Protein AF-0000000080535060 (afdb_homodimer)

Sequence (926 aa):
MSLSAVPPVPDPAATAAGAAWSPESWRGKTALQMPTYPDPVALEAALHELKRLPPLVTSWEILALKQQLAEAQEGKRFLLQGGDCAENFSDCESGTISNRLKVLLQMSLVLVHGLRQPVIRVGRFAGQYAKPRSADTETRDGVTLPSYRGDVINAPAFTEAARLPDPKRMLQAHAHSAMTMNFVRALIDGGFADLHHPEYWNLEWVSHSPLAAEYQKMVASIGDAVHFMETLAGARVHNLNRIDFYTSHEALLLPYEQALTRQVPRQQGWLNLSTHYPWIGMRTAALDGAHVEYLRGVRNPIAIKVGPSVTPDQLLRLIDVLNPHDEPGRLSFIHRMGAAQIAEKLPPLLDAVKRDGRRVLWVCDAMHGNTESTANGFKTRRFDNVRGEVEMSFDLHAAAGTRLGGVHLELTGEDVTECTGGARELTERDLERAYRSTVDPRLNYEQSLEIAMAIVRKQEQVRMSLSAVPPVPDPAATAAGAAWSPESWRGKTALQMPTYPDPVALEAALHELKRLPPLVTSWEILALKQQLAEAQEGKRFLLQGGDCAENFSDCESGTISNRLKVLLQMSLVLVHGLRQPVIRVGRFAGQYAKPRSADTETRDGVTLPSYRGDVINAPAFTEAARLPDPKRMLQAHAHSAMTMNFVRALIDGGFADLHHPEYWNLEWVSHSPLAAEYQKMVASIGDAVHFMETLAGARVHNLNRIDFYTSHEALLLPYEQALTRQVPRQQGWLNLSTHYPWIGMRTAALDGAHVEYLRGVRNPIAIKVGPSVTPDQLLRLIDVLNPHDEPGRLSFIHRMGAAQIAEKLPPLLDAVKRDGRRVLWVCDAMHGNTESTANGFKTRRFDNVRGEVEMSFDLHAAAGTRLGGVHLELTGEDVTECTGGARELTERDLERAYRSTVDPRLNYEQSLEIAMAIVRKQEQVR

pLDDT: mean 85.57, std 18.17, range [24.67, 98.81]

Foldseek 3Di:
DPPDPPDPDPDCVCPVPPPDADLCVLVVFAAPQEDDAPDVVQLVVLLVVLLPDDFQADPVLLVVLLVVLLCLLVVQEFEAEEAAQADALVCLDPVFLVLFVLLQLLLQLLQCVLVVHHYAAEYQDLQRFFAGDPDQWDDDPRDIAGDDGGQLFFAHDPDNRGRRGGSVSLVVSNVSSNSSSVSSQVCLLVCVQVLLPLVVSPPVVLVVFPCSVVSVVSSVVSNVVQVVVCVVVVHNPSPVRRRDYFYEYECRHSSSQSSQWDDDPPDDFIARRNGSEYEHEPVQLDCRHSVLSNQLGHQGAYEYEDEQPAALVNVVSSCCRNPVPLDRSRYEYEYEYWLVPCLPRVLRNLLSCVVVVGRYAYEYELFPNAWDADPVGAIEGELCRSLNSLLVVQVSCVVSVHHHSYYYFYATSDPAQRYAQDSVRRDPVRNVVHPDDPDHGHHYSRSSSVSSNSNSVSVVVVD/DPPDPPPPPPPCVCPVPPPDADLCVLVVFAAPQEDDAPDVVQLVVLLVVLLPDDFQADPVLLVVLLVVLLCLLVVQEFEAEEAAQADALVCLDPVFLLLFVLLQLLLQLLQCVLVVHHYAAEYQDLQAFFAGDPDQWDDDPRDIAGDDGGQLFFAHDPDNRGRRGGSVSLVVSNVSSNSSSVSSQVCLLVCVLVLLPLVVVPCVVLVPFPCSVVSVVSSVVSNVVQVVVCVVVVHNPSVVRRRDYFYEYECRHSSSQSSQWDDDPPDDFIARRNGSEYEHEPVQLDLRHSVLSNQLGHQGAYEYEDEQPDALVNVVSSCCRNPVPLDRSRYEYEYEYWLVPCLPRVLRNLLSCVVVVGRYAYEYELFPNAWDADPVGAIEGELCRSLNSLLVVQVSCVVNVHHHSYYHFYATSDPAQRYAQDSVRRDPVRNVVHPDDPDHGHHYSRSSSVSSNSNSVSVVVVD

Secondary structure (DSSP, 8-state):
-----------GGGSS------TTGGGGSB-TTPPPPS-HHHHHHHHHHHHHSPPSS-HHHHHHHHHHHHHHHTTS-EEEEEE-SS--GGG--HHHHHHHHHHHHHHHHHHHHHHTS-EEEEEE-SS------S-SEEEETTEEEEPP--TTT--SSSSHHHHS--THHHHHHHHHHHHHHHHHHHHHHTTTT-TT-GGG---GGGGGSTTHHHHHHHHHHHHHHHHHHHHHHSS--SSTT----EEEEE---HHHHHHTEEPPTT--SBEE-S-SEEEE-GGG--TTBHHHHHHHHB-S-EEEEE-TT--HHHHHHHHHHH-TT--TTSEEEEE---TTTHHHHHHHHHHHHHHHT---EEEE-TTGGGEEE-TTS-EEEBHHHHHHHHHHHHHHHHHHT--EEEEEEEB-SS----SBBTTTTB-GGGGGTS---SSS--B-HHHHHHHHHHHHHHHHHH-/-----------GGGSS------TTGGGGSB-TTPPPPS-HHHHHHHHHHHHHSPPSS-HHHHHHHHHHHHHHHTTS-EEEEEE-SS--GGG--HHHHHHHHHHHHHHHHHHHHHHTS-EEEEEE-SS------S-SEEEETTEEEEPP--TTT--SSSSHHHHS--THHHHHHHHHHHHHHHHHHHHHHTTTT-TT-GGG---GGGGGSTTHHHHHHHHHHHHHHHHHHHHHHSS--SSTT----EEEEE---HHHHHHTEEPPTT--SBEE-S-SEEEE-GGG--TTBHHHHHHHHB-S-EEEEE-TT--HHHHHHHHHHH-TT--TTSEEEEE---TTTHHHHHHHHHHHHHHHT---EEEE-TTGGGEEE-TTS-EEEBHHHHHHHHHHHHHHHHHHT--EEEEEEEB-SS----SBBTTTTB-GGGGGTS---SSS--B-HHHHHHHHHHHHHHHHHH-

Radius of gyration: 30.47 Å; Cα contacts (8 Å, |Δi|>4): 1783; chains: 2; bounding box: 135×83×71 Å

Organism: Stenotrophomonas maltophilia (strain K279a) (NCBI:txid522373)

InterPro domains:
  IPR002480 DAHP synthetase, class II [PF01474] (21-455)
  IPR002480 DAHP synthetase, class II [PTHR21337] (16-459)
  IPR002480 DAHP synthetase, class II [TIGR01358] (21-462)
  IPR013785 Aldolase-type TIM barrel [G3DSA:3.20.20.70] (54-460)

Structure (mmCIF, N/CA/C/O backbone):
data_AF-0000000080535060-model_v1
#
loop_
_entity.id
_entity.type
_entity.pdbx_description
1 polymer 'Phospho-2-dehydro-3-deoxyheptonate aldolase'
#
loop_
_atom_site.group_PDB
_atom_site.id
_atom_site.type_symbol
_atom_site.label_atom_id
_atom_site.label_alt_id
_atom_site.label_comp_id
_atom_site.label_asym_id
_atom_site.label_entity_id
_atom_site.label_seq_id
_atom_site.pdbx_PDB_ins_code
_atom_site.Cartn_x
_atom_site.Cartn_y
_atom_site.Cartn_z
_atom_site.occupancy
_atom_site.B_iso_or_equiv
_atom_site.auth_seq_id
_atom_site.auth_comp_id
_atom_site.auth_asym_id
_atom_site.auth_atom_id
_atom_site.pdbx_PDB_model_num
ATOM 1 N N . MET A 1 1 ? 67.062 12.094 35.062 1 24.67 1 MET A N 1
ATOM 2 C CA . MET A 1 1 ? 65.938 12.742 35.781 1 24.67 1 MET A CA 1
ATOM 3 C C . MET A 1 1 ? 64.875 13.164 34.812 1 24.67 1 MET A C 1
ATOM 5 O O . MET A 1 1 ? 65.125 13.93 33.875 1 24.67 1 MET A O 1
ATOM 9 N N . SER A 1 2 ? 63.875 12.203 34.562 1 25.2 2 SER A N 1
ATOM 10 C CA . SER A 1 2 ? 62.844 11.852 33.625 1 25.2 2 SER A CA 1
ATOM 11 C C . SER A 1 2 ? 61.656 12.805 33.719 1 25.2 2 SER A C 1
ATOM 13 O O . SER A 1 2 ? 60.938 12.805 34.719 1 25.2 2 SER A O 1
ATOM 15 N N . LEU A 1 3 ? 61.969 14.07 33.469 1 28.52 3 LEU A N 1
ATOM 16 C CA . LEU A 1 3 ? 61 15.133 33.688 1 28.52 3 LEU A CA 1
ATOM 17 C C . LEU A 1 3 ? 59.656 14.758 33.094 1 28.52 3 LEU A C 1
ATOM 19 O O . LEU A 1 3 ? 59.562 14.25 31.969 1 28.52 3 LEU A O 1
ATOM 23 N N . SER A 1 4 ? 58.594 14.586 33.938 1 25.47 4 SER A N 1
ATOM 24 C CA . SER A 1 4 ? 57.188 14.133 33.969 1 25.47 4 SER A CA 1
ATOM 25 C C . SER A 1 4 ? 56.312 15.039 33.094 1 25.47 4 SER A C 1
ATOM 27 O O . SER A 1 4 ? 56.156 16.234 33.406 1 25.47 4 SER A O 1
ATOM 29 N N . ALA A 1 5 ? 56.375 14.836 31.797 1 34.28 5 ALA A N 1
ATOM 30 C CA . ALA A 1 5 ? 55.688 15.695 30.844 1 34.28 5 ALA A CA 1
ATOM 31 C C . ALA A 1 5 ? 54.25 15.922 31.281 1 34.28 5 ALA A C 1
ATOM 33 O O . ALA A 1 5 ? 53.5 14.969 31.562 1 34.28 5 ALA A O 1
ATOM 34 N N . VAL A 1 6 ? 53.906 17.016 31.969 1 32.06 6 VAL A N 1
ATOM 35 C CA . VAL A 1 6 ? 52.594 17.375 32.469 1 32.06 6 VAL A CA 1
ATOM 36 C C . VAL A 1 6 ? 51.562 17.234 31.375 1 32.06 6 VAL A C 1
ATOM 38 O O . VAL A 1 6 ? 51.812 17.641 30.234 1 32.06 6 VAL A O 1
ATOM 41 N N . PRO A 1 7 ? 50.469 16.375 31.625 1 34.81 7 PRO A N 1
ATOM 42 C CA . PRO A 1 7 ? 49.375 16.031 30.703 1 34.81 7 PRO A CA 1
ATOM 43 C C . PRO A 1 7 ? 48.562 17.234 30.266 1 34.81 7 PRO A C 1
ATOM 45 O O . PRO A 1 7 ? 48.344 18.156 31.047 1 34.81 7 PRO A O 1
ATOM 48 N N . PRO A 1 8 ? 48.781 17.719 29.016 1 35.47 8 PRO A N 1
ATOM 49 C CA . PRO A 1 8 ? 48.094 18.984 28.688 1 35.47 8 PRO A CA 1
ATOM 50 C C . PRO A 1 8 ? 46.625 19.016 29.141 1 35.47 8 PRO A C 1
ATOM 52 O O . PRO A 1 8 ? 46.031 17.953 29.281 1 35.47 8 PRO A O 1
ATOM 55 N N . VAL A 1 9 ? 46.188 20.016 29.859 1 35.38 9 VAL A N 1
ATOM 56 C CA . VAL A 1 9 ? 44.844 20.344 30.359 1 35.38 9 VAL A CA 1
ATOM 57 C C . VAL A 1 9 ? 43.844 20.344 29.219 1 35.38 9 VAL A C 1
ATOM 59 O O . VAL A 1 9 ? 44.062 21.031 28.203 1 35.38 9 VAL A O 1
ATOM 62 N N . PRO A 1 10 ? 43.094 19.266 29.047 1 33.31 10 PRO A N 1
ATOM 63 C CA . PRO A 1 10 ? 42.188 19.234 27.891 1 33.31 10 PRO A CA 1
ATOM 64 C C . PRO A 1 10 ? 41.312 20.484 27.812 1 33.31 10 PRO A C 1
ATOM 66 O O . PRO A 1 10 ? 40.969 21.078 28.828 1 33.31 10 PRO A O 1
ATOM 69 N N . ASP A 1 11 ? 41.438 21.312 26.828 1 30.92 11 ASP A N 1
ATOM 70 C CA . ASP A 1 11 ? 40.719 22.578 26.641 1 30.92 11 ASP A CA 1
ATOM 71 C C . ASP A 1 11 ? 39.219 22.391 26.875 1 30.92 11 ASP A C 1
ATOM 73 O O . ASP A 1 11 ? 38.594 21.5 26.297 1 30.92 11 ASP A O 1
ATOM 77 N N . PRO A 1 12 ? 38.562 22.953 27.938 1 30.06 12 PRO A N 1
ATOM 78 C CA . PRO A 1 12 ? 37.156 22.859 28.359 1 30.06 12 PRO A CA 1
ATOM 79 C C . PRO A 1 12 ? 36.188 23.25 27.25 1 30.06 12 PRO A C 1
ATOM 81 O O . PRO A 1 12 ? 34.969 23.062 27.391 1 30.06 12 PRO A O 1
ATOM 84 N N . ALA A 1 13 ? 36.469 24.219 26.453 1 29.84 13 ALA A N 1
ATOM 85 C CA . ALA A 1 13 ? 35.438 24.797 25.594 1 29.84 13 ALA A CA 1
ATOM 86 C C . ALA A 1 13 ? 34.844 23.719 24.688 1 29.84 13 ALA A C 1
ATOM 88 O O . ALA A 1 13 ? 33.938 24.016 23.891 1 29.84 13 ALA A O 1
ATOM 89 N N . ALA A 1 14 ? 35.531 22.75 24.297 1 35.75 14 ALA A N 1
ATOM 90 C CA . ALA A 1 14 ? 35.031 21.672 23.422 1 35.75 14 ALA A CA 1
ATOM 91 C C . ALA A 1 14 ? 33.812 20.984 24.047 1 35.75 14 ALA A C 1
ATOM 93 O O . ALA A 1 14 ? 33.312 19.984 23.5 1 35.75 14 ALA A O 1
ATOM 94 N N . THR A 1 15 ? 33.406 21.078 25.344 1 30.69 15 THR A N 1
ATOM 95 C CA . THR A 1 15 ? 32.5 20.344 26.234 1 30.69 15 THR A CA 1
ATOM 96 C C . THR A 1 15 ? 31.047 20.734 25.984 1 30.69 15 THR A C 1
ATOM 98 O O . THR A 1 15 ? 30.141 20.047 26.453 1 30.69 15 THR A O 1
ATOM 101 N N . ALA A 1 16 ? 30.672 22.047 25.891 1 34.44 16 ALA A N 1
ATOM 102 C CA . ALA A 1 16 ? 29.234 22.234 25.812 1 34.44 16 ALA A CA 1
ATOM 103 C C . ALA A 1 16 ? 28.656 21.594 24.547 1 34.44 16 ALA A C 1
ATOM 105 O O . ALA A 1 16 ? 27.953 22.25 23.781 1 34.44 16 ALA A O 1
ATOM 106 N N . ALA A 1 17 ? 29.25 20.984 23.672 1 38.88 17 ALA A N 1
ATOM 107 C CA . ALA A 1 17 ? 29.016 20.375 22.359 1 38.88 17 ALA A CA 1
ATOM 108 C C . ALA A 1 17 ? 27.781 19.5 22.375 1 38.88 17 ALA A C 1
ATOM 110 O O . ALA A 1 17 ? 27.703 18.531 23.141 1 38.88 17 ALA A O 1
ATOM 111 N N . GLY A 1 18 ? 26.438 20.031 21.969 1 45.03 18 GLY A N 1
ATOM 112 C CA . GLY A 1 18 ? 25.125 19.391 21.938 1 45.03 18 GLY A CA 1
ATOM 113 C C . GLY A 1 18 ? 25.219 17.891 21.703 1 45.03 18 GLY A C 1
ATOM 114 O O . GLY A 1 18 ? 26.125 17.422 21.016 1 45.03 18 GLY A O 1
ATOM 115 N N . ALA A 1 19 ? 24.844 16.984 22.641 1 60.31 19 ALA A N 1
ATOM 116 C CA . ALA A 1 19 ? 24.766 15.531 22.594 1 60.31 19 ALA A CA 1
ATOM 117 C C . ALA A 1 19 ? 24.359 15.039 21.203 1 60.31 19 ALA A C 1
ATOM 119 O O . ALA A 1 19 ? 23.609 15.719 20.5 1 60.31 19 ALA A O 1
ATOM 120 N N . ALA A 1 20 ? 25.016 14.148 20.641 1 86.06 20 ALA A N 1
ATOM 121 C CA . ALA A 1 20 ? 24.859 13.516 19.328 1 86.06 20 ALA A CA 1
ATOM 122 C C . ALA A 1 20 ? 23.438 13.023 19.125 1 86.06 20 ALA A C 1
ATOM 124 O O . ALA A 1 20 ? 22.844 12.422 20.031 1 86.06 20 ALA A O 1
ATOM 125 N N . TRP A 1 21 ? 22.688 13.617 18.125 1 94.94 21 TRP A N 1
ATOM 126 C CA . TRP A 1 21 ? 21.328 13.227 17.797 1 94.94 21 TRP A CA 1
ATOM 127 C C . TRP A 1 21 ? 21.266 11.742 17.438 1 94.94 21 TRP A C 1
ATOM 129 O O . TRP A 1 21 ? 22.172 11.219 16.781 1 94.94 21 TRP A O 1
ATOM 139 N N . SER A 1 22 ? 20.344 11.109 17.906 1 96.81 22 SER A N 1
ATOM 140 C CA . SER A 1 22 ? 19.922 9.781 17.484 1 96.81 22 SER A CA 1
ATOM 141 C C . SER A 1 22 ? 18.406 9.664 17.5 1 96.81 22 SER A C 1
ATOM 143 O O . SER A 1 22 ? 17.719 10.484 18.094 1 96.81 22 SER A O 1
ATOM 145 N N . PRO A 1 23 ? 17.875 8.703 16.828 1 97 23 PRO A N 1
ATOM 146 C CA . PRO A 1 23 ? 16.422 8.547 16.828 1 97 23 PRO A CA 1
ATOM 147 C C . PRO A 1 23 ? 15.836 8.445 18.234 1 97 23 PRO A C 1
ATOM 149 O O . PRO A 1 23 ? 14.656 8.734 18.438 1 97 23 PRO A O 1
ATOM 152 N N . GLU A 1 24 ? 16.703 8.172 19.25 1 96.75 24 GLU A N 1
ATOM 153 C CA . GLU A 1 24 ? 16.219 7.949 20.594 1 96.75 24 GLU A CA 1
ATOM 154 C C . GLU A 1 24 ? 16.531 9.141 21.5 1 96.75 24 GLU A C 1
ATOM 156 O O . GLU A 1 24 ? 16.109 9.164 22.672 1 96.75 24 GLU A O 1
ATOM 161 N N . SER A 1 25 ? 17.219 10.141 21.016 1 97.5 25 SER A N 1
ATOM 162 C CA . SER A 1 25 ? 17.703 11.234 21.859 1 97.5 25 SER A CA 1
ATOM 163 C C . SER A 1 25 ? 16.547 12.016 22.469 1 97.5 25 SER A C 1
ATOM 165 O O . SER A 1 25 ? 16.703 12.672 23.5 1 97.5 25 SER A O 1
ATOM 167 N N . TRP A 1 26 ? 15.352 11.93 21.859 1 97.75 26 TRP A N 1
ATOM 168 C CA . TRP A 1 26 ? 14.195 12.656 22.375 1 97.75 26 TRP A CA 1
ATOM 169 C C . TRP A 1 26 ? 13.781 12.125 23.75 1 97.75 26 TRP A C 1
ATOM 171 O O . TRP A 1 26 ? 13.148 12.836 24.531 1 97.75 26 TRP A O 1
ATOM 181 N N . ARG A 1 27 ? 14.156 10.93 24.078 1 96.69 27 ARG A N 1
ATOM 182 C CA . ARG A 1 27 ? 13.758 10.289 25.328 1 96.69 27 ARG A CA 1
ATOM 183 C C . ARG A 1 27 ? 14.359 11 26.531 1 96.69 27 ARG A C 1
ATOM 185 O O . ARG A 1 27 ? 13.883 10.844 27.656 1 96.69 27 ARG A O 1
ATOM 192 N N . GLY A 1 28 ? 15.359 11.734 26.281 1 95.94 28 GLY A N 1
ATOM 193 C CA . GLY A 1 28 ? 15.977 12.508 27.359 1 95.94 28 GLY A CA 1
ATOM 194 C C . GLY A 1 28 ? 15.352 13.875 27.547 1 95.94 28 GLY A C 1
ATOM 195 O O . GLY A 1 28 ? 15.766 14.641 28.422 1 95.94 28 GLY A O 1
ATOM 196 N N . LYS A 1 29 ? 14.406 14.203 26.766 1 97.38 29 LYS A N 1
ATOM 197 C CA . LYS A 1 29 ? 13.711 15.492 26.828 1 97.38 29 LYS A CA 1
ATOM 198 C C . LYS A 1 29 ? 12.273 15.32 27.312 1 97.38 29 LYS A C 1
ATOM 200 O O . LYS A 1 29 ? 11.758 14.203 27.359 1 97.38 29 LYS A O 1
ATOM 205 N N . THR A 1 30 ? 11.688 16.391 27.703 1 96.5 30 THR A N 1
ATOM 206 C CA . THR A 1 30 ? 10.297 16.344 28.141 1 96.5 30 THR A CA 1
ATOM 207 C C . THR A 1 30 ? 9.367 16.078 26.969 1 96.5 30 THR A C 1
ATOM 209 O O . THR A 1 30 ? 9.344 16.844 26 1 96.5 30 THR A O 1
ATOM 212 N N . ALA A 1 31 ? 8.656 15.016 27.031 1 95.5 31 ALA A N 1
ATOM 213 C CA . ALA A 1 31 ? 7.691 14.656 26 1 95.5 31 ALA A CA 1
ATOM 214 C C . ALA A 1 31 ? 6.266 14.969 26.438 1 95.5 31 ALA A C 1
ATOM 216 O O . ALA A 1 31 ? 5.707 14.281 27.297 1 95.5 31 ALA A O 1
ATOM 217 N N . LEU A 1 32 ? 5.719 15.914 25.828 1 93.62 32 LEU A N 1
ATOM 218 C CA . LEU A 1 32 ? 4.348 16.297 26.141 1 93.62 32 LEU A CA 1
ATOM 219 C C . LEU A 1 32 ? 3.352 15.531 25.281 1 93.62 32 LEU A C 1
ATOM 221 O O . LEU A 1 32 ? 3.691 15.07 24.203 1 93.62 32 LEU A O 1
ATOM 225 N N . GLN A 1 33 ? 2.117 15.336 25.766 1 93.5 33 GLN A N 1
ATOM 226 C CA . GLN A 1 33 ? 0.986 14.773 25.031 1 93.5 33 GLN A CA 1
ATOM 227 C C . GLN A 1 33 ? 1.196 13.289 24.75 1 93.5 33 GLN A C 1
ATOM 229 O O . GLN A 1 33 ? 0.588 12.734 23.844 1 93.5 33 GLN A O 1
ATOM 234 N N . MET A 1 34 ? 2.078 12.664 25.516 1 93.25 34 MET A N 1
ATOM 235 C CA . MET A 1 34 ? 2.352 11.234 25.344 1 93.25 34 MET A CA 1
ATOM 236 C C . MET A 1 34 ? 1.44 10.398 26.219 1 93.25 34 MET A C 1
ATOM 238 O O . MET A 1 34 ? 1.188 10.758 27.375 1 93.25 34 MET A O 1
ATOM 242 N N . PRO A 1 35 ? 0.952 9.305 25.656 1 94.94 35 PRO A N 1
ATOM 243 C CA . PRO A 1 35 ? 0.206 8.391 26.531 1 94.94 35 PRO A CA 1
ATOM 244 C C . PRO A 1 35 ? 1.109 7.621 27.484 1 94.94 35 PRO A C 1
ATOM 246 O O . PRO A 1 35 ? 2.324 7.559 27.281 1 94.94 35 PRO A O 1
ATOM 249 N N . THR A 1 36 ? 0.469 7.152 28.484 1 93.69 36 THR A N 1
ATOM 250 C CA . THR A 1 36 ? 1.144 6.207 29.375 1 93.69 36 THR A CA 1
ATOM 251 C C . THR A 1 36 ? 0.675 4.781 29.109 1 93.69 36 THR A C 1
ATOM 253 O O . THR A 1 36 ? -0.484 4.445 29.359 1 93.69 36 THR A O 1
ATOM 256 N N . TYR A 1 37 ? 1.575 3.961 28.672 1 96.56 37 TYR A N 1
ATOM 257 C CA . TYR A 1 37 ? 1.249 2.561 28.422 1 96.56 37 TYR A CA 1
ATOM 258 C C . TYR A 1 37 ? 1.437 1.724 29.688 1 96.56 37 TYR A C 1
ATOM 260 O O . TYR A 1 37 ? 2.49 1.779 30.328 1 96.56 37 TYR A O 1
ATOM 268 N N . PRO A 1 38 ? 0.51 0.942 30 1 95.44 38 PRO A N 1
ATOM 269 C CA . PRO A 1 38 ? 0.563 0.228 31.266 1 95.44 38 PRO A CA 1
ATOM 270 C C . PRO A 1 38 ? 1.604 -0.89 31.281 1 95.44 38 PRO A C 1
ATOM 272 O O . PRO A 1 38 ? 2.107 -1.26 32.344 1 95.44 38 PRO A O 1
ATOM 275 N N . ASP A 1 39 ? 1.98 -1.494 30.188 1 96.38 39 ASP A N 1
ATOM 276 C CA . ASP A 1 39 ? 2.893 -2.631 30.094 1 96.38 39 ASP A CA 1
ATOM 277 C C . ASP A 1 39 ? 4.078 -2.309 29.188 1 96.38 39 ASP A C 1
ATOM 279 O O . ASP A 1 39 ? 3.98 -2.414 27.969 1 96.38 39 ASP A O 1
ATOM 283 N N . PRO A 1 40 ? 5.176 -2.057 29.812 1 95.94 40 PRO A N 1
ATOM 284 C CA . PRO A 1 40 ? 6.348 -1.691 29 1 95.94 40 PRO A CA 1
ATOM 285 C C . PRO A 1 40 ? 6.836 -2.836 28.125 1 95.94 40 PRO A C 1
ATOM 287 O O . PRO A 1 40 ? 7.406 -2.596 27.062 1 95.94 40 PRO A O 1
ATOM 290 N N . VAL A 1 41 ? 6.625 -4.023 28.547 1 97.19 41 VAL A N 1
ATOM 291 C CA . VAL A 1 41 ? 7.047 -5.184 27.766 1 97.19 41 VAL A CA 1
ATOM 292 C C . VAL A 1 41 ? 6.211 -5.273 26.5 1 97.19 41 VAL A C 1
ATOM 294 O O . VAL A 1 41 ? 6.75 -5.5 25.406 1 97.19 41 VAL A O 1
ATOM 297 N N . ALA A 1 42 ? 4.98 -5.078 26.688 1 97.31 42 ALA A N 1
ATOM 298 C CA . ALA A 1 42 ? 4.09 -5.086 25.531 1 97.31 42 ALA A CA 1
ATOM 299 C C . ALA A 1 42 ? 4.43 -3.945 24.578 1 97.31 42 ALA A C 1
ATOM 301 O O . ALA A 1 42 ? 4.367 -4.113 23.359 1 97.31 42 ALA A O 1
ATOM 302 N N . LEU A 1 43 ? 4.75 -2.846 25.156 1 97.88 43 LEU A N 1
ATOM 303 C CA . LEU A 1 43 ? 5.133 -1.702 24.344 1 97.88 43 LEU A CA 1
ATOM 304 C C . LEU A 1 43 ? 6.387 -2.012 23.531 1 97.88 43 LEU A C 1
ATOM 306 O O . LEU A 1 43 ? 6.418 -1.788 22.312 1 97.88 43 LEU A O 1
ATOM 310 N N . GLU A 1 44 ? 7.348 -2.551 24.141 1 97.62 44 GLU A N 1
ATOM 311 C CA . GLU A 1 44 ? 8.602 -2.871 23.469 1 97.62 44 GLU A CA 1
ATOM 312 C C . GLU A 1 44 ? 8.383 -3.926 22.375 1 97.62 44 GLU A C 1
ATOM 314 O O . GLU A 1 44 ? 9.008 -3.871 21.328 1 97.62 44 GLU A O 1
ATOM 319 N N . ALA A 1 45 ? 7.566 -4.859 22.656 1 97.5 45 ALA A N 1
ATOM 320 C CA . ALA A 1 45 ? 7.258 -5.898 21.672 1 97.5 45 ALA A CA 1
ATOM 321 C C . ALA A 1 45 ? 6.613 -5.301 20.438 1 97.5 45 ALA A C 1
ATOM 323 O O . ALA A 1 45 ? 6.969 -5.66 19.312 1 97.5 45 ALA A O 1
ATOM 324 N N . ALA A 1 46 ? 5.688 -4.422 20.641 1 97.88 46 ALA A N 1
ATOM 325 C CA . ALA A 1 46 ? 5.016 -3.766 19.516 1 97.88 46 ALA A CA 1
ATOM 326 C C . ALA A 1 46 ? 6 -2.938 18.703 1 97.88 46 ALA A C 1
ATOM 328 O O . ALA A 1 46 ? 5.965 -2.963 17.469 1 97.88 46 ALA A O 1
ATOM 329 N N . LEU A 1 47 ? 6.844 -2.229 19.391 1 98.06 47 LEU A N 1
ATOM 330 C CA . LEU A 1 47 ? 7.82 -1.383 18.719 1 98.06 47 LEU A CA 1
ATOM 331 C C . LEU A 1 47 ? 8.812 -2.227 17.938 1 98.06 47 LEU A C 1
ATOM 333 O O . LEU A 1 47 ? 9.219 -1.848 16.828 1 98.06 47 LEU A O 1
ATOM 337 N N . HIS A 1 48 ? 9.172 -3.328 18.438 1 96.94 48 HIS A N 1
ATOM 338 C CA . HIS A 1 48 ? 10.07 -4.246 17.75 1 96.94 48 HIS A CA 1
ATOM 339 C C . HIS A 1 48 ? 9.43 -4.77 16.469 1 96.94 48 HIS A C 1
ATOM 341 O O . HIS A 1 48 ? 10.094 -4.84 15.422 1 96.94 48 HIS A O 1
ATOM 347 N N . GLU A 1 49 ? 8.227 -5.145 16.562 1 96.62 49 GLU A N 1
ATOM 348 C CA . GLU A 1 49 ? 7.516 -5.613 15.383 1 96.62 49 GLU A CA 1
ATOM 349 C C . GLU A 1 49 ? 7.395 -4.508 14.336 1 96.62 49 GLU A C 1
ATOM 351 O O . GLU A 1 49 ? 7.602 -4.746 13.148 1 96.62 49 GLU A O 1
ATOM 356 N N . LEU A 1 50 ? 7.098 -3.33 14.789 1 97.31 50 LEU A N 1
ATOM 357 C CA . LEU A 1 50 ? 6.953 -2.186 13.898 1 97.31 50 LEU A CA 1
ATOM 358 C C . LEU A 1 50 ? 8.242 -1.935 13.117 1 97.31 50 LEU A C 1
ATOM 360 O O . LEU A 1 50 ? 8.203 -1.613 11.93 1 97.31 50 LEU A O 1
ATOM 364 N N . LYS A 1 51 ? 9.328 -2.094 13.766 1 96 51 LYS A N 1
ATOM 365 C CA . LYS A 1 51 ? 10.633 -1.842 13.156 1 96 51 LYS A CA 1
ATOM 366 C C . LYS A 1 51 ? 10.906 -2.803 12.008 1 96 51 LYS A C 1
ATOM 368 O O . LYS A 1 51 ? 11.656 -2.482 11.086 1 96 51 LYS A O 1
ATOM 373 N N . ARG A 1 52 ? 10.25 -3.883 12.008 1 94.12 52 ARG A N 1
ATOM 374 C CA . ARG A 1 52 ? 10.516 -4.926 11.023 1 94.12 52 ARG A CA 1
ATOM 375 C C . ARG A 1 52 ? 9.578 -4.797 9.828 1 94.12 52 ARG A C 1
ATOM 377 O O . ARG A 1 52 ? 9.898 -5.242 8.727 1 94.12 52 ARG A O 1
ATOM 384 N N . LEU A 1 53 ? 8.422 -4.285 10.062 1 96.69 53 LEU A N 1
ATOM 385 C CA . LEU A 1 53 ? 7.43 -4.145 9 1 96.69 53 LEU A CA 1
ATOM 386 C C . LEU A 1 53 ? 7.938 -3.205 7.91 1 96.69 53 LEU A C 1
ATOM 388 O O . LEU A 1 53 ? 8.773 -2.338 8.172 1 96.69 53 LEU A O 1
ATOM 392 N N . PRO A 1 54 ? 7.469 -3.402 6.68 1 95.69 54 PRO A N 1
ATOM 393 C CA . PRO A 1 54 ? 7.895 -2.48 5.625 1 95.69 54 PRO A CA 1
ATOM 394 C C . PRO A 1 54 ? 7.438 -1.045 5.875 1 95.69 54 PRO A C 1
ATOM 396 O O . PRO A 1 54 ? 6.344 -0.823 6.398 1 95.69 54 PRO A O 1
ATOM 399 N N . PRO A 1 55 ? 8.312 -0.082 5.512 1 95.56 55 PRO A N 1
ATOM 400 C CA . PRO A 1 55 ? 7.938 1.321 5.703 1 95.56 55 PRO A CA 1
ATOM 401 C C . PRO A 1 55 ? 6.77 1.747 4.812 1 95.56 55 PRO A C 1
ATOM 403 O O . PRO A 1 55 ? 6.387 1.013 3.898 1 95.56 55 PRO A O 1
ATOM 406 N N . LEU A 1 56 ? 6.211 2.859 5.113 1 97.56 56 LEU A N 1
ATOM 407 C CA . LEU A 1 56 ? 5.043 3.357 4.391 1 97.56 56 LEU A CA 1
ATOM 408 C C . LEU A 1 56 ? 5.469 4.191 3.186 1 97.56 56 LEU A C 1
ATOM 410 O O . LEU A 1 56 ? 4.754 4.25 2.182 1 97.56 56 LEU A O 1
ATOM 414 N N . VAL A 1 57 ? 6.637 4.863 3.293 1 96.25 57 VAL A N 1
ATOM 415 C CA . VAL A 1 57 ? 7.141 5.727 2.23 1 96.25 57 VAL A CA 1
ATOM 416 C C . VAL A 1 57 ? 8.633 5.477 2.023 1 96.25 57 VAL A C 1
ATOM 418 O O . VAL A 1 57 ? 9.266 4.781 2.818 1 96.25 57 VAL A O 1
ATOM 421 N N . THR A 1 58 ? 9.156 6.031 0.939 1 92.69 58 THR A N 1
ATOM 422 C CA . THR A 1 58 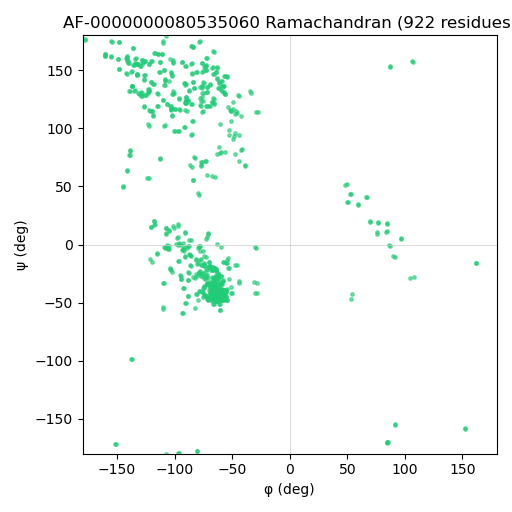? 10.562 5.797 0.63 1 92.69 58 THR A CA 1
ATOM 423 C C . THR A 1 58 ? 11.359 7.094 0.719 1 92.69 58 THR A C 1
ATOM 425 O O . THR A 1 58 ? 10.781 8.188 0.722 1 92.69 58 THR A O 1
ATOM 428 N N . SER A 1 59 ? 12.656 6.902 0.78 1 91.5 59 SER A N 1
ATOM 429 C CA . SER A 1 59 ? 13.562 8.047 0.812 1 91.5 59 SER A CA 1
ATOM 430 C C . SER A 1 59 ? 13.43 8.891 -0.452 1 91.5 59 SER A C 1
ATOM 432 O O . SER A 1 59 ? 13.469 10.125 -0.392 1 91.5 59 SER A O 1
ATOM 434 N N . TRP A 1 60 ? 13.172 8.273 -1.514 1 88.69 60 TRP A N 1
ATOM 435 C CA . TRP A 1 60 ? 13.055 8.984 -2.783 1 88.69 60 TRP A CA 1
ATOM 436 C C . TRP A 1 60 ? 11.828 9.891 -2.787 1 88.69 60 TRP A C 1
ATOM 438 O O . TRP A 1 60 ? 11.898 11.039 -3.242 1 88.69 60 TRP A O 1
ATOM 448 N N . GLU A 1 61 ? 10.805 9.359 -2.32 1 92.56 61 GLU A N 1
ATOM 449 C CA . GLU A 1 61 ? 9.578 10.148 -2.25 1 92.56 61 GLU A CA 1
ATOM 450 C C . GLU A 1 61 ? 9.742 11.352 -1.324 1 92.56 61 GLU A C 1
ATOM 452 O O . GLU A 1 61 ? 9.297 12.453 -1.643 1 92.56 61 GLU A O 1
ATOM 457 N N . ILE A 1 62 ? 10.391 11.117 -0.215 1 96.31 62 ILE A N 1
ATOM 458 C CA . ILE A 1 62 ? 10.586 12.156 0.789 1 96.31 62 ILE A CA 1
ATOM 459 C C . ILE A 1 62 ? 11.469 13.273 0.213 1 96.31 62 ILE A C 1
ATOM 461 O O . ILE A 1 62 ? 11.141 14.453 0.338 1 96.31 62 ILE A O 1
ATOM 465 N N . LEU A 1 63 ? 12.516 12.906 -0.437 1 94.31 63 LEU A N 1
ATOM 466 C CA . LEU A 1 63 ? 13.453 13.883 -0.976 1 94.31 63 LEU A CA 1
ATOM 467 C C . LEU A 1 63 ? 12.852 14.609 -2.176 1 94.31 63 LEU A C 1
ATOM 469 O O . LEU A 1 63 ? 13.125 15.789 -2.395 1 94.31 63 LEU A O 1
ATOM 473 N N . ALA A 1 64 ? 12.047 13.867 -2.926 1 93.12 64 ALA A N 1
ATOM 474 C CA . ALA A 1 64 ? 11.328 14.516 -4.016 1 93.12 64 ALA A CA 1
ATOM 475 C C . ALA A 1 64 ? 10.383 15.594 -3.484 1 93.12 64 ALA A C 1
ATOM 477 O O . ALA A 1 64 ? 10.305 16.688 -4.043 1 93.12 64 ALA A O 1
ATOM 478 N N . LEU A 1 65 ? 9.711 15.312 -2.418 1 97.5 65 LEU A N 1
ATOM 479 C CA . LEU A 1 65 ? 8.828 16.297 -1.804 1 97.5 65 LEU A CA 1
ATOM 480 C C . LEU A 1 65 ? 9.625 17.5 -1.303 1 97.5 65 LEU A C 1
ATOM 482 O O . LEU A 1 65 ? 9.203 18.641 -1.475 1 97.5 65 LEU A O 1
ATOM 486 N N . LYS A 1 66 ? 10.711 17.203 -0.694 1 98 66 LYS A N 1
ATOM 487 C CA . LYS A 1 66 ? 11.547 18.281 -0.177 1 98 66 LYS A CA 1
ATOM 488 C C . LYS A 1 66 ? 11.961 19.234 -1.291 1 98 66 LYS A C 1
ATOM 490 O O . LYS A 1 66 ? 11.953 20.453 -1.104 1 98 66 LYS A O 1
ATOM 495 N N . GLN A 1 67 ? 12.273 18.672 -2.395 1 97.25 67 GLN A N 1
ATOM 496 C CA . GLN A 1 67 ? 12.641 19.5 -3.545 1 97.25 67 GLN A CA 1
ATOM 497 C C . GLN A 1 67 ? 11.461 20.344 -4.012 1 97.25 67 GLN A C 1
ATOM 499 O O . GLN A 1 67 ? 11.625 21.516 -4.352 1 97.25 67 GLN A O 1
ATOM 504 N N . GLN A 1 68 ? 10.344 19.797 -3.998 1 97.19 68 GLN A N 1
ATOM 505 C CA . GLN A 1 68 ? 9.156 20.516 -4.418 1 97.19 68 GLN A CA 1
ATOM 506 C C . GLN A 1 68 ? 8.812 21.625 -3.426 1 97.19 68 GLN A C 1
ATOM 508 O O . GLN A 1 68 ? 8.398 22.719 -3.826 1 97.19 68 GLN A O 1
ATOM 513 N N . LEU A 1 69 ? 9.008 21.359 -2.186 1 98.56 69 LEU A N 1
ATOM 514 C CA . LEU A 1 69 ? 8.75 22.359 -1.165 1 98.56 69 LEU A CA 1
ATOM 515 C C . LEU A 1 69 ? 9.75 23.516 -1.275 1 98.56 69 LEU A C 1
ATOM 517 O O . LEU A 1 69 ? 9.406 24.672 -1.003 1 98.56 69 LEU A O 1
ATOM 521 N N . ALA A 1 70 ? 10.953 23.172 -1.677 1 98.5 70 ALA A N 1
ATOM 522 C CA . ALA A 1 70 ? 11.938 24.219 -1.947 1 98.5 70 ALA A CA 1
ATOM 523 C C . ALA A 1 70 ? 11.469 25.141 -3.07 1 98.5 70 ALA A C 1
ATOM 525 O O . ALA A 1 70 ? 11.609 26.359 -2.98 1 98.5 70 ALA A O 1
ATOM 526 N N . GLU A 1 71 ? 10.906 24.531 -4.035 1 97.5 71 GLU A N 1
ATOM 527 C CA . GLU A 1 71 ? 10.359 25.312 -5.141 1 97.5 71 GLU A CA 1
ATOM 528 C C . GLU A 1 71 ? 9.188 26.172 -4.68 1 97.5 71 GLU A C 1
ATOM 530 O O . GLU A 1 71 ? 9.016 27.297 -5.152 1 97.5 71 GLU A O 1
ATOM 535 N N . ALA A 1 72 ? 8.453 25.672 -3.775 1 97.69 72 ALA A N 1
ATOM 536 C CA . ALA A 1 72 ? 7.34 26.438 -3.236 1 97.69 72 ALA A CA 1
ATOM 537 C C . ALA A 1 72 ? 7.836 27.641 -2.441 1 97.69 72 ALA A C 1
ATOM 539 O O . ALA A 1 72 ? 7.215 28.703 -2.461 1 97.69 72 ALA A O 1
ATOM 540 N N . GLN A 1 73 ? 8.922 27.453 -1.78 1 97.69 73 GLN A N 1
ATOM 541 C CA . GLN A 1 73 ? 9.539 28.562 -1.056 1 97.69 73 GLN A CA 1
ATOM 542 C C . GLN A 1 73 ? 9.906 29.703 -2.002 1 97.69 73 GLN A C 1
ATOM 544 O O . GLN A 1 73 ? 9.906 30.875 -1.605 1 97.69 73 GLN A O 1
ATOM 549 N N . GLU A 1 74 ? 10.141 29.359 -3.234 1 96.38 74 GLU A N 1
ATOM 550 C CA . GLU A 1 74 ? 10.539 30.328 -4.242 1 96.38 74 GLU A CA 1
ATOM 551 C C . GLU A 1 74 ? 9.336 30.812 -5.051 1 96.38 74 GLU A C 1
ATOM 553 O O . GLU A 1 74 ? 9.492 31.594 -5.988 1 96.38 74 GLU A O 1
ATOM 558 N N . GLY A 1 75 ? 8.25 30.344 -4.738 1 94.81 75 GLY A N 1
ATOM 559 C CA . GLY A 1 75 ? 7.043 30.781 -5.414 1 94.81 75 GLY A CA 1
ATOM 560 C C . GLY A 1 75 ? 6.777 30.047 -6.711 1 94.81 75 GLY A C 1
ATOM 561 O O . GLY A 1 75 ? 5.93 30.453 -7.504 1 94.81 75 GLY A O 1
ATOM 562 N N . LYS A 1 76 ? 7.406 28.891 -6.879 1 95.94 76 LYS A N 1
ATOM 563 C CA . LYS A 1 76 ? 7.277 28.156 -8.133 1 95.94 76 LYS A CA 1
ATOM 564 C C . LYS A 1 76 ? 6.211 27.078 -8.023 1 95.94 76 LYS A C 1
ATOM 566 O O . LYS A 1 76 ? 5.785 26.5 -9.031 1 95.94 76 LYS A O 1
ATOM 571 N N . ARG A 1 77 ? 5.824 26.797 -6.801 1 96 77 ARG A N 1
ATOM 572 C CA . ARG A 1 77 ? 4.777 25.812 -6.52 1 96 77 ARG A CA 1
ATOM 573 C C . ARG A 1 77 ? 3.895 26.281 -5.363 1 96 77 ARG A C 1
ATOM 575 O O . ARG A 1 77 ? 4.273 27.172 -4.605 1 96 77 ARG A O 1
ATOM 582 N N . PHE A 1 78 ? 2.734 25.703 -5.309 1 97.25 78 PHE A N 1
ATOM 583 C CA . PHE A 1 78 ? 1.812 25.984 -4.211 1 97.25 78 PHE A CA 1
ATOM 584 C C . PHE A 1 78 ? 1.445 24.688 -3.484 1 97.25 78 PHE A C 1
ATOM 586 O O . PHE A 1 78 ? 1.104 23.688 -4.121 1 97.25 78 PHE A O 1
ATOM 593 N N . LEU A 1 79 ? 1.52 24.719 -2.174 1 98.38 79 LEU A N 1
ATOM 594 C CA . LEU A 1 79 ? 1.247 23.516 -1.379 1 98.38 79 LEU A CA 1
ATOM 595 C C . LEU A 1 79 ? -0.231 23.438 -1.011 1 98.38 79 LEU A C 1
ATOM 597 O O . LEU A 1 79 ? -0.779 24.359 -0.414 1 98.38 79 LEU A O 1
ATOM 601 N N . LEU A 1 80 ? -0.881 22.391 -1.388 1 97.62 80 LEU A N 1
ATOM 602 C CA . LEU A 1 80 ? -2.219 22.031 -0.927 1 97.62 80 LEU A CA 1
ATOM 603 C C . LEU A 1 80 ? -2.168 20.828 0.006 1 97.62 80 LEU A C 1
ATOM 605 O O . LEU A 1 80 ? -1.954 19.703 -0.443 1 97.62 80 LEU A O 1
ATOM 609 N N . GLN A 1 81 ? -2.281 21.109 1.24 1 97.94 81 GLN A N 1
ATOM 610 C CA . GLN A 1 81 ? -2.291 20.078 2.275 1 97.94 81 GLN A CA 1
ATOM 611 C C . GLN A 1 81 ? -3.672 19.953 2.914 1 97.94 81 GLN A C 1
ATOM 613 O O . GLN A 1 81 ? -4.238 20.938 3.375 1 97.94 81 GLN A O 1
ATOM 618 N N . GLY A 1 82 ? -4.242 18.766 2.898 1 95.62 82 GLY A N 1
ATOM 619 C CA . GLY A 1 82 ? -5.582 18.656 3.453 1 95.62 82 GLY A CA 1
ATOM 620 C C . GLY A 1 82 ? -5.969 17.25 3.832 1 95.62 82 GLY A C 1
ATOM 621 O O . GLY A 1 82 ? -5.324 16.281 3.402 1 95.62 82 GLY A O 1
ATOM 622 N N . GLY A 1 83 ? -7.016 17.094 4.621 1 93.19 83 GLY A N 1
ATOM 623 C CA . GLY A 1 83 ? -7.543 15.828 5.098 1 93.19 83 GLY A CA 1
ATOM 624 C C . GLY A 1 83 ? -8.266 15.945 6.43 1 93.19 83 GLY A C 1
ATOM 625 O O . GLY A 1 83 ? -8.734 17.031 6.793 1 93.19 83 GLY A O 1
ATOM 626 N N . ASP A 1 84 ? -8.383 14.844 7.137 1 87.31 84 ASP A N 1
ATOM 627 C CA . ASP A 1 84 ? -9.117 14.766 8.398 1 87.31 84 ASP A CA 1
ATOM 628 C C . ASP A 1 84 ? -8.336 15.438 9.523 1 87.31 84 ASP A C 1
ATOM 630 O O . ASP A 1 84 ? -7.117 15.594 9.438 1 87.31 84 ASP A O 1
ATOM 634 N N . CYS A 1 85 ? -9.094 15.859 10.43 1 85.12 85 CYS A N 1
ATOM 635 C CA . CYS A 1 85 ? -8.43 16.25 11.664 1 85.12 85 CYS A CA 1
ATOM 636 C C . CYS A 1 85 ? -7.68 15.07 12.281 1 85.12 85 CYS A C 1
ATOM 638 O O . CYS A 1 85 ? -6.477 15.156 12.531 1 85.12 85 CYS A O 1
ATOM 640 N N . ALA A 1 86 ? -8.43 14.047 12.508 1 89 86 ALA A N 1
ATOM 641 C CA . ALA A 1 86 ? -7.891 12.75 12.906 1 89 86 ALA A CA 1
ATOM 642 C C . ALA A 1 86 ? -8.586 11.617 12.156 1 89 86 ALA A C 1
ATOM 644 O O . ALA A 1 86 ? -9.812 11.625 12 1 89 86 ALA A O 1
ATOM 645 N N . GLU A 1 87 ? -7.793 10.719 11.719 1 92.12 87 GLU A N 1
ATOM 646 C CA . GLU A 1 87 ? -8.344 9.531 11.07 1 92.12 87 GLU A CA 1
ATOM 647 C C . GLU A 1 87 ? -8.812 8.508 12.109 1 92.12 87 GLU A C 1
ATOM 649 O O . GLU A 1 87 ? -8.266 8.445 13.211 1 92.12 87 GLU A O 1
ATOM 654 N N . ASN A 1 88 ? -9.82 7.797 11.75 1 93 88 ASN A N 1
ATOM 655 C CA . ASN A 1 88 ? -10.266 6.633 12.508 1 93 88 ASN A CA 1
ATOM 656 C C . ASN A 1 88 ? -10.047 5.336 11.734 1 93 88 ASN A C 1
ATOM 658 O O . ASN A 1 88 ? -10.156 5.32 10.5 1 93 88 ASN A O 1
ATOM 662 N N . PHE A 1 89 ? -9.781 4.258 12.531 1 94.81 89 PHE A N 1
ATOM 663 C CA . PHE A 1 89 ? -9.602 2.969 11.875 1 94.81 89 PHE A CA 1
ATOM 664 C C . PHE A 1 89 ? -10.852 2.584 11.094 1 94.81 89 PHE A C 1
ATOM 666 O O . PHE A 1 89 ? -10.758 2.002 10.008 1 94.81 89 PHE A O 1
ATOM 673 N N . SER A 1 90 ? -11.984 2.988 11.609 1 91.06 90 SER A N 1
ATOM 674 C CA . SER A 1 90 ? -13.266 2.643 10.992 1 91.06 90 SER A CA 1
ATOM 675 C C . SER A 1 90 ? -13.445 3.359 9.656 1 91.06 90 SER A C 1
ATOM 677 O O . SER A 1 90 ? -14.25 2.939 8.828 1 91.06 90 SER A O 1
ATOM 679 N N . ASP A 1 91 ? -12.688 4.422 9.43 1 89.5 91 ASP A N 1
ATOM 680 C CA . ASP A 1 91 ? -12.812 5.199 8.195 1 89.5 91 ASP A CA 1
ATOM 681 C C . ASP A 1 91 ? -11.891 4.656 7.105 1 89.5 91 ASP A C 1
ATOM 683 O O . ASP A 1 91 ? -11.898 5.156 5.98 1 89.5 91 ASP A O 1
ATOM 687 N N . CYS A 1 92 ? -11.141 3.656 7.492 1 94.38 92 CYS A N 1
ATOM 688 C CA . CYS A 1 92 ? -10.328 2.996 6.477 1 94.38 92 CYS A CA 1
ATOM 689 C C . CYS A 1 92 ? -11.195 2.15 5.547 1 94.38 92 CYS A C 1
ATOM 691 O O . CYS A 1 92 ? -11.188 0.922 5.637 1 94.38 92 CYS A O 1
ATOM 693 N N . GLU A 1 93 ? -11.906 2.844 4.75 1 92.94 93 GLU A N 1
ATOM 694 C CA . GLU A 1 93 ? -12.883 2.297 3.816 1 92.94 93 GLU A CA 1
ATOM 695 C C . GLU A 1 93 ? -12.719 2.898 2.424 1 92.94 93 GLU A C 1
ATOM 697 O O . GLU A 1 93 ? -12.438 4.09 2.287 1 92.94 93 GLU A O 1
ATOM 702 N N . SER A 1 94 ? -13 2.066 1.432 1 88.88 94 SER A N 1
ATOM 703 C CA . SER A 1 94 ? -12.727 2.432 0.045 1 88.88 94 SER A CA 1
ATOM 704 C C . SER A 1 94 ? -13.438 3.725 -0.335 1 88.88 94 SER A C 1
ATOM 706 O O . S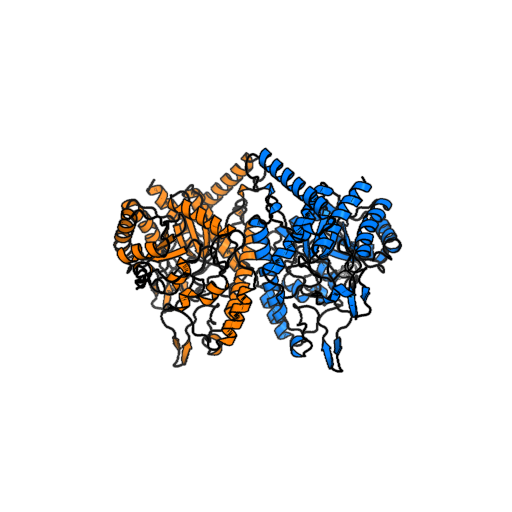ER A 1 94 ? -12.836 4.617 -0.938 1 88.88 94 SER A O 1
ATOM 708 N N . GLY A 1 95 ? -14.727 3.824 0.021 1 85.88 95 GLY A N 1
ATOM 709 C CA . GLY A 1 95 ? -15.492 5.004 -0.331 1 85.88 95 GLY A CA 1
ATOM 710 C C . GLY A 1 95 ? -14.977 6.273 0.322 1 85.88 95 GLY A C 1
ATOM 711 O O . GLY A 1 95 ? -14.828 7.301 -0.339 1 85.88 95 GLY A O 1
ATOM 712 N N . THR A 1 96 ? -14.633 6.223 1.559 1 87.94 96 THR A N 1
ATOM 713 C CA . THR A 1 96 ? -14.141 7.363 2.318 1 87.94 96 THR A CA 1
ATOM 714 C C . THR A 1 96 ? -12.797 7.84 1.771 1 87.94 96 THR A C 1
ATOM 716 O O . THR A 1 96 ? -12.586 9.039 1.583 1 87.94 96 THR A O 1
ATOM 719 N N . ILE A 1 97 ? -11.977 6.887 1.529 1 90.06 97 ILE A N 1
ATOM 720 C CA . ILE A 1 97 ? -10.641 7.203 1.036 1 90.06 97 ILE A CA 1
ATOM 721 C C . ILE A 1 97 ? -10.734 7.824 -0.356 1 90.06 97 ILE A C 1
ATOM 723 O O . ILE A 1 97 ? -10.102 8.844 -0.635 1 90.06 97 ILE A O 1
ATOM 727 N N . SER A 1 98 ? -11.547 7.25 -1.217 1 85.69 98 SER A N 1
ATOM 728 C CA . SER A 1 98 ? -11.711 7.746 -2.58 1 85.69 98 SER A CA 1
ATOM 729 C C . SER A 1 98 ? -12.289 9.156 -2.588 1 85.69 98 SER A C 1
ATOM 731 O O . SER A 1 98 ? -11.852 10.008 -3.363 1 85.69 98 SER A O 1
ATOM 733 N N . ASN A 1 99 ? -13.242 9.383 -1.723 1 84.06 99 ASN A N 1
ATOM 734 C CA . ASN A 1 99 ? -13.875 10.695 -1.647 1 84.06 99 ASN A CA 1
ATOM 735 C C . ASN A 1 99 ? -12.891 11.766 -1.179 1 84.06 99 ASN A C 1
ATOM 737 O O . ASN A 1 99 ? -12.898 12.891 -1.686 1 84.06 99 ASN A O 1
ATOM 741 N N . ARG A 1 100 ? -12.125 11.438 -0.246 1 87.69 100 ARG A N 1
ATOM 742 C CA . ARG A 1 100 ? -11.117 12.359 0.258 1 87.69 100 ARG A CA 1
ATOM 743 C C . ARG A 1 100 ? -10.102 12.711 -0.827 1 87.69 100 ARG A C 1
ATOM 745 O O . ARG A 1 100 ? -9.734 13.875 -0.986 1 87.69 100 ARG A O 1
ATOM 752 N N . LEU A 1 101 ? -9.703 11.703 -1.479 1 86.44 101 LEU A N 1
ATOM 753 C CA . LEU A 1 101 ? -8.75 11.922 -2.564 1 86.44 101 LEU A CA 1
ATOM 754 C C . LEU A 1 101 ? -9.375 12.773 -3.668 1 86.44 101 LEU A C 1
ATOM 756 O O . LEU A 1 101 ? -8.719 13.672 -4.203 1 86.44 101 LEU A O 1
ATOM 760 N N . LYS A 1 102 ? -10.57 12.508 -3.969 1 81.94 102 LYS A N 1
ATOM 761 C CA . LYS A 1 102 ? -11.281 13.211 -5.035 1 81.94 102 LYS A CA 1
ATOM 762 C C . LYS A 1 102 ? -11.336 14.711 -4.758 1 81.94 102 LYS A C 1
ATOM 764 O O . LYS A 1 102 ? -11.062 15.523 -5.645 1 81.94 102 LYS A O 1
ATOM 769 N N . VAL A 1 103 ? -11.688 15.078 -3.602 1 85 103 VAL A N 1
ATOM 770 C CA . VAL A 1 103 ? -11.836 16.5 -3.27 1 85 103 VAL A CA 1
ATOM 771 C C . VAL A 1 103 ? -10.477 17.188 -3.348 1 85 103 VAL A C 1
ATOM 773 O O . VAL A 1 103 ? -10.367 18.297 -3.873 1 85 103 VAL A O 1
ATOM 776 N N . LEU A 1 104 ? -9.438 16.562 -2.896 1 89.25 104 LEU A N 1
ATOM 777 C CA . LEU A 1 104 ? -8.102 17.141 -2.941 1 89.25 104 LEU A CA 1
ATOM 778 C C . LEU A 1 104 ? -7.637 17.328 -4.383 1 89.25 104 LEU A C 1
ATOM 780 O O . LEU A 1 104 ? -7.031 18.344 -4.719 1 89.25 104 LEU A O 1
ATOM 784 N N . LEU A 1 105 ? -7.918 16.344 -5.145 1 83.69 105 LEU A N 1
ATOM 785 C CA . LEU A 1 105 ? -7.512 16.422 -6.543 1 83.69 105 LEU A CA 1
ATOM 786 C C . LEU A 1 105 ? -8.289 17.5 -7.273 1 83.69 105 LEU A C 1
ATOM 788 O O . LEU A 1 105 ? -7.723 18.219 -8.102 1 83.69 105 LEU A O 1
ATOM 792 N N . GLN A 1 106 ? -9.516 17.625 -6.973 1 80.88 106 GLN A N 1
ATOM 793 C CA . GLN A 1 106 ? -10.328 18.656 -7.598 1 80.88 106 GLN A CA 1
ATOM 794 C C . GLN A 1 106 ? -9.867 20.062 -7.172 1 80.88 106 GLN A C 1
ATOM 796 O O . GLN A 1 106 ? -9.766 20.953 -8 1 80.88 106 GLN A O 1
ATOM 801 N N . MET A 1 107 ? -9.641 20.234 -5.918 1 87.31 107 MET A N 1
ATOM 802 C CA . MET A 1 107 ? -9.078 21.484 -5.453 1 87.31 107 MET A CA 1
ATOM 803 C C . MET A 1 107 ? -7.766 21.797 -6.164 1 87.31 107 MET A C 1
ATOM 805 O O . MET A 1 107 ? -7.527 22.938 -6.57 1 87.31 107 MET A O 1
ATOM 809 N N . SER A 1 108 ? -6.957 20.797 -6.27 1 87.5 108 SER A N 1
ATOM 810 C CA . SER A 1 108 ? -5.664 20.938 -6.918 1 87.5 108 SER A CA 1
ATOM 811 C C . SER A 1 108 ? -5.82 21.422 -8.359 1 87.5 108 SER A C 1
ATOM 813 O O . SER A 1 108 ? -5.059 22.266 -8.828 1 87.5 108 SER A O 1
ATOM 815 N N . LEU A 1 109 ? -6.742 20.922 -9.008 1 77.94 109 LEU A N 1
ATOM 816 C CA . LEU A 1 109 ? -6.98 21.297 -10.391 1 77.94 109 LEU A CA 1
ATOM 817 C C . LEU A 1 109 ? -7.383 22.766 -10.492 1 77.94 109 LEU A C 1
ATOM 819 O O . LEU A 1 109 ? -6.91 23.484 -11.367 1 77.94 109 LEU A O 1
ATOM 823 N N . VAL A 1 110 ? -8.289 23.109 -9.609 1 80.06 110 VAL A N 1
ATOM 824 C CA . VAL A 1 110 ? -8.719 24.516 -9.562 1 80.06 110 VAL A CA 1
ATOM 825 C C . VAL A 1 110 ? -7.508 25.406 -9.312 1 80.06 110 VAL A C 1
ATOM 827 O O . VAL A 1 110 ? -7.34 26.438 -9.984 1 80.06 110 VAL A O 1
ATOM 830 N N . LEU A 1 111 ? -6.684 24.984 -8.477 1 88.44 111 LEU A N 1
ATOM 831 C CA . LEU A 1 111 ? -5.531 25.797 -8.086 1 88.44 111 LEU A CA 1
ATOM 832 C C . LEU A 1 111 ? -4.496 25.828 -9.211 1 88.44 111 LEU A C 1
ATOM 834 O O . LEU A 1 111 ? -3.926 26.891 -9.5 1 88.44 111 LEU A O 1
ATOM 838 N N . VAL A 1 112 ? -4.238 24.703 -9.82 1 82.12 112 VAL A N 1
ATOM 839 C CA . VAL A 1 112 ? -3.275 24.641 -10.922 1 82.12 112 VAL A CA 1
ATOM 840 C C . VAL A 1 112 ? -3.709 25.578 -12.039 1 82.12 112 VAL A C 1
ATOM 842 O O . VAL A 1 112 ? -2.895 26.328 -12.586 1 82.12 112 VAL A O 1
ATOM 845 N N . HIS A 1 113 ? -4.922 25.609 -12.281 1 75.19 113 HIS A N 1
ATOM 846 C CA . HIS A 1 113 ? -5.453 26.422 -13.367 1 75.19 113 HIS A CA 1
ATOM 847 C C . HIS A 1 113 ? -5.457 27.906 -12.992 1 75.19 113 HIS A C 1
ATOM 849 O O . HIS A 1 113 ? -5.09 28.75 -13.805 1 75.19 113 HIS A O 1
ATOM 855 N N . GLY A 1 114 ? -5.875 28.156 -11.883 1 78.06 114 GLY A N 1
ATOM 856 C CA . GLY A 1 114 ? -6.051 29.547 -11.461 1 78.06 114 GLY A CA 1
ATOM 857 C C . GLY A 1 114 ? -4.742 30.234 -11.133 1 78.06 114 GLY A C 1
ATOM 858 O O . GLY A 1 114 ? -4.555 31.406 -11.445 1 78.06 114 GLY A O 1
ATOM 859 N N . LEU A 1 115 ? -3.916 29.469 -10.484 1 85.81 115 LEU A N 1
ATOM 860 C CA . LEU A 1 115 ? -2.65 30.047 -10.055 1 85.81 115 LEU A CA 1
ATOM 861 C C . LEU A 1 115 ? -1.605 29.969 -11.164 1 85.81 115 LEU A C 1
ATOM 863 O O . LEU A 1 115 ? -0.573 30.641 -11.102 1 85.81 115 LEU A O 1
ATOM 867 N N . ARG A 1 116 ? -1.837 29.109 -12.125 1 81.06 116 ARG A N 1
ATOM 868 C CA . ARG A 1 116 ? -0.935 28.875 -13.25 1 81.06 116 ARG A CA 1
ATOM 869 C C . ARG A 1 116 ? 0.435 28.422 -12.766 1 81.06 116 ARG A C 1
ATOM 871 O O . ARG A 1 116 ? 1.464 28.906 -13.234 1 81.06 116 ARG A O 1
ATOM 878 N N . GLN A 1 117 ? 0.431 27.703 -11.758 1 86.19 117 GLN A N 1
ATOM 879 C CA . GLN A 1 117 ? 1.637 27.062 -11.234 1 86.19 117 GLN A CA 1
ATOM 880 C C . GLN A 1 117 ? 1.342 25.656 -10.727 1 86.19 117 GLN A C 1
ATOM 882 O O . GLN A 1 117 ? 0.197 25.344 -10.398 1 86.19 117 GLN A O 1
ATOM 887 N N . PRO A 1 118 ? 2.418 24.797 -10.656 1 89.94 118 PRO A N 1
ATOM 888 C CA . PRO A 1 118 ? 2.215 23.438 -10.133 1 89.94 118 PRO A CA 1
ATOM 889 C C . PRO A 1 118 ? 1.794 23.422 -8.664 1 89.94 118 PRO A C 1
ATOM 891 O O . PRO A 1 118 ? 2.168 24.328 -7.906 1 89.94 118 PRO A O 1
ATOM 894 N N . VAL A 1 119 ? 1.017 22.438 -8.352 1 92.5 119 VAL A N 1
ATOM 895 C CA . VAL A 1 119 ? 0.515 22.281 -6.992 1 92.5 119 VAL A CA 1
ATOM 896 C C . VAL A 1 119 ? 1.079 21.016 -6.367 1 92.5 119 VAL A C 1
ATOM 898 O O . VAL A 1 119 ? 1.138 19.969 -7.016 1 92.5 119 VAL A O 1
ATOM 901 N N . ILE A 1 120 ? 1.629 21.156 -5.168 1 96.31 120 ILE A N 1
ATOM 902 C CA . ILE A 1 120 ? 2.041 20 -4.367 1 96.31 120 ILE A CA 1
ATOM 903 C C . ILE A 1 120 ? 0.85 19.484 -3.57 1 96.31 120 ILE A C 1
ATOM 905 O O . ILE A 1 120 ? 0.24 20.219 -2.793 1 96.31 120 ILE A O 1
ATOM 909 N N . ARG A 1 121 ? 0.491 18.234 -3.779 1 94.19 121 ARG A N 1
ATOM 910 C CA . ARG A 1 121 ? -0.647 17.625 -3.1 1 94.19 121 ARG A CA 1
ATOM 911 C C . ARG A 1 121 ? -0.187 16.781 -1.926 1 94.19 121 ARG A C 1
ATOM 913 O O . ARG A 1 121 ? 0.526 15.789 -2.113 1 94.19 121 ARG A O 1
ATOM 920 N N . VAL A 1 122 ? -0.581 17.156 -0.748 1 97.56 122 VAL A N 1
ATOM 921 C CA . VAL A 1 122 ? -0.218 16.422 0.456 1 97.56 122 VAL A CA 1
ATOM 922 C C . VAL A 1 122 ? -1.475 16.078 1.258 1 97.56 122 VAL A C 1
ATOM 924 O O . VAL A 1 122 ? -2.186 16.984 1.71 1 97.56 122 VAL A O 1
ATOM 927 N N . GLY A 1 123 ? -1.7 14.82 1.423 1 96.5 123 GLY A N 1
ATOM 928 C CA . GLY A 1 123 ? -2.824 14.391 2.242 1 96.5 123 GLY A CA 1
ATOM 929 C C . GLY A 1 123 ? -2.514 14.383 3.727 1 96.5 123 GLY A C 1
ATOM 930 O O . GLY A 1 123 ? -1.437 13.945 4.137 1 96.5 123 GLY A O 1
ATOM 931 N N . ARG A 1 124 ? -3.445 14.914 4.434 1 95.88 124 ARG A N 1
ATOM 932 C CA . ARG A 1 124 ? -3.445 14.727 5.883 1 95.88 124 ARG A CA 1
ATOM 933 C C . ARG A 1 124 ? -4.105 13.406 6.27 1 95.88 124 ARG A C 1
ATOM 935 O O . ARG A 1 124 ? -5.113 13.398 6.977 1 95.88 124 ARG A O 1
ATOM 942 N N . PHE A 1 125 ? -3.625 12.352 5.723 1 90.69 125 PHE A N 1
ATOM 943 C CA . PHE A 1 125 ? -4.188 11.031 5.969 1 90.69 125 PHE A CA 1
ATOM 944 C C . PHE A 1 125 ? -3.141 9.945 5.758 1 90.69 125 PHE A C 1
ATOM 946 O O . PHE A 1 125 ? -1.982 10.25 5.457 1 90.69 125 PHE A O 1
ATOM 953 N N . ALA A 1 126 ? -3.5 8.711 6.066 1 94.75 126 ALA A N 1
ATOM 954 C CA . ALA A 1 126 ? -2.635 7.539 6.105 1 94.75 126 ALA A CA 1
ATOM 955 C C . ALA A 1 126 ? -1.616 7.645 7.238 1 94.75 126 ALA A C 1
ATOM 957 O O . ALA A 1 126 ? -0.417 7.457 7.023 1 94.75 126 ALA A O 1
ATOM 958 N N . GLY A 1 127 ? -2.064 8.117 8.359 1 95.81 127 GLY A N 1
ATOM 959 C CA . GLY A 1 127 ? -1.158 8.188 9.492 1 95.81 127 GLY A CA 1
ATOM 960 C C . GLY A 1 127 ? -1.636 9.141 10.578 1 95.81 127 GLY A C 1
ATOM 961 O O . GLY A 1 127 ? -1.158 9.086 11.711 1 95.81 127 GLY A O 1
ATOM 962 N N . GLN A 1 128 ? -2.605 10.016 10.258 1 95.81 128 GLN A N 1
ATOM 963 C CA . GLN A 1 128 ? -3.098 10.977 11.242 1 95.81 128 GLN A CA 1
ATOM 964 C C . GLN A 1 128 ? -4.043 10.312 12.234 1 95.81 128 GLN A C 1
ATOM 966 O O . GLN A 1 128 ? -5.219 10.68 12.328 1 95.81 128 GLN A O 1
ATOM 971 N N . TYR A 1 129 ? -3.457 9.43 13.062 1 96.94 129 TYR A N 1
ATOM 972 C CA . TYR A 1 129 ? -4.262 8.609 13.961 1 96.94 129 TYR A CA 1
ATOM 973 C C . TYR A 1 129 ? -4.09 9.047 15.406 1 96.94 129 TYR A C 1
ATOM 975 O O . TYR A 1 129 ? -4.719 8.492 16.312 1 96.94 129 TYR A O 1
ATOM 983 N N . ALA A 1 130 ? -3.244 10.023 15.672 1 95.56 130 ALA A N 1
ATOM 984 C CA . ALA A 1 130 ? -3.07 10.562 17.016 1 95.56 130 ALA A CA 1
ATOM 985 C C . ALA A 1 130 ? -3.648 11.977 17.109 1 95.56 130 ALA A C 1
ATOM 987 O O . ALA A 1 130 ? -3.676 12.711 16.125 1 95.56 130 ALA A O 1
ATOM 988 N N . LYS A 1 131 ? -4.086 12.258 18.312 1 91.88 131 LYS A N 1
ATOM 989 C CA . LYS A 1 131 ? -4.629 13.586 18.562 1 91.88 131 LYS A CA 1
ATOM 990 C C . LYS A 1 131 ? -4.188 14.117 19.922 1 91.88 131 LYS A C 1
ATOM 992 O O . LYS A 1 131 ? -4.309 13.43 20.938 1 91.88 131 LYS A O 1
ATOM 997 N N . PRO A 1 132 ? -3.73 15.297 19.938 1 91.62 132 PRO A N 1
ATOM 998 C CA . PRO A 1 132 ? -3.422 15.922 21.219 1 91.62 132 PRO A CA 1
ATOM 999 C C . PRO A 1 132 ? -4.676 16.312 22 1 91.62 132 PRO A C 1
ATOM 1001 O O . PRO A 1 132 ? -5.738 16.516 21.406 1 91.62 132 PRO A O 1
ATOM 1004 N N . ARG A 1 133 ? -4.484 16.359 23.297 1 89.38 133 ARG A N 1
ATOM 1005 C CA . ARG A 1 133 ? -5.629 16.688 24.125 1 89.38 133 ARG A CA 1
ATOM 1006 C C . ARG A 1 133 ? -5.258 17.719 25.172 1 89.38 133 ARG A C 1
ATOM 1008 O O . ARG A 1 133 ? -4.094 17.828 25.578 1 89.38 133 ARG A O 1
ATOM 1015 N N . SER A 1 134 ? -6.273 18.391 25.578 1 85.25 134 SER A N 1
ATOM 1016 C CA . SER A 1 134 ? -6.082 19.406 26.594 1 85.25 134 SER A CA 1
ATOM 1017 C C . SER A 1 134 ? -5.918 18.781 27.984 1 85.25 134 SER A C 1
ATOM 1019 O O . SER A 1 134 ? -5.332 19.391 28.875 1 85.25 134 SER A O 1
ATOM 1021 N N . ALA A 1 135 ? -6.5 17.625 28.125 1 89.62 135 ALA A N 1
ATOM 1022 C CA . ALA A 1 135 ? -6.426 16.922 29.406 1 89.62 135 ALA A CA 1
ATOM 1023 C C . ALA A 1 135 ? -6.105 15.438 29.188 1 89.62 135 ALA A C 1
ATOM 1025 O O . ALA A 1 135 ? -6.512 14.844 28.188 1 89.62 135 ALA A O 1
ATOM 1026 N N . ASP A 1 136 ? -5.535 14.914 30.172 1 92.25 136 ASP A N 1
ATOM 1027 C CA . ASP A 1 136 ? -5.141 13.516 30.078 1 92.25 136 ASP A CA 1
ATOM 1028 C C . ASP A 1 136 ? -6.324 12.586 30.344 1 92.25 136 ASP A C 1
ATOM 1030 O O . ASP A 1 136 ? -6.324 11.43 29.922 1 92.25 136 ASP A O 1
ATOM 1034 N N . THR A 1 137 ? -7.242 13.195 31.141 1 95.12 137 THR A N 1
ATOM 1035 C CA . THR A 1 137 ? -8.383 12.367 31.5 1 95.12 137 THR A CA 1
ATOM 1036 C C . THR A 1 137 ? -9.695 13.078 31.172 1 95.12 137 THR A C 1
ATOM 1038 O O . THR A 1 137 ? -9.711 14.289 30.938 1 95.12 137 THR A O 1
ATOM 1041 N N . GLU A 1 138 ? -10.711 12.297 31 1 93.81 138 GLU A N 1
ATOM 1042 C CA . GLU A 1 138 ? -12.094 12.727 30.828 1 93.81 138 GLU A CA 1
ATOM 1043 C C . GLU A 1 138 ? -13 12.117 31.891 1 93.81 138 GLU A C 1
ATOM 1045 O O . GLU A 1 138 ? -12.859 10.945 32.219 1 93.81 138 GLU A O 1
ATOM 1050 N N . THR A 1 139 ? -13.805 12.969 32.438 1 95.69 139 THR A N 1
ATOM 1051 C CA . THR A 1 139 ? -14.734 12.516 33.469 1 95.69 139 THR A CA 1
ATOM 1052 C C . THR A 1 139 ? -16.172 12.641 33 1 95.69 139 THR A C 1
ATOM 1054 O O . THR A 1 139 ? -16.594 13.711 32.531 1 95.69 139 THR A O 1
ATOM 1057 N N . ARG A 1 140 ? -16.844 11.562 32.938 1 93.69 140 ARG A N 1
ATOM 1058 C CA . ARG A 1 140 ? -18.266 11.531 32.625 1 93.69 140 ARG A CA 1
ATOM 1059 C C . ARG A 1 140 ? -19.047 10.789 33.719 1 93.69 140 ARG A C 1
ATOM 1061 O O . ARG A 1 140 ? -18.719 9.648 34.031 1 93.69 140 ARG A O 1
ATOM 1068 N N . ASP A 1 141 ? -20.062 11.43 34.188 1 94.31 141 ASP A N 1
ATOM 1069 C CA . ASP A 1 141 ? -20.969 10.836 35.188 1 94.31 141 ASP A CA 1
ATOM 1070 C C . ASP A 1 141 ? -20.188 10.242 36.344 1 94.31 141 ASP A C 1
ATOM 1072 O O . ASP A 1 141 ? -20.438 9.109 36.75 1 94.31 141 ASP A O 1
ATOM 1076 N N . GLY A 1 142 ? -19.172 10.859 36.688 1 94.56 142 GLY A N 1
ATOM 1077 C CA . GLY A 1 142 ? -18.422 10.477 37.875 1 94.56 142 GLY A CA 1
ATOM 1078 C C . GLY A 1 142 ? -17.312 9.484 37.594 1 94.56 142 GLY A C 1
ATOM 1079 O O . GLY A 1 142 ? -16.547 9.125 38.5 1 94.56 142 GLY A O 1
ATOM 1080 N N . VAL A 1 143 ? -17.25 8.914 36.438 1 96.44 143 VAL A N 1
ATOM 1081 C CA . VAL A 1 143 ? -16.203 7.977 36.062 1 96.44 143 VAL A CA 1
ATOM 1082 C C . VAL A 1 143 ? -15.094 8.711 35.281 1 96.44 143 VAL A C 1
ATOM 1084 O O . VAL A 1 143 ? -15.375 9.484 34.375 1 96.44 143 VAL A O 1
ATOM 1087 N N . THR A 1 144 ? -13.883 8.539 35.781 1 97.25 144 THR A N 1
ATOM 1088 C CA . THR A 1 144 ? -12.742 9.188 35.156 1 97.25 144 THR A CA 1
ATOM 1089 C C . THR A 1 144 ? -11.891 8.172 34.406 1 97.25 144 THR A C 1
ATOM 1091 O O . THR A 1 144 ? -11.461 7.168 34.969 1 97.25 144 THR A O 1
ATOM 1094 N N . LEU A 1 145 ? -11.719 8.375 33.094 1 96.75 145 LEU A N 1
ATOM 1095 C CA . LEU A 1 145 ? -10.922 7.52 32.219 1 96.75 145 LEU A CA 1
ATOM 1096 C C . LEU A 1 145 ? -9.922 8.344 31.422 1 96.75 145 LEU A C 1
ATOM 1098 O O . LEU A 1 145 ? -10.062 9.562 31.312 1 96.75 145 LEU A O 1
ATOM 1102 N N . PRO A 1 146 ? -8.867 7.664 30.938 1 95.56 146 PRO A N 1
ATOM 1103 C CA . PRO A 1 146 ? -7.984 8.383 30.031 1 95.56 146 PRO A CA 1
ATOM 1104 C C . PRO A 1 146 ? -8.727 9 28.844 1 95.56 146 PRO A C 1
ATOM 1106 O O . PRO A 1 146 ? -9.688 8.406 28.344 1 95.56 146 PRO A O 1
ATOM 1109 N N . SER A 1 147 ? -8.273 10.195 28.391 1 95.19 147 SER A N 1
ATOM 1110 C CA . SER A 1 147 ? -8.867 10.82 27.219 1 95.19 147 SER A CA 1
ATOM 1111 C C . SER A 1 147 ? -8.594 10.008 25.953 1 95.19 147 SER A C 1
ATOM 1113 O O . SER A 1 147 ? -7.555 9.352 25.844 1 95.19 147 SER A O 1
ATOM 1115 N N . TYR A 1 148 ? -9.57 10.07 25.078 1 94.69 148 TYR A N 1
ATOM 1116 C CA . TYR A 1 148 ? -9.328 9.508 23.75 1 94.69 148 TYR A CA 1
ATOM 1117 C C . TYR A 1 148 ? -8.266 10.312 23.016 1 94.69 148 TYR A C 1
ATOM 1119 O O . TYR A 1 148 ? -8.453 11.5 22.75 1 94.69 148 TYR A O 1
ATOM 1127 N N . ARG A 1 149 ? -7.176 9.695 22.609 1 95.88 149 ARG A N 1
ATOM 1128 C CA . ARG A 1 149 ? -6.039 10.398 22.031 1 95.88 149 ARG A CA 1
ATOM 1129 C C . ARG A 1 149 ? -5.805 9.945 20.578 1 95.88 149 ARG A C 1
ATOM 1131 O O . ARG A 1 149 ? -4.719 10.141 20.031 1 95.88 149 ARG A O 1
ATOM 1138 N N . GLY A 1 150 ? -6.809 9.305 19.969 1 95.75 150 GLY A N 1
ATOM 1139 C CA . GLY A 1 150 ? -6.695 8.812 18.594 1 95.75 150 GLY A CA 1
ATOM 1140 C C . GLY A 1 150 ? -6.562 7.301 18.516 1 95.75 150 GLY A C 1
ATOM 1141 O O . GLY A 1 150 ? -6.059 6.664 19.453 1 95.75 150 GLY A O 1
ATOM 1142 N N . ASP A 1 151 ? -6.891 6.738 17.438 1 96.94 151 ASP A N 1
ATOM 1143 C CA . ASP A 1 151 ? -7.02 5.297 17.266 1 96.94 151 ASP A CA 1
ATOM 1144 C C . ASP A 1 151 ? -5.668 4.602 17.406 1 96.94 151 ASP A C 1
ATOM 1146 O O . ASP A 1 151 ? -5.605 3.404 17.688 1 96.94 151 ASP A O 1
ATOM 1150 N N . VAL A 1 152 ? -4.621 5.305 17.234 1 98.19 152 VAL A N 1
ATOM 1151 C CA . VAL A 1 152 ? -3.297 4.703 17.344 1 98.19 152 VAL A CA 1
ATOM 1152 C C . VAL A 1 152 ? -2.977 4.445 18.812 1 98.19 152 VAL A C 1
ATOM 1154 O O . VAL A 1 152 ? -2.139 3.602 19.141 1 98.19 152 VAL A O 1
ATOM 1157 N N . ILE A 1 153 ? -3.707 5.121 19.75 1 98.06 153 ILE A N 1
ATOM 1158 C CA . ILE A 1 153 ? -3.41 5.031 21.172 1 98.06 153 ILE A CA 1
ATOM 1159 C C . ILE A 1 153 ? -4.512 4.25 21.891 1 98.06 153 ILE A C 1
ATOM 1161 O O . ILE A 1 153 ? -4.23 3.299 22.625 1 98.06 153 ILE A O 1
ATOM 1165 N N . ASN A 1 154 ? -5.715 4.695 21.703 1 97.25 154 ASN A N 1
ATOM 1166 C CA . ASN A 1 154 ? -6.852 4.055 22.359 1 97.25 154 ASN A CA 1
ATOM 1167 C C . ASN A 1 154 ? -8.133 4.219 21.547 1 97.25 154 ASN A C 1
ATOM 1169 O O . ASN A 1 154 ? -8.078 4.574 20.359 1 97.25 154 ASN A O 1
ATOM 1173 N N . ALA A 1 155 ? -9.297 3.807 22.141 1 96.38 155 ALA A N 1
ATOM 1174 C CA . ALA A 1 155 ? -10.547 3.801 21.391 1 96.38 155 ALA A CA 1
ATOM 1175 C C . ALA A 1 155 ? -11.523 4.836 21.938 1 96.38 155 ALA A C 1
ATOM 1177 O O . ALA A 1 155 ? -11.43 5.227 23.109 1 96.38 155 ALA A O 1
ATOM 1178 N N . PRO A 1 156 ? -12.5 5.32 21.156 1 93.25 156 PRO A N 1
ATOM 1179 C CA . PRO A 1 156 ? -13.352 6.457 21.516 1 93.25 156 PRO A CA 1
ATOM 1180 C C . PRO A 1 156 ? -14.414 6.09 22.547 1 93.25 156 PRO A C 1
ATOM 1182 O O . PRO A 1 156 ? -14.883 6.957 23.281 1 93.25 156 PRO A O 1
ATOM 1185 N N . ALA A 1 157 ? -14.789 4.781 22.625 1 94.62 157 ALA A N 1
ATOM 1186 C CA . ALA A 1 157 ? -15.836 4.391 23.562 1 94.62 157 ALA A CA 1
ATOM 1187 C C . ALA A 1 157 ? -15.414 4.699 25 1 94.62 157 ALA A C 1
ATOM 1189 O O . ALA A 1 157 ? -14.25 4.508 25.359 1 94.62 157 ALA A O 1
ATOM 1190 N N . PHE A 1 158 ? -16.406 5.195 25.781 1 95.5 158 PHE A N 1
ATOM 1191 C CA . PHE A 1 158 ? -16.078 5.586 27.156 1 95.5 158 PHE A CA 1
ATOM 1192 C C . PHE A 1 158 ? -16.188 4.391 28.094 1 95.5 158 PHE A C 1
ATOM 1194 O O . PHE A 1 158 ? -17.062 4.336 28.953 1 95.5 158 PHE A O 1
ATOM 1201 N N . THR A 1 159 ? -15.297 3.455 27.938 1 97.31 159 THR A N 1
ATOM 1202 C CA . THR A 1 159 ? -15.133 2.287 28.797 1 97.31 159 THR A CA 1
ATOM 1203 C C . THR A 1 159 ? -13.664 2.102 29.172 1 97.31 159 THR A C 1
ATOM 1205 O O . THR A 1 159 ? -12.773 2.586 28.469 1 97.31 159 THR A O 1
ATOM 1208 N N . GLU A 1 160 ? -13.422 1.481 30.219 1 96.5 160 GLU A N 1
ATOM 1209 C CA . GLU A 1 160 ? -12.062 1.261 30.688 1 96.5 160 GLU A CA 1
ATOM 1210 C C . GLU A 1 160 ? -11.227 0.531 29.641 1 96.5 160 GLU A C 1
ATOM 1212 O O . GLU A 1 160 ? -10.086 0.908 29.375 1 96.5 160 GLU A O 1
ATOM 1217 N N . ALA A 1 161 ? -11.805 -0.482 29.078 1 96.56 161 ALA A N 1
ATOM 1218 C CA . ALA A 1 161 ? -11.102 -1.288 28.078 1 96.56 161 ALA A CA 1
ATOM 1219 C C . ALA A 1 161 ? -10.766 -0.464 26.844 1 96.56 161 ALA A C 1
ATOM 1221 O O . ALA A 1 161 ? -9.664 -0.574 26.297 1 96.56 161 ALA A O 1
ATOM 1222 N N . ALA A 1 162 ? -11.625 0.377 26.406 1 96.75 162 ALA A N 1
ATOM 1223 C CA . ALA A 1 162 ? -11.469 1.171 25.188 1 96.75 162 ALA A CA 1
ATOM 1224 C C . ALA A 1 162 ? -10.469 2.305 25.406 1 96.75 162 ALA A C 1
ATOM 1226 O O . ALA A 1 162 ? -9.719 2.652 24.484 1 96.75 162 ALA A O 1
ATOM 1227 N N . ARG A 1 163 ? -10.5 2.844 26.609 1 97.44 163 ARG A N 1
ATOM 1228 C CA . ARG A 1 163 ? -9.75 4.074 26.844 1 97.44 163 ARG A CA 1
ATOM 1229 C C . ARG A 1 163 ? -8.344 3.77 27.344 1 97.44 163 ARG A C 1
ATOM 1231 O O . ARG A 1 163 ? -7.508 4.672 27.453 1 97.44 163 ARG A O 1
ATOM 1238 N N . LEU A 1 164 ? -8.039 2.514 27.594 1 97.06 164 LEU A N 1
ATOM 1239 C CA . LEU A 1 164 ? -6.688 2.119 27.969 1 97.06 164 LEU A CA 1
ATOM 1240 C C . LEU A 1 164 ? -5.754 2.125 26.766 1 97.06 164 LEU A C 1
ATOM 1242 O O . LEU A 1 164 ? -6.027 1.463 25.766 1 97.06 164 LEU A O 1
ATOM 1246 N N . PRO A 1 165 ? -4.652 2.904 26.875 1 97.75 165 PRO A N 1
ATOM 1247 C CA . PRO A 1 165 ? -3.705 2.883 25.766 1 97.75 165 PRO A CA 1
ATOM 1248 C C . PRO A 1 165 ? -3.197 1.477 25.438 1 97.75 165 PRO A C 1
ATOM 1250 O O . PRO A 1 165 ? -2.768 0.755 26.344 1 97.75 165 PRO A O 1
ATOM 1253 N N . ASP A 1 166 ? -3.238 1.073 24.25 1 98.06 166 ASP A N 1
ATOM 1254 C CA . ASP A 1 166 ? -2.855 -0.256 23.781 1 98.06 166 ASP A CA 1
ATOM 1255 C C . ASP A 1 166 ? -1.755 -0.17 22.719 1 98.06 166 ASP A C 1
ATOM 1257 O O . ASP A 1 166 ? -1.992 0.297 21.609 1 98.06 166 ASP A O 1
ATOM 1261 N N . PRO A 1 167 ? -0.568 -0.703 23.031 1 98.19 167 PRO A N 1
ATOM 1262 C CA . PRO A 1 167 ? 0.538 -0.592 22.078 1 98.19 167 PRO A CA 1
ATOM 1263 C C . PRO A 1 167 ? 0.254 -1.304 20.75 1 98.19 167 PRO A C 1
ATOM 1265 O O . PRO A 1 167 ? 0.82 -0.943 19.719 1 98.19 167 PRO A O 1
ATOM 1268 N N . LYS A 1 168 ? -0.609 -2.291 20.766 1 97.5 168 LYS A N 1
ATOM 1269 C CA . LYS A 1 168 ? -0.921 -3.037 19.547 1 97.5 168 LYS A CA 1
ATOM 1270 C C . LYS A 1 168 ? -1.609 -2.146 18.516 1 97.5 168 LYS A C 1
ATOM 1272 O O . LYS A 1 168 ? -1.628 -2.467 17.328 1 97.5 168 LYS A O 1
ATOM 1277 N N . ARG A 1 169 ? -2.172 -1.071 19 1 98.19 169 ARG A N 1
ATOM 1278 C CA . ARG A 1 169 ? -2.861 -0.147 18.109 1 98.19 169 ARG A CA 1
ATOM 1279 C C . ARG A 1 169 ? -1.876 0.556 17.188 1 98.19 169 ARG A C 1
ATOM 1281 O O . ARG A 1 169 ? -2.254 1.026 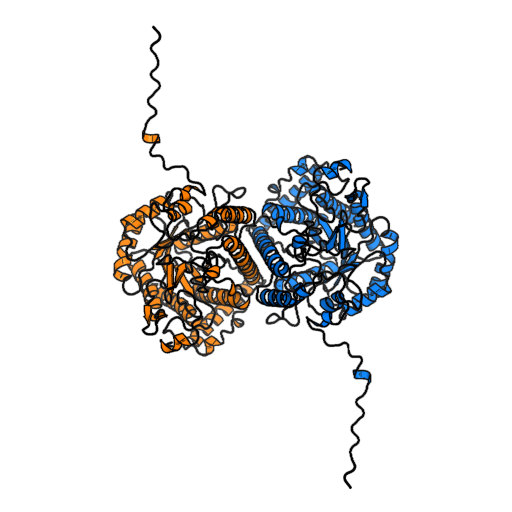16.109 1 98.19 169 ARG A O 1
ATOM 1288 N N . MET A 1 170 ? -0.62 0.61 17.578 1 98.56 170 MET A N 1
ATOM 1289 C CA . MET A 1 170 ? 0.388 1.165 16.688 1 98.56 170 MET A CA 1
ATOM 1290 C C . MET A 1 170 ? 0.561 0.285 15.453 1 98.56 170 MET A C 1
ATOM 1292 O O . MET A 1 170 ? 0.742 0.792 14.344 1 98.56 170 MET A O 1
ATOM 1296 N N . LEU A 1 171 ? 0.538 -1.065 15.648 1 98 171 LEU A N 1
ATOM 1297 C CA . LEU A 1 171 ? 0.609 -1.997 14.531 1 98 171 LEU A CA 1
ATOM 1298 C C . LEU A 1 171 ? -0.611 -1.857 13.625 1 98 171 LEU A C 1
ATOM 1300 O O . LEU A 1 171 ? -0.487 -1.882 12.398 1 98 171 LEU A O 1
ATOM 1304 N N . GLN A 1 172 ? -1.746 -1.639 14.273 1 97.94 172 GLN A N 1
ATOM 1305 C CA . GLN A 1 172 ? -2.975 -1.439 13.516 1 97.94 172 GLN A CA 1
ATOM 1306 C C . GLN A 1 172 ? -2.916 -0.146 12.703 1 97.94 172 GLN A C 1
ATOM 1308 O O . GLN A 1 172 ? -3.355 -0.107 11.555 1 97.94 172 GLN A O 1
ATOM 1313 N N . ALA A 1 173 ? -2.406 0.886 13.312 1 98.38 173 ALA A N 1
ATOM 1314 C CA . ALA A 1 173 ? -2.283 2.168 12.625 1 98.38 173 ALA A CA 1
ATOM 1315 C C . ALA A 1 173 ? -1.388 2.049 11.391 1 98.38 173 ALA A C 1
ATOM 1317 O O . ALA A 1 173 ? -1.702 2.596 10.336 1 98.38 173 ALA A O 1
ATOM 1318 N N . HIS A 1 174 ? -0.274 1.334 11.586 1 98.44 174 HIS A N 1
ATOM 1319 C CA . HIS A 1 174 ? 0.637 1.113 10.469 1 98.44 174 HIS A CA 1
ATOM 1320 C C . HIS A 1 174 ? -0.049 0.35 9.344 1 98.44 174 HIS A C 1
ATOM 1322 O O . HIS A 1 174 ? 0.074 0.719 8.172 1 98.44 174 HIS A O 1
ATOM 1328 N N . ALA A 1 175 ? -0.778 -0.653 9.664 1 97.88 175 ALA A N 1
ATOM 1329 C CA . ALA A 1 175 ? -1.495 -1.465 8.688 1 97.88 175 ALA A CA 1
ATOM 1330 C C . ALA A 1 175 ? -2.541 -0.636 7.949 1 97.88 175 ALA A C 1
ATOM 1332 O O . ALA A 1 175 ? -2.631 -0.692 6.719 1 97.88 175 ALA A O 1
ATOM 1333 N N . HIS A 1 176 ? -3.348 0.122 8.688 1 98.06 176 HIS A N 1
ATOM 1334 C CA . HIS A 1 176 ? -4.379 0.958 8.086 1 98.06 176 HIS A CA 1
ATOM 1335 C C . HIS A 1 176 ? -3.762 2.025 7.188 1 98.06 176 HIS A C 1
ATOM 1337 O O . HIS A 1 176 ? -4.324 2.365 6.145 1 98.06 176 HIS A O 1
ATOM 1343 N N . SER A 1 177 ? -2.648 2.57 7.656 1 98.38 177 SER A N 1
ATOM 1344 C CA . SER A 1 177 ? -1.938 3.539 6.824 1 98.38 177 SER A CA 1
ATOM 1345 C C . SER A 1 177 ? -1.473 2.908 5.516 1 98.38 177 SER A C 1
ATOM 1347 O O . SER A 1 177 ? -1.603 3.512 4.449 1 98.38 177 SER A O 1
ATOM 1349 N N . ALA A 1 178 ? -0.951 1.681 5.613 1 97.88 178 ALA A N 1
ATOM 1350 C CA . ALA A 1 178 ? -0.471 0.976 4.426 1 97.88 178 ALA A CA 1
ATOM 1351 C C . ALA A 1 178 ? -1.619 0.672 3.469 1 97.88 178 ALA A C 1
ATOM 1353 O O . ALA A 1 178 ? -1.473 0.811 2.252 1 97.88 178 ALA A O 1
ATOM 1354 N N . MET A 1 179 ? -2.734 0.211 3.992 1 97.19 179 MET A N 1
ATOM 1355 C CA . MET A 1 179 ? -3.908 -0.059 3.168 1 97.19 179 MET A CA 1
ATOM 1356 C C . MET A 1 179 ? -4.359 1.2 2.438 1 97.19 179 MET A C 1
ATOM 1358 O O . MET A 1 179 ? -4.633 1.163 1.236 1 97.19 179 MET A O 1
ATOM 1362 N N . THR A 1 180 ? -4.375 2.271 3.174 1 96.62 180 THR A N 1
ATOM 1363 C CA . THR A 1 180 ? -4.781 3.551 2.602 1 96.62 180 THR A CA 1
ATOM 1364 C C . THR A 1 180 ? -3.811 3.988 1.509 1 96.62 180 THR A C 1
ATOM 1366 O O . THR A 1 180 ? -4.23 4.344 0.406 1 96.62 180 THR A O 1
ATOM 1369 N N . MET A 1 181 ? -2.549 3.92 1.818 1 96.44 181 MET A N 1
ATOM 1370 C CA . MET A 1 181 ? -1.523 4.352 0.873 1 96.44 181 MET A CA 1
ATOM 1371 C C . MET A 1 181 ? -1.551 3.492 -0.387 1 96.44 181 MET A C 1
ATOM 1373 O O . MET A 1 181 ? -1.459 4.012 -1.5 1 96.44 181 MET A O 1
ATOM 1377 N N . ASN A 1 182 ? -1.611 2.205 -0.216 1 96.19 182 ASN A N 1
ATOM 1378 C CA . ASN A 1 182 ? -1.668 1.297 -1.356 1 96.19 182 ASN A CA 1
ATOM 1379 C C . ASN A 1 182 ? -2.824 1.64 -2.289 1 96.19 182 ASN A C 1
ATOM 1381 O O . ASN A 1 182 ? -2.654 1.68 -3.51 1 96.19 182 ASN A O 1
ATOM 1385 N N . PHE A 1 183 ? -3.967 1.832 -1.678 1 93.69 183 PHE A N 1
ATOM 1386 C CA . PHE A 1 183 ? -5.172 2.133 -2.445 1 93.69 183 PHE A CA 1
ATOM 1387 C C . PHE A 1 183 ? -5.035 3.471 -3.162 1 93.69 183 PHE A C 1
ATOM 1389 O O . PHE A 1 183 ? -5.371 3.584 -4.344 1 93.69 183 PHE A O 1
ATOM 1396 N N . VAL A 1 184 ? -4.492 4.453 -2.498 1 91.44 184 VAL A N 1
ATOM 1397 C CA . VAL A 1 184 ? -4.305 5.785 -3.061 1 91.44 184 VAL A CA 1
ATOM 1398 C C . VAL A 1 184 ? -3.326 5.719 -4.23 1 91.44 184 VAL A C 1
ATOM 1400 O O . VAL A 1 184 ? -3.57 6.309 -5.285 1 91.44 184 VAL A O 1
ATOM 1403 N N . ARG A 1 185 ? -2.229 5 -4.047 1 89.88 185 ARG A N 1
ATOM 1404 C CA . ARG A 1 185 ? -1.254 4.84 -5.121 1 89.88 185 ARG A CA 1
ATOM 1405 C C . ARG A 1 185 ? -1.897 4.215 -6.355 1 89.88 185 ARG A C 1
ATOM 1407 O O . ARG A 1 185 ? -1.636 4.645 -7.48 1 89.88 185 ARG A O 1
ATOM 1414 N N . ALA A 1 186 ? -2.703 3.248 -6.086 1 87.56 186 ALA A N 1
ATOM 1415 C CA . ALA A 1 186 ? -3.361 2.551 -7.188 1 87.56 186 ALA A CA 1
ATOM 1416 C C . ALA A 1 186 ? -4.328 3.477 -7.922 1 87.56 186 ALA A C 1
ATOM 1418 O O . ALA A 1 186 ? -4.41 3.453 -9.148 1 87.56 186 ALA A O 1
ATOM 1419 N N . LEU A 1 187 ? -5.086 4.23 -7.164 1 83.94 187 LEU A N 1
ATOM 1420 C CA . LEU A 1 187 ? -6.062 5.141 -7.75 1 83.94 187 LEU A CA 1
ATOM 1421 C C . LEU A 1 187 ? -5.371 6.223 -8.578 1 83.94 187 LEU A C 1
ATOM 1423 O O . LEU A 1 187 ? -5.848 6.582 -9.656 1 83.94 187 LEU A O 1
ATOM 1427 N N . ILE A 1 188 ? -4.301 6.68 -8.055 1 80.25 188 ILE A N 1
ATOM 1428 C CA . ILE A 1 188 ? -3.574 7.746 -8.727 1 80.25 188 ILE A CA 1
ATOM 1429 C C . ILE A 1 188 ? -2.963 7.219 -10.023 1 80.25 188 ILE A C 1
ATOM 1431 O O . ILE A 1 188 ? -2.992 7.898 -11.055 1 80.25 188 ILE A O 1
ATOM 1435 N N . ASP A 1 189 ? -2.498 6.02 -9.977 1 74.25 189 ASP A N 1
ATOM 1436 C CA . ASP A 1 189 ? -1.884 5.41 -11.156 1 74.25 189 ASP A CA 1
ATOM 1437 C C . ASP A 1 189 ? -2.934 5.074 -12.211 1 74.25 189 ASP A C 1
ATOM 1439 O O . ASP A 1 189 ? -2.662 5.156 -13.414 1 74.25 189 ASP A O 1
ATOM 1443 N N . GLY A 1 190 ? -4.156 4.406 -11.836 1 63.09 190 GLY A N 1
ATOM 1444 C CA . GLY A 1 190 ? -5.191 3.895 -12.727 1 63.09 190 GLY A CA 1
ATOM 1445 C C . GLY A 1 190 ? -6.004 4.992 -13.391 1 63.09 190 GLY A C 1
ATOM 1446 O O . GLY A 1 190 ? -6.918 4.711 -14.164 1 63.09 190 GLY A O 1
ATOM 1447 N N . GLY A 1 191 ? -5.645 6.164 -13.273 1 56.62 191 GLY A N 1
ATOM 1448 C CA . GLY A 1 191 ? -6.324 7.16 -14.086 1 56.62 191 GLY A CA 1
ATOM 1449 C C . GLY A 1 191 ? -7.258 8.047 -13.289 1 56.62 191 GLY A C 1
ATOM 1450 O O . GLY A 1 191 ? -7.934 8.914 -13.844 1 56.62 191 GLY A O 1
ATOM 1451 N N . PHE A 1 192 ? -7.777 7.43 -12.156 1 50.09 192 PHE A N 1
ATOM 1452 C CA . PHE A 1 192 ? -8.586 8.383 -11.414 1 50.09 192 PHE A CA 1
ATOM 1453 C C . PHE A 1 192 ? -8.062 9.805 -11.602 1 50.09 192 PHE A C 1
ATOM 1455 O O . PHE A 1 192 ? -8.844 10.75 -11.695 1 50.09 192 PHE A O 1
ATOM 1462 N N . ALA A 1 193 ? -6.73 9.805 -11.555 1 49.91 193 ALA A N 1
ATOM 1463 C CA . ALA A 1 193 ? -6.148 11.133 -11.719 1 49.91 193 ALA A CA 1
ATOM 1464 C C . ALA A 1 193 ? -6.16 11.562 -13.188 1 49.91 193 ALA A C 1
ATOM 1466 O O . ALA A 1 193 ? -5.691 12.648 -13.523 1 49.91 193 ALA A O 1
ATOM 1467 N N . ASP A 1 194 ? -6.609 10.477 -13.945 1 47.31 194 ASP A N 1
ATOM 1468 C CA . ASP A 1 194 ? -6.586 11.023 -15.297 1 47.31 194 ASP A CA 1
ATOM 1469 C C . ASP A 1 194 ? -7.508 12.242 -15.414 1 47.31 194 ASP A C 1
ATOM 1471 O O . ASP A 1 194 ? -8.734 12.102 -15.344 1 47.31 194 ASP A O 1
ATOM 1475 N N . LEU A 1 195 ? -6.934 13.195 -14.961 1 49.34 195 LEU A N 1
ATOM 1476 C CA . LEU A 1 195 ? -7.465 14.531 -15.188 1 49.34 195 LEU A CA 1
ATOM 1477 C C . LEU A 1 195 ? -8.234 14.602 -16.5 1 49.34 195 LEU A C 1
ATOM 1479 O O . LEU A 1 195 ? -8.93 15.578 -16.766 1 49.34 195 LEU A O 1
ATOM 1483 N N . HIS A 1 196 ? -8.094 13.328 -17.094 1 47 196 HIS A N 1
ATOM 1484 C CA . HIS A 1 196 ? -8.68 13.328 -18.438 1 47 196 HIS A CA 1
ATOM 1485 C C . HIS A 1 196 ? -10.195 13.18 -18.375 1 47 196 HIS A C 1
ATOM 1487 O O . HIS A 1 196 ? -10.891 13.438 -19.359 1 47 196 HIS A O 1
ATOM 1493 N N . HIS A 1 197 ? -10.578 12.75 -17.156 1 49 197 HIS A N 1
ATOM 1494 C CA . HIS A 1 197 ? -12.023 12.555 -17.188 1 49 197 HIS A CA 1
ATOM 1495 C C . HIS A 1 197 ? -12.695 13.375 -16.078 1 49 197 HIS A C 1
ATOM 1497 O O . HIS A 1 197 ? -13.359 12.812 -15.203 1 49 197 HIS A O 1
ATOM 1503 N N . PRO A 1 198 ? -12.375 14.656 -16.219 1 50.53 198 PRO A N 1
ATOM 1504 C CA . PRO A 1 198 ? -12.992 15.523 -15.219 1 50.53 198 PRO A CA 1
ATOM 1505 C C . PRO A 1 198 ? -14.508 15.359 -15.141 1 50.53 198 PRO A C 1
ATOM 1507 O O . PRO A 1 198 ? -15.125 15.703 -14.133 1 50.53 198 PRO A O 1
ATOM 1510 N N . GLU A 1 199 ? -15.055 14.805 -16.266 1 49.56 199 GLU A N 1
ATOM 1511 C CA . GLU A 1 199 ? -16.5 14.578 -16.297 1 49.56 199 GLU A CA 1
ATOM 1512 C C . GLU A 1 199 ? -16.922 13.562 -15.242 1 49.56 199 GLU A C 1
ATOM 1514 O O . GLU A 1 199 ? -18.078 13.523 -14.844 1 49.56 199 GLU A O 1
ATOM 1519 N N . TYR A 1 200 ? -16.062 12.836 -14.984 1 52.12 200 TYR A N 1
ATOM 1520 C CA . TYR A 1 200 ? -16.391 11.781 -14.031 1 52.12 200 TYR A CA 1
ATOM 1521 C C . TYR A 1 200 ? -16.484 12.344 -12.617 1 52.12 200 TYR A C 1
ATOM 1523 O O . TYR A 1 200 ? -16.906 11.648 -11.688 1 52.12 200 TYR A O 1
ATOM 1531 N N . TRP A 1 201 ? -16.062 13.484 -12.648 1 52.25 201 TRP A N 1
ATOM 1532 C CA . TRP A 1 201 ? -16.156 14.102 -11.328 1 52.25 201 TRP A CA 1
ATOM 1533 C C . TRP A 1 201 ? -17.562 14.586 -11.055 1 52.25 201 TRP A C 1
ATOM 1535 O O . TRP A 1 201 ? -18 15.594 -11.609 1 52.25 201 TRP A O 1
ATOM 1545 N N . ASN A 1 202 ? -18.484 13.695 -11.414 1 48.72 202 ASN A N 1
ATOM 1546 C CA . ASN A 1 202 ? -19.875 14.109 -11.242 1 48.72 202 ASN A CA 1
ATOM 1547 C C . ASN A 1 202 ? -20.109 14.727 -9.867 1 48.72 202 ASN A C 1
ATOM 1549 O O . ASN A 1 202 ? -20.109 14.016 -8.852 1 48.72 202 ASN A O 1
ATOM 1553 N N . LEU A 1 203 ? -19.703 15.891 -9.805 1 50.34 203 LEU A N 1
ATOM 1554 C CA . LEU A 1 203 ? -20.078 16.578 -8.57 1 50.34 203 LEU A CA 1
ATOM 1555 C C . LEU A 1 203 ? -21.578 16.797 -8.5 1 50.34 203 LEU A C 1
ATOM 1557 O O . LEU A 1 203 ? -22.078 17.828 -8.969 1 50.34 203 LEU A O 1
ATOM 1561 N N . GLU A 1 204 ? -22.281 15.805 -8.539 1 48.69 204 GLU A N 1
ATOM 1562 C CA . GLU A 1 204 ? -23.719 16 -8.359 1 48.69 204 GLU A CA 1
ATOM 1563 C C . GLU A 1 204 ? -24.016 17.188 -7.453 1 48.69 204 GLU A C 1
ATOM 1565 O O . GLU A 1 204 ? -24.984 17.922 -7.664 1 48.69 204 GLU A O 1
ATOM 1570 N N . TRP A 1 205 ? -23.156 17.359 -6.582 1 47 205 TRP A N 1
ATOM 1571 C CA . TRP A 1 205 ? -23.453 18.438 -5.648 1 47 205 TRP A CA 1
ATOM 1572 C C . TRP A 1 205 ? -23.281 19.797 -6.32 1 47 205 TRP A C 1
ATOM 1574 O O . TRP A 1 205 ? -23.844 20.797 -5.867 1 47 205 TRP A O 1
ATOM 1584 N N . VAL A 1 206 ? -22.516 19.75 -7.355 1 53.09 206 VAL A N 1
ATOM 1585 C CA . VAL A 1 206 ? -22.25 21.031 -8 1 53.09 206 VAL A CA 1
ATOM 1586 C C . VAL A 1 206 ? -23.547 21.609 -8.555 1 53.09 206 VAL A C 1
ATOM 1588 O O . VAL A 1 206 ? -23.719 22.828 -8.617 1 53.09 206 VAL A O 1
ATOM 1591 N N . SER A 1 207 ? -24.422 20.734 -8.742 1 51.97 207 SER A N 1
ATOM 1592 C CA . SER A 1 207 ? -25.594 21.266 -9.422 1 51.97 207 SER A CA 1
ATOM 1593 C C . SER A 1 207 ? -26.375 22.219 -8.508 1 51.97 207 SER A C 1
ATOM 1595 O O . SER A 1 207 ? -27.094 23.094 -8.992 1 51.97 207 SER A O 1
ATOM 1597 N N . HIS A 1 208 ? -26.125 22.094 -7.246 1 54.81 208 HIS A N 1
ATOM 1598 C CA . HIS A 1 208 ? -26.922 22.938 -6.367 1 54.81 208 HIS A CA 1
ATOM 1599 C C . HIS A 1 208 ? -26.094 24.109 -5.836 1 54.81 208 HIS A C 1
ATOM 1601 O O . HIS A 1 208 ? -26.609 24.938 -5.07 1 54.81 208 HIS A O 1
ATOM 1607 N N . SER A 1 209 ? -24.891 24.094 -6.238 1 58.03 209 SER A N 1
ATOM 1608 C CA . SER A 1 209 ? -24.031 25.172 -5.734 1 58.03 209 SER A CA 1
ATOM 1609 C C . SER A 1 209 ? -24.094 26.391 -6.637 1 58.03 209 SER A C 1
ATOM 1611 O O . SER A 1 209 ? -24.156 26.266 -7.863 1 58.03 209 SER A O 1
ATOM 1613 N N . PRO A 1 210 ? -24.438 27.594 -6.07 1 60.16 210 PRO A N 1
ATOM 1614 C CA . PRO A 1 210 ? -24.375 28.812 -6.883 1 60.16 210 PRO A CA 1
ATOM 1615 C C . PRO A 1 210 ? -23.062 28.922 -7.668 1 60.16 210 PRO A C 1
ATOM 1617 O O . PRO A 1 210 ? -23 29.656 -8.664 1 60.16 210 PRO A O 1
ATOM 1620 N N . LEU A 1 211 ? -22.109 28.156 -7.215 1 62.03 211 LEU A N 1
ATOM 1621 C CA . LEU A 1 211 ? -20.797 28.234 -7.867 1 62.03 211 LEU A CA 1
ATOM 1622 C C . LEU A 1 211 ? -20.641 27.109 -8.898 1 62.03 211 LEU A C 1
ATOM 1624 O O . LEU A 1 211 ? -19.578 26.984 -9.508 1 62.03 211 LEU A O 1
ATOM 1628 N N . ALA A 1 212 ? -21.672 26.438 -9.07 1 66.75 212 ALA A N 1
ATOM 1629 C CA . ALA A 1 212 ? -21.656 25.266 -9.953 1 66.75 212 ALA A CA 1
ATOM 1630 C C . ALA A 1 212 ? -21.219 25.656 -11.359 1 66.75 212 ALA A C 1
ATOM 1632 O O . ALA A 1 212 ? -20.406 24.969 -11.977 1 66.75 212 ALA A O 1
ATOM 1633 N N . ALA A 1 213 ? -21.844 26.734 -11.781 1 66.75 213 ALA A N 1
ATOM 1634 C CA . ALA A 1 213 ? -21.547 27.172 -13.141 1 66.75 213 ALA A CA 1
ATOM 1635 C C . ALA A 1 213 ? -20.062 27.531 -13.289 1 66.75 213 ALA A C 1
ATOM 1637 O O . ALA A 1 213 ? -19.438 27.172 -14.289 1 66.75 213 ALA A O 1
ATOM 1638 N N . GLU A 1 214 ? -19.609 28.188 -12.336 1 67 214 GLU A N 1
ATOM 1639 C CA . GLU A 1 214 ? -18.203 28.594 -12.367 1 67 214 GLU A CA 1
ATOM 1640 C C . GLU A 1 214 ? -17.281 27.375 -12.312 1 67 214 GLU A C 1
ATOM 1642 O O . GLU A 1 214 ? -16.266 27.328 -13 1 67 214 GLU A O 1
ATOM 1647 N N . TYR A 1 215 ? -17.641 26.5 -11.555 1 66.12 215 TYR A N 1
ATOM 1648 C CA . TYR A 1 215 ? -16.875 25.266 -11.438 1 66.12 215 TYR A CA 1
ATOM 1649 C C . TYR A 1 215 ? -16.891 24.484 -12.75 1 66.12 215 TYR A C 1
ATOM 1651 O O . TYR A 1 215 ? -15.852 23.984 -13.188 1 66.12 215 TYR A O 1
ATOM 1659 N N . GLN A 1 216 ? -18.062 24.406 -13.211 1 66.5 216 GLN A N 1
ATOM 1660 C CA . GLN A 1 216 ? -18.219 23.688 -14.469 1 66.5 216 GLN A CA 1
ATOM 1661 C C . GLN A 1 216 ? -17.359 24.312 -15.562 1 66.5 216 GLN A C 1
ATOM 1663 O O . GLN A 1 216 ? -16.766 23.609 -16.391 1 66.5 216 GLN A O 1
ATOM 1668 N N . LYS A 1 217 ? -17.406 25.609 -15.508 1 65.38 217 LYS A N 1
ATOM 1669 C CA . LYS A 1 217 ? -16.578 26.312 -16.469 1 65.38 217 LYS A CA 1
ATOM 1670 C C . LYS A 1 217 ? -15.102 26 -16.266 1 65.38 217 LYS A C 1
ATOM 1672 O O . LYS A 1 217 ? -14.359 25.797 -17.234 1 65.38 217 LYS A O 1
ATOM 1677 N N . MET A 1 218 ? -14.805 25.891 -15.055 1 62.91 218 MET A N 1
ATOM 1678 C CA . MET A 1 218 ? -13.414 25.609 -14.727 1 62.91 218 MET A CA 1
ATOM 1679 C C . MET A 1 218 ? -13.039 24.188 -15.117 1 62.91 218 MET A C 1
ATOM 1681 O O . MET A 1 218 ? -11.984 23.953 -15.711 1 62.91 218 MET A O 1
ATOM 1685 N N . VAL A 1 219 ? -13.898 23.266 -14.797 1 63.66 219 VAL A N 1
ATOM 1686 C CA . VAL A 1 219 ? -13.68 21.875 -15.141 1 63.66 219 VAL A CA 1
ATOM 1687 C C . VAL A 1 219 ? -13.609 21.719 -16.656 1 63.66 219 VAL A C 1
ATOM 1689 O O . VAL A 1 219 ? -12.773 20.969 -17.172 1 63.66 219 VAL A O 1
ATOM 1692 N N . ALA A 1 220 ? -14.5 22.406 -17.281 1 64.12 220 ALA A N 1
ATOM 1693 C CA . ALA A 1 220 ? -14.5 22.375 -18.75 1 64.12 220 ALA A CA 1
ATOM 1694 C C . ALA A 1 220 ? -13.195 22.922 -19.312 1 64.12 220 ALA A C 1
ATOM 1696 O O . ALA A 1 220 ? -12.648 22.359 -20.266 1 64.12 220 ALA A O 1
ATOM 1697 N N . SER A 1 221 ? -12.789 23.969 -18.719 1 60.94 221 SER A N 1
ATOM 1698 C CA . SER A 1 221 ? -11.531 24.562 -19.156 1 60.94 221 SER A CA 1
ATOM 1699 C C . SER A 1 221 ? -10.359 23.609 -18.953 1 60.94 221 SER A C 1
ATOM 1701 O O . SER A 1 221 ? -9.445 23.547 -19.766 1 60.94 221 SER A O 1
ATOM 1703 N N . ILE A 1 222 ? -10.406 22.906 -17.875 1 59.22 222 ILE A N 1
ATOM 1704 C CA . ILE A 1 222 ? -9.367 21.938 -17.562 1 59.22 222 ILE A CA 1
ATOM 1705 C C . ILE A 1 222 ? -9.398 20.812 -18.594 1 59.22 222 ILE A C 1
ATOM 1707 O O . ILE A 1 222 ? -8.352 20.391 -19.094 1 59.22 222 ILE A O 1
ATOM 1711 N N . GLY A 1 223 ? -10.578 20.312 -18.734 1 60.03 223 GLY A N 1
ATOM 1712 C CA . GLY A 1 223 ? -10.742 19.297 -19.75 1 60.03 223 GLY A CA 1
ATOM 1713 C C . GLY A 1 223 ? -10.203 19.719 -21.109 1 60.03 223 GLY A C 1
ATOM 1714 O O . GLY A 1 223 ? -9.539 18.938 -21.797 1 60.03 223 GLY A O 1
ATOM 1715 N N . ASP A 1 224 ? -10.477 20.938 -21.422 1 58.25 224 ASP A N 1
ATOM 1716 C CA . ASP A 1 224 ? -10 21.484 -22.688 1 58.25 224 ASP A CA 1
ATOM 1717 C C . ASP A 1 224 ? -8.477 21.531 -22.734 1 58.25 224 ASP A C 1
ATOM 1719 O O . ASP A 1 224 ? -7.867 21.203 -23.75 1 58.25 224 ASP A O 1
ATOM 1723 N N . ALA A 1 225 ? -8.008 21.891 -21.656 1 54.78 225 ALA A N 1
ATOM 1724 C CA . ALA A 1 225 ? -6.551 21.984 -21.594 1 54.78 225 ALA A CA 1
ATOM 1725 C C . ALA A 1 225 ? -5.895 20.609 -21.672 1 54.78 225 ALA A C 1
ATOM 1727 O O . ALA A 1 225 ? -4.875 20.438 -22.344 1 54.78 225 ALA A O 1
ATOM 1728 N N . VAL A 1 226 ? -6.406 19.719 -20.938 1 57.25 226 VAL A N 1
ATOM 1729 C CA . VAL A 1 226 ? -5.891 18.359 -20.969 1 57.25 226 VAL A CA 1
ATOM 1730 C C . VAL A 1 226 ? -6.004 17.797 -22.391 1 57.25 226 VAL A C 1
ATOM 1732 O O . VAL A 1 226 ? -5.062 17.172 -22.891 1 57.25 226 VAL A O 1
ATOM 1735 N N . HIS A 1 227 ? -7.141 18.031 -22.906 1 55.72 227 HIS A N 1
ATOM 1736 C CA . HIS A 1 227 ? -7.34 17.594 -24.297 1 55.72 227 HIS A CA 1
ATOM 1737 C C . HIS A 1 227 ? -6.324 18.234 -25.219 1 55.72 227 HIS A C 1
ATOM 1739 O O . HIS A 1 227 ? -5.809 17.594 -26.141 1 55.72 227 HIS A O 1
ATOM 1745 N N . PHE A 1 228 ? -6.141 19.406 -24.953 1 49.78 228 PHE A N 1
ATOM 1746 C CA . PHE A 1 228 ? -5.172 20.125 -25.766 1 49.78 228 PHE A CA 1
ATOM 1747 C C . PHE A 1 228 ? -3.781 19.516 -25.625 1 49.78 228 PHE A C 1
ATOM 1749 O O . PHE A 1 228 ? -3.082 19.312 -26.609 1 49.78 228 PHE A O 1
ATOM 1756 N N . MET A 1 229 ? -3.396 19.266 -24.484 1 49.59 229 MET A N 1
ATOM 1757 C CA . MET A 1 229 ? -2.08 18.688 -24.219 1 49.59 229 MET A CA 1
ATOM 1758 C C . MET A 1 229 ? -1.952 17.297 -24.844 1 49.59 229 MET A C 1
ATOM 1760 O O . MET A 1 229 ? -0.899 16.953 -25.375 1 49.59 229 MET A O 1
ATOM 1764 N N . GLU A 1 230 ? -2.953 16.609 -24.719 1 50.88 230 GLU A N 1
ATOM 1765 C CA . GLU A 1 230 ? -2.953 15.297 -25.344 1 50.88 230 GLU A CA 1
ATOM 1766 C C . GLU A 1 230 ? -2.834 15.406 -26.859 1 50.88 230 GLU A C 1
ATOM 1768 O O . GLU A 1 230 ? -2.168 14.586 -27.5 1 50.88 230 GLU A O 1
ATOM 1773 N N . THR A 1 231 ? -3.592 16.281 -27.422 1 48.69 231 THR A N 1
ATOM 1774 C CA . THR A 1 231 ? -3.547 16.516 -28.859 1 48.69 231 THR A CA 1
ATOM 1775 C C . THR A 1 231 ? -2.143 16.906 -29.297 1 48.69 231 THR A C 1
ATOM 1777 O O . THR A 1 231 ? -1.657 16.453 -30.344 1 48.69 231 THR A O 1
ATOM 1780 N N . LEU A 1 232 ? -1.604 17.75 -28.609 1 43.12 232 LEU A N 1
ATOM 1781 C CA . LEU A 1 232 ? -0.258 18.188 -28.953 1 43.12 232 LEU A CA 1
ATOM 1782 C C . LEU A 1 232 ? 0.75 17.062 -28.781 1 43.12 232 LEU A C 1
ATOM 1784 O O . LEU A 1 232 ? 1.684 16.938 -29.578 1 43.12 232 LEU A O 1
ATOM 1788 N N . ALA A 1 233 ? 0.532 16.5 -27.719 1 44 233 ALA A N 1
ATOM 1789 C CA . ALA A 1 233 ? 1.506 15.453 -27.422 1 44 233 ALA A CA 1
ATOM 1790 C C . ALA A 1 233 ? 1.307 14.242 -28.328 1 44 233 ALA A C 1
ATOM 1792 O O . ALA A 1 233 ? 2.211 13.422 -28.484 1 44 233 ALA A O 1
ATOM 1793 N N . GLY A 1 234 ? 0.338 14.328 -29.391 1 39.97 234 GLY A N 1
ATOM 1794 C CA . GLY A 1 234 ? 0.044 13.266 -30.344 1 39.97 234 GLY A CA 1
ATOM 1795 C C . GLY A 1 234 ? -0.304 11.945 -29.672 1 39.97 234 GLY A C 1
ATOM 1796 O O . GLY A 1 234 ? -0.715 10.992 -30.344 1 39.97 234 GLY A O 1
ATOM 1797 N N . ALA A 1 235 ? 0.377 11.43 -28.703 1 40.97 235 ALA A N 1
ATOM 1798 C CA . ALA A 1 235 ? 0.1 10.227 -27.922 1 40.97 235 ALA A CA 1
ATOM 1799 C C . ALA A 1 235 ? -0.411 10.578 -26.531 1 40.97 235 ALA A C 1
ATOM 1801 O O . ALA A 1 235 ? -0.135 11.664 -26.016 1 40.97 235 ALA A O 1
ATOM 1802 N N . ARG A 1 236 ? -1.385 9.781 -26.078 1 42 236 ARG A N 1
ATOM 1803 C CA . ARG A 1 236 ? -1.849 9.984 -24.719 1 42 236 ARG A CA 1
ATOM 1804 C C . ARG A 1 236 ? -0.677 10.234 -23.766 1 42 236 ARG A C 1
ATOM 1806 O O . ARG A 1 236 ? 0.231 9.406 -23.672 1 42 236 ARG A O 1
ATOM 1813 N N . VAL A 1 237 ? -0.152 11.359 -23.656 1 36.56 237 VAL A N 1
ATOM 1814 C CA . VAL A 1 237 ? 0.968 11.727 -22.797 1 36.56 237 VAL A CA 1
ATOM 1815 C C . VAL A 1 237 ? 0.849 11.008 -21.453 1 36.56 237 VAL A C 1
ATOM 1817 O O . VAL A 1 237 ? 0.045 11.398 -20.609 1 36.56 237 VAL A O 1
ATOM 1820 N N . HIS A 1 238 ? 0.994 9.766 -21.391 1 40.28 238 HIS A N 1
ATOM 1821 C CA . HIS A 1 238 ? 1.015 8.938 -20.188 1 40.28 238 HIS A CA 1
ATOM 1822 C C . HIS A 1 238 ? 1.871 9.57 -19.094 1 40.28 238 HIS A C 1
ATOM 1824 O O . HIS A 1 238 ? 1.655 9.32 -17.906 1 40.28 238 HIS A O 1
ATOM 1830 N N . ASN A 1 239 ? 2.979 10.352 -19.578 1 40.38 239 ASN A N 1
ATOM 1831 C CA . ASN A 1 239 ? 3.961 10.898 -18.641 1 40.38 239 ASN A CA 1
ATOM 1832 C C . ASN A 1 239 ? 3.404 12.094 -17.875 1 40.38 239 ASN A C 1
ATOM 1834 O O . ASN A 1 239 ? 3.91 12.438 -16.797 1 40.38 239 ASN A O 1
ATOM 1838 N N . LEU A 1 240 ? 2.744 12.875 -18.641 1 40.5 240 LEU A N 1
ATOM 1839 C CA . LEU A 1 240 ? 2.203 14.07 -18 1 40.5 240 LEU A CA 1
ATOM 1840 C C . LEU A 1 240 ? 1.356 13.688 -16.781 1 40.5 240 LEU A C 1
ATOM 1842 O O . LEU A 1 240 ? 0.975 14.555 -15.992 1 40.5 240 LEU A O 1
ATOM 1846 N N . ASN A 1 241 ? 1.054 12.414 -16.703 1 45.16 241 ASN A N 1
ATOM 1847 C CA . ASN A 1 241 ? -0.116 11.969 -15.961 1 45.16 241 ASN A CA 1
ATOM 1848 C C . ASN A 1 241 ? 0.265 11.477 -14.562 1 45.16 241 ASN A C 1
ATOM 1850 O O . ASN A 1 241 ? -0.592 11.016 -13.805 1 45.16 241 ASN A O 1
ATOM 1854 N N . ARG A 1 242 ? 1.6 11.578 -14.328 1 53.53 242 ARG A N 1
ATOM 1855 C CA . ARG A 1 242 ? 1.772 11.047 -12.977 1 53.53 242 ARG A CA 1
ATOM 1856 C C . ARG A 1 242 ? 1.668 12.156 -11.938 1 53.53 242 ARG A C 1
ATOM 1858 O O . ARG A 1 242 ? 2.412 13.141 -11.992 1 53.53 242 ARG A O 1
ATOM 1865 N N . ILE A 1 243 ? 0.503 12.25 -11.281 1 65.12 243 ILE A N 1
ATOM 1866 C CA . ILE A 1 243 ? 0.239 13.156 -10.172 1 65.12 243 ILE A CA 1
ATOM 1867 C C . ILE A 1 243 ? 0.918 12.633 -8.906 1 65.12 243 ILE A C 1
ATOM 1869 O O . ILE A 1 243 ? 0.746 11.469 -8.531 1 65.12 243 ILE A O 1
ATOM 1873 N N . ASP A 1 244 ? 1.883 13.469 -8.508 1 81.38 244 ASP A N 1
ATOM 1874 C CA . ASP A 1 244 ? 2.504 13.117 -7.238 1 81.38 244 ASP A CA 1
ATOM 1875 C C . ASP A 1 244 ? 1.556 13.383 -6.07 1 81.38 244 ASP A C 1
ATOM 1877 O O . ASP A 1 244 ? 0.846 14.391 -6.062 1 81.38 244 ASP A O 1
ATOM 1881 N N . PHE A 1 245 ? 1.439 12.445 -5.27 1 89.69 245 PHE A N 1
ATOM 1882 C CA . PHE A 1 245 ? 0.652 12.586 -4.051 1 89.69 245 PHE A CA 1
ATOM 1883 C C . PHE A 1 245 ? 1.456 12.148 -2.832 1 89.69 245 PHE A C 1
ATOM 1885 O O . PHE A 1 245 ? 2.066 11.078 -2.838 1 89.69 245 PHE A O 1
ATOM 1892 N N . TYR A 1 246 ? 1.504 13.008 -1.851 1 96.62 246 TYR A N 1
ATOM 1893 C CA . TYR A 1 246 ? 2.264 12.734 -0.635 1 96.62 246 TYR A CA 1
ATOM 1894 C C . TYR A 1 246 ? 1.346 12.68 0.58 1 96.62 246 TYR A C 1
ATOM 1896 O O . TYR A 1 246 ? 0.168 13.039 0.493 1 96.62 246 TYR A O 1
ATOM 1904 N N . THR A 1 247 ? 1.848 12.148 1.684 1 97.69 247 THR A N 1
ATOM 1905 C CA . THR A 1 247 ? 1.082 12.078 2.924 1 97.69 247 THR A CA 1
ATOM 1906 C C . THR A 1 247 ? 1.792 12.836 4.043 1 97.69 247 THR A C 1
ATOM 1908 O O . THR A 1 247 ? 2.996 13.078 3.963 1 97.69 247 THR A O 1
ATOM 1911 N N . SER A 1 248 ? 0.99 13.219 5.043 1 98.38 248 SER A N 1
ATOM 1912 C CA . SER A 1 248 ? 1.498 13.93 6.215 1 98.38 248 SER A CA 1
ATOM 1913 C C . SER A 1 248 ? 0.691 13.578 7.461 1 98.38 248 SER A C 1
ATOM 1915 O O . SER A 1 248 ? -0.454 13.133 7.363 1 98.38 248 SER A O 1
ATOM 1917 N N . HIS A 1 249 ? 1.332 13.641 8.586 1 98 249 HIS A N 1
ATOM 1918 C CA . HIS A 1 249 ? 0.62 13.602 9.852 1 98 249 HIS A CA 1
ATOM 1919 C C . HIS A 1 249 ? 1.429 14.273 10.961 1 98 249 HIS A C 1
ATOM 1921 O O . HIS A 1 249 ? 2.613 14.562 10.781 1 98 249 HIS A O 1
ATOM 1927 N N . GLU A 1 250 ? 0.767 14.609 12.016 1 97.5 250 GLU A N 1
ATOM 1928 C CA . GLU A 1 250 ? 1.433 15.148 13.195 1 97.5 250 GLU A CA 1
ATOM 1929 C C . GLU A 1 250 ? 2.303 14.094 13.867 1 97.5 250 GLU A C 1
ATOM 1931 O O . GLU A 1 250 ? 1.818 13.016 14.227 1 97.5 250 GLU A O 1
ATOM 1936 N N . ALA A 1 251 ? 3.582 14.422 13.992 1 98.06 251 ALA A N 1
ATOM 1937 C CA . ALA A 1 251 ? 4.484 13.516 14.688 1 98.06 251 ALA A CA 1
ATOM 1938 C C . ALA A 1 251 ? 4.293 13.609 16.203 1 98.06 251 ALA A C 1
ATOM 1940 O O . ALA A 1 251 ? 5.215 13.984 16.922 1 98.06 251 ALA A O 1
ATOM 1941 N N . LEU A 1 252 ? 3.172 13.102 16.625 1 97.62 252 LEU A N 1
ATOM 1942 C CA . LEU A 1 252 ? 2.787 13.242 18.031 1 97.62 252 LEU A CA 1
ATOM 1943 C C . LEU A 1 252 ? 3.299 12.07 18.859 1 97.62 252 LEU A C 1
ATOM 1945 O O . LEU A 1 252 ? 3.906 12.273 19.906 1 97.62 252 LEU A O 1
ATOM 1949 N N . LEU A 1 253 ? 3.043 10.852 18.406 1 98.06 253 LEU A N 1
ATOM 1950 C CA . LEU A 1 253 ? 3.438 9.648 19.125 1 98.06 253 LEU A CA 1
ATOM 1951 C C . LEU A 1 253 ? 4.871 9.258 18.797 1 98.06 253 LEU A C 1
ATOM 1953 O O . LEU A 1 253 ? 5.105 8.469 17.875 1 98.06 253 LEU A O 1
ATOM 1957 N N . LEU A 1 254 ? 5.77 9.664 19.578 1 98.38 254 LEU A N 1
ATOM 1958 C CA . LEU A 1 254 ? 7.188 9.609 19.234 1 98.38 254 LEU A CA 1
ATOM 1959 C C . LEU A 1 254 ? 7.684 8.164 19.203 1 98.38 254 LEU A C 1
ATOM 1961 O O . LEU A 1 254 ? 8.523 7.812 18.375 1 98.38 254 LEU A O 1
ATOM 1965 N N . PRO A 1 255 ? 7.199 7.238 20.094 1 98.06 255 PRO A N 1
ATOM 1966 C CA . PRO A 1 255 ? 7.645 5.852 19.953 1 98.06 255 PRO A CA 1
ATOM 1967 C C . PRO A 1 255 ? 7.328 5.262 18.578 1 98.06 255 PRO A C 1
ATOM 1969 O O . PRO A 1 255 ? 8.148 4.523 18.016 1 98.06 255 PRO A O 1
ATOM 1972 N N . TYR A 1 256 ? 6.188 5.598 18.094 1 98.5 256 TYR A N 1
ATOM 1973 C CA . TYR A 1 256 ? 5.797 5.148 16.766 1 98.5 256 TYR A CA 1
ATOM 1974 C C . TYR A 1 256 ? 6.727 5.723 15.703 1 98.5 256 TYR A C 1
ATOM 1976 O O . TYR A 1 256 ? 7.23 4.992 14.852 1 98.5 256 TYR A O 1
ATOM 1984 N N . GLU A 1 257 ? 6.934 7.016 15.797 1 98.56 257 GLU A N 1
ATOM 1985 C CA . GLU A 1 257 ? 7.801 7.688 14.836 1 98.56 257 GLU A CA 1
ATOM 1986 C C . GLU A 1 257 ? 9.219 7.133 14.883 1 98.56 257 GLU A C 1
ATOM 1988 O O . GLU A 1 257 ? 9.836 6.887 13.844 1 98.56 257 GLU A O 1
ATOM 1993 N N . GLN A 1 258 ? 9.688 6.969 16.047 1 98.31 258 GLN A N 1
ATOM 1994 C CA . GLN A 1 258 ? 11.031 6.438 16.234 1 98.31 258 GLN A CA 1
ATOM 1995 C C . GLN A 1 258 ? 11.18 5.059 15.602 1 98.31 258 GLN A C 1
ATOM 1997 O O . GLN A 1 258 ? 12.18 4.777 14.945 1 98.31 258 GLN A O 1
ATOM 2002 N N . ALA A 1 259 ? 10.203 4.203 15.797 1 98.06 259 ALA A N 1
ATOM 2003 C CA . ALA A 1 259 ? 10.25 2.83 15.297 1 98.06 259 ALA A CA 1
ATOM 2004 C C . ALA A 1 259 ? 10.328 2.803 13.773 1 98.06 259 ALA A C 1
ATOM 2006 O O . ALA A 1 259 ? 10.875 1.866 13.188 1 98.06 259 ALA A O 1
ATOM 2007 N N . LEU A 1 260 ? 9.828 3.828 13.188 1 98.06 260 LEU A N 1
ATOM 2008 C CA . LEU A 1 260 ? 9.789 3.863 11.727 1 98.06 260 LEU A CA 1
ATOM 2009 C C . LEU A 1 260 ? 10.859 4.801 11.172 1 98.06 260 LEU A C 1
ATOM 2011 O O . LEU A 1 260 ? 10.789 5.219 10.016 1 98.06 260 LEU A O 1
ATOM 2015 N N . THR A 1 261 ? 11.773 5.219 11.961 1 98.38 261 THR A N 1
ATOM 2016 C CA . THR A 1 261 ? 12.945 5.988 11.547 1 98.38 261 THR A CA 1
ATOM 2017 C C . THR A 1 261 ? 14.102 5.062 11.195 1 98.38 261 THR A C 1
ATOM 2019 O O . THR A 1 261 ? 14.523 4.242 12.016 1 98.38 261 THR A O 1
ATOM 2022 N N . ARG A 1 262 ? 14.609 5.195 9.984 1 96.19 262 ARG A N 1
ATOM 2023 C CA . ARG A 1 262 ? 15.586 4.223 9.5 1 96.19 262 ARG A CA 1
ATOM 2024 C C . ARG A 1 262 ? 16.703 4.91 8.711 1 96.19 262 ARG A C 1
ATOM 2026 O O . ARG A 1 262 ? 16.531 6.039 8.242 1 96.19 262 ARG A O 1
ATOM 2033 N N . GLN A 1 263 ? 17.797 4.227 8.68 1 94.56 263 GLN A N 1
ATOM 2034 C CA . GLN A 1 263 ? 18.828 4.508 7.676 1 94.56 263 GLN A CA 1
ATOM 2035 C C . GLN A 1 263 ? 18.594 3.678 6.418 1 94.56 263 GLN A C 1
ATOM 2037 O O . GLN A 1 263 ? 18.375 2.467 6.5 1 94.56 263 GLN A O 1
ATOM 2042 N N . VAL A 1 264 ? 18.5 4.336 5.422 1 87.81 264 VAL A N 1
ATOM 2043 C CA . VAL A 1 264 ? 18.234 3.666 4.156 1 87.81 264 VAL A CA 1
ATOM 2044 C C . VAL A 1 264 ? 19.516 3.559 3.336 1 87.81 264 VAL A C 1
ATOM 2046 O O . VAL A 1 264 ? 20.359 4.457 3.375 1 87.81 264 VAL A O 1
ATOM 2049 N N . PRO A 1 265 ? 19.641 2.467 2.598 1 77 265 PRO A N 1
ATOM 2050 C CA . PRO A 1 265 ? 20.859 2.285 1.791 1 77 265 PRO A CA 1
ATOM 2051 C C . PRO A 1 265 ? 21.094 3.43 0.807 1 77 265 PRO A C 1
ATOM 2053 O O . PRO A 1 265 ? 20.141 3.908 0.178 1 77 265 PRO A O 1
ATOM 2056 N N . ARG A 1 266 ? 22.25 3.961 0.777 1 76.12 266 ARG A N 1
ATOM 2057 C CA . ARG A 1 266 ? 22.734 4.965 -0.171 1 76.12 266 ARG A CA 1
ATOM 2058 C C . ARG A 1 266 ? 22.156 6.34 0.154 1 76.12 266 ARG A C 1
ATOM 2060 O O . ARG A 1 266 ? 22.125 7.219 -0.708 1 76.12 266 ARG A O 1
ATOM 2067 N N . GLN A 1 267 ? 21.594 6.457 1.175 1 83.38 267 GLN A N 1
ATOM 2068 C CA . GLN A 1 267 ? 21.172 7.754 1.689 1 83.38 267 GLN A CA 1
ATOM 2069 C C . GLN A 1 267 ? 21.844 8.062 3.023 1 83.38 267 GLN A C 1
ATOM 2071 O O . GLN A 1 267 ? 22.031 7.168 3.85 1 83.38 267 GLN A O 1
ATOM 2076 N N . GLN A 1 268 ? 22.188 9.188 3.07 1 88.31 268 GLN A N 1
ATOM 2077 C CA . GLN A 1 268 ? 22.812 9.602 4.328 1 88.31 268 GLN A CA 1
ATOM 2078 C C . GLN A 1 268 ? 21.75 10.016 5.348 1 88.31 268 GLN A C 1
ATOM 2080 O O . GLN A 1 268 ? 20.688 10.523 4.977 1 88.31 268 GLN A O 1
ATOM 2085 N N . GLY A 1 269 ? 22.109 9.734 6.59 1 94.56 269 GLY A N 1
ATOM 2086 C CA . GLY A 1 269 ? 21.266 10.227 7.664 1 94.56 269 GLY A CA 1
ATOM 2087 C C . GLY A 1 269 ? 20.078 9.32 7.965 1 94.56 269 GLY A C 1
ATOM 2088 O O . GLY A 1 269 ? 20.078 8.156 7.562 1 94.56 269 GLY A O 1
ATOM 2089 N N . TRP A 1 270 ? 19.188 9.836 8.805 1 97.5 270 TRP A N 1
ATOM 2090 C CA . TRP A 1 270 ? 18 9.109 9.258 1 97.5 270 TRP A CA 1
ATOM 2091 C C . TRP A 1 270 ? 16.734 9.703 8.633 1 97.5 270 TRP A C 1
ATOM 2093 O O . TRP A 1 270 ? 16.625 10.922 8.5 1 97.5 270 TRP A O 1
ATOM 2103 N N . LEU A 1 271 ? 15.867 8.844 8.203 1 97.94 271 LEU A N 1
ATOM 2104 C CA . LEU A 1 271 ? 14.594 9.273 7.641 1 97.94 271 LEU A CA 1
ATOM 2105 C C . LEU A 1 271 ? 13.43 8.648 8.398 1 97.94 271 LEU A C 1
ATOM 2107 O O . LEU A 1 271 ? 13.469 7.473 8.75 1 97.94 271 LEU A O 1
ATOM 2111 N N . ASN A 1 272 ? 12.484 9.492 8.766 1 98.5 272 ASN A N 1
ATOM 2112 C CA . ASN A 1 272 ? 11.195 8.969 9.195 1 98.5 272 ASN A CA 1
ATOM 2113 C C . ASN A 1 272 ? 10.391 8.438 8.016 1 98.5 272 ASN A C 1
ATOM 2115 O O . ASN A 1 272 ? 10.031 9.188 7.102 1 98.5 272 ASN A O 1
ATOM 2119 N N . LEU A 1 273 ? 10.07 7.148 8.062 1 98.06 273 LEU A N 1
ATOM 2120 C CA . LEU A 1 273 ? 9.422 6.539 6.906 1 98.06 273 LEU A CA 1
ATOM 2121 C C . LEU A 1 273 ? 7.953 6.25 7.195 1 98.06 273 LEU A C 1
ATOM 2123 O O . LEU A 1 273 ? 7.32 5.461 6.492 1 98.06 273 LEU A O 1
ATOM 2127 N N . SER A 1 274 ? 7.402 6.844 8.297 1 98.12 274 SER A N 1
ATOM 2128 C CA . SER A 1 274 ? 5.98 6.719 8.609 1 98.12 274 SER A CA 1
ATOM 2129 C C . SER A 1 274 ? 5.141 7.664 7.762 1 98.12 274 SER A C 1
ATOM 2131 O O . SER A 1 274 ? 3.938 7.453 7.598 1 98.12 274 SER A O 1
ATOM 2133 N N . THR A 1 275 ? 5.707 8.742 7.273 1 98.5 275 THR A N 1
ATOM 2134 C CA . THR A 1 275 ? 5.035 9.734 6.441 1 98.5 275 THR A CA 1
ATOM 2135 C C . THR A 1 275 ? 6.055 10.57 5.668 1 98.5 275 THR A C 1
ATOM 2137 O O . THR A 1 275 ? 7.238 10.586 6.008 1 98.5 275 THR A O 1
ATOM 2140 N N . HIS A 1 276 ? 5.609 11.25 4.621 1 98.38 276 HIS A N 1
ATOM 2141 C CA . HIS A 1 276 ? 6.496 12.102 3.836 1 98.38 276 HIS A CA 1
ATOM 2142 C C . HIS A 1 276 ? 6.824 13.391 4.582 1 98.38 276 HIS A C 1
ATOM 2144 O O . HIS A 1 276 ? 7.957 13.875 4.531 1 98.38 276 HIS A O 1
ATOM 2150 N N . TYR A 1 277 ? 5.832 13.898 5.273 1 98.69 277 TYR A N 1
ATOM 2151 C CA . TYR A 1 277 ? 5.852 15.281 5.738 1 98.69 277 TYR A CA 1
ATOM 2152 C C . TYR A 1 277 ? 5.305 15.391 7.156 1 98.69 277 TYR A C 1
ATOM 2154 O O . TYR A 1 277 ? 4.199 15.898 7.363 1 98.69 277 TYR A O 1
ATOM 2162 N N . PRO A 1 278 ? 6.156 15 8.164 1 98.75 278 PRO A N 1
ATOM 2163 C CA . PRO A 1 278 ? 5.707 15.133 9.555 1 98.75 278 PRO A CA 1
ATOM 2164 C C . PRO A 1 278 ? 5.68 16.578 10.031 1 98.75 278 PRO A C 1
ATOM 2166 O O . PRO A 1 278 ? 6.469 17.406 9.555 1 98.75 278 PRO A O 1
ATOM 2169 N N . TRP A 1 279 ? 4.777 16.875 10.945 1 98.25 279 TRP A N 1
ATOM 2170 C CA . TRP A 1 279 ? 4.797 18.219 11.508 1 98.25 279 TRP A CA 1
ATOM 2171 C C . TRP A 1 279 ? 4.688 18.172 13.023 1 98.25 279 TRP A C 1
ATOM 2173 O O . TRP A 1 279 ? 4.348 17.141 13.602 1 98.25 279 TRP A O 1
ATOM 2183 N N . ILE A 1 280 ? 5.082 19.234 13.656 1 97.88 280 ILE A N 1
ATOM 2184 C CA . ILE A 1 280 ? 4.988 19.438 15.094 1 97.88 280 ILE A CA 1
ATOM 2185 C C . ILE A 1 280 ? 3.799 20.359 15.406 1 97.88 280 ILE A C 1
ATOM 2187 O O . ILE A 1 280 ? 3.66 21.422 14.812 1 97.88 280 ILE A O 1
ATOM 2191 N N . GLY A 1 281 ? 2.99 19.906 16.328 1 94.25 281 GLY A N 1
ATOM 2192 C CA . GLY A 1 281 ? 1.887 20.734 16.781 1 94.25 281 GLY A CA 1
ATOM 2193 C C . GLY A 1 281 ? 2.316 21.828 17.75 1 94.25 281 GLY A C 1
ATOM 2194 O O . GLY A 1 281 ? 3.426 21.781 18.281 1 94.25 281 GLY A O 1
ATOM 2195 N N . MET A 1 282 ? 1.392 22.656 18.109 1 88.25 282 MET A N 1
ATOM 2196 C CA . MET A 1 282 ? 1.681 23.812 18.969 1 88.25 282 MET A CA 1
ATOM 2197 C C . MET A 1 282 ? 2.016 23.359 20.375 1 88.25 282 MET A C 1
ATOM 2199 O O . MET A 1 282 ? 2.932 23.891 21 1 88.25 282 MET A O 1
ATOM 2203 N N . ARG A 1 283 ? 1.387 22.344 20.797 1 88.5 283 ARG A N 1
ATOM 2204 C CA . ARG A 1 283 ? 1.501 21.922 22.188 1 88.5 283 ARG A CA 1
ATOM 2205 C C . ARG A 1 283 ? 2.82 21.203 22.438 1 88.5 283 ARG A C 1
ATOM 2207 O O . ARG A 1 283 ? 3.219 20.984 23.578 1 88.5 283 ARG A O 1
ATOM 2214 N N . THR A 1 284 ? 3.398 20.797 21.391 1 94.44 284 THR A N 1
ATOM 2215 C CA . THR A 1 284 ? 4.621 20.016 21.516 1 94.44 284 THR A CA 1
ATOM 2216 C C . THR A 1 284 ? 5.801 20.734 20.875 1 94.44 284 THR A C 1
ATOM 2218 O O . THR A 1 284 ? 6.828 20.125 20.578 1 94.44 284 THR A O 1
ATOM 2221 N N . ALA A 1 285 ? 5.664 22.031 20.703 1 94.62 285 ALA A N 1
ATOM 2222 C CA . ALA A 1 285 ? 6.637 22.781 19.906 1 94.62 285 ALA A CA 1
ATOM 2223 C C . ALA A 1 285 ? 7.676 23.453 20.812 1 94.62 285 ALA A C 1
ATOM 2225 O O . ALA A 1 285 ? 8.43 24.328 20.359 1 94.62 285 ALA A O 1
ATOM 2226 N N . ALA A 1 286 ? 7.781 23.031 22 1 94.44 286 ALA A N 1
ATOM 2227 C CA . ALA A 1 286 ? 8.789 23.609 22.875 1 94.44 286 ALA A CA 1
ATOM 2228 C C . ALA A 1 286 ? 10.195 23.375 22.344 1 94.44 286 ALA A C 1
ATOM 2230 O O . ALA A 1 286 ? 10.523 22.266 21.922 1 94.44 286 ALA A O 1
ATOM 2231 N N . LEU A 1 287 ? 10.961 24.406 22.375 1 94.62 287 LEU A N 1
ATOM 2232 C CA . LEU A 1 287 ? 12.305 24.391 21.797 1 94.62 287 LEU A CA 1
ATOM 2233 C C . LEU A 1 287 ? 13.141 23.266 22.406 1 94.62 287 LEU A C 1
ATOM 2235 O O . LEU A 1 287 ? 13.898 22.594 21.703 1 94.62 287 LEU A O 1
ATOM 2239 N N . ASP A 1 288 ? 13.008 23.031 23.656 1 94.31 288 ASP A N 1
ATOM 2240 C CA . ASP A 1 288 ? 13.789 22 24.344 1 94.31 288 ASP A CA 1
ATOM 2241 C C . ASP A 1 288 ? 12.969 20.734 24.547 1 94.31 288 ASP A C 1
ATOM 2243 O O . ASP A 1 288 ? 13.328 19.875 25.359 1 94.31 288 ASP A O 1
ATOM 2247 N N . GLY A 1 289 ? 11.891 20.656 23.859 1 97.19 289 GLY A N 1
ATOM 2248 C CA . GLY A 1 289 ? 11 19.516 24.016 1 97.19 289 GLY A CA 1
ATOM 2249 C C . GLY A 1 289 ? 11.391 18.312 23.172 1 97.19 289 GLY A C 1
ATOM 2250 O O . GLY A 1 289 ? 12.258 18.422 22.297 1 97.19 289 GLY A O 1
ATOM 2251 N N . ALA A 1 290 ? 10.758 17.234 23.406 1 98.31 290 ALA A N 1
ATOM 2252 C CA . ALA A 1 290 ? 11.078 15.953 22.781 1 98.31 290 ALA A CA 1
ATOM 2253 C C . ALA A 1 290 ? 10.797 15.984 21.281 1 98.31 290 ALA A C 1
ATOM 2255 O O . ALA A 1 290 ? 11.562 15.445 20.484 1 98.31 290 ALA A O 1
ATOM 2256 N N . HIS A 1 291 ? 9.695 16.562 20.922 1 98.56 291 HIS A N 1
ATOM 2257 C CA . HIS A 1 291 ? 9.281 16.531 19.531 1 98.56 291 HIS A CA 1
ATOM 2258 C C . HIS A 1 291 ? 10.242 17.344 18.656 1 98.56 291 HIS A C 1
ATOM 2260 O O . HIS A 1 291 ? 10.602 16.906 17.562 1 98.56 291 HIS A O 1
ATOM 2266 N N . VAL A 1 292 ? 10.656 18.5 19.141 1 98.31 292 VAL A N 1
ATOM 2267 C CA . VAL A 1 292 ? 11.633 19.312 18.422 1 98.31 292 VAL A CA 1
ATOM 2268 C C . VAL A 1 292 ? 12.969 18.578 18.344 1 98.31 292 VAL A C 1
ATOM 2270 O O . VAL A 1 292 ? 13.602 18.531 17.297 1 98.31 292 VAL A O 1
ATOM 2273 N N . GLU A 1 293 ? 13.344 17.922 19.406 1 98.25 293 GLU A N 1
ATOM 2274 C CA . GLU A 1 293 ? 14.562 17.125 19.422 1 98.25 293 GLU A CA 1
ATOM 2275 C C . GLU A 1 293 ? 14.508 16 18.391 1 98.25 293 GLU A C 1
ATOM 2277 O O . GLU A 1 293 ? 15.469 15.789 17.641 1 98.25 293 GLU A O 1
ATOM 2282 N N . TYR A 1 294 ? 13.453 15.359 18.344 1 98.5 294 TYR A N 1
ATOM 2283 C CA . TYR A 1 294 ? 13.312 14.242 17.422 1 98.5 294 TYR A CA 1
ATOM 2284 C C . TYR A 1 294 ? 13.375 14.719 15.969 1 98.5 294 TYR A C 1
ATOM 2286 O O . TYR A 1 294 ? 14.148 14.188 15.172 1 98.5 294 TYR A O 1
ATOM 2294 N N . LEU A 1 295 ? 12.625 15.766 15.648 1 98.56 295 LEU A N 1
ATOM 2295 C CA . LEU A 1 295 ? 12.461 16.156 14.25 1 98.56 295 LEU A CA 1
ATOM 2296 C C . LEU A 1 295 ? 13.648 16.969 13.766 1 98.56 295 LEU A C 1
ATOM 2298 O O . LEU A 1 295 ? 13.836 17.156 12.562 1 98.56 295 LEU A O 1
ATOM 2302 N N . ARG A 1 296 ? 14.477 17.438 14.633 1 97.81 296 ARG A N 1
ATOM 2303 C CA . ARG A 1 296 ? 15.633 18.188 14.164 1 97.81 296 ARG A CA 1
ATOM 2304 C C . ARG A 1 296 ? 16.641 17.281 13.469 1 97.81 296 ARG A C 1
ATOM 2306 O O . ARG A 1 296 ? 17.469 17.75 12.68 1 97.81 296 ARG A O 1
ATOM 2313 N N . GLY A 1 297 ? 16.531 15.969 13.742 1 97.5 297 GLY A N 1
ATOM 2314 C CA . GLY A 1 297 ? 17.594 15.094 13.273 1 97.5 297 GLY A CA 1
ATOM 2315 C C . GLY A 1 297 ? 17.203 14.289 12.047 1 97.5 297 GLY A C 1
ATOM 2316 O O . GLY A 1 297 ? 18.062 13.719 11.375 1 97.5 297 GLY A O 1
ATOM 2317 N N . VAL A 1 298 ? 15.914 14.141 11.789 1 98.19 298 VAL A N 1
ATOM 2318 C CA . VAL A 1 298 ? 15.508 13.391 10.602 1 98.19 298 VAL A CA 1
ATOM 2319 C C . VAL A 1 298 ? 15.703 14.25 9.359 1 98.19 298 VAL A C 1
ATOM 2321 O O . VAL A 1 298 ? 15.609 15.477 9.422 1 98.19 298 VAL A O 1
ATOM 2324 N N . ARG A 1 299 ? 15.852 13.672 8.211 1 97.44 299 ARG A N 1
ATOM 2325 C CA . ARG A 1 299 ? 16.125 14.375 6.961 1 97.44 299 ARG A CA 1
ATOM 2326 C C . ARG A 1 299 ? 14.828 14.805 6.281 1 97.44 299 ARG A C 1
ATOM 2328 O O . ARG A 1 299 ? 14.859 15.555 5.301 1 97.44 299 ARG A O 1
ATOM 2335 N N . ASN A 1 300 ? 13.703 14.375 6.77 1 98.56 300 ASN A N 1
ATOM 2336 C CA . ASN A 1 300 ? 12.406 14.727 6.195 1 98.56 300 ASN A CA 1
ATOM 2337 C C . ASN A 1 300 ? 12.211 16.234 6.137 1 98.56 300 ASN A C 1
ATOM 2339 O O . ASN A 1 300 ? 12.734 16.969 6.977 1 98.56 300 ASN A O 1
ATOM 2343 N N . PRO A 1 301 ? 11.508 16.75 5.055 1 98.81 301 PRO A N 1
ATOM 2344 C CA . PRO A 1 301 ? 10.906 18.062 5.305 1 98.81 301 PRO A CA 1
ATOM 2345 C C . PRO A 1 301 ? 9.93 18.047 6.473 1 98.81 301 PRO A C 1
ATOM 2347 O O . PRO A 1 301 ? 9.211 17.062 6.672 1 98.81 301 PRO A O 1
ATOM 2350 N N . ILE A 1 302 ? 9.953 19.094 7.254 1 98.75 302 ILE A N 1
ATOM 2351 C CA . ILE A 1 302 ? 9.109 19.109 8.438 1 98.75 302 ILE A CA 1
ATOM 2352 C C . ILE A 1 302 ? 8.359 20.438 8.508 1 98.75 302 ILE A C 1
ATOM 2354 O O . ILE A 1 302 ? 8.758 21.422 7.875 1 98.75 302 ILE A O 1
ATOM 2358 N N . ALA A 1 303 ? 7.262 20.422 9.164 1 98.69 303 ALA A N 1
ATOM 2359 C CA . ALA A 1 303 ? 6.496 21.641 9.414 1 98.69 303 ALA A CA 1
ATOM 2360 C C . ALA A 1 303 ? 6.234 21.812 10.906 1 98.69 303 ALA A C 1
ATOM 2362 O O . ALA A 1 303 ? 6.375 20.875 11.688 1 98.69 303 ALA A O 1
ATOM 2363 N N . ILE A 1 304 ? 5.98 22.969 11.266 1 98 304 ILE A N 1
ATOM 2364 C CA . ILE A 1 304 ? 5.625 23.266 12.648 1 98 304 ILE A CA 1
ATOM 2365 C C . ILE A 1 304 ? 4.465 24.25 12.688 1 98 304 ILE A C 1
ATOM 2367 O O . ILE A 1 304 ? 4.434 25.203 11.906 1 98 304 ILE A O 1
ATOM 2371 N N . LYS A 1 305 ? 3.486 23.984 13.57 1 97.5 305 LYS A N 1
ATOM 2372 C CA . LYS A 1 305 ? 2.365 24.906 13.742 1 97.5 305 LYS A CA 1
ATOM 2373 C C . LYS A 1 305 ? 2.777 26.125 14.555 1 97.5 305 LYS A C 1
ATOM 2375 O O . LYS A 1 305 ? 3.5 26.016 15.547 1 97.5 305 LYS A O 1
ATOM 2380 N N . VAL A 1 306 ? 2.34 27.281 14.078 1 97.25 306 VAL A N 1
ATOM 2381 C CA . VAL A 1 306 ? 2.654 28.562 14.719 1 97.25 306 VAL A CA 1
ATOM 2382 C C . VAL A 1 306 ? 1.365 29.25 15.148 1 97.25 306 VAL A C 1
ATOM 2384 O O . VAL A 1 306 ? 0.577 29.688 14.305 1 97.25 306 VAL A O 1
ATOM 2387 N N . GLY A 1 307 ? 1.2 29.406 16.453 1 95.44 307 GLY A N 1
ATOM 2388 C CA . GLY A 1 307 ? 0.013 30.047 17 1 95.44 307 GLY A CA 1
ATOM 2389 C C . GLY A 1 307 ? 0.213 31.516 17.297 1 95.44 307 GLY A C 1
ATOM 2390 O O . GLY A 1 307 ? 1.296 32.062 17.078 1 95.44 307 GLY A O 1
ATOM 2391 N N . PRO A 1 308 ? -0.853 32.125 17.812 1 94.62 308 PRO A N 1
ATOM 2392 C CA . PRO A 1 308 ? -0.824 33.562 18.031 1 94.62 308 PRO A CA 1
ATOM 2393 C C . PRO A 1 308 ? 0.112 33.969 19.172 1 94.62 308 PRO A C 1
ATOM 2395 O O . PRO A 1 308 ? 0.502 35.125 19.281 1 94.62 308 PRO A O 1
ATOM 2398 N N . SER A 1 309 ? 0.526 33.062 19.984 1 93.5 309 SER A N 1
ATOM 2399 C CA . SER A 1 309 ? 1.353 33.375 21.141 1 93.5 309 SER A CA 1
ATOM 2400 C C . SER A 1 309 ? 2.836 33.312 20.812 1 93.5 309 SER A C 1
ATOM 2402 O O . SER A 1 309 ? 3.684 33.719 21.594 1 93.5 309 SER A O 1
ATOM 2404 N N . VAL A 1 310 ? 3.156 32.812 19.703 1 95.5 310 VAL A N 1
ATOM 2405 C CA . VAL A 1 310 ? 4.555 32.625 19.312 1 95.5 310 VAL A CA 1
ATOM 2406 C C . VAL A 1 310 ? 5.195 34 19.078 1 95.5 310 VAL A C 1
ATOM 2408 O O . VAL A 1 310 ? 4.594 34.875 18.453 1 95.5 310 VAL A O 1
ATOM 2411 N N . THR A 1 311 ? 6.402 34.156 19.547 1 96.19 311 THR A N 1
ATOM 2412 C CA . THR A 1 311 ? 7.133 35.438 19.375 1 96.19 311 THR A CA 1
ATOM 2413 C C . THR A 1 311 ? 8.18 35.281 18.281 1 96.19 311 THR A C 1
ATOM 2415 O O . THR A 1 311 ? 8.594 34.188 17.938 1 96.19 311 THR A O 1
ATOM 2418 N N . PRO A 1 312 ? 8.594 36.469 17.734 1 97.44 312 PRO A N 1
ATOM 2419 C CA . PRO A 1 312 ? 9.648 36.438 16.719 1 97.44 312 PRO A CA 1
ATOM 2420 C C . PRO A 1 312 ? 10.914 35.719 17.203 1 97.44 312 PRO A C 1
ATOM 2422 O O . PRO A 1 312 ? 11.508 34.938 16.453 1 97.44 312 PRO A O 1
ATOM 2425 N N . ASP A 1 313 ? 11.258 35.969 18.422 1 96.88 313 ASP A N 1
ATOM 2426 C CA . ASP A 1 313 ? 12.461 35.344 18.969 1 96.88 313 ASP A CA 1
ATOM 2427 C C . ASP A 1 313 ? 12.32 33.844 19.016 1 96.88 313 ASP A C 1
ATOM 2429 O O . ASP A 1 313 ? 13.242 33.094 18.656 1 96.88 313 ASP A O 1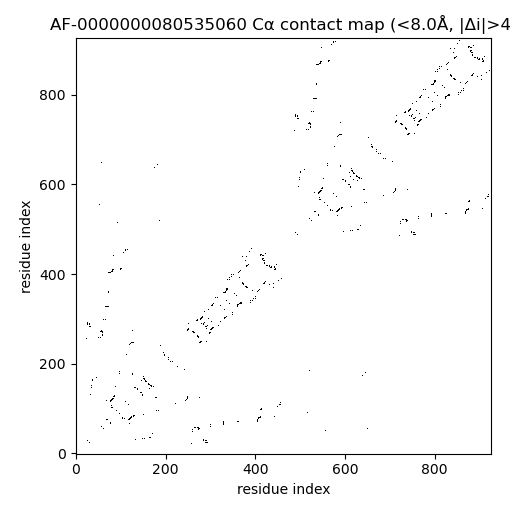
ATOM 2433 N N . GLN A 1 314 ? 11.211 33.375 19.5 1 95.62 314 GLN A N 1
ATOM 2434 C CA . GLN A 1 314 ? 10.945 31.953 19.562 1 95.62 314 GLN A CA 1
ATOM 2435 C C . GLN A 1 314 ? 11 31.328 18.172 1 95.62 314 GLN A C 1
ATOM 2437 O O . GLN A 1 314 ? 11.57 30.25 18 1 95.62 314 GLN A O 1
ATOM 2442 N N . LEU A 1 315 ? 10.406 32 17.297 1 96.56 315 LEU A N 1
ATOM 2443 C CA . LEU A 1 315 ? 10.344 31.516 15.922 1 96.56 315 LEU A CA 1
ATOM 2444 C C . LEU A 1 315 ? 11.734 31.391 15.32 1 96.56 315 LEU A C 1
ATOM 2446 O O . LEU A 1 315 ? 12.047 30.375 14.68 1 96.56 315 LEU A O 1
ATOM 2450 N N . LEU A 1 316 ? 12.602 32.406 15.469 1 97.69 316 LEU A N 1
ATOM 2451 C CA . LEU A 1 316 ? 13.953 32.406 14.93 1 97.69 316 LEU A CA 1
ATOM 2452 C C . LEU A 1 316 ? 14.797 31.297 15.586 1 97.69 316 LEU A C 1
ATOM 2454 O O . LEU A 1 316 ? 15.602 30.641 14.914 1 97.69 316 LEU A O 1
ATOM 2458 N N . ARG A 1 317 ? 14.609 31.062 16.859 1 97.19 317 ARG A N 1
ATOM 2459 C CA . ARG A 1 317 ? 15.344 30.016 17.547 1 97.19 317 ARG A CA 1
ATOM 2460 C C . ARG A 1 317 ? 14.93 28.641 17.047 1 97.19 317 ARG A C 1
ATOM 2462 O O . ARG A 1 317 ? 15.758 27.719 16.969 1 97.19 317 ARG A O 1
ATOM 2469 N N . LEU A 1 318 ? 13.656 28.438 16.75 1 97.06 318 LEU A N 1
ATOM 2470 C CA . LEU A 1 318 ? 13.18 27.188 16.172 1 97.06 318 LEU A CA 1
ATOM 2471 C C . LEU A 1 318 ? 13.852 26.922 14.836 1 97.06 318 LEU A C 1
ATOM 2473 O O . LEU A 1 318 ? 14.203 25.781 14.539 1 97.06 318 LEU A O 1
ATOM 2477 N N . ILE A 1 319 ? 14.016 27.969 14.016 1 97.94 319 ILE A N 1
ATOM 2478 C CA . ILE A 1 319 ? 14.695 27.812 12.734 1 97.94 319 ILE A CA 1
ATOM 2479 C C . ILE A 1 319 ? 16.141 27.359 12.969 1 97.94 319 ILE A C 1
ATOM 2481 O O . ILE A 1 319 ? 16.625 26.469 12.281 1 97.94 319 ILE A O 1
ATOM 2485 N N . ASP A 1 320 ? 16.797 27.953 13.969 1 97.56 320 ASP A N 1
ATOM 2486 C CA . ASP A 1 320 ? 18.172 27.609 14.273 1 97.56 320 ASP A CA 1
ATOM 2487 C C . ASP A 1 320 ? 18.312 26.125 14.602 1 97.56 320 ASP A C 1
ATOM 2489 O O . ASP A 1 320 ? 19.328 25.5 14.266 1 97.56 320 ASP A O 1
ATOM 2493 N N . VAL A 1 321 ? 17.328 25.594 15.211 1 97.31 321 VAL A N 1
ATOM 2494 C CA . VAL A 1 321 ? 17.406 24.219 15.688 1 97.31 321 VAL A CA 1
ATOM 2495 C C . VAL A 1 321 ? 16.953 23.266 14.586 1 97.31 321 VAL A C 1
ATOM 2497 O O . VAL A 1 321 ? 17.578 22.234 14.359 1 97.31 321 VAL A O 1
ATOM 2500 N N . LEU A 1 322 ? 15.891 23.531 13.898 1 97.94 322 LEU A N 1
ATOM 2501 C CA . LEU A 1 322 ? 15.234 22.609 12.992 1 97.94 322 LEU A CA 1
ATOM 2502 C C . LEU A 1 322 ? 15.828 22.703 11.594 1 97.94 322 LEU A C 1
ATOM 2504 O O . LEU A 1 322 ? 15.688 21.766 10.789 1 97.94 322 LEU A O 1
ATOM 2508 N N . ASN A 1 323 ? 16.406 23.812 11.297 1 97.88 323 ASN A N 1
ATOM 2509 C CA . ASN A 1 323 ? 17.047 24.016 9.992 1 97.88 323 ASN A CA 1
ATOM 2510 C C . ASN A 1 323 ? 18.328 24.812 10.109 1 97.88 323 ASN A C 1
ATOM 2512 O O . ASN A 1 323 ? 18.484 25.844 9.461 1 97.88 323 ASN A O 1
ATOM 2516 N N . PRO A 1 324 ? 19.297 24.281 10.805 1 96.06 324 PRO A N 1
ATOM 2517 C CA . PRO A 1 324 ? 20.531 25.031 11.102 1 96.06 324 PRO A CA 1
ATOM 2518 C C . PRO A 1 324 ? 21.344 25.359 9.844 1 96.06 324 PRO A C 1
ATOM 2520 O O . PRO A 1 324 ? 22.094 26.328 9.836 1 96.06 324 PRO A O 1
ATOM 2523 N N . HIS A 1 325 ? 21.141 24.641 8.766 1 96 325 HIS A N 1
ATOM 2524 C CA . HIS A 1 325 ? 21.953 24.844 7.57 1 96 325 HIS A CA 1
ATOM 2525 C C . HIS A 1 325 ? 21.156 25.531 6.473 1 96 325 HIS A C 1
ATOM 2527 O O . HIS A 1 325 ? 21.609 25.625 5.328 1 96 325 HIS A O 1
ATOM 2533 N N . ASP A 1 326 ? 20 25.984 6.832 1 97.38 326 ASP A N 1
ATOM 2534 C CA . ASP A 1 326 ? 19.125 26.688 5.906 1 97.38 326 ASP A CA 1
ATOM 2535 C C . ASP A 1 326 ? 18.906 25.875 4.629 1 97.38 326 ASP A C 1
ATOM 2537 O O . ASP A 1 326 ? 19.047 26.406 3.523 1 97.38 326 ASP A O 1
ATOM 2541 N N . GLU A 1 327 ? 18.688 24.594 4.844 1 97.62 327 GLU A N 1
ATOM 2542 C CA . GLU A 1 327 ? 18.438 23.688 3.73 1 97.62 327 GLU A CA 1
ATOM 2543 C C . GLU A 1 327 ? 17.109 24 3.047 1 97.62 327 GLU A C 1
ATOM 2545 O O . GLU A 1 327 ? 16.062 24.062 3.701 1 97.62 327 GLU A O 1
ATOM 2550 N N . PRO A 1 328 ? 17.125 24.219 1.686 1 98.12 328 PRO A N 1
ATOM 2551 C CA . PRO A 1 328 ? 15.875 24.469 0.973 1 98.12 328 PRO A CA 1
ATOM 2552 C C . PRO A 1 328 ? 14.867 23.328 1.116 1 98.12 328 PRO A C 1
ATOM 2554 O O . PRO A 1 328 ? 15.25 22.156 1.058 1 98.12 328 PRO A O 1
ATOM 2557 N N . GLY A 1 329 ? 13.617 23.672 1.44 1 98.56 329 GLY A N 1
ATOM 2558 C CA . GLY A 1 329 ? 12.539 22.703 1.507 1 98.56 329 GLY A CA 1
ATOM 2559 C C . GLY A 1 329 ? 12.438 22.016 2.855 1 98.56 329 GLY A C 1
ATOM 2560 O O . GLY A 1 329 ? 11.5 21.25 3.102 1 98.56 329 GLY A O 1
ATOM 2561 N N . ARG A 1 330 ? 13.281 22.344 3.752 1 98.44 330 ARG A N 1
ATOM 2562 C CA . ARG A 1 330 ? 13.414 21.625 5.012 1 98.44 330 ARG A CA 1
ATOM 2563 C C . ARG A 1 330 ? 12.312 22.016 5.988 1 98.44 330 ARG A C 1
ATOM 2565 O O . ARG A 1 330 ? 11.742 21.156 6.672 1 98.44 330 ARG A O 1
ATOM 2572 N N . LEU A 1 331 ? 11.984 23.281 6.031 1 98.69 331 LEU A N 1
ATOM 2573 C CA . LEU A 1 331 ? 11.156 23.766 7.137 1 98.69 331 LEU A CA 1
ATOM 2574 C C . LEU A 1 331 ? 9.992 24.594 6.621 1 98.69 331 LEU A C 1
ATOM 2576 O O . LEU A 1 331 ? 10.18 25.484 5.781 1 98.69 331 LEU A O 1
ATOM 2580 N N . SER A 1 332 ? 8.82 24.266 7.082 1 98.75 332 SER A N 1
ATOM 2581 C CA . SER A 1 332 ? 7.613 25.047 6.832 1 98.75 332 SER A CA 1
ATOM 2582 C C . SER A 1 332 ? 6.984 25.516 8.133 1 98.75 332 SER A C 1
ATOM 2584 O O . SER A 1 332 ? 6.973 24.797 9.133 1 98.75 332 SER A O 1
ATOM 2586 N N . PHE A 1 333 ? 6.516 26.719 8.125 1 98.62 333 PHE A N 1
ATOM 2587 C CA . PHE A 1 333 ? 5.707 27.25 9.211 1 98.62 333 PHE A CA 1
ATOM 2588 C C . PHE A 1 333 ? 4.23 27.281 8.828 1 98.62 333 PHE A C 1
ATOM 2590 O O . PHE A 1 333 ? 3.852 27.922 7.852 1 98.62 333 PHE A O 1
ATOM 2597 N N . ILE A 1 334 ? 3.447 26.547 9.594 1 98.62 334 ILE A N 1
ATOM 2598 C CA . ILE A 1 334 ? 2.002 26.531 9.398 1 98.62 334 ILE A CA 1
ATOM 2599 C C . ILE A 1 334 ? 1.33 27.453 10.414 1 98.62 334 ILE A C 1
ATOM 2601 O O . ILE A 1 334 ? 1.103 27.047 11.562 1 98.62 334 ILE A O 1
ATOM 2605 N N . HIS A 1 335 ? 1.021 28.656 10 1 98.19 335 HIS A N 1
ATOM 2606 C CA . HIS A 1 335 ? 0.442 29.578 10.969 1 98.19 335 HIS A CA 1
ATOM 2607 C C . HIS A 1 335 ? -1.065 29.375 11.086 1 98.19 335 HIS A C 1
ATOM 2609 O O . HIS A 1 335 ? -1.738 29.094 10.094 1 98.19 335 HIS A O 1
ATOM 2615 N N . ARG A 1 336 ? -1.6 29.438 12.289 1 96.56 336 ARG A N 1
ATOM 2616 C CA . ARG A 1 336 ? -3.004 29.266 12.641 1 96.56 336 ARG A CA 1
ATOM 2617 C C . ARG A 1 336 ? -3.445 30.281 13.688 1 96.56 336 ARG A C 1
ATOM 2619 O O . ARG A 1 336 ? -3.688 29.922 14.836 1 96.56 336 ARG A O 1
ATOM 2626 N N . MET A 1 337 ? -3.748 31.438 13.266 1 95.56 337 MET A N 1
ATOM 2627 C CA . MET A 1 337 ? -3.998 32.531 14.195 1 95.56 337 MET A CA 1
ATOM 2628 C C . MET A 1 337 ? -5.492 32.812 14.328 1 95.56 337 MET A C 1
ATOM 2630 O O . MET A 1 337 ? -5.941 33.375 15.336 1 95.56 337 MET A O 1
ATOM 2634 N N . GLY A 1 338 ? -6.238 32.438 13.406 1 96.25 338 GLY A N 1
ATOM 2635 C CA . GLY A 1 338 ? -7.645 32.812 13.344 1 96.25 338 GLY A CA 1
ATOM 2636 C C . GLY A 1 338 ? -7.883 34.125 12.648 1 96.25 338 GLY A C 1
ATOM 2637 O O . GLY A 1 338 ? -7.031 35.031 12.688 1 96.25 338 GLY A O 1
ATOM 2638 N N . ALA A 1 339 ? -9.047 34.219 12.117 1 96.69 339 ALA A N 1
ATOM 2639 C CA . ALA A 1 339 ? -9.406 35.406 11.359 1 96.69 339 ALA A CA 1
ATOM 2640 C C . ALA A 1 339 ? -9.383 36.656 12.234 1 96.69 339 ALA A C 1
ATOM 2642 O O . ALA A 1 339 ? -9.055 37.75 11.773 1 96.69 339 ALA A O 1
ATOM 2643 N N . ALA A 1 340 ? -9.633 36.531 13.469 1 96 340 ALA A N 1
ATOM 2644 C CA . ALA A 1 340 ? -9.758 37.656 14.391 1 96 340 ALA A CA 1
ATOM 2645 C C . ALA A 1 340 ? -8.391 38.188 14.789 1 96 340 ALA A C 1
ATOM 2647 O O . ALA A 1 340 ? -8.25 39.375 15.117 1 96 340 ALA A O 1
ATOM 2648 N N . GLN A 1 341 ? -7.363 37.375 14.688 1 97.31 341 GLN A N 1
ATOM 2649 C CA . GLN A 1 341 ? -6.102 37.781 15.297 1 97.31 341 GLN A CA 1
ATOM 2650 C C . GLN A 1 341 ? -4.988 37.844 14.258 1 97.31 341 GLN A C 1
ATOM 2652 O O . GLN A 1 341 ? -3.93 38.438 14.516 1 97.31 341 GLN A O 1
ATOM 2657 N N . ILE A 1 342 ? -5.184 37.344 13.141 1 98.06 342 ILE A N 1
ATOM 2658 C CA . ILE A 1 342 ? -4.086 37.125 12.203 1 98.06 342 ILE A CA 1
ATOM 2659 C C . ILE A 1 342 ? -3.502 38.469 11.781 1 98.06 342 ILE A C 1
ATOM 2661 O O . ILE A 1 342 ? -2.287 38.594 11.609 1 98.06 342 ILE A O 1
ATOM 2665 N N . ALA A 1 343 ? -4.27 39.469 11.617 1 97.88 343 ALA A N 1
ATOM 2666 C CA . ALA A 1 343 ? -3.812 40.781 11.164 1 97.88 343 ALA A CA 1
ATOM 2667 C C . ALA A 1 343 ? -2.824 41.406 12.156 1 97.88 343 ALA A C 1
ATOM 2669 O O . ALA A 1 343 ? -1.906 42.125 11.758 1 97.88 343 ALA A O 1
ATOM 2670 N N . GLU A 1 344 ? -2.99 41.062 13.359 1 97.75 344 GLU A N 1
ATOM 2671 C CA . GLU A 1 344 ? -2.141 41.625 14.406 1 97.75 344 GLU A CA 1
ATOM 2672 C C . GLU A 1 344 ? -0.931 40.719 14.664 1 97.75 344 GLU A C 1
ATOM 2674 O O . GLU A 1 344 ? 0.175 41.219 14.891 1 97.75 344 GLU A O 1
ATOM 2679 N N . LYS A 1 345 ? -1.127 39.469 14.609 1 98.06 345 LYS A N 1
ATOM 2680 C CA . LYS A 1 345 ? -0.148 38.562 15.18 1 98.06 345 LYS A CA 1
ATOM 2681 C C . LYS A 1 345 ? 0.841 38.062 14.117 1 98.06 345 LYS A C 1
ATOM 2683 O O . LYS A 1 345 ? 1.99 37.75 14.43 1 98.06 345 LYS A O 1
ATOM 2688 N N . LEU A 1 346 ? 0.502 38 12.867 1 98.44 346 LEU A N 1
ATOM 2689 C CA . LEU A 1 346 ? 1.336 37.406 11.836 1 98.44 346 LEU A CA 1
ATOM 2690 C C . LEU A 1 346 ? 2.422 38.375 11.375 1 98.44 346 LEU A C 1
ATOM 2692 O O . LEU A 1 346 ? 3.582 37.969 11.219 1 98.44 346 LEU A O 1
ATOM 2696 N N . PRO A 1 347 ? 2.156 39.688 11.156 1 98.31 347 PRO A N 1
ATOM 2697 C CA . PRO A 1 347 ? 3.119 40.594 10.531 1 98.31 347 PRO A CA 1
ATOM 2698 C C . PRO A 1 347 ? 4.445 40.656 11.281 1 98.31 347 PRO A C 1
ATOM 2700 O O . PRO A 1 347 ? 5.512 40.562 10.664 1 98.31 347 PRO A O 1
ATOM 2703 N N . PRO A 1 348 ? 4.453 40.688 12.625 1 98.25 348 PRO A N 1
ATOM 2704 C CA . PRO A 1 348 ? 5.75 40.719 13.312 1 98.25 348 PRO A CA 1
ATOM 2705 C C . PRO A 1 348 ? 6.594 39.469 13.031 1 98.25 348 PRO A C 1
ATOM 2707 O O . PRO A 1 348 ? 7.824 39.562 13 1 98.25 348 PRO A O 1
ATOM 2710 N N . LEU A 1 349 ? 5.953 38.375 12.906 1 98.38 349 LEU A N 1
ATOM 2711 C CA . LEU A 1 349 ? 6.664 37.125 12.609 1 98.38 349 LEU A CA 1
ATOM 2712 C C . LEU A 1 349 ? 7.234 37.156 11.195 1 98.38 349 LEU A C 1
ATOM 2714 O O . LEU A 1 349 ? 8.383 36.75 10.977 1 98.38 349 LEU A O 1
ATOM 2718 N N . LEU A 1 350 ? 6.441 37.625 10.227 1 98.38 350 LEU A N 1
ATOM 2719 C CA . LEU A 1 350 ? 6.891 37.719 8.844 1 98.38 350 LEU A CA 1
ATOM 2720 C C . LEU A 1 350 ? 8.102 38.656 8.742 1 98.38 350 LEU A C 1
ATOM 2722 O O . LEU A 1 350 ? 9.086 38.312 8.078 1 98.38 350 LEU A O 1
ATOM 2726 N N . ASP A 1 351 ? 8.047 39.719 9.43 1 98.06 351 ASP A N 1
ATOM 2727 C CA . ASP A 1 351 ? 9.117 40.719 9.391 1 98.06 351 ASP A CA 1
ATOM 2728 C C . ASP A 1 351 ? 10.414 40.156 9.969 1 98.06 351 ASP A C 1
ATOM 2730 O O . ASP A 1 351 ? 11.492 40.375 9.414 1 98.06 351 ASP A O 1
ATOM 2734 N N . ALA A 1 352 ? 10.266 39.469 11.031 1 98 352 ALA A N 1
ATOM 2735 C CA . ALA A 1 352 ? 11.438 38.906 11.695 1 98 352 ALA A CA 1
ATOM 2736 C C . ALA A 1 352 ? 12.148 37.906 10.805 1 98 352 ALA A C 1
ATOM 2738 O O . ALA A 1 352 ? 13.375 37.938 10.68 1 98 352 ALA A O 1
ATOM 2739 N N . VAL A 1 353 ? 11.398 37 10.188 1 97.62 353 VAL A N 1
ATOM 2740 C CA . VAL A 1 353 ? 11.977 35.938 9.352 1 97.62 353 VAL A CA 1
ATOM 2741 C C . VAL A 1 353 ? 12.57 36.562 8.086 1 97.62 353 VAL A C 1
ATOM 2743 O O . VAL A 1 353 ? 13.656 36.188 7.652 1 97.62 353 VAL A O 1
ATOM 2746 N N . LYS A 1 354 ? 11.859 37.531 7.504 1 97.38 354 LYS A N 1
ATOM 2747 C CA . LYS A 1 354 ? 12.352 38.25 6.32 1 97.38 354 LYS A CA 1
ATOM 2748 C C . LYS A 1 354 ? 13.68 38.938 6.609 1 97.38 354 LYS A C 1
ATOM 2750 O O . LYS A 1 354 ? 14.625 38.844 5.82 1 97.38 354 LYS A O 1
ATOM 2755 N N . ARG A 1 355 ? 13.734 39.625 7.688 1 97.31 355 ARG A N 1
ATOM 2756 C CA . ARG A 1 355 ? 14.938 40.344 8.078 1 97.31 355 ARG A CA 1
ATOM 2757 C C . ARG A 1 355 ? 16.109 39.375 8.281 1 97.31 355 ARG A C 1
ATOM 2759 O O . ARG A 1 355 ? 17.25 39.688 7.941 1 97.31 355 ARG A O 1
ATOM 2766 N N . ASP A 1 356 ? 15.812 38.281 8.859 1 96.56 356 ASP A N 1
ATOM 2767 C CA . ASP A 1 356 ? 16.844 37.281 9.141 1 96.56 356 ASP A CA 1
ATOM 2768 C C . ASP A 1 356 ? 17.312 36.625 7.852 1 96.56 356 ASP A C 1
ATOM 2770 O O . ASP A 1 356 ? 18.406 36.062 7.801 1 96.56 356 ASP A O 1
ATOM 2774 N N . GLY A 1 357 ? 16.453 36.531 6.809 1 95.56 357 GLY A N 1
ATOM 2775 C CA . GLY A 1 357 ? 16.812 36 5.5 1 95.56 357 GLY A CA 1
ATOM 2776 C C . GLY A 1 357 ? 16.719 34.5 5.418 1 95.56 357 GLY A C 1
ATOM 2777 O O . GLY A 1 357 ? 17.234 33.875 4.48 1 95.56 357 GLY A O 1
ATOM 2778 N N . ARG A 1 358 ? 16.141 33.875 6.363 1 94.19 358 ARG A N 1
ATOM 2779 C CA . ARG A 1 358 ? 16.031 32.406 6.426 1 94.19 358 ARG A CA 1
ATOM 2780 C C . ARG A 1 358 ? 14.969 31.891 5.469 1 94.19 358 ARG A C 1
ATOM 2782 O O . ARG A 1 358 ? 13.961 32.562 5.238 1 94.19 358 ARG A O 1
ATOM 2789 N N . ARG A 1 359 ? 15.227 30.641 4.957 1 93.62 359 ARG A N 1
ATOM 2790 C CA . ARG A 1 359 ? 14.305 30 4.016 1 93.62 359 ARG A CA 1
ATOM 2791 C C . ARG A 1 359 ? 13.25 29.188 4.754 1 93.62 359 ARG A C 1
ATOM 2793 O O . ARG A 1 359 ? 13.57 28.188 5.395 1 93.62 359 ARG A O 1
ATOM 2800 N N . VAL A 1 360 ? 11.992 29.609 4.637 1 97.75 360 VAL A N 1
ATOM 2801 C CA . VAL A 1 360 ? 10.875 28.828 5.18 1 97.75 360 VAL A CA 1
ATOM 2802 C C . VAL A 1 360 ? 9.688 28.891 4.223 1 97.75 360 VAL A C 1
ATOM 2804 O O . VAL A 1 360 ? 9.57 29.828 3.43 1 97.75 360 VAL A O 1
ATOM 2807 N N . LEU A 1 361 ? 8.945 27.828 4.176 1 98.75 361 LEU A N 1
ATOM 2808 C CA . LEU A 1 361 ? 7.656 27.859 3.492 1 98.75 361 LEU A CA 1
ATOM 2809 C C . LEU A 1 361 ? 6.543 28.266 4.449 1 98.75 361 LEU A C 1
ATOM 2811 O O . LEU A 1 361 ? 6.34 27.609 5.48 1 98.75 361 LEU A O 1
ATOM 2815 N N . TRP A 1 362 ? 5.867 29.344 4.098 1 98.75 362 TRP A N 1
ATOM 2816 C CA . TRP A 1 362 ? 4.723 29.766 4.898 1 98.75 362 TRP A CA 1
ATOM 2817 C C . TRP A 1 362 ? 3.436 29.125 4.395 1 98.75 362 TRP A C 1
ATOM 2819 O O . TRP A 1 362 ? 3.127 29.188 3.203 1 98.75 362 TRP A O 1
ATOM 2829 N N . VAL A 1 363 ? 2.736 28.5 5.32 1 98.81 363 VAL A N 1
ATOM 2830 C CA . VAL A 1 363 ? 1.493 27.797 5.02 1 98.81 363 VAL A CA 1
ATOM 2831 C C . VAL A 1 363 ? 0.383 28.297 5.941 1 98.81 363 VAL A C 1
ATOM 2833 O O . VAL A 1 363 ? 0.612 28.516 7.133 1 98.81 363 VAL A O 1
ATOM 2836 N N . CYS A 1 364 ? -0.818 28.422 5.434 1 98.56 364 CYS A N 1
ATOM 2837 C CA . CYS A 1 364 ? -1.929 28.938 6.234 1 98.56 364 CYS A CA 1
ATOM 2838 C C . CYS A 1 364 ? -2.842 27.797 6.68 1 98.56 364 CYS A C 1
ATOM 2840 O O . CYS A 1 364 ? -3.412 27.094 5.848 1 98.56 364 CYS A O 1
ATOM 2842 N N . ASP A 1 365 ? -2.932 27.594 7.922 1 98.06 365 ASP A N 1
ATOM 2843 C CA . ASP A 1 365 ? -3.973 26.766 8.539 1 98.06 365 ASP A CA 1
ATOM 2844 C C . ASP A 1 365 ? -5.133 27.641 9.023 1 98.06 365 ASP A C 1
ATOM 2846 O O . ASP A 1 365 ? -5.121 28.125 10.156 1 98.06 365 ASP A O 1
ATOM 2850 N N . ALA A 1 366 ? -6.168 27.719 8.203 1 96.69 366 ALA A N 1
ATOM 2851 C CA . ALA A 1 366 ? -7.289 28.594 8.516 1 96.69 366 ALA A CA 1
ATOM 2852 C C . ALA A 1 366 ? -8.359 27.844 9.312 1 96.69 366 ALA A C 1
ATOM 2854 O O . ALA A 1 366 ? -9.484 28.344 9.461 1 96.69 366 ALA A O 1
ATOM 2855 N N . MET A 1 367 ? -8.031 26.656 9.758 1 95.31 367 MET A N 1
ATOM 2856 C CA . MET A 1 367 ? -9.008 25.797 10.43 1 95.31 367 MET A CA 1
ATOM 2857 C C . MET A 1 367 ? -8.953 26 11.945 1 95.31 367 MET A C 1
ATOM 2859 O O . MET A 1 367 ? -9.914 26.5 12.539 1 95.31 367 MET A O 1
ATOM 2863 N N . HIS A 1 368 ? -7.914 25.797 12.57 1 90.56 368 HIS A N 1
ATOM 2864 C CA . HIS A 1 368 ? -7.793 25.594 14.016 1 90.56 368 HIS A CA 1
ATOM 2865 C C . HIS A 1 368 ? -8.031 26.891 14.773 1 90.56 368 HIS A C 1
ATOM 2867 O O . HIS A 1 368 ? -8.609 26.891 15.859 1 90.56 368 HIS A O 1
ATOM 2873 N N . GLY A 1 369 ? -7.656 28 14.219 1 91.94 369 GLY A N 1
ATOM 2874 C CA . GLY A 1 369 ? -7.867 29.266 14.883 1 91.94 369 GLY A CA 1
ATOM 2875 C C . GLY A 1 369 ? -9.297 29.766 14.766 1 91.94 369 GLY A C 1
ATOM 2876 O O . GLY A 1 369 ? -9.641 30.812 15.344 1 91.94 369 GLY A O 1
ATOM 2877 N N . ASN A 1 370 ? -10.109 29.047 14.102 1 94.12 370 ASN A N 1
ATOM 2878 C CA . ASN A 1 370 ? -11.469 29.516 13.828 1 94.12 370 ASN A CA 1
ATOM 2879 C C . ASN A 1 370 ? -12.516 28.562 14.398 1 94.12 370 ASN A C 1
ATOM 2881 O O . ASN A 1 370 ? -13.688 28.625 14.016 1 94.12 370 ASN A O 1
ATOM 2885 N N . THR A 1 371 ? -12.094 27.672 15.273 1 90.94 371 THR A N 1
ATOM 2886 C CA . THR A 1 371 ? -13.039 26.75 15.898 1 90.94 371 THR A CA 1
ATOM 2887 C C . THR A 1 371 ? -13.875 27.484 16.953 1 90.94 371 THR A C 1
ATOM 2889 O O . THR A 1 371 ? -13.352 28.281 17.719 1 90.94 371 THR A O 1
ATOM 2892 N N . GLU A 1 372 ? -15.109 27.312 16.859 1 89.06 372 GLU A N 1
ATOM 2893 C CA . GLU A 1 372 ? -16.016 27.875 17.859 1 89.06 372 GLU A CA 1
ATOM 2894 C C . GLU A 1 372 ? -16.984 26.812 18.391 1 89.06 372 GLU A C 1
ATOM 2896 O O . GLU A 1 372 ? -17.188 25.781 17.75 1 89.06 372 GLU A O 1
ATOM 2901 N N . SER A 1 373 ? -17.469 26.969 19.578 1 85.94 373 SER A N 1
ATOM 2902 C CA . SER A 1 373 ? -18.469 26.094 20.172 1 85.94 373 SER A CA 1
ATOM 2903 C C . SER A 1 373 ? -19.859 26.719 20.094 1 85.94 373 SER A C 1
ATOM 2905 O O . SER A 1 373 ? -20.031 27.906 20.359 1 85.94 373 SER A O 1
ATOM 2907 N N . THR A 1 374 ? -20.734 25.922 19.625 1 82.38 374 THR A N 1
ATOM 2908 C CA . THR A 1 374 ? -22.109 26.422 19.562 1 82.38 374 THR A CA 1
ATOM 2909 C C . THR A 1 374 ? -22.812 26.234 20.906 1 82.38 374 THR A C 1
ATOM 2911 O O . THR A 1 374 ? -22.312 25.547 21.797 1 82.38 374 THR A O 1
ATOM 2914 N N . ALA A 1 375 ? -23.938 26.844 20.969 1 77.25 375 ALA A N 1
ATOM 2915 C CA . ALA A 1 375 ? -24.734 26.781 22.188 1 77.25 375 ALA A CA 1
ATOM 2916 C C . ALA A 1 375 ? -25.172 25.344 22.484 1 77.25 375 ALA A C 1
ATOM 2918 O O . ALA A 1 375 ? -25.312 24.953 23.641 1 77.25 375 ALA A O 1
ATOM 2919 N N . ASN A 1 376 ? -25.375 24.547 21.484 1 75.38 376 ASN A N 1
ATOM 2920 C CA . ASN A 1 376 ? -25.828 23.172 21.656 1 75.38 376 ASN A CA 1
ATOM 2921 C C . ASN A 1 376 ? -24.672 22.219 21.906 1 75.38 376 ASN A C 1
ATOM 2923 O O . ASN A 1 376 ? -24.875 21 21.953 1 75.38 376 ASN A O 1
ATOM 2927 N N . GLY A 1 377 ? -23.469 22.781 22 1 77.19 377 GLY A N 1
ATOM 2928 C CA . GLY A 1 377 ? -22.359 21.953 22.453 1 77.19 377 GLY A CA 1
ATOM 2929 C C . GLY A 1 377 ? -21.531 21.391 21.312 1 77.19 377 GLY A C 1
ATOM 2930 O O . GLY A 1 377 ? -20.625 20.594 21.531 1 77.19 377 GLY A O 1
ATOM 2931 N N . PHE A 1 378 ? -21.797 21.766 20.078 1 80.88 378 PHE A N 1
ATOM 2932 C CA . PHE A 1 378 ? -21.031 21.281 18.938 1 80.88 378 PHE A CA 1
ATOM 2933 C C . PHE A 1 378 ? -19.875 22.219 18.625 1 80.88 378 PHE A C 1
ATOM 2935 O O . PHE A 1 378 ? -20.016 23.438 18.734 1 80.88 378 PHE A O 1
ATOM 2942 N N . LYS A 1 379 ? -18.734 21.594 18.312 1 85.38 379 LYS A N 1
ATOM 2943 C CA . LYS A 1 379 ? -17.656 22.391 17.734 1 85.38 379 LYS A CA 1
ATOM 2944 C C . LYS A 1 379 ? -17.906 22.672 16.266 1 85.38 379 LYS A C 1
ATOM 2946 O O . LYS A 1 379 ? -18.406 21.797 15.539 1 85.38 379 LYS A O 1
ATOM 2951 N N . THR A 1 380 ? -17.703 23.859 15.867 1 90.19 380 THR A N 1
ATOM 2952 C CA . THR A 1 380 ? -17.891 24.203 14.469 1 90.19 380 THR A CA 1
ATOM 2953 C C . THR A 1 380 ? -16.938 25.312 14.047 1 90.19 380 THR A C 1
ATOM 2955 O O . THR A 1 380 ? -16.078 25.734 14.836 1 90.19 380 THR A O 1
ATOM 2958 N N . ARG A 1 381 ? -16.953 25.609 12.758 1 93.38 381 ARG A N 1
ATOM 2959 C CA . ARG A 1 381 ? -16.219 26.719 12.172 1 93.38 381 ARG A CA 1
ATOM 2960 C C . ARG A 1 381 ? -17.109 27.5 11.195 1 93.38 381 ARG A C 1
ATOM 2962 O O . ARG A 1 381 ? -17.844 26.906 10.406 1 93.38 381 ARG A O 1
ATOM 2969 N N . ARG A 1 382 ? -17.047 28.781 11.367 1 92.19 382 ARG A N 1
ATOM 2970 C CA . ARG A 1 382 ? -17.734 29.594 10.367 1 92.19 382 ARG A CA 1
ATOM 2971 C C . ARG A 1 382 ? -16.922 29.703 9.086 1 92.19 382 ARG A C 1
ATOM 2973 O O . ARG A 1 382 ? -15.766 30.141 9.109 1 92.19 382 ARG A O 1
ATOM 2980 N N . PHE A 1 383 ? -17.531 29.375 8.023 1 93.44 383 PHE A N 1
ATOM 2981 C CA . PHE A 1 383 ? -16.844 29.344 6.738 1 93.44 383 PHE A CA 1
ATOM 2982 C C . PHE A 1 383 ? -16.266 30.719 6.41 1 93.44 383 PHE A C 1
ATOM 2984 O O . PHE A 1 383 ? -15.156 30.812 5.871 1 93.44 383 PHE A O 1
ATOM 2991 N N . ASP A 1 384 ? -16.938 31.703 6.715 1 93.62 384 ASP A N 1
ATOM 2992 C CA . ASP A 1 384 ? -16.484 33.062 6.426 1 93.62 384 ASP A CA 1
ATOM 2993 C C . ASP A 1 384 ? -15.188 33.375 7.156 1 93.62 384 ASP A C 1
ATOM 2995 O O . ASP A 1 384 ? -14.336 34.094 6.637 1 93.62 384 ASP A O 1
ATOM 2999 N N . ASN A 1 385 ? -15.109 32.906 8.328 1 96.06 385 ASN A N 1
ATOM 3000 C CA . ASN A 1 385 ? -13.875 33.094 9.078 1 96.06 385 ASN A CA 1
ATOM 3001 C C . ASN A 1 385 ? -12.711 32.344 8.453 1 96.06 385 ASN A C 1
ATOM 3003 O O . ASN A 1 385 ? -11.594 32.844 8.391 1 96.06 385 ASN A O 1
ATOM 3007 N N . VAL A 1 386 ? -13 31.109 8.047 1 96.44 386 VAL A N 1
ATOM 3008 C CA . VAL A 1 386 ? -11.984 30.297 7.391 1 96.44 386 VAL A CA 1
ATOM 3009 C C . VAL A 1 386 ? -11.516 30.984 6.109 1 96.44 386 VAL A C 1
ATOM 3011 O O . VAL A 1 386 ? -10.32 31.203 5.922 1 96.44 386 VAL A O 1
ATOM 3014 N N . ARG A 1 387 ? -12.453 31.344 5.305 1 95.31 387 ARG A N 1
ATOM 3015 C CA . ARG A 1 387 ? -12.148 32.031 4.062 1 95.31 387 ARG A CA 1
ATOM 3016 C C . ARG A 1 387 ? -11.422 33.344 4.34 1 95.31 387 ARG A C 1
ATOM 3018 O O . ARG A 1 387 ? -10.453 33.688 3.66 1 95.31 387 ARG A O 1
ATOM 3025 N N . GLY A 1 388 ? -11.891 34.062 5.293 1 96.38 388 GLY A N 1
ATOM 3026 C CA . GLY A 1 388 ? -11.297 35.344 5.66 1 96.38 388 GLY A CA 1
ATOM 3027 C C . GLY A 1 388 ? -9.836 35.219 6.062 1 96.38 388 GLY A C 1
ATOM 3028 O O . GLY A 1 388 ? -9.023 36.062 5.688 1 96.38 388 GLY A O 1
ATOM 3029 N N . GLU A 1 389 ? -9.547 34.219 6.84 1 97.56 389 GLU A N 1
ATOM 3030 C CA . GLU A 1 389 ? -8.156 34.062 7.254 1 97.56 389 GLU A CA 1
ATOM 3031 C C . GLU A 1 389 ? -7.258 33.75 6.062 1 97.56 389 GLU A C 1
ATOM 3033 O O . GLU A 1 389 ? -6.125 34.219 5.988 1 97.56 389 GLU A O 1
ATOM 3038 N N . VAL A 1 390 ? -7.734 32.938 5.148 1 97.31 390 VAL A N 1
ATOM 3039 C CA . VAL A 1 390 ? -6.969 32.625 3.951 1 97.31 390 VAL A CA 1
ATOM 3040 C C . VAL A 1 390 ? -6.703 33.875 3.146 1 97.31 390 VAL A C 1
ATOM 3042 O O . VAL A 1 390 ? -5.562 34.156 2.787 1 97.31 390 VAL A O 1
ATOM 3045 N N . GLU A 1 391 ? -7.695 34.656 2.932 1 96.31 391 GLU A N 1
ATOM 3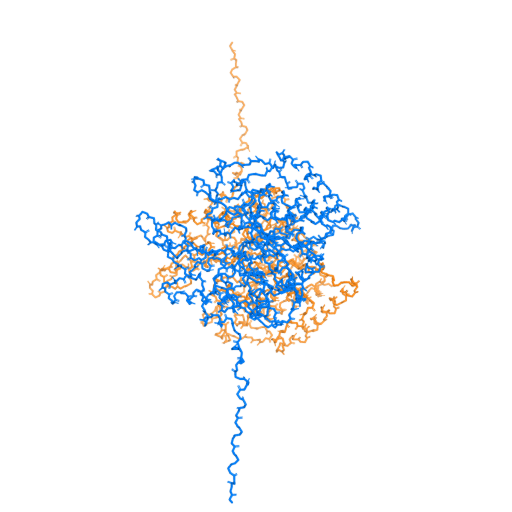046 C CA . GLU A 1 391 ? -7.574 35.875 2.141 1 96.31 391 GLU A CA 1
ATOM 3047 C C . GLU A 1 391 ? -6.66 36.906 2.824 1 96.31 391 GLU A C 1
ATOM 3049 O O . GLU A 1 391 ? -5.797 37.5 2.18 1 96.31 391 GLU A O 1
ATOM 3054 N N . MET A 1 392 ? -6.879 37.031 4.066 1 97.19 392 MET A N 1
ATOM 3055 C CA . MET A 1 392 ? -6.043 37.969 4.82 1 97.19 392 MET A CA 1
ATOM 3056 C C . MET A 1 392 ? -4.582 37.5 4.805 1 97.19 392 MET A C 1
ATOM 3058 O O . MET A 1 392 ? -3.678 38.344 4.789 1 97.19 392 MET A O 1
ATOM 3062 N N . SER A 1 393 ? -4.398 36.219 4.902 1 97.81 393 SER A N 1
ATOM 3063 C CA . SER A 1 393 ? -3.035 35.719 4.848 1 97.81 393 SER A CA 1
ATOM 3064 C C . SER A 1 393 ? -2.332 36.156 3.566 1 97.81 393 SER A C 1
ATOM 3066 O O . SER A 1 393 ? -1.173 36.562 3.6 1 97.81 393 SER A O 1
ATOM 3068 N N . PHE A 1 394 ? -2.994 36.062 2.455 1 96.81 394 PHE A N 1
ATOM 3069 C CA . PHE A 1 394 ? -2.422 36.5 1.191 1 96.81 394 PHE A CA 1
ATOM 3070 C C . PHE A 1 394 ? -2.078 38 1.247 1 96.81 394 PHE A C 1
ATOM 3072 O O . PHE A 1 394 ? -0.991 38.406 0.834 1 96.81 394 PHE A O 1
ATOM 3079 N N . ASP A 1 395 ? -2.941 38.812 1.782 1 96.88 395 ASP A N 1
ATOM 3080 C CA . ASP A 1 395 ? -2.748 40.25 1.868 1 96.88 395 ASP A CA 1
ATOM 3081 C C . ASP A 1 395 ? -1.562 40.594 2.768 1 96.88 395 ASP A C 1
ATOM 3083 O O . ASP A 1 395 ? -0.754 41.469 2.432 1 96.88 395 ASP A O 1
ATOM 3087 N N . LEU A 1 396 ? -1.537 39.969 3.877 1 97.81 396 LEU A N 1
ATOM 3088 C CA . LEU A 1 396 ? -0.493 40.25 4.855 1 97.81 396 LEU A CA 1
ATOM 3089 C C . LEU A 1 396 ? 0.88 39.875 4.312 1 97.81 396 LEU A C 1
ATOM 3091 O O . LEU A 1 396 ? 1.86 40.594 4.535 1 97.81 396 LEU A O 1
ATOM 3095 N N . HIS A 1 397 ? 0.979 38.719 3.678 1 97.19 397 HIS A N 1
ATOM 3096 C CA . HIS A 1 397 ? 2.238 38.312 3.059 1 97.19 397 HIS A CA 1
ATOM 3097 C C . HIS A 1 397 ? 2.648 39.312 1.973 1 97.19 397 HIS A C 1
ATOM 3099 O O . HIS A 1 397 ? 3.816 39.688 1.888 1 97.19 397 HIS A O 1
ATOM 3105 N N . ALA A 1 398 ? 1.699 39.719 1.135 1 95.56 398 ALA A N 1
ATOM 3106 C CA . ALA A 1 398 ? 1.979 40.719 0.104 1 95.56 398 ALA A CA 1
ATOM 3107 C C . ALA A 1 398 ? 2.488 42.031 0.722 1 95.56 398 ALA A C 1
ATOM 3109 O O . ALA A 1 398 ? 3.469 42.594 0.247 1 95.56 398 ALA A O 1
ATOM 3110 N N . ALA A 1 399 ? 1.872 42.438 1.756 1 96.69 399 ALA A N 1
ATOM 3111 C CA . ALA A 1 399 ? 2.234 43.688 2.428 1 96.69 399 ALA A CA 1
ATOM 3112 C C . ALA A 1 399 ? 3.629 43.594 3.043 1 96.69 399 ALA A C 1
ATOM 3114 O O . ALA A 1 399 ? 4.367 44.594 3.076 1 96.69 399 ALA A O 1
ATOM 3115 N N . ALA A 1 400 ? 3.932 42.469 3.496 1 96.88 400 ALA A N 1
ATOM 3116 C CA . ALA A 1 400 ? 5.211 42.25 4.172 1 96.88 400 ALA A CA 1
ATOM 3117 C C . ALA A 1 400 ? 6.316 41.938 3.168 1 96.88 400 ALA A C 1
ATOM 3119 O O . ALA A 1 400 ? 7.5 41.938 3.521 1 96.88 400 ALA A O 1
ATOM 3120 N N . GLY A 1 401 ? 5.961 41.719 1.938 1 95.38 401 GLY A N 1
ATOM 3121 C CA . GLY A 1 401 ? 6.938 41.344 0.935 1 95.38 401 GLY A CA 1
ATOM 3122 C C . GLY A 1 401 ? 7.367 39.875 1.048 1 95.38 401 GLY A C 1
ATOM 3123 O O . GLY A 1 401 ? 8.508 39.531 0.721 1 95.38 401 GLY A O 1
ATOM 3124 N N . THR A 1 402 ? 6.602 39.094 1.7 1 96.38 402 THR A N 1
ATOM 3125 C CA . THR A 1 402 ? 6.785 37.656 1.768 1 96.38 402 THR A CA 1
ATOM 3126 C C . THR A 1 402 ? 5.727 36.938 0.94 1 96.38 402 THR A C 1
ATOM 3128 O O . THR A 1 402 ? 4.914 37.562 0.27 1 96.38 402 THR A O 1
ATOM 3131 N N . ARG A 1 403 ? 5.801 35.594 0.932 1 94.62 403 ARG A N 1
ATOM 3132 C CA . ARG A 1 403 ? 4.879 34.844 0.089 1 94.62 403 ARG A CA 1
ATOM 3133 C C . ARG A 1 403 ? 4.172 33.75 0.889 1 94.62 403 ARG A C 1
ATOM 3135 O O . ARG A 1 403 ? 4.812 33 1.626 1 94.62 403 ARG A O 1
ATOM 3142 N N . LEU A 1 404 ? 2.889 33.75 0.718 1 97.62 404 LEU A N 1
ATOM 3143 C CA . LEU A 1 404 ? 2.148 32.594 1.175 1 97.62 404 LEU A CA 1
ATOM 3144 C C . LEU A 1 404 ? 2.291 31.438 0.186 1 97.62 404 LEU A C 1
ATOM 3146 O O . LEU A 1 404 ? 1.86 31.547 -0.965 1 97.62 404 LEU A O 1
ATOM 3150 N N . GLY A 1 405 ? 2.852 30.297 0.668 1 97.88 405 GLY A N 1
ATOM 3151 C CA . GLY A 1 405 ? 3.223 29.25 -0.26 1 97.88 405 GLY A CA 1
ATOM 3152 C C . GLY A 1 405 ? 2.277 28.062 -0.223 1 97.88 405 GLY A C 1
ATOM 3153 O O . GLY A 1 405 ? 2.414 27.125 -1.015 1 97.88 405 GLY A O 1
ATOM 3154 N N . GLY A 1 406 ? 1.279 28.078 0.705 1 98.25 406 GLY A N 1
ATOM 3155 C CA . GLY A 1 406 ? 0.375 26.938 0.747 1 98.25 406 GLY A CA 1
ATOM 3156 C C . GLY A 1 406 ? -0.729 27.094 1.775 1 98.25 406 GLY A C 1
ATOM 3157 O O . GLY A 1 406 ? -0.786 28.094 2.49 1 98.25 406 GLY A O 1
ATOM 3158 N N . VAL A 1 407 ? -1.618 26.078 1.763 1 98.44 407 VAL A N 1
ATOM 3159 C CA . VAL A 1 407 ? -2.701 26.031 2.74 1 98.44 407 VAL A CA 1
ATOM 3160 C C . VAL A 1 407 ? -2.779 24.641 3.352 1 98.44 407 VAL A C 1
ATOM 3162 O O . VAL A 1 407 ? -2.436 23.641 2.699 1 98.44 407 VAL A O 1
ATOM 3165 N N . HIS A 1 408 ? -3.119 24.594 4.551 1 98.12 408 HIS A N 1
ATOM 3166 C CA . HIS A 1 408 ? -3.373 23.391 5.34 1 98.12 408 HIS A CA 1
ATOM 3167 C C . HIS A 1 408 ? -4.809 23.359 5.848 1 98.12 408 HIS A C 1
ATOM 3169 O O . HIS A 1 408 ? -5.168 24.109 6.758 1 98.12 408 HIS A O 1
ATOM 3175 N N . LEU A 1 409 ? -5.621 22.422 5.312 1 97.19 409 LEU A N 1
ATOM 3176 C CA . LEU A 1 409 ? -7.059 22.453 5.574 1 97.19 409 LEU A CA 1
ATOM 3177 C C . LEU A 1 409 ? -7.535 21.109 6.121 1 97.19 409 LEU A C 1
ATOM 3179 O O . LEU A 1 409 ? -6.996 20.062 5.766 1 97.19 409 LEU A O 1
ATOM 3183 N N . GLU A 1 410 ? -8.508 21.156 7 1 94.5 410 GLU A N 1
ATOM 3184 C CA . GLU A 1 410 ? -9.25 19.969 7.395 1 94.5 410 GLU A CA 1
ATOM 3185 C C . GLU A 1 410 ? -10.539 19.828 6.59 1 94.5 410 GLU A C 1
ATOM 3187 O O . GLU A 1 410 ? -11.438 20.672 6.699 1 94.5 410 GLU A O 1
ATOM 3192 N N . LEU A 1 411 ? -10.602 18.781 5.828 1 91.69 411 LEU A N 1
ATOM 3193 C CA . LEU A 1 411 ? -11.719 18.641 4.898 1 91.69 411 LEU A CA 1
ATOM 3194 C C . LEU A 1 411 ? -12.055 17.172 4.672 1 91.69 411 LEU A C 1
ATOM 3196 O O . LEU A 1 411 ? -11.258 16.281 4.988 1 91.69 411 LEU A O 1
ATOM 3200 N N . THR A 1 412 ? -13.227 16.891 4.219 1 84.88 412 THR A N 1
ATOM 3201 C CA . THR A 1 412 ? -13.703 15.57 3.852 1 84.88 412 THR A CA 1
ATOM 3202 C C . THR A 1 412 ? -14.492 15.617 2.547 1 84.88 412 THR A C 1
ATOM 3204 O O . THR A 1 412 ? -15.07 16.656 2.203 1 84.88 412 THR A O 1
ATOM 3207 N N . GLY A 1 413 ? -14.406 14.578 1.894 1 78.44 413 GLY A N 1
ATOM 3208 C CA . GLY A 1 413 ? -15.195 14.469 0.678 1 78.44 413 GLY A CA 1
ATOM 3209 C C . GLY A 1 413 ? -16.656 14.117 0.94 1 78.44 413 GLY A C 1
ATOM 3210 O O . GLY A 1 413 ? -17.469 14.094 0.014 1 78.44 413 GLY A O 1
ATOM 3211 N N . GLU A 1 414 ? -16.969 13.914 2.152 1 77.44 414 GLU A N 1
ATOM 3212 C CA . GLU A 1 414 ? -18.328 13.539 2.527 1 77.44 414 GLU A CA 1
ATOM 3213 C C . GLU A 1 414 ? -19.219 14.766 2.697 1 77.44 414 GLU A C 1
ATOM 3215 O O . GLU A 1 414 ? -18.719 15.867 2.939 1 77.44 414 GLU A O 1
ATOM 3220 N N . ASP A 1 415 ? -20.438 14.5 2.537 1 76.94 415 ASP A N 1
ATOM 3221 C CA . ASP A 1 415 ? -21.422 15.57 2.727 1 76.94 415 ASP A CA 1
ATOM 3222 C C . ASP A 1 415 ? -21.766 15.75 4.203 1 76.94 415 ASP A C 1
ATOM 3224 O O . ASP A 1 415 ? -22.891 15.484 4.617 1 76.94 415 ASP A O 1
ATOM 3228 N N . VAL A 1 416 ? -20.828 16.328 4.828 1 77.69 416 VAL A N 1
ATOM 3229 C CA . VAL A 1 416 ? -21.031 16.516 6.262 1 77.69 416 VAL A CA 1
ATOM 3230 C C . VAL A 1 416 ? -21.453 17.953 6.539 1 77.69 416 VAL A C 1
ATOM 3232 O O . VAL A 1 416 ? -21.234 18.844 5.711 1 77.69 416 VAL A O 1
ATOM 3235 N N . THR A 1 417 ? -22.109 18.203 7.629 1 78.5 417 THR A N 1
ATOM 3236 C CA . THR A 1 417 ? -22.469 19.531 8.117 1 78.5 417 THR A CA 1
ATOM 3237 C C . THR A 1 417 ? -21.703 19.859 9.406 1 78.5 417 THR A C 1
ATOM 3239 O O . THR A 1 417 ? -22.312 19.938 10.477 1 78.5 417 THR A O 1
ATOM 3242 N N . GLU A 1 418 ? -20.453 20.125 9.219 1 85.38 418 GLU A N 1
ATOM 3243 C CA . GLU A 1 418 ? -19.609 20.359 10.383 1 85.38 418 GLU A CA 1
ATOM 3244 C C . GLU A 1 418 ? -19.203 21.828 10.492 1 85.38 418 GLU A C 1
ATOM 3246 O O . GLU A 1 418 ? -19.016 22.344 11.594 1 85.38 418 GLU A O 1
ATOM 3251 N N . CYS A 1 419 ? -19.047 22.438 9.391 1 87 419 CYS A N 1
ATOM 3252 C CA . CYS A 1 419 ? -18.766 23.875 9.336 1 87 419 CYS A CA 1
ATOM 3253 C C . CYS A 1 419 ? -19.984 24.641 8.812 1 87 419 CYS A C 1
ATOM 3255 O O . CYS A 1 419 ? -20.656 24.188 7.895 1 87 419 CYS A O 1
ATOM 3257 N N . THR A 1 420 ? -20.188 25.766 9.383 1 85.88 420 THR A N 1
ATOM 3258 C CA . THR A 1 420 ? -21.359 26.547 9 1 85.88 420 THR A CA 1
ATOM 3259 C C . THR A 1 420 ? -21 27.547 7.902 1 85.88 420 THR A C 1
ATOM 3261 O O . THR A 1 420 ? -19.828 27.859 7.691 1 85.88 420 THR A O 1
ATOM 3264 N N . GLY A 1 421 ? -22.094 27.938 7.172 1 85.31 421 GLY A N 1
ATOM 3265 C CA . GLY A 1 421 ? -21.906 28.922 6.113 1 85.31 421 GLY A CA 1
ATOM 3266 C C . GLY A 1 421 ? -21.625 28.281 4.766 1 85.31 421 GLY A C 1
ATOM 3267 O O . GLY A 1 421 ? -22.125 27.203 4.457 1 85.31 421 GLY A O 1
ATOM 3268 N N . GLY A 1 422 ? -20.922 29.109 3.906 1 77.62 422 GLY A N 1
ATOM 3269 C CA . GLY A 1 422 ? -20.656 28.656 2.551 1 77.62 422 GLY A CA 1
ATOM 3270 C C . GLY A 1 422 ? -21.797 28.953 1.589 1 77.62 422 GLY A C 1
ATOM 3271 O O . GLY A 1 422 ? -22.703 29.719 1.912 1 77.62 422 GLY A O 1
ATOM 3272 N N . ALA A 1 423 ? -21.578 28.359 0.496 1 68.31 423 ALA A N 1
ATOM 3273 C CA . ALA A 1 423 ? -22.531 28.672 -0.572 1 68.31 423 ALA A CA 1
ATOM 3274 C C . ALA A 1 423 ? -23.938 28.219 -0.203 1 68.31 423 ALA A C 1
ATOM 3276 O O . ALA A 1 423 ? -24.922 28.859 -0.588 1 68.31 423 ALA A O 1
ATOM 3277 N N . ARG A 1 424 ? -24.031 27.141 0.697 1 69 424 ARG A N 1
ATOM 3278 C CA . ARG A 1 424 ? -25.344 26.625 1.078 1 69 424 ARG A CA 1
ATOM 3279 C C . ARG A 1 424 ? -25.828 27.281 2.373 1 69 424 ARG A C 1
ATOM 3281 O O . ARG A 1 424 ? -26.953 27.016 2.816 1 69 424 ARG A O 1
ATOM 3288 N N . GLU A 1 425 ? -25.047 28.094 2.852 1 71.62 425 GLU A N 1
ATOM 3289 C CA . GLU A 1 425 ? -25.359 28.828 4.074 1 71.62 425 GLU A CA 1
ATOM 3290 C C . GLU A 1 425 ? -25.828 27.891 5.184 1 71.62 425 GLU A C 1
ATOM 3292 O O . GLU A 1 425 ? -26.891 28.109 5.766 1 71.62 425 GLU A O 1
ATOM 3297 N N . LEU A 1 426 ? -25.062 26.906 5.414 1 75.75 426 LEU A N 1
ATOM 3298 C CA . LEU A 1 426 ? -25.375 25.969 6.492 1 75.75 426 LEU A CA 1
ATOM 3299 C C . LEU A 1 426 ? -25.438 26.688 7.832 1 75.75 426 LEU A C 1
ATOM 3301 O O . LEU A 1 426 ? -24.625 27.578 8.102 1 75.75 426 LEU A O 1
ATOM 3305 N N . THR A 1 427 ? -26.422 26.375 8.609 1 78.75 427 THR A N 1
ATOM 3306 C CA . THR A 1 427 ? -26.609 27.016 9.906 1 78.75 427 THR A CA 1
ATOM 3307 C C . THR A 1 427 ? -26.312 26.031 11.039 1 78.75 427 THR A C 1
ATOM 3309 O O . THR A 1 427 ? -26 24.875 10.789 1 78.75 427 THR A O 1
ATOM 3312 N N . GLU A 1 428 ? -26.344 26.5 12.227 1 79.88 428 GLU A N 1
ATOM 3313 C CA . GLU A 1 428 ? -26.094 25.688 13.414 1 79.88 428 GLU A CA 1
ATOM 3314 C C . GLU A 1 428 ? -27.078 24.531 13.5 1 79.88 428 GLU A C 1
ATOM 3316 O O . GLU A 1 428 ? -26.75 23.469 14.016 1 79.88 428 GLU A O 1
ATOM 3321 N N . ARG A 1 429 ? -28.203 24.75 13.023 1 75.25 429 ARG A N 1
ATOM 3322 C CA . ARG A 1 429 ? -29.234 23.719 13.047 1 75.25 429 ARG A CA 1
ATOM 3323 C C . ARG A 1 429 ? -28.844 22.547 12.164 1 75.25 429 ARG A C 1
ATOM 3325 O O . ARG A 1 429 ? -29.25 21.406 12.422 1 75.25 429 ARG A O 1
ATOM 3332 N N . ASP A 1 430 ? -28.109 22.891 11.219 1 75.38 430 ASP A N 1
ATOM 3333 C CA . ASP A 1 430 ? -27.734 21.875 10.242 1 75.38 430 ASP A CA 1
ATOM 3334 C C . ASP A 1 430 ? -26.641 20.969 10.789 1 75.38 430 ASP A C 1
ATOM 3336 O O . ASP A 1 430 ? -26.391 19.891 10.25 1 75.38 430 ASP A O 1
ATOM 3340 N N . LEU A 1 431 ? -26.062 21.312 11.805 1 77.12 431 LEU A N 1
ATOM 3341 C CA . LEU A 1 431 ? -24.938 20.578 12.359 1 77.12 431 LEU A CA 1
ATOM 3342 C C . LEU A 1 431 ? -25.359 19.203 12.828 1 77.12 431 LEU A C 1
ATOM 3344 O O . LEU A 1 431 ? -24.594 18.234 12.727 1 77.12 431 LEU A O 1
ATOM 3348 N N . GLU A 1 432 ? -26.469 19.141 13.25 1 73.19 432 GLU A N 1
ATOM 3349 C CA . GLU A 1 432 ? -26.969 17.875 13.812 1 73.19 432 GLU A CA 1
ATOM 3350 C C . GLU A 1 432 ? -27.266 16.859 12.719 1 73.19 432 GLU A C 1
ATOM 3352 O O . GLU A 1 432 ? -27.328 15.664 12.977 1 73.19 432 GLU A O 1
ATOM 3357 N N . ARG A 1 433 ? -27.359 17.359 11.594 1 65 433 ARG A N 1
ATOM 3358 C CA . ARG A 1 433 ? -27.797 16.5 10.5 1 65 433 ARG A CA 1
ATOM 3359 C C . ARG A 1 433 ? -26.703 15.484 10.133 1 65 433 ARG A C 1
ATOM 3361 O O . ARG A 1 433 ? -27 14.297 9.945 1 65 433 ARG A O 1
ATOM 3368 N N . ALA A 1 434 ? -25.5 15.969 9.977 1 72.88 434 ALA A N 1
ATOM 3369 C CA . ALA A 1 434 ? -24.438 15.086 9.508 1 72.88 434 ALA A CA 1
ATOM 3370 C C . ALA A 1 434 ? -23.109 15.438 10.164 1 72.88 434 ALA A C 1
ATOM 3372 O O . ALA A 1 434 ? -22.109 15.633 9.477 1 72.88 434 ALA A O 1
ATOM 3373 N N . TYR A 1 435 ? -23.25 15.531 11.461 1 75.94 435 TYR A N 1
ATOM 3374 C CA . TYR A 1 435 ? -22.016 15.75 12.219 1 75.94 435 TYR A CA 1
ATOM 3375 C C . TYR A 1 435 ? -21.312 14.422 12.508 1 75.94 435 TYR A C 1
ATOM 3377 O O . TYR A 1 435 ? -21.781 13.641 13.336 1 75.94 435 TYR A O 1
ATOM 3385 N N . ARG A 1 436 ? -20.219 14.148 11.82 1 71.94 436 ARG A N 1
ATOM 3386 C CA . ARG A 1 436 ? -19.609 12.828 11.875 1 71.94 436 ARG A CA 1
ATOM 3387 C C . ARG A 1 436 ? -18.219 12.891 12.508 1 71.94 436 ARG A C 1
ATOM 3389 O O . ARG A 1 436 ? -17.641 11.867 12.867 1 71.94 436 ARG A O 1
ATOM 3396 N N . SER A 1 437 ? -17.781 14.047 12.727 1 73.69 437 SER A N 1
ATOM 3397 C CA . SER A 1 437 ? -16.422 14.156 13.258 1 73.69 437 SER A CA 1
ATOM 3398 C C . SER A 1 437 ? -16.375 13.781 14.734 1 73.69 437 SER A C 1
ATOM 3400 O O . SER A 1 437 ? -17.266 14.125 15.5 1 73.69 437 SER A O 1
ATOM 3402 N N . THR A 1 438 ? -15.344 13.086 15.062 1 67.94 438 THR A N 1
ATOM 3403 C CA . THR A 1 438 ? -15.156 12.727 16.469 1 67.94 438 THR A CA 1
ATOM 3404 C C . THR A 1 438 ? -14.273 13.758 17.172 1 67.94 438 THR A C 1
ATOM 3406 O O . THR A 1 438 ? -14.086 13.695 18.391 1 67.94 438 THR A O 1
ATOM 3409 N N . VAL A 1 439 ? -13.773 14.695 16.359 1 74.69 439 VAL A N 1
ATOM 3410 C CA . VAL A 1 439 ? -12.836 15.648 16.953 1 74.69 439 VAL A CA 1
ATOM 3411 C C . VAL A 1 439 ? -13.148 17.047 16.453 1 74.69 439 VAL A C 1
ATOM 3413 O O . VAL A 1 439 ? -14.211 17.609 16.766 1 74.69 439 VAL A O 1
ATOM 3416 N N . ASP A 1 440 ? -12.43 17.547 15.438 1 82.19 440 ASP A N 1
ATOM 3417 C CA . ASP A 1 440 ? -12.641 18.906 14.961 1 82.19 440 ASP A CA 1
ATOM 3418 C C . ASP A 1 440 ? -13.43 18.906 13.656 1 82.19 440 ASP A C 1
ATOM 3420 O O . ASP A 1 440 ? -13.328 17.969 12.852 1 82.19 440 ASP A O 1
ATOM 3424 N N . PRO A 1 441 ? -14.25 19.938 13.453 1 87.38 441 PRO A N 1
ATOM 3425 C CA . PRO A 1 441 ? -15.094 20.016 12.258 1 87.38 441 PRO A CA 1
ATOM 3426 C C . PRO A 1 441 ? -14.289 20.188 10.977 1 87.38 441 PRO A C 1
ATOM 3428 O O . PRO A 1 441 ? -13.266 20.891 10.969 1 87.38 441 PRO A O 1
ATOM 3431 N N . ARG A 1 442 ? -14.859 19.734 9.93 1 88.56 442 ARG A N 1
ATOM 3432 C CA . ARG A 1 442 ? -14.195 19.75 8.633 1 88.56 442 ARG A CA 1
ATOM 3433 C C . ARG A 1 442 ? -15.023 20.516 7.605 1 88.56 442 ARG A C 1
ATOM 3435 O O . ARG A 1 442 ? -16.25 20.547 7.691 1 88.56 442 ARG A O 1
ATOM 3442 N N . LEU A 1 443 ? -14.273 20.969 6.684 1 90.69 443 LEU A N 1
ATOM 3443 C CA . LEU A 1 443 ? -14.953 21.484 5.5 1 90.69 443 LEU A CA 1
ATOM 3444 C C . LEU A 1 443 ? -15.547 20.344 4.672 1 90.69 443 LEU A C 1
ATOM 3446 O O . LEU A 1 443 ? -14.914 19.297 4.508 1 90.69 443 LEU A O 1
ATOM 3450 N N . ASN A 1 444 ? -16.797 20.531 4.211 1 86.12 444 ASN A N 1
ATOM 3451 C CA . ASN A 1 444 ? -17.359 19.547 3.285 1 86.12 444 ASN A CA 1
ATOM 3452 C C . ASN A 1 444 ? -16.875 19.781 1.857 1 86.12 444 ASN A C 1
ATOM 3454 O O . ASN A 1 444 ? -16.047 20.656 1.615 1 86.12 444 ASN A O 1
ATOM 3458 N N . TYR A 1 445 ? -17.328 19.031 1.025 1 82 445 TYR A N 1
ATOM 3459 C CA . TYR A 1 445 ? -16.891 19.031 -0.367 1 82 445 TYR A CA 1
ATOM 3460 C C . TYR A 1 445 ? -17.047 20.406 -0.992 1 82 445 TYR A C 1
ATOM 3462 O O . TYR A 1 445 ? -16.109 20.938 -1.588 1 82 445 TYR A O 1
ATOM 3470 N N . GLU A 1 446 ? -18.125 21.016 -0.846 1 80.38 446 GLU A N 1
ATOM 3471 C CA . GLU A 1 446 ? -18.438 22.312 -1.457 1 80.38 446 GLU A CA 1
ATOM 3472 C C . GLU A 1 446 ? -17.578 23.422 -0.863 1 80.38 446 GLU A C 1
ATOM 3474 O O . GLU A 1 446 ? -17.062 24.266 -1.592 1 80.38 446 GLU A O 1
ATOM 3479 N N . GLN A 1 447 ? -17.547 23.406 0.376 1 87.31 447 GLN A N 1
ATOM 3480 C CA . GLN A 1 447 ? -16.75 24.422 1.068 1 87.31 447 GLN A CA 1
ATOM 3481 C C . GLN A 1 447 ? -15.281 24.328 0.678 1 87.31 447 GLN A C 1
ATOM 3483 O O . GLN A 1 447 ? -14.609 25.344 0.533 1 87.31 447 GLN A O 1
ATOM 3488 N N . SER A 1 448 ? -14.836 23.156 0.546 1 89.94 448 SER A N 1
ATOM 3489 C CA . SER A 1 448 ? -13.453 22.938 0.139 1 89.94 448 SER A CA 1
ATOM 3490 C C . SER A 1 448 ? -13.18 23.531 -1.238 1 89.94 448 SER A C 1
ATOM 3492 O O . SER A 1 448 ? -12.18 24.219 -1.438 1 89.94 448 SER A O 1
ATOM 3494 N N . LEU A 1 449 ? -14.023 23.328 -2.121 1 84.62 449 LEU A N 1
ATOM 3495 C CA . LEU A 1 449 ? -13.867 23.859 -3.469 1 84.62 449 LEU A CA 1
ATOM 3496 C C . LEU A 1 449 ? -13.977 25.391 -3.461 1 84.62 449 LEU A C 1
ATOM 3498 O O . LEU A 1 449 ? -13.289 26.062 -4.223 1 84.62 449 LEU A O 1
ATOM 3502 N N . GLU A 1 450 ? -14.836 25.859 -2.615 1 87.12 450 GLU A N 1
ATOM 3503 C CA . GLU A 1 450 ? -14.984 27.312 -2.486 1 87.12 450 GLU A CA 1
ATOM 3504 C C . GLU A 1 450 ? -13.68 27.953 -2.014 1 87.12 450 GLU A C 1
ATOM 3506 O O . GLU A 1 450 ? -13.336 29.047 -2.447 1 87.12 450 GLU A O 1
ATOM 3511 N N . ILE A 1 451 ? -13.039 27.312 -1.137 1 93.19 451 ILE A N 1
ATOM 3512 C CA . ILE A 1 451 ? -11.773 27.844 -0.654 1 93.19 451 ILE A CA 1
ATOM 3513 C C . ILE A 1 451 ? -10.766 27.891 -1.798 1 93.19 451 ILE A C 1
ATOM 3515 O O . ILE A 1 451 ? -10.016 28.859 -1.938 1 93.19 451 ILE A O 1
ATOM 3519 N N . ALA A 1 452 ? -10.719 26.828 -2.576 1 91 452 ALA A N 1
ATOM 3520 C CA . ALA A 1 452 ? -9.812 26.797 -3.719 1 91 452 ALA A CA 1
ATOM 3521 C C . ALA A 1 452 ? -10.102 27.938 -4.68 1 91 452 ALA A C 1
ATOM 3523 O O . ALA A 1 452 ? -9.18 28.625 -5.145 1 91 452 ALA A O 1
ATOM 3524 N N . MET A 1 453 ? -11.312 28.219 -4.883 1 86 453 MET A N 1
ATOM 3525 C CA . MET A 1 453 ? -11.719 29.297 -5.773 1 86 453 MET A CA 1
ATOM 3526 C C . MET A 1 453 ? -11.367 30.656 -5.172 1 86 453 MET A C 1
ATOM 3528 O O . MET A 1 453 ? -10.969 31.578 -5.891 1 86 453 MET A O 1
ATOM 3532 N N . ALA A 1 454 ? -11.578 30.75 -3.924 1 90.25 454 ALA A N 1
ATOM 3533 C CA . ALA A 1 454 ? -11.242 31.984 -3.234 1 90.25 454 ALA A CA 1
ATOM 3534 C C . ALA A 1 454 ? -9.75 32.281 -3.34 1 90.25 454 ALA A C 1
ATOM 3536 O O . ALA A 1 454 ? -9.359 33.438 -3.502 1 90.25 454 ALA A O 1
ATOM 3537 N N . ILE A 1 455 ? -8.984 31.281 -3.242 1 93.5 455 ILE A N 1
ATOM 3538 C CA . ILE A 1 455 ? -7.535 31.438 -3.357 1 93.5 455 ILE A CA 1
ATOM 3539 C C . ILE A 1 455 ? -7.184 31.969 -4.75 1 93.5 455 ILE A C 1
ATOM 3541 O O . ILE A 1 455 ? -6.383 32.906 -4.891 1 93.5 455 ILE A O 1
ATOM 3545 N N . VAL A 1 456 ? -7.777 31.406 -5.691 1 87.06 456 VAL A N 1
ATOM 3546 C CA . VAL A 1 456 ? -7.523 31.781 -7.078 1 87.06 456 VAL A CA 1
ATOM 3547 C C . VAL A 1 456 ? -7.922 33.25 -7.293 1 87.06 456 VAL A C 1
ATOM 3549 O O . VAL A 1 456 ? -7.164 34.031 -7.883 1 87.06 456 VAL A O 1
ATOM 3552 N N . ARG A 1 457 ? -9.078 33.594 -6.812 1 86.12 457 ARG A N 1
ATOM 3553 C CA . ARG A 1 457 ? -9.57 34.969 -6.969 1 86.12 457 ARG A CA 1
ATOM 3554 C C . ARG A 1 457 ? -8.648 35.969 -6.285 1 86.12 457 ARG A C 1
ATOM 3556 O O . ARG A 1 457 ? -8.367 37.031 -6.828 1 86.12 457 ARG A O 1
ATOM 3563 N N . LYS A 1 458 ? -8.258 35.594 -5.172 1 88.5 458 LYS A N 1
ATOM 3564 C CA . LYS A 1 458 ? -7.379 36.469 -4.402 1 88.5 458 LYS A CA 1
ATOM 3565 C C . LYS A 1 458 ? -6.055 36.719 -5.125 1 88.5 458 LYS A C 1
ATOM 3567 O O . LYS A 1 458 ? -5.516 37.812 -5.121 1 88.5 458 LYS A O 1
ATOM 3572 N N . GLN A 1 459 ? -5.539 35.75 -5.699 1 84.69 459 GLN A N 1
ATOM 3573 C CA . GLN A 1 459 ? -4.254 35.844 -6.387 1 84.69 459 GLN A CA 1
ATOM 3574 C C . GLN A 1 459 ? -4.379 36.688 -7.66 1 84.69 459 GLN A C 1
ATOM 3576 O O . GLN A 1 459 ? -3.432 37.344 -8.055 1 84.69 459 GLN A O 1
ATOM 3581 N N . GLU A 1 460 ? -5.527 36.594 -8.266 1 78.94 460 GLU A N 1
ATOM 3582 C CA . GLU A 1 460 ? -5.781 37.406 -9.453 1 78.94 460 GLU A CA 1
ATOM 3583 C C . GLU A 1 460 ? -5.832 38.906 -9.094 1 78.94 460 GLU A C 1
ATOM 3585 O O . GLU A 1 460 ? -5.453 39.75 -9.906 1 78.94 460 GLU A O 1
ATOM 3590 N N . GLN A 1 461 ? -6.25 39.125 -7.961 1 76.38 461 GLN A N 1
ATOM 3591 C CA . GLN A 1 461 ? -6.344 40.5 -7.512 1 76.38 461 GLN A CA 1
ATOM 3592 C C . GLN A 1 461 ? -4.961 41.094 -7.195 1 76.38 461 GLN A C 1
ATOM 3594 O O . GLN A 1 461 ? -4.727 42.281 -7.363 1 76.38 461 GLN A O 1
ATOM 3599 N N . VAL A 1 462 ? -4.117 40.281 -6.805 1 66.75 462 VAL A N 1
ATOM 3600 C CA . VAL A 1 462 ? -2.783 40.719 -6.426 1 66.75 462 VAL A CA 1
ATOM 3601 C C . VAL A 1 462 ? -1.908 40.875 -7.668 1 66.75 462 VAL A C 1
ATOM 3603 O O . VAL A 1 462 ? -1.026 41.719 -7.727 1 66.75 462 VAL A O 1
ATOM 3606 N N . ARG A 1 463 ? -2.143 40.156 -8.688 1 60.5 463 ARG A N 1
ATOM 3607 C CA . ARG A 1 463 ? -1.399 40.312 -9.938 1 60.5 463 ARG A CA 1
ATOM 3608 C C . ARG A 1 463 ? -1.874 41.531 -10.719 1 60.5 463 ARG A C 1
ATOM 3610 O O . ARG A 1 463 ? -1.072 42.219 -11.352 1 60.5 463 ARG A O 1
ATOM 3617 N N . MET B 1 1 ? -69.75 -19.922 -25.188 1 25.44 1 MET B N 1
ATOM 3618 C CA . MET B 1 1 ? -69 -21.031 -24.625 1 25.44 1 MET B CA 1
ATOM 3619 C C . MET B 1 1 ? -67.5 -20.859 -24.875 1 25.44 1 MET B C 1
ATOM 3621 O O . MET B 1 1 ? -67.062 -21 -26 1 25.44 1 MET B O 1
ATOM 3625 N N . SER B 1 2 ? -66.938 -19.781 -24.344 1 27.17 2 SER B N 1
ATOM 3626 C CA . SER B 1 2 ? -65.688 -19.047 -24.516 1 27.17 2 SER B CA 1
ATOM 3627 C C . SER B 1 2 ? -64.438 -19.922 -24.172 1 27.17 2 SER B C 1
ATOM 3629 O O . SER B 1 2 ? -64.375 -20.438 -23.062 1 27.17 2 SER B O 1
ATOM 3631 N N . LEU B 1 3 ? -64 -20.734 -25.219 1 27.98 3 LEU B N 1
ATOM 3632 C CA . LEU B 1 3 ? -62.938 -21.703 -25.156 1 27.98 3 LEU B CA 1
ATOM 3633 C C . LEU B 1 3 ? -61.719 -21.109 -24.453 1 27.98 3 LEU B C 1
ATOM 3635 O O . LEU B 1 3 ? -61.344 -19.969 -24.703 1 27.98 3 LEU B O 1
ATOM 3639 N N . SER B 1 4 ? -61.375 -21.625 -23.25 1 26.12 4 SER B N 1
ATOM 3640 C CA . SER B 1 4 ? -60.406 -21.438 -22.203 1 26.12 4 SER B CA 1
ATOM 3641 C C . SER B 1 4 ? -58.969 -21.547 -22.75 1 26.12 4 SER B C 1
ATOM 3643 O O . SER B 1 4 ? -58.594 -22.594 -23.281 1 26.12 4 SER B O 1
ATOM 3645 N N . ALA B 1 5 ? -58.531 -20.406 -23.375 1 33.66 5 ALA B N 1
ATOM 3646 C CA . ALA B 1 5 ? -57.219 -20.344 -24.047 1 33.66 5 ALA B CA 1
ATOM 3647 C C . ALA B 1 5 ? -56.156 -21 -23.188 1 33.66 5 ALA B C 1
ATOM 3649 O O . ALA B 1 5 ? -55.938 -20.625 -22.031 1 33.66 5 ALA B O 1
ATOM 3650 N N . VAL B 1 6 ? -55.875 -22.359 -23.438 1 33.25 6 VAL B N 1
ATOM 3651 C CA . VAL B 1 6 ? -54.875 -23.156 -22.719 1 33.25 6 VAL B CA 1
ATOM 3652 C C . VAL B 1 6 ? -53.531 -22.406 -22.719 1 33.25 6 VAL B C 1
ATOM 3654 O O . VAL B 1 6 ? -53.062 -21.938 -23.766 1 33.25 6 VAL B O 1
ATOM 3657 N N . PRO B 1 7 ? -53.188 -21.859 -21.562 1 34.91 7 PRO B N 1
ATOM 3658 C CA . PRO B 1 7 ? -51.969 -21.031 -21.5 1 34.91 7 PRO B CA 1
ATOM 3659 C C . PRO B 1 7 ? -50.719 -21.766 -22.031 1 34.91 7 PRO B C 1
ATOM 3661 O O . PRO B 1 7 ? -50.656 -23 -21.984 1 34.91 7 PRO B O 1
ATOM 3664 N N . PRO B 1 8 ? -50.094 -21.219 -23.125 1 35.09 8 PRO B N 1
ATOM 3665 C CA . PRO B 1 8 ? -49 -21.938 -23.781 1 35.09 8 PRO B CA 1
ATOM 3666 C C . PRO B 1 8 ? -48 -22.516 -22.781 1 35.09 8 PRO B C 1
ATOM 3668 O O . PRO B 1 8 ? -47.906 -22.031 -21.656 1 35.09 8 PRO B O 1
ATOM 3671 N N . VAL B 1 9 ? -47.688 -23.844 -22.906 1 34.88 9 VAL B N 1
ATOM 3672 C CA . VAL B 1 9 ? -46.75 -24.672 -22.172 1 34.88 9 VAL B CA 1
ATOM 3673 C C . VAL B 1 9 ? -45.375 -24.016 -22.172 1 34.88 9 VAL B C 1
ATOM 3675 O O . VAL B 1 9 ? -44.844 -23.688 -23.219 1 34.88 9 VAL B O 1
ATOM 3678 N N . PRO B 1 10 ? -45.094 -23.25 -21.125 1 33.94 10 PRO B N 1
ATOM 3679 C CA . PRO B 1 10 ? -43.812 -22.578 -21.266 1 33.94 10 PRO B CA 1
ATOM 3680 C C . PRO B 1 10 ? -42.688 -23.531 -21.672 1 33.94 10 PRO B C 1
ATOM 3682 O O . PRO B 1 10 ? -42.75 -24.734 -21.375 1 33.94 10 PRO B O 1
ATOM 3685 N N . ASP B 1 11 ? -42.094 -23.359 -22.828 1 30.2 11 ASP B N 1
ATOM 3686 C CA . ASP B 1 11 ? -41.031 -24.203 -23.422 1 30.2 11 ASP B CA 1
ATOM 3687 C C . ASP B 1 11 ? -40 -24.609 -22.375 1 30.2 11 ASP B C 1
ATOM 3689 O O . ASP B 1 11 ? -39.469 -23.766 -21.672 1 30.2 11 ASP B O 1
ATOM 3693 N N . PRO B 1 12 ? -39.969 -25.922 -22 1 30.03 12 PRO B N 1
ATOM 3694 C CA . PRO B 1 12 ? -39.062 -26.484 -21 1 30.03 12 PRO B CA 1
ATOM 3695 C C . PRO B 1 12 ? -37.594 -26.125 -21.25 1 30.03 12 PRO B C 1
ATOM 3697 O O . PRO B 1 12 ? -36.719 -26.453 -20.438 1 30.03 12 PRO B O 1
ATOM 3700 N N . ALA B 1 13 ? -37.188 -26.062 -22.5 1 30.16 13 ALA B N 1
ATOM 3701 C CA . ALA B 1 13 ? -35.75 -25.922 -22.75 1 30.16 13 ALA B CA 1
ATOM 3702 C C . ALA B 1 13 ? -35.156 -24.75 -21.984 1 30.16 13 ALA B C 1
ATOM 3704 O O . ALA B 1 13 ? -33.969 -24.469 -22.078 1 30.16 13 ALA B O 1
ATOM 3705 N N . ALA B 1 14 ? -35.875 -23.766 -21.734 1 36.81 14 ALA B N 1
ATOM 3706 C CA . ALA B 1 14 ? -35.438 -22.609 -20.969 1 36.81 14 ALA B CA 1
ATOM 3707 C C . ALA B 1 14 ? -34.969 -23 -19.578 1 36.81 14 ALA B C 1
ATOM 3709 O O . ALA B 1 14 ? -34.625 -22.141 -18.75 1 36.81 14 ALA B O 1
ATOM 3710 N N . THR B 1 15 ? -35.219 -24.219 -18.969 1 30.98 15 THR B N 1
ATOM 3711 C CA . THR B 1 15 ? -35.125 -24.719 -17.594 1 30.98 15 THR B CA 1
ATOM 3712 C C . THR B 1 15 ? -33.719 -25.125 -17.266 1 30.98 15 THR B C 1
ATOM 3714 O O . THR B 1 15 ? -33.344 -25.234 -16.094 1 30.98 15 THR B O 1
ATOM 3717 N N . ALA B 1 16 ? -33.031 -26.047 -18.078 1 34.66 16 ALA B N 1
ATOM 3718 C CA . ALA B 1 16 ? -31.734 -26.453 -17.547 1 34.66 16 ALA B CA 1
ATOM 3719 C C . ALA B 1 16 ? -30.812 -25.266 -17.375 1 34.66 16 ALA B C 1
ATOM 3721 O O . ALA B 1 16 ? -29.641 -25.297 -17.766 1 34.66 16 ALA B O 1
ATOM 3722 N N . ALA B 1 17 ? -31.047 -24.094 -17.656 1 38.94 17 ALA B N 1
ATOM 3723 C CA . ALA B 1 17 ? -30.391 -22.797 -17.75 1 38.94 17 ALA B CA 1
ATOM 3724 C C . ALA B 1 17 ? -29.578 -22.5 -16.484 1 38.94 17 ALA B C 1
ATOM 3726 O O . ALA B 1 17 ? -30.141 -22.438 -15.383 1 38.94 17 ALA B O 1
ATOM 3727 N N . GLY B 1 18 ? -28.141 -22.906 -16.422 1 44.94 18 GLY B N 1
ATOM 3728 C CA . GLY B 1 18 ? -27.203 -22.766 -15.32 1 44.94 18 GLY B CA 1
ATOM 3729 C C . GLY B 1 18 ? -27.531 -21.609 -14.406 1 44.94 18 GLY B C 1
ATOM 3730 O O . GLY B 1 18 ? -28.078 -20.594 -14.852 1 44.94 18 GLY B O 1
ATOM 3731 N N . ALA B 1 19 ? -27.906 -21.797 -13.109 1 60.06 19 ALA B N 1
ATOM 3732 C CA . ALA B 1 19 ? -28.188 -20.828 -12.062 1 60.06 19 ALA B CA 1
ATOM 3733 C C . ALA B 1 19 ? -27.281 -19.594 -12.203 1 60.06 19 ALA B C 1
ATOM 3735 O O . ALA B 1 19 ? -26.141 -19.719 -12.672 1 60.06 19 ALA B O 1
ATOM 3736 N N . ALA B 1 20 ? -27.766 -18.484 -12.148 1 86.06 20 ALA B N 1
ATOM 3737 C CA . ALA B 1 20 ? -27.141 -17.156 -12.266 1 86.06 20 ALA B CA 1
ATOM 3738 C C . ALA B 1 20 ? -25.953 -17.031 -11.32 1 86.06 20 ALA B C 1
ATOM 3740 O O . ALA B 1 20 ? -26.031 -17.422 -10.156 1 86.06 20 ALA B O 1
ATOM 3741 N N . TRP B 1 21 ? -24.719 -16.875 -11.883 1 95 21 TRP B N 1
ATOM 3742 C CA . TRP B 1 21 ? -23.5 -16.703 -11.109 1 95 21 TRP B CA 1
ATOM 3743 C C . TRP B 1 21 ? -23.609 -15.484 -10.188 1 95 21 TRP B C 1
ATOM 3745 O O . TRP B 1 21 ? -24.188 -14.461 -10.562 1 95 21 TRP B O 1
ATOM 3755 N N . SER B 1 22 ? -23.203 -15.633 -9.062 1 96.81 22 SER B N 1
ATOM 3756 C CA . SER B 1 22 ? -22.953 -14.562 -8.094 1 96.81 22 SER B CA 1
ATOM 3757 C C . SER B 1 22 ? -21.703 -14.852 -7.273 1 96.81 22 SER B C 1
ATOM 3759 O O . SER B 1 22 ? -21.234 -15.984 -7.23 1 96.81 22 SER B O 1
ATOM 3761 N N . PRO B 1 23 ? -21.172 -13.867 -6.664 1 96.94 23 PRO B N 1
ATOM 3762 C CA . PRO B 1 23 ? -19.969 -14.109 -5.848 1 96.94 23 PRO B CA 1
ATOM 3763 C C . PRO B 1 23 ? -20.188 -15.195 -4.793 1 96.94 23 PRO B C 1
ATOM 3765 O O . PRO B 1 23 ? -19.234 -15.812 -4.332 1 96.94 23 PRO B O 1
ATOM 3768 N N . GLU B 1 24 ? -21.469 -15.539 -4.523 1 96.75 24 GLU B N 1
ATOM 3769 C CA . GLU B 1 24 ? -21.766 -16.484 -3.449 1 96.75 24 GLU B CA 1
ATOM 3770 C C . GLU B 1 24 ? -22.203 -17.828 -4.008 1 96.75 24 GLU B C 1
ATOM 3772 O O . GLU B 1 24 ? -22.406 -18.781 -3.25 1 96.75 24 GLU B O 1
ATOM 3777 N N . SER B 1 25 ? -22.312 -17.984 -5.297 1 97.5 25 SER B N 1
ATOM 3778 C CA . SER B 1 25 ? -22.875 -19.188 -5.902 1 97.5 25 SER B CA 1
ATOM 3779 C C . SER B 1 25 ? -22 -20.406 -5.613 1 97.5 25 SER B C 1
ATOM 3781 O O . SER B 1 25 ? -22.5 -21.547 -5.648 1 97.5 25 SER B O 1
ATOM 3783 N N . TRP B 1 26 ? -20.734 -20.203 -5.27 1 97.75 26 TRP B N 1
ATOM 3784 C CA . TRP B 1 26 ? -19.828 -21.328 -4.984 1 97.75 26 TRP B CA 1
ATOM 3785 C C . TRP B 1 26 ? -20.266 -22.062 -3.723 1 97.75 26 TRP B C 1
ATOM 3787 O O . TRP B 1 26 ? -19.953 -23.234 -3.543 1 97.75 26 TRP B O 1
ATOM 3797 N N . ARG B 1 27 ? -21.016 -21.422 -2.875 1 96.75 27 ARG B N 1
ATOM 3798 C CA . ARG B 1 27 ? -21.438 -22 -1.599 1 96.75 27 ARG B CA 1
ATOM 3799 C C . ARG B 1 27 ? -22.359 -23.188 -1.811 1 96.75 27 ARG B C 1
ATOM 3801 O O . ARG B 1 27 ? -22.547 -24 -0.907 1 96.75 27 ARG B O 1
ATOM 3808 N N . GLY B 1 28 ? -22.922 -23.25 -2.951 1 96 28 GLY B N 1
ATOM 3809 C CA . GLY B 1 28 ? -23.781 -24.375 -3.281 1 96 28 GLY B CA 1
ATOM 3810 C C . GLY B 1 28 ? -23.031 -25.562 -3.867 1 96 28 GLY B C 1
ATOM 3811 O O . GLY B 1 28 ? -23.625 -26.594 -4.184 1 96 28 GLY B O 1
ATOM 3812 N N . LYS B 1 29 ? -21.781 -25.438 -4.027 1 97.44 29 LYS B N 1
ATOM 3813 C CA . LYS B 1 29 ? -20.922 -26.484 -4.59 1 97.44 29 LYS B CA 1
ATOM 3814 C C . LYS B 1 29 ? -19.984 -27.062 -3.527 1 97.44 29 LYS B C 1
ATOM 3816 O O . LYS B 1 29 ? -19.828 -26.484 -2.453 1 97.44 29 LYS B O 1
ATOM 3821 N N . THR B 1 30 ? -19.422 -28.172 -3.818 1 96.5 30 THR B N 1
ATOM 3822 C CA . THR B 1 30 ? -18.469 -28.797 -2.896 1 96.5 30 THR B CA 1
ATOM 3823 C C . THR B 1 30 ? -17.188 -27.984 -2.84 1 96.5 30 THR B C 1
ATOM 3825 O O . THR B 1 30 ? -16.516 -27.797 -3.863 1 96.5 30 THR B O 1
ATOM 3828 N N . ALA B 1 31 ? -16.859 -27.5 -1.684 1 95.5 31 ALA B N 1
ATOM 3829 C CA . ALA B 1 31 ? -15.633 -26.75 -1.477 1 95.5 31 ALA B CA 1
ATOM 3830 C C . ALA B 1 31 ? -14.57 -27.609 -0.794 1 95.5 31 ALA B C 1
ATOM 3832 O O . ALA B 1 31 ? -14.672 -27.906 0.396 1 95.5 31 ALA B O 1
ATOM 3833 N N . LEU B 1 32 ? -13.586 -27.906 -1.518 1 93.62 32 LEU B N 1
ATOM 3834 C CA . LEU B 1 32 ? -12.5 -28.719 -0.976 1 93.62 32 LEU B CA 1
ATOM 3835 C C . LEU B 1 32 ? -11.422 -27.828 -0.363 1 93.62 32 LEU B C 1
ATOM 3837 O O . LEU B 1 32 ? -11.289 -26.656 -0.733 1 93.62 32 LEU B O 1
ATOM 3841 N N . GLN B 1 33 ? -10.656 -28.328 0.614 1 93.44 33 GLN B N 1
ATOM 3842 C CA . GLN B 1 33 ? -9.477 -27.703 1.205 1 93.44 33 GLN B CA 1
ATOM 3843 C C . GLN B 1 33 ? -9.867 -26.484 2.037 1 93.44 33 GLN B C 1
ATOM 3845 O O . GLN B 1 33 ? -9.039 -25.594 2.275 1 93.44 33 GLN B O 1
ATOM 3850 N N . MET B 1 34 ? -11.117 -26.406 2.432 1 93.19 34 MET B N 1
ATOM 3851 C CA . MET B 1 34 ? -11.594 -25.297 3.24 1 93.19 34 MET B CA 1
ATOM 3852 C C . MET B 1 34 ? -11.453 -25.594 4.727 1 93.19 34 MET B C 1
ATOM 3854 O O . MET B 1 34 ? -11.719 -26.719 5.164 1 93.19 34 MET B O 1
ATOM 3858 N N . PRO B 1 35 ? -11.016 -24.594 5.473 1 95 35 PRO B N 1
ATOM 3859 C CA . PRO B 1 35 ? -11.023 -24.797 6.926 1 95 35 PRO B CA 1
ATOM 3860 C C . PRO B 1 35 ? -12.43 -24.781 7.52 1 95 35 PRO B C 1
ATOM 3862 O O . PRO B 1 35 ? -13.367 -24.297 6.875 1 95 35 PRO B O 1
ATOM 3865 N N . THR B 1 36 ? -12.484 -25.344 8.664 1 93.69 36 THR B N 1
ATOM 3866 C CA . THR B 1 36 ? -13.703 -25.203 9.461 1 93.69 36 THR B CA 1
ATOM 3867 C C . THR B 1 36 ? -13.508 -24.188 10.578 1 93.69 36 THR B C 1
ATOM 3869 O O . THR B 1 36 ? -12.734 -24.422 11.508 1 93.69 36 THR B O 1
ATOM 3872 N N . TYR B 1 37 ? -14.25 -23.125 10.516 1 96.5 37 TYR B N 1
ATOM 3873 C CA . TYR B 1 37 ? -14.18 -22.109 11.555 1 96.5 37 TYR B CA 1
ATOM 3874 C C . TYR B 1 37 ? -15.141 -22.438 12.695 1 96.5 37 TYR B C 1
ATOM 3876 O O . TYR B 1 37 ? -16.328 -22.672 12.461 1 96.5 37 TYR B O 1
ATOM 3884 N N . PRO B 1 38 ? -14.68 -22.359 13.859 1 95.38 38 PRO B N 1
ATOM 3885 C CA . PRO B 1 38 ? -15.508 -22.797 14.984 1 95.38 38 PRO B CA 1
ATOM 3886 C C . PRO B 1 38 ? -16.656 -21.844 15.289 1 95.38 38 PRO B C 1
ATOM 3888 O O . PRO B 1 38 ? -17.672 -22.25 15.836 1 95.38 38 PRO B O 1
ATOM 3891 N N . ASP B 1 39 ? -16.578 -20.562 15.008 1 96.38 39 ASP B N 1
ATOM 3892 C CA . ASP B 1 39 ? -17.562 -19.531 15.336 1 96.38 39 ASP B CA 1
ATOM 3893 C C . ASP B 1 39 ? -18.062 -18.812 14.086 1 96.38 39 ASP B C 1
ATOM 3895 O O . ASP B 1 39 ? -17.406 -17.891 13.594 1 96.38 39 ASP B O 1
ATOM 3899 N N . PRO B 1 40 ? -19.219 -19.188 13.68 1 95.88 40 PRO B N 1
ATOM 3900 C CA . PRO B 1 40 ? -19.734 -18.578 12.453 1 95.88 40 PRO B CA 1
ATOM 3901 C C . PRO B 1 40 ? -19.984 -17.078 12.602 1 95.88 40 PRO B C 1
ATOM 3903 O O . PRO B 1 40 ? -19.891 -16.328 11.617 1 95.88 40 PRO B O 1
ATOM 3906 N N . VAL B 1 41 ? -20.312 -16.656 13.766 1 97.19 41 VAL B N 1
ATOM 3907 C CA . VAL B 1 41 ? -20.547 -15.234 14.008 1 97.19 41 VAL B CA 1
ATOM 3908 C C . VAL B 1 41 ? -19.25 -14.453 13.844 1 97.19 41 VAL B C 1
ATOM 3910 O O . VAL B 1 41 ? -19.234 -13.398 13.203 1 97.19 41 VAL B O 1
ATOM 3913 N N . ALA B 1 42 ? -18.266 -15 14.398 1 97.31 42 ALA B N 1
ATOM 3914 C CA . ALA B 1 42 ? -16.953 -14.367 14.258 1 97.31 42 ALA B CA 1
ATOM 3915 C C . ALA B 1 42 ? -16.516 -14.344 12.797 1 97.31 42 ALA B C 1
ATOM 3917 O O . ALA B 1 42 ? -15.914 -13.375 12.344 1 97.31 42 ALA B O 1
ATOM 3918 N N . LEU B 1 43 ? -16.812 -15.414 12.141 1 97.88 43 LEU B N 1
ATOM 3919 C CA . LEU B 1 43 ? -16.469 -15.484 10.727 1 97.88 43 LEU B CA 1
ATOM 3920 C C . LEU B 1 43 ? -17.203 -14.406 9.938 1 97.88 43 LEU B C 1
ATOM 3922 O O . LEU B 1 43 ? -16.594 -13.672 9.164 1 97.88 43 LEU B O 1
ATOM 3926 N N . GLU B 1 44 ? -18.453 -14.273 10.164 1 97.62 44 GLU B N 1
ATOM 3927 C CA . GLU B 1 44 ? -19.25 -13.281 9.453 1 97.62 44 GLU B CA 1
ATOM 3928 C C . GLU B 1 44 ? -18.781 -11.859 9.781 1 97.62 44 GLU B C 1
ATOM 3930 O O . GLU B 1 44 ? -18.781 -10.992 8.906 1 97.62 44 GLU B O 1
ATOM 3935 N N . ALA B 1 45 ? -18.438 -11.633 10.977 1 97.5 45 ALA B N 1
ATOM 3936 C CA . ALA B 1 45 ? -17.953 -10.32 11.391 1 97.5 45 ALA B CA 1
ATOM 3937 C C . ALA B 1 45 ? -16.656 -9.961 10.656 1 97.5 45 ALA B C 1
ATOM 3939 O O . ALA B 1 45 ? -16.5 -8.836 10.188 1 97.5 45 ALA B O 1
ATOM 3940 N N . ALA B 1 46 ? -15.781 -10.906 10.578 1 97.88 46 ALA B N 1
ATOM 3941 C CA . ALA B 1 46 ? -14.516 -10.688 9.883 1 97.88 46 ALA B CA 1
ATOM 3942 C C . ALA B 1 46 ? -14.758 -10.406 8.398 1 97.88 46 ALA B C 1
ATOM 3944 O O . ALA B 1 46 ? -14.133 -9.508 7.824 1 97.88 46 ALA B O 1
ATOM 3945 N N . LEU B 1 47 ? -15.648 -11.172 7.828 1 98.06 47 LEU B N 1
ATOM 3946 C CA . LEU B 1 47 ? -15.945 -11.008 6.41 1 98.06 47 LEU B CA 1
ATOM 3947 C C . LEU B 1 47 ? -16.594 -9.656 6.148 1 98.06 47 LEU B C 1
ATOM 3949 O O . LEU B 1 47 ? -16.328 -9.016 5.133 1 98.06 47 LEU B O 1
ATOM 3953 N N . HIS B 1 48 ? -17.406 -9.227 7.012 1 96.94 48 HIS B N 1
ATOM 3954 C CA . HIS B 1 48 ? -18.047 -7.918 6.902 1 96.94 48 HIS B CA 1
ATOM 3955 C C . HIS B 1 48 ? -17.016 -6.797 6.945 1 96.94 48 HIS B C 1
ATOM 3957 O O . HIS B 1 48 ? -17.078 -5.852 6.164 1 96.94 48 HIS B O 1
ATOM 3963 N N . GLU B 1 49 ? -16.125 -6.902 7.855 1 96.69 49 GLU B N 1
ATOM 3964 C CA . GLU B 1 49 ? -15.055 -5.91 7.949 1 96.69 49 GLU B CA 1
ATOM 3965 C C . GLU B 1 49 ? -14.188 -5.906 6.691 1 96.69 49 GLU B C 1
ATOM 3967 O O . GLU B 1 49 ? -13.844 -4.84 6.176 1 96.69 49 GLU B O 1
ATOM 3972 N N . LEU B 1 50 ? -13.891 -7.07 6.211 1 97.31 50 LEU B N 1
ATOM 3973 C CA . LEU B 1 50 ? -13.07 -7.211 5.016 1 97.31 50 LEU B CA 1
ATOM 3974 C C . LEU B 1 50 ? -13.727 -6.516 3.824 1 97.31 50 LEU B C 1
ATOM 3976 O O . LEU B 1 50 ? -13.039 -5.875 3.021 1 97.31 50 LEU B O 1
ATOM 3980 N N . LYS B 1 51 ? -14.984 -6.621 3.725 1 96.06 51 LYS B N 1
ATOM 3981 C CA . LYS B 1 51 ? -15.742 -6.051 2.611 1 96.06 51 LYS B CA 1
ATOM 3982 C C . LYS B 1 51 ? -15.633 -4.527 2.6 1 96.06 51 LYS B C 1
ATOM 3984 O O . LYS B 1 51 ? -15.75 -3.9 1.546 1 96.06 51 LYS B O 1
ATOM 3989 N N . ARG B 1 52 ? -15.336 -3.977 3.701 1 94.25 52 ARG B N 1
ATOM 3990 C CA . ARG B 1 52 ? -15.328 -2.523 3.834 1 94.25 52 ARG B CA 1
ATOM 3991 C C . ARG B 1 52 ? -13.93 -1.964 3.602 1 94.25 52 ARG B C 1
ATOM 3993 O O . ARG B 1 52 ? -13.773 -0.802 3.219 1 94.25 52 ARG B O 1
ATOM 4000 N N . LEU B 1 53 ? -12.945 -2.732 3.908 1 96.75 53 LEU B N 1
ATOM 4001 C CA . LEU B 1 53 ? -11.562 -2.289 3.758 1 96.75 53 LEU B CA 1
ATOM 4002 C C . LEU B 1 53 ? -11.242 -2 2.295 1 96.75 53 LEU B C 1
ATOM 4004 O O . LEU B 1 53 ? -11.867 -2.559 1.395 1 96.75 53 LEU B O 1
ATOM 4008 N N . PRO B 1 54 ? -10.289 -1.092 2.059 1 95.69 54 PRO B N 1
ATOM 4009 C CA . PRO B 1 54 ? -9.922 -0.832 0.666 1 95.69 54 PRO B CA 1
ATOM 4010 C C . PRO B 1 54 ? -9.328 -2.057 -0.026 1 95.69 54 PRO B C 1
ATOM 4012 O O . PRO B 1 54 ? -8.602 -2.832 0.601 1 95.69 54 PRO B O 1
ATOM 4015 N N . PRO B 1 55 ? -9.672 -2.221 -1.324 1 95.62 55 PRO B N 1
ATOM 4016 C CA . PRO B 1 55 ? -9.117 -3.359 -2.062 1 95.62 55 PRO B CA 1
ATOM 4017 C C . PRO B 1 55 ? -7.609 -3.268 -2.248 1 95.62 55 PRO B C 1
ATOM 4019 O O . PRO B 1 55 ? -7.012 -2.219 -1.989 1 95.62 55 PRO B O 1
ATOM 4022 N N . LEU B 1 56 ? -7.023 -4.344 -2.625 1 97.62 56 LEU B N 1
ATOM 4023 C CA . LEU B 1 56 ? -5.574 -4.422 -2.781 1 97.62 56 LEU B CA 1
ATOM 4024 C C . LEU B 1 56 ? -5.156 -4 -4.188 1 97.62 56 LEU B C 1
ATOM 4026 O O . LEU B 1 56 ? -4.055 -3.48 -4.383 1 97.62 56 LEU B O 1
ATOM 4030 N N . VAL B 1 57 ? -6.035 -4.238 -5.184 1 96.31 57 VAL B N 1
ATOM 4031 C CA . VAL B 1 57 ? -5.742 -3.92 -6.578 1 96.31 57 VAL B CA 1
ATOM 4032 C C . VAL B 1 57 ? -6.961 -3.26 -7.223 1 96.31 57 VAL B C 1
ATOM 4034 O O . VAL B 1 57 ? -8.047 -3.232 -6.633 1 96.31 57 VAL B O 1
ATOM 4037 N N . THR B 1 58 ? -6.75 -2.719 -8.414 1 92.81 58 THR B N 1
ATOM 4038 C CA . THR B 1 58 ? -7.844 -2.016 -9.078 1 92.81 58 THR B CA 1
ATOM 4039 C C . THR B 1 58 ? -8.258 -2.744 -10.352 1 92.81 58 THR B C 1
ATOM 4041 O O . THR B 1 58 ? -7.516 -3.59 -10.859 1 92.81 58 THR B O 1
ATOM 4044 N N . SER B 1 59 ? -9.422 -2.371 -10.82 1 91.75 59 SER B N 1
ATOM 4045 C CA . SER B 1 59 ? -9.93 -2.934 -12.062 1 91.75 59 SER B CA 1
ATOM 4046 C C . SER B 1 59 ? -9.016 -2.602 -13.234 1 91.75 59 SER B C 1
ATOM 4048 O O . SER B 1 59 ? -8.789 -3.439 -14.109 1 91.75 59 SER B O 1
ATOM 4050 N N . TRP B 1 60 ? -8.43 -1.49 -13.195 1 88.75 60 TRP B N 1
ATOM 4051 C CA . TRP B 1 60 ? -7.551 -1.065 -14.273 1 88.75 60 TRP B CA 1
ATOM 4052 C C . TRP B 1 60 ? -6.305 -1.938 -14.336 1 88.75 60 TRP B C 1
ATOM 4054 O O . TRP B 1 60 ? -5.875 -2.344 -15.422 1 88.75 60 TRP B O 1
ATOM 4064 N N . GLU B 1 61 ? -5.793 -2.162 -13.227 1 92.56 61 GLU B N 1
ATOM 4065 C CA . GLU B 1 61 ? -4.609 -3.012 -13.164 1 92.56 61 GLU B CA 1
ATOM 4066 C C . GLU B 1 61 ? -4.914 -4.426 -13.656 1 92.56 61 GLU B C 1
ATOM 4068 O O . GLU B 1 61 ? -4.125 -5.016 -14.391 1 92.56 61 GLU B O 1
ATOM 4073 N N . ILE B 1 62 ? -6.043 -4.934 -13.25 1 96.31 62 ILE B N 1
ATOM 4074 C CA . ILE B 1 62 ? -6.453 -6.289 -13.602 1 96.31 62 ILE B CA 1
ATOM 4075 C C . ILE B 1 62 ? -6.656 -6.395 -15.109 1 96.31 62 ILE B C 1
ATOM 4077 O O . ILE B 1 62 ? -6.164 -7.332 -15.742 1 96.31 62 ILE B O 1
ATOM 4081 N N . LEU B 1 63 ? -7.32 -5.438 -15.672 1 94.31 63 LEU B N 1
ATOM 4082 C CA . LEU B 1 63 ? -7.621 -5.473 -17.109 1 94.31 63 LEU B CA 1
ATOM 4083 C C . LEU B 1 63 ? -6.367 -5.219 -17.938 1 94.31 63 LEU B C 1
ATOM 4085 O O . LEU B 1 63 ? -6.215 -5.77 -19.016 1 94.31 63 LEU B O 1
ATOM 4089 N N . ALA B 1 64 ? -5.492 -4.391 -17.375 1 93.19 64 ALA B N 1
ATOM 4090 C CA . ALA B 1 64 ? -4.207 -4.195 -18.047 1 93.19 64 ALA B CA 1
ATOM 4091 C C . ALA B 1 64 ? -3.416 -5.5 -18.094 1 93.19 64 ALA B C 1
ATOM 4093 O O . ALA B 1 64 ? -2.828 -5.832 -19.125 1 93.19 64 ALA B O 1
ATOM 4094 N N . LEU B 1 65 ? -3.43 -6.238 -17.031 1 97.5 65 LEU B N 1
ATOM 4095 C CA . LEU B 1 65 ? -2.754 -7.531 -17.016 1 97.5 65 LEU B CA 1
ATOM 4096 C C . LEU B 1 65 ? -3.389 -8.492 -18.016 1 97.5 65 LEU B C 1
ATOM 4098 O O . LEU B 1 65 ? -2.682 -9.211 -18.734 1 97.5 65 LEU B O 1
ATOM 4102 N N . LYS B 1 66 ? -4.672 -8.477 -18.031 1 98.06 66 LYS B N 1
ATOM 4103 C CA . LYS B 1 66 ? -5.375 -9.367 -18.953 1 98.06 66 LYS B CA 1
ATOM 4104 C C . LYS B 1 66 ? -4.965 -9.094 -20.406 1 98.06 66 LYS B C 1
ATOM 4106 O O . LYS B 1 66 ? -4.758 -10.023 -21.188 1 98.06 66 LYS B O 1
ATOM 4111 N N . GLN B 1 67 ? -4.824 -7.863 -20.703 1 97.38 67 GLN B N 1
ATOM 4112 C CA . GLN B 1 67 ? -4.391 -7.488 -22.031 1 97.38 67 GLN B CA 1
ATOM 4113 C C . GLN B 1 67 ? -2.971 -7.98 -22.312 1 97.38 67 GLN B C 1
ATOM 4115 O O . GLN B 1 67 ? -2.678 -8.461 -23.406 1 97.38 67 GLN B O 1
ATOM 4120 N N . GLN B 1 68 ? -2.166 -7.879 -21.359 1 97.19 68 GLN B N 1
ATOM 4121 C CA . GLN B 1 68 ? -0.789 -8.328 -21.531 1 97.19 68 GLN B CA 1
ATOM 4122 C C . GLN B 1 68 ? -0.723 -9.852 -21.672 1 97.19 68 GLN B C 1
ATOM 4124 O O . GLN B 1 68 ? 0.077 -10.367 -22.453 1 97.19 68 GLN B O 1
ATOM 4129 N N . LEU B 1 69 ? -1.546 -10.516 -20.938 1 98.56 69 LEU B N 1
ATOM 4130 C CA . LEU B 1 69 ? -1.59 -11.969 -21.047 1 98.56 69 LEU B CA 1
ATOM 4131 C C . LEU B 1 69 ? -2.111 -12.414 -22.406 1 98.56 69 LEU B C 1
ATOM 4133 O O . LEU B 1 69 ? -1.685 -13.438 -22.938 1 98.56 69 LEU B O 1
ATOM 4137 N N . ALA B 1 70 ? -3.016 -11.617 -22.938 1 98.5 70 ALA B N 1
ATOM 4138 C CA . ALA B 1 70 ? -3.473 -11.875 -24.297 1 98.5 70 ALA B CA 1
ATOM 4139 C C . ALA B 1 70 ? -2.32 -11.781 -25.297 1 98.5 70 ALA B C 1
ATOM 4141 O O . ALA B 1 70 ? -2.199 -12.609 -26.203 1 98.5 70 ALA B O 1
ATOM 4142 N N . GLU B 1 71 ? -1.521 -10.82 -25.078 1 97.56 71 GLU B N 1
ATOM 4143 C CA . GLU B 1 71 ? -0.343 -10.656 -25.922 1 97.56 71 GLU B CA 1
ATOM 4144 C C . GLU B 1 71 ? 0.624 -11.828 -25.734 1 97.56 71 GLU B C 1
ATOM 4146 O O . GLU B 1 71 ? 1.26 -12.258 -26.703 1 97.56 71 GLU B O 1
ATOM 4151 N N . ALA B 1 72 ? 0.69 -12.312 -24.578 1 97.69 72 ALA B N 1
ATOM 4152 C CA . ALA B 1 72 ? 1.552 -13.461 -24.312 1 97.69 72 ALA B CA 1
ATOM 4153 C C . ALA B 1 72 ? 1.029 -14.711 -25.031 1 97.69 72 ALA B C 1
ATOM 4155 O O . ALA B 1 72 ? 1.812 -15.531 -25.516 1 97.69 72 ALA B O 1
ATOM 4156 N N . GLN B 1 73 ? -0.253 -14.812 -25.094 1 97.69 73 GLN B N 1
ATOM 4157 C CA . GLN B 1 73 ? -0.867 -15.914 -25.828 1 97.69 73 GLN B CA 1
ATOM 4158 C C . GLN B 1 73 ? -0.454 -15.891 -27.297 1 97.69 73 GLN B C 1
ATOM 4160 O O . GLN B 1 73 ? -0.374 -16.938 -27.938 1 97.69 73 GLN B O 1
ATOM 4165 N N . GLU B 1 74 ? -0.139 -14.719 -27.766 1 96.38 74 GLU B N 1
ATOM 4166 C CA . GLU B 1 74 ? 0.238 -14.539 -29.172 1 96.38 74 GLU B CA 1
ATOM 4167 C C . GLU B 1 74 ? 1.755 -14.547 -29.344 1 96.38 74 GLU B C 1
ATOM 4169 O O . GLU B 1 74 ? 2.264 -14.344 -30.438 1 96.38 74 GLU B O 1
ATOM 4174 N N . GLY B 1 75 ? 2.412 -14.719 -28.312 1 94.88 75 GLY B N 1
ATOM 4175 C CA . GLY B 1 75 ? 3.863 -14.805 -28.391 1 94.88 75 GLY B CA 1
ATOM 4176 C C . GLY B 1 75 ? 4.539 -13.445 -28.375 1 94.88 75 GLY B C 1
ATOM 4177 O O . GLY B 1 75 ? 5.734 -13.336 -28.656 1 94.88 75 GLY B O 1
ATOM 4178 N N . LYS B 1 76 ? 3.83 -12.43 -27.938 1 96 76 LYS B N 1
ATOM 4179 C CA . LYS B 1 76 ? 4.375 -11.07 -27.953 1 96 76 LYS B CA 1
ATOM 4180 C C . LYS B 1 76 ? 4.965 -10.688 -26.609 1 96 76 LYS B C 1
ATOM 4182 O O . LYS B 1 76 ? 5.676 -9.688 -26.5 1 96 76 LYS B O 1
ATOM 4187 N N . ARG B 1 77 ? 4.641 -11.477 -25.609 1 95.94 77 ARG B N 1
ATOM 4188 C CA . ARG B 1 77 ? 5.16 -11.289 -24.266 1 95.94 77 ARG B CA 1
ATOM 4189 C C . ARG B 1 77 ? 5.453 -12.633 -23.594 1 95.94 77 ARG B C 1
ATOM 4191 O O . ARG B 1 77 ? 4.98 -13.672 -24.062 1 95.94 77 ARG B O 1
ATOM 4198 N N . PHE B 1 78 ? 6.27 -12.57 -22.594 1 97.19 78 PHE B N 1
ATOM 4199 C CA . PHE B 1 78 ? 6.578 -13.75 -21.797 1 97.19 78 PHE B CA 1
ATOM 4200 C C . PHE B 1 78 ? 6.238 -13.516 -20.328 1 97.19 78 PHE B C 1
ATOM 4202 O O . PHE B 1 78 ? 6.602 -12.484 -19.766 1 97.19 78 PHE B O 1
ATOM 4209 N N . LEU B 1 79 ? 5.551 -14.461 -19.734 1 98.38 79 LEU B N 1
ATOM 4210 C CA . LEU B 1 79 ? 5.121 -14.312 -18.344 1 98.38 79 LEU B CA 1
ATOM 4211 C C . LEU B 1 79 ? 6.168 -14.875 -17.391 1 98.38 79 LEU B C 1
ATOM 4213 O O . LEU B 1 79 ? 6.562 -16.031 -17.5 1 98.38 79 LEU B O 1
ATOM 4217 N N . LEU B 1 80 ? 6.656 -14.078 -16.5 1 97.56 80 LEU B N 1
ATOM 4218 C CA . LEU B 1 80 ? 7.477 -14.484 -15.375 1 97.56 80 LEU B CA 1
ATOM 4219 C C . LEU B 1 80 ? 6.703 -14.359 -14.062 1 97.56 80 LEU B C 1
ATOM 4221 O O . LEU B 1 80 ? 6.473 -13.25 -13.578 1 97.56 80 LEU B O 1
ATOM 4225 N N . GLN B 1 81 ? 6.262 -15.453 -13.594 1 97.94 81 GLN B N 1
ATOM 4226 C CA . GLN B 1 81 ? 5.531 -15.531 -12.336 1 97.94 81 GLN B CA 1
ATOM 4227 C C . GLN B 1 81 ? 6.355 -16.234 -11.266 1 97.94 81 GLN B C 1
ATOM 4229 O O . GLN B 1 81 ? 6.844 -17.344 -11.477 1 97.94 81 GLN B O 1
ATOM 4234 N N . GLY B 1 82 ? 6.574 -15.578 -10.125 1 95.62 82 GLY B N 1
ATOM 4235 C CA . GLY B 1 82 ? 7.41 -16.219 -9.133 1 95.62 82 GLY B CA 1
ATOM 4236 C C . GLY B 1 82 ? 7.227 -15.664 -7.734 1 95.62 82 GLY B C 1
ATOM 4237 O O . GLY B 1 82 ? 6.676 -14.57 -7.566 1 95.62 82 GLY B O 1
ATOM 4238 N N . GLY B 1 83 ? 7.699 -16.391 -6.734 1 93.12 83 GLY B N 1
ATOM 4239 C CA . GLY B 1 83 ? 7.625 -16.031 -5.328 1 93.12 83 GLY B CA 1
ATOM 4240 C C . GLY B 1 83 ? 7.609 -17.234 -4.402 1 93.12 83 GLY B C 1
ATOM 4241 O O . GLY B 1 83 ? 8.086 -18.312 -4.77 1 93.12 83 GLY B O 1
ATOM 4242 N N . ASP B 1 84 ? 7.102 -17.047 -3.203 1 87.31 84 ASP B N 1
ATOM 4243 C CA . ASP B 1 84 ? 7.09 -18.062 -2.166 1 87.31 84 ASP B CA 1
ATOM 4244 C C . ASP B 1 84 ? 6.039 -19.141 -2.463 1 87.31 84 ASP B C 1
ATOM 4246 O O . ASP B 1 84 ? 5.09 -18.891 -3.209 1 87.31 84 ASP B O 1
ATOM 4250 N N . CYS B 1 85 ? 6.34 -20.25 -1.948 1 85 85 CYS B N 1
ATOM 4251 C CA . CYS B 1 85 ? 5.27 -21.234 -1.938 1 85 85 CYS B CA 1
ATOM 4252 C C . CYS B 1 85 ? 4.07 -20.734 -1.142 1 85 85 CYS B C 1
ATOM 4254 O O . CYS B 1 85 ? 2.951 -20.688 -1.655 1 85 85 CYS B O 1
ATOM 4256 N N . ALA B 1 86 ? 4.359 -20.406 0.07 1 89 86 ALA B N 1
ATOM 4257 C CA . ALA B 1 86 ? 3.41 -19.703 0.943 1 89 86 ALA B CA 1
ATOM 4258 C C . ALA B 1 86 ? 4.098 -18.594 1.726 1 89 86 ALA B C 1
ATOM 4260 O O . ALA B 1 86 ? 5.207 -18.781 2.232 1 89 86 ALA B O 1
ATOM 4261 N N . GLU B 1 87 ? 3.441 -17.5 1.767 1 92.12 87 GLU B N 1
ATOM 4262 C CA . GLU B 1 87 ? 3.941 -16.391 2.568 1 92.12 87 GLU B CA 1
ATOM 4263 C C . GLU B 1 87 ? 3.594 -16.578 4.043 1 92.12 87 GLU B C 1
ATOM 4265 O O . GLU B 1 87 ? 2.59 -17.203 4.375 1 92.12 87 GLU B O 1
ATOM 4270 N N . ASN B 1 88 ? 4.449 -16.078 4.863 1 92.94 88 ASN B N 1
ATOM 4271 C CA . ASN B 1 88 ? 4.184 -15.977 6.297 1 92.94 88 ASN B CA 1
ATOM 4272 C C . ASN B 1 88 ? 4.074 -14.516 6.738 1 92.94 88 ASN B C 1
ATOM 4274 O O . ASN B 1 88 ? 4.754 -13.648 6.195 1 92.94 88 ASN B O 1
ATOM 4278 N N . PHE B 1 89 ? 3.211 -14.336 7.777 1 94.81 89 PHE B N 1
ATOM 4279 C CA . PHE B 1 89 ? 3.08 -12.977 8.297 1 94.81 89 PHE B CA 1
ATOM 4280 C C . PHE B 1 89 ? 4.422 -12.453 8.797 1 94.81 89 PHE B C 1
ATOM 4282 O O . PHE B 1 89 ? 4.734 -11.273 8.633 1 94.81 89 PHE B O 1
ATOM 4289 N N . SER B 1 90 ? 5.219 -13.352 9.312 1 90.94 90 SER B N 1
ATOM 4290 C CA . SER B 1 90 ? 6.512 -12.984 9.875 1 90.94 90 SER B CA 1
ATOM 4291 C C . SER B 1 90 ? 7.48 -12.531 8.789 1 90.94 90 SER B C 1
ATOM 4293 O O . SER B 1 90 ? 8.469 -11.852 9.07 1 90.94 90 SER B O 1
ATOM 4295 N N . ASP B 1 91 ? 7.207 -12.867 7.539 1 89.56 91 ASP B N 1
ATOM 4296 C CA . ASP B 1 91 ? 8.094 -12.523 6.434 1 89.56 91 ASP B CA 1
ATOM 4297 C C . ASP B 1 91 ? 7.719 -11.172 5.832 1 89.56 91 ASP B C 1
ATOM 4299 O O . ASP B 1 91 ? 8.383 -10.688 4.914 1 89.56 91 ASP B O 1
ATOM 4303 N N . CYS B 1 92 ? 6.668 -10.609 6.383 1 94.44 92 CYS B N 1
ATOM 4304 C CA . CYS B 1 92 ? 6.316 -9.266 5.953 1 94.44 92 CYS B CA 1
ATOM 4305 C C . CYS B 1 92 ? 7.293 -8.242 6.516 1 94.44 92 CYS B C 1
ATOM 4307 O O . CYS B 1 92 ? 6.961 -7.496 7.441 1 94.44 92 CYS B O 1
ATOM 4309 N N . GLU B 1 93 ? 8.445 -8.281 5.965 1 92.94 93 GLU B N 1
ATOM 4310 C CA . GLU B 1 93 ? 9.594 -7.477 6.367 1 92.94 93 GLU B CA 1
ATOM 4311 C C . GLU B 1 93 ? 10.266 -6.828 5.164 1 92.94 93 GLU B C 1
ATOM 4313 O O . GLU B 1 93 ? 10.375 -7.445 4.102 1 92.94 93 GLU B O 1
ATOM 4318 N N . SER B 1 94 ? 10.789 -5.641 5.402 1 88.81 94 SER B N 1
ATOM 4319 C CA . SER B 1 94 ? 11.312 -4.816 4.32 1 88.81 94 SER B CA 1
ATOM 4320 C C . SER B 1 94 ? 12.398 -5.551 3.543 1 88.81 94 SER B C 1
ATOM 4322 O O . SER B 1 94 ? 12.398 -5.555 2.311 1 88.81 94 SER B O 1
ATOM 4324 N N . GLY B 1 95 ? 13.336 -6.18 4.273 1 85.75 95 GLY B N 1
ATOM 4325 C CA . GLY B 1 95 ? 14.43 -6.875 3.619 1 85.75 95 GLY B CA 1
ATOM 4326 C C . GLY B 1 95 ? 13.969 -8.055 2.783 1 85.75 95 GLY B C 1
ATOM 4327 O O . GLY B 1 95 ? 14.406 -8.219 1.641 1 85.75 95 GLY B O 1
ATOM 4328 N N . THR B 1 96 ? 13.078 -8.836 3.27 1 87.94 96 THR B N 1
ATOM 4329 C CA . THR B 1 96 ? 12.562 -10.016 2.586 1 87.94 96 THR B CA 1
ATOM 4330 C C . THR B 1 96 ? 11.805 -9.625 1.322 1 87.94 96 THR B C 1
ATOM 4332 O O . THR B 1 96 ? 12 -10.219 0.263 1 87.94 96 THR B O 1
ATOM 4335 N N . ILE B 1 97 ? 11 -8.633 1.489 1 90 97 ILE B N 1
ATOM 4336 C CA . ILE B 1 97 ? 10.188 -8.172 0.371 1 90 97 ILE B CA 1
ATOM 4337 C C . ILE B 1 97 ? 11.078 -7.598 -0.723 1 90 97 ILE B C 1
ATOM 4339 O O . ILE B 1 97 ? 10.914 -7.918 -1.902 1 90 97 ILE B O 1
ATOM 4343 N N . SER B 1 98 ? 12.047 -6.785 -0.347 1 85.44 98 SER B N 1
ATOM 4344 C CA . SER B 1 98 ? 12.953 -6.164 -1.305 1 85.44 98 SER B CA 1
ATOM 4345 C C . SER B 1 98 ? 13.773 -7.215 -2.047 1 85.44 98 SER B C 1
ATOM 4347 O O . SER B 1 98 ? 13.977 -7.113 -3.26 1 85.44 98 SER B O 1
ATOM 4349 N N . ASN B 1 99 ? 14.219 -8.211 -1.317 1 83.88 99 ASN B N 1
ATOM 4350 C CA . ASN B 1 99 ? 15.023 -9.266 -1.921 1 83.88 99 ASN B CA 1
ATOM 4351 C C . ASN B 1 99 ? 14.219 -10.078 -2.932 1 83.88 99 ASN B C 1
ATOM 4353 O O . ASN B 1 99 ? 14.727 -10.445 -3.986 1 83.88 99 ASN B O 1
ATOM 4357 N N . ARG B 1 100 ? 13.039 -10.359 -2.6 1 87.5 100 ARG B N 1
ATOM 4358 C CA . ARG B 1 100 ? 12.164 -11.094 -3.504 1 87.5 100 ARG B CA 1
ATOM 4359 C C . ARG B 1 100 ? 11.914 -10.305 -4.785 1 87.5 100 ARG B C 1
ATOM 4361 O O . ARG B 1 100 ? 11.953 -10.867 -5.883 1 87.5 100 ARG B O 1
ATOM 4368 N N . LEU B 1 101 ? 11.648 -9.086 -4.582 1 86.12 101 LEU B N 1
ATOM 4369 C CA . LEU B 1 101 ? 11.422 -8.227 -5.738 1 86.12 101 LEU B CA 1
ATOM 4370 C C . LEU B 1 101 ? 12.672 -8.133 -6.598 1 86.12 101 LEU B C 1
ATOM 4372 O O . LEU B 1 101 ? 12.594 -8.188 -7.828 1 86.12 101 LEU B O 1
ATOM 4376 N N . LYS B 1 102 ? 13.766 -8.023 -5.973 1 81.44 102 LYS B N 1
ATOM 4377 C CA . LYS B 1 102 ? 15.047 -7.875 -6.668 1 81.44 102 LYS B CA 1
ATOM 4378 C C . LYS B 1 102 ? 15.312 -9.07 -7.582 1 81.44 102 LYS B C 1
ATOM 4380 O O . LYS B 1 102 ? 15.703 -8.891 -8.734 1 81.44 102 LYS B O 1
ATOM 4385 N N . VAL B 1 103 ? 15.141 -10.227 -7.109 1 84.75 103 VAL B N 1
ATOM 4386 C CA . VAL B 1 103 ? 15.43 -11.422 -7.891 1 84.75 103 VAL B CA 1
ATOM 4387 C C . VAL B 1 103 ? 14.492 -11.508 -9.086 1 84.75 103 VAL B C 1
ATOM 4389 O O . VAL B 1 103 ? 14.914 -11.828 -10.203 1 84.75 103 VAL B O 1
ATOM 4392 N N . LEU B 1 104 ? 13.25 -11.18 -8.906 1 89.06 104 LEU B N 1
ATOM 4393 C CA . LEU B 1 104 ? 12.281 -11.219 -10 1 89.06 104 LEU B CA 1
ATOM 4394 C C . LEU B 1 104 ? 12.633 -10.195 -11.07 1 89.06 104 LEU B C 1
ATOM 4396 O O . LEU B 1 104 ? 12.523 -10.477 -12.266 1 89.06 104 LEU B O 1
ATOM 4400 N N . LEU B 1 105 ? 13 -9.055 -10.602 1 83.44 105 LEU B N 1
ATOM 4401 C CA . LEU B 1 105 ? 13.359 -8 -11.539 1 83.44 105 LEU B CA 1
ATOM 4402 C C . LEU B 1 105 ? 14.625 -8.367 -12.312 1 83.44 105 LEU B C 1
ATOM 4404 O O . LEU B 1 105 ? 14.719 -8.102 -13.516 1 83.44 105 LEU B O 1
ATOM 4408 N N . GLN B 1 106 ? 15.531 -8.961 -11.656 1 80.38 106 GLN B N 1
ATOM 4409 C CA . GLN B 1 106 ? 16.766 -9.375 -12.32 1 80.38 106 GLN B CA 1
ATOM 4410 C C . GLN B 1 106 ? 16.5 -10.484 -13.336 1 80.38 106 GLN B C 1
ATOM 4412 O O . GLN B 1 106 ? 17.031 -10.445 -14.445 1 80.38 106 GLN B O 1
ATOM 4417 N N . MET B 1 107 ? 15.734 -11.438 -12.961 1 87.19 107 MET B N 1
ATOM 4418 C CA . MET B 1 107 ? 15.336 -12.469 -13.914 1 87.19 107 MET B CA 1
ATOM 4419 C C . MET B 1 107 ? 14.648 -11.852 -15.125 1 87.19 107 MET B C 1
ATOM 4421 O O . MET B 1 107 ? 14.906 -12.242 -16.266 1 87.19 107 MET B O 1
ATOM 4425 N N . SER B 1 108 ? 13.773 -10.93 -14.828 1 87.5 108 SER B N 1
ATOM 4426 C CA . SER B 1 108 ? 13.031 -10.258 -15.891 1 87.5 108 SER B CA 1
ATOM 4427 C C . SER B 1 108 ? 13.977 -9.562 -16.875 1 87.5 108 SER B C 1
ATOM 4429 O O . SER B 1 108 ? 13.758 -9.602 -18.078 1 87.5 108 SER B O 1
ATOM 4431 N N . LEU B 1 109 ? 14.945 -8.984 -16.375 1 77.69 109 LEU B N 1
ATOM 4432 C CA . LEU B 1 109 ? 15.914 -8.289 -17.219 1 77.69 109 LEU B CA 1
ATOM 4433 C C . LEU B 1 109 ? 16.641 -9.273 -18.141 1 77.69 109 LEU B C 1
ATOM 4435 O O . LEU B 1 109 ? 16.828 -9 -19.328 1 77.69 109 LEU B O 1
ATOM 4439 N N . VAL B 1 110 ? 17.062 -10.352 -17.516 1 79.81 110 VAL B N 1
ATOM 4440 C CA . VAL B 1 110 ? 17.719 -11.391 -18.297 1 79.81 110 VAL B CA 1
ATOM 4441 C C . VAL B 1 110 ? 16.797 -11.875 -19.406 1 79.81 110 VAL B C 1
ATOM 4443 O O . VAL B 1 110 ? 17.203 -12.023 -20.562 1 79.81 110 VAL B O 1
ATOM 4446 N N . LEU B 1 111 ? 15.594 -12.016 -19.094 1 88.19 111 LEU B N 1
ATOM 4447 C CA . LEU B 1 111 ? 14.625 -12.547 -20.031 1 88.19 111 LEU B CA 1
ATOM 4448 C C . LEU B 1 111 ? 14.305 -11.523 -21.125 1 88.19 111 LEU B C 1
ATOM 4450 O O . LEU B 1 111 ? 14.203 -11.867 -22.297 1 88.19 111 LEU B O 1
ATOM 4454 N N . VAL B 1 112 ? 14.109 -10.289 -20.734 1 81.94 112 VAL B N 1
ATOM 4455 C CA . VAL B 1 112 ? 13.812 -9.234 -21.703 1 81.94 112 VAL B CA 1
ATOM 4456 C C . VAL B 1 112 ? 14.945 -9.141 -22.719 1 81.94 112 VAL B C 1
ATOM 4458 O O . VAL B 1 112 ? 14.695 -9.055 -23.922 1 81.94 112 VAL B O 1
ATOM 4461 N N . HIS B 1 113 ? 16.094 -9.258 -22.266 1 74.81 113 HIS B N 1
ATOM 4462 C CA . HIS B 1 113 ? 17.25 -9.133 -23.141 1 74.81 113 HIS B CA 1
ATOM 4463 C C . HIS B 1 113 ? 17.422 -10.367 -24.016 1 74.81 113 HIS B C 1
ATOM 4465 O O . HIS B 1 113 ? 17.703 -10.25 -25.203 1 74.81 113 HIS B O 1
ATOM 4471 N N . GLY B 1 114 ? 17.281 -11.43 -23.453 1 77.81 114 GLY B N 1
ATOM 4472 C CA . GLY B 1 114 ? 17.547 -12.68 -24.156 1 77.81 114 GLY B CA 1
ATOM 4473 C C . GLY B 1 114 ? 16.453 -13.062 -25.125 1 77.81 114 GLY B C 1
ATOM 4474 O O . GLY B 1 114 ? 16.719 -13.555 -26.219 1 77.81 114 GLY B O 1
ATOM 4475 N N . LEU B 1 115 ? 15.258 -12.836 -24.656 1 85.69 115 LEU B N 1
ATOM 4476 C CA . LEU B 1 115 ? 14.117 -13.234 -25.484 1 85.69 115 LEU B CA 1
ATOM 4477 C C . LEU B 1 115 ? 13.75 -12.133 -26.469 1 85.69 115 LEU B C 1
ATOM 4479 O O . LEU B 1 115 ? 13.008 -12.367 -27.422 1 85.69 115 LEU B O 1
ATOM 4483 N N . ARG B 1 116 ? 14.211 -10.93 -26.219 1 80.75 116 ARG B N 1
ATOM 4484 C CA . ARG B 1 116 ? 13.945 -9.758 -27.031 1 80.75 116 ARG B CA 1
ATOM 4485 C C . ARG B 1 116 ? 12.445 -9.477 -27.125 1 80.75 116 ARG B C 1
ATOM 4487 O O . ARG B 1 116 ? 11.922 -9.219 -28.219 1 80.75 116 ARG B O 1
ATOM 4494 N N . GLN B 1 117 ? 11.797 -9.75 -26.109 1 86.06 117 GLN B N 1
ATOM 4495 C CA . GLN B 1 117 ? 10.383 -9.438 -25.984 1 86.06 117 GLN B CA 1
ATOM 4496 C C . GLN B 1 117 ? 10.055 -8.953 -24.562 1 86.06 117 GLN B C 1
ATOM 4498 O O . GLN B 1 117 ? 10.789 -9.25 -23.625 1 86.06 117 GLN B O 1
ATOM 4503 N N . PRO B 1 118 ? 8.906 -8.195 -24.422 1 89.88 118 PRO B N 1
ATOM 4504 C CA . PRO B 1 118 ? 8.508 -7.734 -23.094 1 89.88 118 PRO B CA 1
ATOM 4505 C C . PRO B 1 118 ? 8.156 -8.883 -22.156 1 89.88 118 PRO B C 1
ATOM 4507 O O . PRO B 1 118 ? 7.68 -9.93 -22.609 1 89.88 118 PRO B O 1
ATOM 4510 N N . VAL B 1 119 ? 8.43 -8.641 -20.906 1 92.5 119 VAL B N 1
ATOM 4511 C CA . VAL B 1 119 ? 8.164 -9.648 -19.891 1 92.5 119 VAL B CA 1
ATOM 4512 C C . VAL B 1 119 ? 7.086 -9.133 -18.938 1 92.5 119 VAL B C 1
ATOM 4514 O O . VAL B 1 119 ? 7.105 -7.969 -18.531 1 92.5 119 VAL B O 1
ATOM 4517 N N . ILE B 1 120 ? 6.078 -9.953 -18.703 1 96.31 120 ILE B N 1
ATOM 4518 C CA . ILE B 1 120 ? 5.078 -9.688 -17.672 1 96.31 120 ILE B CA 1
ATOM 4519 C C . ILE B 1 120 ? 5.574 -10.195 -16.328 1 96.31 120 ILE B C 1
ATOM 4521 O O . ILE B 1 120 ? 5.883 -11.383 -16.172 1 96.31 120 ILE B O 1
ATOM 4525 N N . ARG B 1 121 ? 5.688 -9.32 -15.359 1 94.19 121 ARG B N 1
ATOM 4526 C CA . ARG B 1 121 ? 6.176 -9.68 -14.031 1 94.19 121 ARG B CA 1
ATOM 4527 C C . ARG B 1 121 ? 5.023 -9.859 -13.055 1 94.19 121 ARG B C 1
ATOM 4529 O O . ARG B 1 121 ? 4.281 -8.906 -12.781 1 94.19 121 ARG B O 1
ATOM 4536 N N . VAL B 1 122 ? 4.871 -11.047 -12.555 1 97.5 122 VAL B N 1
ATOM 4537 C CA . VAL B 1 122 ? 3.811 -11.352 -11.602 1 97.5 122 VAL B CA 1
ATOM 4538 C C . VAL B 1 122 ? 4.406 -12 -10.359 1 97.5 122 VAL B C 1
ATOM 4540 O O . VAL B 1 122 ? 5 -13.078 -10.438 1 97.5 122 VAL B O 1
ATOM 4543 N N . GLY B 1 123 ? 4.219 -11.344 -9.25 1 96.44 123 GLY B N 1
ATOM 4544 C CA . GLY B 1 123 ? 4.676 -11.922 -7.996 1 96.44 123 GLY B CA 1
ATOM 4545 C C . GLY B 1 123 ? 3.695 -12.914 -7.402 1 96.44 123 GLY B C 1
ATOM 4546 O O . GLY B 1 123 ? 2.484 -12.672 -7.398 1 96.44 123 GLY B O 1
ATOM 4547 N N . ARG B 1 124 ? 4.266 -13.992 -6.98 1 95.88 124 ARG B N 1
ATOM 4548 C CA . ARG B 1 124 ? 3.527 -14.914 -6.129 1 95.88 124 ARG B CA 1
ATOM 4549 C C . ARG B 1 124 ? 3.594 -14.484 -4.668 1 95.88 124 ARG B C 1
ATOM 4551 O O . ARG B 1 124 ? 4.105 -15.227 -3.82 1 95.88 124 ARG B O 1
ATOM 4558 N N . PHE B 1 125 ? 3.205 -13.289 -4.398 1 90.56 125 PHE B N 1
ATOM 4559 C CA . PHE B 1 125 ? 3.254 -12.742 -3.049 1 90.56 125 PHE B CA 1
ATOM 4560 C C . PHE B 1 125 ? 2.221 -11.633 -2.883 1 90.56 125 PHE B C 1
ATOM 4562 O O . PHE B 1 125 ? 1.455 -11.344 -3.805 1 90.56 125 PHE B O 1
ATOM 4569 N N . ALA B 1 126 ? 2.082 -11.117 -1.678 1 94.75 126 ALA B N 1
ATOM 4570 C CA . ALA B 1 126 ? 1.059 -10.18 -1.231 1 94.75 126 ALA B CA 1
ATOM 4571 C C . ALA B 1 126 ? -0.323 -10.828 -1.241 1 94.75 126 ALA B C 1
ATOM 4573 O O . ALA B 1 126 ? -1.273 -10.273 -1.796 1 94.75 126 ALA B O 1
ATOM 4574 N N . GLY B 1 127 ? -0.369 -12.047 -0.809 1 95.94 127 GLY B N 1
ATOM 4575 C CA . GLY B 1 127 ? -1.665 -12.703 -0.739 1 95.94 127 GLY B CA 1
ATOM 4576 C C . GLY B 1 127 ? -1.566 -14.211 -0.649 1 95.94 127 GLY B C 1
ATOM 4577 O O . GLY B 1 127 ? -2.531 -14.883 -0.271 1 95.94 127 GLY B O 1
ATOM 4578 N N . GLN B 1 128 ? -0.396 -14.789 -0.966 1 95.88 128 GLN B N 1
ATOM 4579 C CA . GLN B 1 128 ? -0.231 -16.234 -0.935 1 95.88 128 GLN B CA 1
ATOM 4580 C C . GLN B 1 128 ? -0.073 -16.75 0.497 1 95.88 128 GLN B C 1
ATOM 4582 O O . GLN B 1 128 ? 0.961 -17.312 0.848 1 95.88 128 GLN B O 1
ATOM 4587 N N . TYR B 1 129 ? -1.175 -16.625 1.264 1 96.94 129 TYR B N 1
ATOM 4588 C CA . TYR B 1 129 ? -1.12 -16.922 2.691 1 96.94 129 TYR B CA 1
ATOM 4589 C C . TYR B 1 129 ? -1.86 -18.219 3.008 1 96.94 129 TYR B C 1
ATOM 4591 O O . TYR B 1 129 ? -1.897 -18.656 4.16 1 96.94 129 TYR B O 1
ATOM 4599 N N . ALA B 1 130 ? -2.477 -18.844 2.027 1 95.62 130 ALA B N 1
ATOM 4600 C CA . ALA B 1 130 ? -3.148 -20.125 2.221 1 95.62 130 ALA B CA 1
ATOM 4601 C C . ALA B 1 130 ? -2.385 -21.25 1.531 1 95.62 130 ALA B C 1
ATOM 4603 O O . ALA B 1 130 ? -1.718 -21.031 0.519 1 95.62 130 ALA B O 1
ATOM 4604 N N . LYS B 1 131 ? -2.525 -22.391 2.131 1 91.88 131 LYS B N 1
ATOM 4605 C CA . LYS B 1 131 ? -1.88 -23.578 1.552 1 91.88 131 LYS B CA 1
ATOM 4606 C C . LYS B 1 131 ? -2.791 -24.797 1.627 1 91.88 131 LYS B C 1
ATOM 4608 O O . LYS B 1 131 ? -3.34 -25.094 2.688 1 91.88 131 LYS B O 1
ATOM 4613 N N . PRO B 1 132 ? -2.908 -25.469 0.57 1 91.62 132 PRO B N 1
ATOM 4614 C CA . PRO B 1 132 ? -3.646 -26.734 0.603 1 91.62 132 PRO B CA 1
ATOM 4615 C C . PRO B 1 132 ? -2.877 -27.844 1.312 1 91.62 132 PRO B C 1
ATOM 4617 O O . PRO B 1 132 ? -1.646 -27.797 1.379 1 91.62 132 PRO B O 1
ATOM 4620 N N . ARG B 1 133 ? -3.654 -28.75 1.833 1 89.25 133 ARG B N 1
ATOM 4621 C CA . ARG B 1 133 ? -3.018 -29.844 2.564 1 89.25 133 ARG B CA 1
ATOM 4622 C C . ARG B 1 133 ? -3.594 -31.188 2.15 1 89.25 133 ARG B C 1
ATOM 4624 O O . ARG B 1 133 ? -4.742 -31.266 1.703 1 89.25 133 ARG B O 1
ATOM 4631 N N . SER B 1 134 ? -2.77 -32.125 2.359 1 85.25 134 SER B N 1
ATOM 4632 C CA . SER B 1 134 ? -3.186 -33.5 2.037 1 85.25 134 SER B CA 1
ATOM 4633 C C . SER B 1 134 ? -4.141 -34.062 3.092 1 85.25 134 SER B C 1
ATOM 4635 O O . SER B 1 134 ? -4.926 -34.969 2.812 1 85.25 134 SER B O 1
ATOM 4637 N N . ALA B 1 135 ? -3.994 -33.531 4.289 1 89.56 135 ALA B N 1
ATOM 4638 C CA . ALA B 1 135 ? -4.84 -33.969 5.395 1 89.56 135 ALA B CA 1
ATOM 4639 C C . ALA B 1 135 ? -5.348 -32.781 6.207 1 89.56 135 ALA B C 1
ATOM 4641 O O . ALA B 1 135 ? -4.66 -31.766 6.332 1 89.56 135 ALA B O 1
ATOM 4642 N N . ASP B 1 136 ? -6.422 -33.031 6.801 1 92.31 136 ASP B N 1
ATOM 4643 C CA . ASP B 1 136 ? -7.035 -31.938 7.574 1 92.31 136 ASP B CA 1
ATOM 4644 C C . ASP B 1 136 ? -6.379 -31.812 8.945 1 92.31 136 ASP B C 1
ATOM 4646 O O . ASP B 1 136 ? -6.434 -30.75 9.57 1 92.31 136 ASP B O 1
ATOM 4650 N N . THR B 1 137 ? -5.84 -32.969 9.336 1 95.12 137 THR B N 1
ATOM 4651 C CA . THR B 1 137 ? -5.246 -32.969 10.664 1 95.12 137 THR B CA 1
ATOM 4652 C C . THR B 1 137 ? -3.814 -33.5 10.617 1 95.12 137 THR B C 1
ATOM 4654 O O . THR B 1 137 ? -3.408 -34.125 9.641 1 95.12 137 THR B O 1
ATOM 4657 N N . GLU B 1 138 ? -3.066 -33.125 11.594 1 93.75 138 GLU B N 1
ATOM 4658 C CA . GLU B 1 138 ? -1.714 -33.594 11.859 1 93.75 138 GLU B CA 1
ATOM 4659 C C . GLU B 1 138 ? -1.602 -34.188 13.266 1 93.75 138 GLU B C 1
ATOM 4661 O O . GLU B 1 138 ? -2.162 -33.625 14.219 1 93.75 138 GLU B O 1
ATOM 4666 N N . THR B 1 139 ? -0.994 -35.312 13.328 1 95.69 139 THR B N 1
ATOM 4667 C CA . THR B 1 139 ? -0.814 -35.969 14.617 1 95.69 139 THR B CA 1
ATOM 4668 C C . THR B 1 139 ? 0.665 -36.062 14.984 1 95.69 139 THR B C 1
ATOM 4670 O O . THR B 1 139 ? 1.484 -36.5 14.18 1 95.69 139 THR B O 1
ATOM 4673 N N . ARG B 1 140 ? 0.996 -35.469 16.062 1 93.69 140 ARG B N 1
ATOM 4674 C CA . ARG B 1 140 ? 2.344 -35.562 16.625 1 93.69 140 ARG B CA 1
ATOM 4675 C C . ARG B 1 140 ? 2.311 -36.031 18.062 1 93.69 140 ARG B C 1
ATOM 4677 O O . ARG B 1 140 ? 1.606 -35.469 18.891 1 93.69 140 ARG B O 1
ATOM 4684 N N . ASP B 1 141 ? 3.096 -37.031 18.328 1 94.31 141 ASP B N 1
ATOM 4685 C CA . ASP B 1 141 ? 3.24 -37.562 19.672 1 94.31 141 ASP B CA 1
ATOM 4686 C C . ASP B 1 141 ? 1.877 -37.844 20.312 1 94.31 141 ASP B C 1
ATOM 4688 O O . ASP B 1 141 ? 1.629 -37.469 21.453 1 94.31 141 ASP B O 1
ATOM 4692 N N . GLY B 1 142 ? 0.996 -38.281 19.547 1 94.56 142 GLY B N 1
ATOM 4693 C CA . GLY B 1 142 ? -0.3 -38.719 20.047 1 94.56 142 GLY B CA 1
ATOM 4694 C C . GLY B 1 142 ? -1.327 -37.594 20.094 1 94.56 142 GLY B C 1
ATOM 4695 O O . GLY B 1 142 ? -2.49 -37.812 20.422 1 94.56 142 GLY B O 1
ATOM 4696 N N . VAL B 1 143 ? -0.951 -36.375 19.891 1 96.44 143 VAL B N 1
ATOM 4697 C CA . VAL B 1 143 ? -1.866 -35.219 19.875 1 96.44 143 VAL B CA 1
ATOM 4698 C C . VAL B 1 143 ? -2.266 -34.906 18.422 1 96.44 143 VAL B C 1
ATOM 4700 O O . VAL B 1 143 ? -1.407 -34.812 17.547 1 96.44 143 VAL B O 1
ATOM 4703 N N . THR B 1 144 ? -3.572 -34.875 18.219 1 97.25 144 THR B N 1
ATOM 4704 C CA . THR B 1 144 ? -4.078 -34.562 16.891 1 97.25 144 THR B CA 1
ATOM 4705 C C . THR B 1 144 ? -4.664 -33.156 16.828 1 97.25 144 THR B C 1
ATOM 4707 O O . THR B 1 144 ? -5.531 -32.812 17.641 1 97.25 144 THR B O 1
ATOM 4710 N N . LEU B 1 145 ? -4.133 -32.312 15.961 1 96.75 145 LEU B N 1
ATOM 4711 C CA . LEU B 1 145 ? -4.582 -30.938 15.758 1 96.75 145 LEU B CA 1
ATOM 4712 C C . LEU B 1 145 ? -4.852 -30.656 14.289 1 96.75 145 LEU B C 1
ATOM 4714 O O . LEU B 1 145 ? -4.391 -31.406 13.414 1 96.75 145 LEU B O 1
ATOM 4718 N N . PRO B 1 146 ? -5.66 -29.625 14.023 1 95.56 146 PRO B N 1
ATOM 4719 C CA . PRO B 1 146 ? -5.801 -29.219 12.617 1 95.56 146 PRO B CA 1
ATOM 4720 C C . PRO B 1 146 ? -4.453 -28.938 11.953 1 95.56 146 PRO B C 1
ATOM 4722 O O . PRO B 1 146 ? -3.537 -28.422 12.594 1 95.56 146 PRO B O 1
ATOM 4725 N N . SER B 1 147 ? -4.348 -29.297 10.648 1 95.25 147 SER B N 1
ATOM 4726 C CA . SER B 1 147 ? -3.135 -29 9.891 1 95.25 147 SER B CA 1
ATOM 4727 C C . SER B 1 147 ? -2.945 -27.484 9.727 1 95.25 147 SER B C 1
ATOM 4729 O O . SER B 1 147 ? -3.922 -26.734 9.648 1 95.25 147 SER B O 1
ATOM 4731 N N . TYR B 1 148 ? -1.683 -27.125 9.719 1 94.69 148 TYR B N 1
ATOM 4732 C CA . TYR B 1 148 ? -1.377 -25.75 9.344 1 94.69 148 TYR B CA 1
ATOM 4733 C C . TYR B 1 148 ? -1.729 -25.484 7.887 1 94.69 148 TYR B C 1
ATOM 4735 O O . TYR B 1 148 ? -1.175 -26.125 6.984 1 94.69 148 TYR B O 1
ATOM 4743 N N . ARG B 1 149 ? -2.6 -24.547 7.617 1 95.81 149 ARG B N 1
ATOM 4744 C CA . ARG B 1 149 ? -3.113 -24.312 6.27 1 95.81 149 ARG B CA 1
ATOM 4745 C C . ARG B 1 149 ? -2.723 -22.922 5.766 1 95.81 149 ARG B C 1
ATOM 4747 O O . ARG B 1 149 ? -3.336 -22.391 4.836 1 95.81 149 ARG B O 1
ATOM 4754 N N . GLY B 1 150 ? -1.718 -22.297 6.406 1 95.75 150 GLY B N 1
ATOM 4755 C CA . GLY B 1 150 ? -1.266 -20.953 6.027 1 95.75 150 GLY B CA 1
ATOM 4756 C C . GLY B 1 150 ? -1.691 -19.891 7.012 1 95.75 150 GLY B C 1
ATOM 4757 O O . GLY B 1 150 ? -2.717 -20.016 7.68 1 95.75 150 GLY B O 1
ATOM 4758 N N . ASP B 1 151 ? -1.02 -18.812 7.039 1 96.94 151 ASP B N 1
ATOM 4759 C CA . ASP B 1 151 ? -1.163 -17.781 8.055 1 96.94 151 ASP B CA 1
ATOM 4760 C C . ASP B 1 151 ? -2.533 -17.109 7.969 1 96.94 151 ASP B C 1
ATOM 4762 O O . ASP B 1 151 ? -3.002 -16.516 8.938 1 96.94 151 ASP B O 1
ATOM 4766 N N . VAL B 1 152 ? -3.164 -17.203 6.867 1 98.19 152 VAL B N 1
ATOM 4767 C CA . VAL B 1 152 ? -4.48 -16.594 6.719 1 98.19 152 VAL B CA 1
ATOM 4768 C C . VAL B 1 152 ? -5.52 -17.406 7.477 1 98.19 152 VAL B C 1
ATOM 4770 O O . VAL B 1 152 ? -6.586 -16.891 7.832 1 98.19 152 VAL B O 1
ATOM 4773 N N . ILE B 1 153 ? -5.207 -18.672 7.809 1 98.06 153 ILE B N 1
ATOM 4774 C CA . ILE B 1 153 ? -6.168 -19.578 8.438 1 98.06 153 ILE B CA 1
ATOM 4775 C C . ILE B 1 153 ? -5.766 -19.844 9.883 1 98.06 153 ILE B C 1
ATOM 4777 O O . ILE B 1 153 ? -6.582 -19.688 10.797 1 98.06 153 ILE B O 1
ATOM 4781 N N . ASN B 1 154 ? -4.555 -20.297 10.055 1 97.25 154 ASN B N 1
ATOM 4782 C CA . ASN B 1 154 ? -4.059 -20.609 11.391 1 97.25 154 ASN B CA 1
ATOM 4783 C C . ASN B 1 154 ? -2.547 -20.422 11.484 1 97.25 154 ASN B C 1
ATOM 4785 O O . ASN B 1 154 ? -1.936 -19.812 10.609 1 97.25 154 ASN B O 1
ATOM 4789 N N . ALA B 1 155 ? -1.966 -20.859 12.641 1 96.38 155 ALA B N 1
ATOM 4790 C CA . ALA B 1 155 ? -0.547 -20.609 12.875 1 96.38 155 ALA B CA 1
ATOM 4791 C C . ALA B 1 155 ? 0.254 -21.906 12.875 1 96.38 155 ALA B C 1
ATOM 4793 O O . ALA B 1 155 ? -0.294 -22.984 13.125 1 96.38 155 ALA B O 1
ATOM 4794 N N . PRO B 1 156 ? 1.581 -21.875 12.602 1 93.19 156 PRO B N 1
ATOM 4795 C CA . PRO B 1 156 ? 2.391 -23.078 12.375 1 93.19 156 PRO B CA 1
ATOM 4796 C C . PRO B 1 156 ? 2.707 -23.828 13.664 1 93.19 156 PRO B C 1
ATOM 4798 O O . PRO B 1 156 ? 2.953 -25.031 13.633 1 93.19 156 PRO B O 1
ATOM 4801 N N . ALA B 1 157 ? 2.693 -23.109 14.828 1 94.56 157 ALA B N 1
ATOM 4802 C CA . ALA B 1 157 ? 3.023 -23.781 16.078 1 94.56 157 ALA B CA 1
ATOM 4803 C C . ALA B 1 157 ? 2.045 -24.906 16.375 1 94.56 157 ALA B C 1
ATOM 4805 O O . ALA B 1 157 ? 0.843 -24.781 16.125 1 94.56 157 ALA B O 1
ATOM 4806 N N . PHE B 1 158 ? 2.607 -26.047 16.875 1 95.5 158 PHE B N 1
ATOM 4807 C CA . PHE B 1 158 ? 1.77 -27.219 17.125 1 95.5 158 PHE B CA 1
ATOM 4808 C C . PHE B 1 158 ? 1.118 -27.141 18.5 1 95.5 158 PHE B C 1
ATOM 4810 O O . PHE B 1 158 ? 1.442 -27.922 19.391 1 95.5 158 PHE B O 1
ATOM 4817 N N . THR B 1 159 ? 0.237 -26.203 18.672 1 97.31 159 THR B N 1
ATOM 4818 C CA . THR B 1 159 ? -0.593 -26.031 19.859 1 97.31 159 THR B CA 1
ATOM 4819 C C . THR B 1 159 ? -2.057 -25.844 19.469 1 97.31 159 THR B C 1
ATOM 4821 O O . THR B 1 159 ? -2.359 -25.438 18.344 1 97.31 159 THR B O 1
ATOM 4824 N N . GLU B 1 160 ? -2.908 -26.141 20.312 1 96.5 160 GLU B N 1
ATOM 4825 C CA . GLU B 1 160 ? -4.336 -26.016 20.047 1 96.5 160 GLU B CA 1
ATOM 4826 C C . GLU B 1 160 ? -4.703 -24.594 19.656 1 96.5 160 GLU B C 1
ATOM 4828 O O . GLU B 1 160 ? -5.453 -24.375 18.703 1 96.5 160 GLU B O 1
ATOM 4833 N N . ALA B 1 161 ? -4.168 -23.656 20.375 1 96.62 161 ALA B N 1
ATOM 4834 C CA . ALA B 1 161 ? -4.473 -22.25 20.125 1 96.62 161 ALA B CA 1
ATOM 4835 C C . ALA B 1 161 ? -3.967 -21.812 18.766 1 96.62 161 ALA B C 1
ATOM 4837 O O . ALA B 1 161 ? -4.66 -21.094 18.031 1 96.62 161 ALA B O 1
ATOM 4838 N N . ALA B 1 162 ? -2.84 -22.234 18.359 1 96.75 162 ALA B N 1
ATOM 4839 C CA . ALA B 1 162 ? -2.203 -21.844 17.109 1 96.75 162 ALA B CA 1
ATOM 4840 C C . ALA B 1 162 ? -2.883 -22.5 15.906 1 96.75 162 ALA B C 1
ATOM 4842 O O . ALA B 1 162 ? -2.996 -21.891 14.844 1 96.75 162 ALA B O 1
ATOM 4843 N N . ARG B 1 163 ? -3.314 -23.719 16.141 1 97.44 163 ARG B N 1
ATOM 4844 C CA . ARG B 1 163 ? -3.775 -24.516 15 1 97.44 163 ARG B CA 1
ATOM 4845 C C . ARG B 1 163 ? -5.277 -24.359 14.797 1 97.44 163 ARG B C 1
ATOM 4847 O O . ARG B 1 163 ? -5.828 -24.828 13.797 1 97.44 163 ARG B O 1
ATOM 4854 N N . LEU B 1 164 ? -5.945 -23.641 15.672 1 97.12 164 LEU B N 1
ATOM 4855 C CA . LEU B 1 164 ? -7.363 -23.359 15.5 1 97.12 164 LE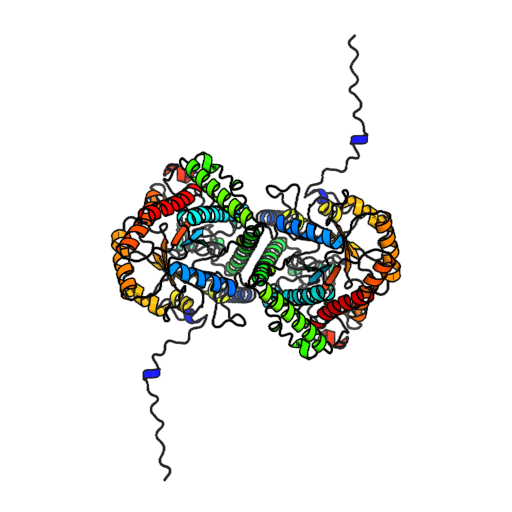U B CA 1
ATOM 4856 C C . LEU B 1 164 ? -7.57 -22.266 14.445 1 97.12 164 LEU B C 1
ATOM 4858 O O . LEU B 1 164 ? -7.004 -21.172 14.547 1 97.12 164 LEU B O 1
ATOM 4862 N N . PRO B 1 165 ? -8.367 -22.594 13.406 1 97.75 165 PRO B N 1
ATOM 4863 C CA . PRO B 1 165 ? -8.633 -21.547 12.406 1 97.75 165 PRO B CA 1
ATOM 4864 C C . PRO B 1 165 ? -9.234 -20.297 13.016 1 97.75 165 PRO B C 1
ATOM 4866 O O . PRO B 1 165 ? -10.211 -20.375 13.773 1 97.75 165 PRO B O 1
ATOM 4869 N N . ASP B 1 166 ? -8.711 -19.172 12.742 1 98.06 166 ASP B N 1
ATOM 4870 C CA . ASP B 1 166 ? -9.117 -17.875 13.281 1 98.06 166 ASP B CA 1
ATOM 4871 C C . ASP B 1 166 ? -9.516 -16.906 12.156 1 98.06 166 ASP B C 1
ATOM 4873 O O . ASP B 1 166 ? -8.664 -16.469 11.391 1 98.06 166 ASP B O 1
ATOM 4877 N N . PRO B 1 167 ? -10.797 -16.516 12.125 1 98.19 167 PRO B N 1
ATOM 4878 C CA . PRO B 1 167 ? -11.242 -15.648 11.031 1 98.19 167 PRO B CA 1
ATOM 4879 C C . PRO B 1 167 ? -10.531 -14.297 11.023 1 98.19 167 PRO B C 1
ATOM 4881 O O . PRO B 1 167 ? -10.422 -13.656 9.977 1 98.19 167 PRO B O 1
ATOM 4884 N N . LYS B 1 168 ? -10.031 -13.859 12.156 1 97.5 168 LYS B N 1
ATOM 4885 C CA . LYS B 1 168 ? -9.352 -12.562 12.242 1 97.5 168 LYS B CA 1
ATOM 4886 C C . LYS B 1 168 ? -8.07 -12.562 11.422 1 97.5 168 LYS B C 1
ATOM 4888 O O . LYS B 1 168 ? -7.551 -11.5 11.07 1 97.5 168 LYS B O 1
ATOM 4893 N N . ARG B 1 169 ? -7.578 -13.75 11.164 1 98.19 169 ARG B N 1
ATOM 4894 C CA . ARG B 1 169 ? -6.348 -13.867 10.383 1 98.19 169 ARG B CA 1
ATOM 4895 C C . ARG B 1 169 ? -6.566 -13.43 8.945 1 98.19 169 ARG B C 1
ATOM 4897 O O . ARG B 1 169 ? -5.617 -13.047 8.25 1 98.19 169 ARG B O 1
ATOM 4904 N N . MET B 1 170 ? -7.809 -13.453 8.484 1 98.56 170 MET B N 1
ATOM 4905 C CA . MET B 1 170 ? -8.094 -12.93 7.152 1 98.56 170 MET B CA 1
ATOM 4906 C C . MET B 1 170 ? -7.848 -11.43 7.094 1 98.56 170 MET B C 1
ATOM 4908 O O . MET B 1 170 ? -7.344 -10.914 6.09 1 98.56 170 MET B O 1
ATOM 4912 N N . LEU B 1 171 ? -8.242 -10.695 8.18 1 98 171 LEU B N 1
ATOM 4913 C CA . LEU B 1 171 ? -7.977 -9.266 8.266 1 98 171 LEU B CA 1
ATOM 4914 C C . LEU B 1 171 ? -6.477 -8.992 8.305 1 98 171 LEU B C 1
ATOM 4916 O O . LEU B 1 171 ? -5.992 -8.062 7.652 1 98 171 LEU B O 1
ATOM 4920 N N . GLN B 1 172 ? -5.785 -9.859 9.016 1 97.94 172 GLN B N 1
ATOM 4921 C CA . GLN B 1 172 ? -4.332 -9.727 9.086 1 97.94 172 GLN B CA 1
ATOM 4922 C C . GLN B 1 172 ? -3.689 -9.977 7.723 1 97.94 172 GLN B C 1
ATOM 4924 O O . GLN B 1 172 ? -2.752 -9.273 7.336 1 97.94 172 GLN B O 1
ATOM 4929 N N . ALA B 1 173 ? -4.172 -10.969 7.035 1 98.44 173 ALA B N 1
ATOM 4930 C CA . ALA B 1 173 ? -3.645 -11.281 5.711 1 98.44 173 ALA B CA 1
ATOM 4931 C C . ALA B 1 173 ? -3.834 -10.109 4.754 1 98.44 173 ALA B C 1
ATOM 4933 O O . ALA B 1 173 ? -2.93 -9.773 3.986 1 98.44 173 ALA B O 1
ATOM 4934 N N . HIS B 1 174 ? -5.039 -9.523 4.82 1 98.44 174 HIS B N 1
ATOM 4935 C CA . HIS B 1 174 ? -5.316 -8.359 3.986 1 98.44 174 HIS B CA 1
ATOM 4936 C C . HIS B 1 174 ? -4.371 -7.211 4.309 1 98.44 174 HIS B C 1
ATOM 4938 O O . HIS B 1 174 ? -3.82 -6.582 3.402 1 98.44 174 HIS B O 1
ATOM 4944 N N . ALA B 1 175 ? -4.145 -6.957 5.543 1 97.88 175 ALA B N 1
ATOM 4945 C CA . ALA B 1 175 ? -3.254 -5.887 5.988 1 97.88 175 ALA B CA 1
ATOM 4946 C C . ALA B 1 175 ? -1.821 -6.141 5.527 1 97.88 175 ALA B C 1
ATOM 4948 O O . ALA B 1 175 ? -1.162 -5.242 5.004 1 97.88 175 ALA B O 1
ATOM 4949 N N . HIS B 1 176 ? -1.329 -7.359 5.742 1 98.06 176 HIS B N 1
ATOM 4950 C CA . HIS B 1 176 ? 0.028 -7.711 5.336 1 98.06 176 HIS B CA 1
ATOM 4951 C C . HIS B 1 176 ? 0.193 -7.617 3.824 1 98.06 176 HIS B C 1
ATOM 4953 O O . HIS B 1 176 ? 1.252 -7.219 3.334 1 98.06 176 HIS B O 1
ATOM 4959 N N . SER B 1 177 ? -0.837 -8.047 3.123 1 98.38 177 SER B N 1
ATOM 4960 C CA . SER B 1 177 ? -0.806 -7.914 1.67 1 98.38 177 SER B CA 1
ATOM 4961 C C . SER B 1 177 ? -0.715 -6.453 1.249 1 98.38 177 SER B C 1
ATOM 4963 O O . SER B 1 177 ? 0.052 -6.105 0.348 1 98.38 177 SER B O 1
ATOM 4965 N N . ALA B 1 178 ? -1.496 -5.598 1.931 1 97.88 178 ALA B N 1
ATOM 4966 C CA . ALA B 1 178 ? -1.49 -4.172 1.62 1 97.88 178 ALA B CA 1
ATOM 4967 C C . ALA B 1 178 ? -0.129 -3.551 1.919 1 97.88 178 ALA B C 1
ATOM 4969 O O . ALA B 1 178 ? 0.37 -2.73 1.145 1 97.88 178 ALA B O 1
ATOM 4970 N N . MET B 1 179 ? 0.45 -3.891 3.047 1 97.12 179 MET B N 1
ATOM 4971 C CA . MET B 1 179 ? 1.776 -3.393 3.402 1 97.12 179 MET B CA 1
ATOM 4972 C C . MET B 1 179 ? 2.807 -3.793 2.352 1 97.12 179 MET B C 1
ATOM 4974 O O . MET B 1 179 ? 3.607 -2.965 1.914 1 97.12 179 MET B O 1
ATOM 4978 N N . THR B 1 180 ? 2.711 -5.031 1.946 1 96.56 180 THR B N 1
ATOM 4979 C CA . THR B 1 180 ? 3.631 -5.547 0.938 1 96.56 180 THR B CA 1
ATOM 4980 C C . THR B 1 180 ? 3.441 -4.82 -0.39 1 96.56 180 THR B C 1
ATOM 4982 O O . THR B 1 180 ? 4.41 -4.355 -0.992 1 96.56 180 THR B O 1
ATOM 4985 N N . MET B 1 181 ? 2.215 -4.703 -0.797 1 96.38 181 MET B N 1
ATOM 4986 C CA . MET B 1 181 ? 1.907 -4.062 -2.072 1 96.38 181 MET B CA 1
ATOM 4987 C C . MET B 1 181 ? 2.338 -2.602 -2.066 1 96.38 181 MET B C 1
ATOM 4989 O O . MET B 1 181 ? 2.914 -2.115 -3.041 1 96.38 181 MET B O 1
ATOM 4993 N N . ASN B 1 182 ? 2.008 -1.898 -1.025 1 96.19 182 ASN B N 1
ATOM 4994 C CA . ASN B 1 182 ? 2.396 -0.497 -0.908 1 96.19 182 ASN B CA 1
ATOM 4995 C C . ASN B 1 182 ? 3.904 -0.32 -1.062 1 96.19 182 ASN B C 1
ATOM 4997 O O . ASN B 1 182 ? 4.359 0.571 -1.78 1 96.19 182 ASN B O 1
ATOM 5001 N N . PHE B 1 183 ? 4.617 -1.155 -0.346 1 93.56 183 PHE B N 1
ATOM 5002 C CA . PHE B 1 183 ? 6.074 -1.079 -0.362 1 93.56 183 PHE B CA 1
ATOM 5003 C C . PHE B 1 183 ? 6.617 -1.404 -1.747 1 93.56 183 PHE B C 1
ATOM 5005 O O . PHE B 1 183 ? 7.5 -0.707 -2.254 1 93.56 183 PHE B O 1
ATOM 5012 N N . VAL B 1 184 ? 6.062 -2.396 -2.383 1 91.31 184 VAL B N 1
ATOM 5013 C CA . VAL B 1 184 ? 6.488 -2.818 -3.715 1 91.31 184 VAL B CA 1
ATOM 5014 C C . VAL B 1 184 ? 6.215 -1.702 -4.723 1 91.31 184 VAL B C 1
ATOM 5016 O O . VAL B 1 184 ? 7.066 -1.384 -5.551 1 91.31 184 VAL B O 1
ATOM 5019 N N . ARG B 1 185 ? 5.035 -1.11 -4.645 1 89.88 185 ARG B N 1
ATOM 5020 C CA . ARG B 1 185 ? 4.695 -0.003 -5.531 1 89.88 185 ARG B CA 1
ATOM 5021 C C . ARG B 1 185 ? 5.688 1.144 -5.383 1 89.88 185 ARG B C 1
ATOM 5023 O O . ARG B 1 185 ? 6.113 1.737 -6.375 1 89.88 185 ARG B O 1
ATOM 5030 N N . ALA B 1 186 ? 6.012 1.395 -4.164 1 87.44 186 ALA B N 1
ATOM 5031 C CA . ALA B 1 186 ? 6.938 2.49 -3.889 1 87.44 186 ALA B CA 1
ATOM 5032 C C . ALA B 1 186 ? 8.32 2.189 -4.449 1 87.44 186 ALA B C 1
ATOM 5034 O O . ALA B 1 186 ? 8.984 3.076 -5 1 87.44 186 ALA B O 1
ATOM 5035 N N . LEU B 1 187 ? 8.773 0.979 -4.258 1 83.69 187 LEU B N 1
ATOM 5036 C CA . LEU B 1 187 ? 10.094 0.578 -4.734 1 83.69 187 LEU B CA 1
ATOM 5037 C C . LEU B 1 187 ? 10.164 0.63 -6.254 1 83.69 187 LEU B C 1
ATOM 5039 O O . LEU B 1 187 ? 11.172 1.058 -6.82 1 83.69 187 LEU B O 1
ATOM 5043 N N . ILE B 1 188 ? 9.117 0.211 -6.844 1 79.88 188 ILE B N 1
ATOM 5044 C CA . ILE B 1 188 ? 9.078 0.165 -8.297 1 79.88 188 ILE B CA 1
ATOM 5045 C C . ILE B 1 188 ? 9.062 1.585 -8.859 1 79.88 188 ILE B C 1
ATOM 5047 O O . ILE B 1 188 ? 9.742 1.875 -9.852 1 79.88 188 ILE B O 1
ATOM 5051 N N . ASP B 1 189 ? 8.375 2.439 -8.195 1 74.19 189 ASP B N 1
ATOM 5052 C CA . ASP B 1 189 ? 8.281 3.828 -8.641 1 74.19 189 ASP B CA 1
ATOM 5053 C C . ASP B 1 189 ? 9.602 4.562 -8.414 1 74.19 189 ASP B C 1
ATOM 5055 O O . ASP B 1 189 ? 9.969 5.445 -9.188 1 74.19 189 ASP B O 1
ATOM 5059 N N . GLY B 1 190 ? 10.297 4.43 -7.133 1 62.91 190 GLY B N 1
ATOM 5060 C CA . GLY B 1 190 ? 11.477 5.16 -6.699 1 62.91 190 GLY B CA 1
ATOM 5061 C C . GLY B 1 190 ? 12.742 4.734 -7.43 1 62.91 190 GLY B C 1
ATOM 5062 O O . GLY B 1 190 ? 13.828 5.254 -7.16 1 62.91 190 GLY B O 1
ATOM 5063 N N . GLY B 1 191 ? 12.641 3.986 -8.406 1 56.47 191 GLY B N 1
ATOM 5064 C CA . GLY B 1 191 ? 13.836 3.754 -9.211 1 56.47 191 GLY B CA 1
ATOM 5065 C C . GLY B 1 191 ? 14.461 2.396 -8.961 1 56.47 191 GLY B C 1
ATOM 5066 O O . GLY B 1 191 ? 15.508 2.078 -9.523 1 56.47 191 GLY B O 1
ATOM 5067 N N . PHE B 1 192 ? 14.25 1.907 -7.695 1 49.47 192 PHE B N 1
ATOM 5068 C CA . PHE B 1 192 ? 14.805 0.565 -7.582 1 49.47 192 PHE B CA 1
ATOM 5069 C C . PHE B 1 192 ? 14.789 -0.144 -8.93 1 49.47 192 PHE B C 1
ATOM 5071 O O . PHE B 1 192 ? 15.719 -0.877 -9.266 1 49.47 192 PHE B O 1
ATOM 5078 N N . ALA B 1 193 ? 13.633 0.119 -9.523 1 49.25 193 ALA B N 1
ATOM 5079 C CA . ALA B 1 193 ? 13.523 -0.509 -10.836 1 49.25 193 ALA B CA 1
ATOM 5080 C C . ALA B 1 193 ? 14.367 0.227 -11.875 1 49.25 193 ALA B C 1
ATOM 5082 O O . ALA B 1 193 ? 14.391 -0.149 -13.047 1 49.25 193 ALA B O 1
ATOM 5083 N N . ASP B 1 194 ? 14.883 1.368 -11.266 1 46.72 194 ASP B N 1
ATOM 5084 C CA . ASP B 1 194 ? 15.648 2.004 -12.328 1 46.72 194 ASP B CA 1
ATOM 5085 C C . ASP B 1 194 ? 16.766 1.088 -12.828 1 46.72 194 ASP B C 1
ATOM 5087 O O . ASP B 1 194 ? 17.75 0.86 -12.117 1 46.72 194 ASP B O 1
ATOM 5091 N N . LEU B 1 195 ? 16.297 0.275 -13.57 1 49.19 195 LEU B N 1
ATOM 5092 C CA . LEU B 1 195 ? 17.156 -0.571 -14.383 1 49.19 195 LEU B CA 1
ATOM 5093 C C . LEU B 1 195 ? 18.453 0.15 -14.727 1 49.19 195 LEU B C 1
ATOM 5095 O O . LEU B 1 195 ? 19.391 -0.466 -15.234 1 49.19 195 LEU B O 1
ATOM 5099 N N . HIS B 1 196 ? 18.344 1.462 -14.156 1 46.69 196 HIS B N 1
ATOM 5100 C CA . HIS B 1 196 ? 19.484 2.289 -14.539 1 46.69 196 HIS B CA 1
ATOM 5101 C C . HIS B 1 196 ? 20.703 1.995 -13.664 1 46.69 196 HIS B C 1
ATOM 5103 O O . HIS B 1 196 ? 21.828 2.373 -14.008 1 46.69 196 HIS B O 1
ATOM 5109 N N . HIS B 1 197 ? 20.328 1.339 -12.562 1 48.28 197 HIS B N 1
ATOM 5110 C CA . HIS B 1 197 ? 21.516 1.139 -11.727 1 48.28 197 HIS B CA 1
ATOM 5111 C C . HIS B 1 197 ? 21.75 -0.343 -11.453 1 48.28 197 HIS B C 1
ATOM 5113 O O . HIS B 1 197 ? 21.734 -0.776 -10.297 1 48.28 197 HIS B O 1
ATOM 5119 N N . PRO B 1 198 ? 21.875 -1.014 -12.586 1 49.47 198 PRO B N 1
ATOM 5120 C CA . PRO B 1 198 ? 22.125 -2.449 -12.43 1 49.47 198 PRO B CA 1
ATOM 5121 C C . PRO B 1 198 ? 23.312 -2.752 -11.508 1 49.47 198 PRO B C 1
ATOM 5123 O O . PRO B 1 198 ? 23.406 -3.855 -10.969 1 49.47 198 PRO B O 1
ATOM 5126 N N . GLU B 1 199 ? 24.156 -1.717 -11.359 1 48.81 199 GLU B N 1
ATOM 5127 C CA . GLU B 1 199 ? 25.312 -1.887 -10.484 1 48.81 199 GLU B CA 1
ATOM 5128 C C . GLU B 1 199 ? 24.891 -2.098 -9.039 1 48.81 199 GLU B C 1
ATOM 5130 O O . GLU B 1 199 ? 25.656 -2.641 -8.234 1 48.81 199 GLU B O 1
ATOM 5135 N N . TYR B 1 200 ? 23.875 -1.594 -8.82 1 51.31 200 TYR B N 1
ATOM 5136 C CA . TYR B 1 200 ? 23.422 -1.698 -7.438 1 51.31 200 TYR B CA 1
ATOM 5137 C C . TYR B 1 200 ? 22.969 -3.115 -7.121 1 51.31 200 TYR B C 1
ATOM 5139 O O . TYR B 1 200 ? 22.672 -3.438 -5.965 1 51.31 200 TYR B O 1
ATOM 5147 N N . TRP B 1 201 ? 22.906 -3.715 -8.156 1 51.03 201 TRP B N 1
ATOM 5148 C CA . TRP B 1 201 ? 22.516 -5.105 -7.938 1 51.03 201 TRP B CA 1
ATOM 5149 C C . TRP B 1 201 ? 23.719 -5.93 -7.453 1 51.03 201 TRP B C 1
ATOM 5151 O O . TRP B 1 201 ? 24.562 -6.336 -8.25 1 51.03 201 TRP B O 1
ATOM 5161 N N . ASN B 1 202 ? 24.422 -5.266 -6.555 1 48.44 202 ASN B N 1
ATOM 5162 C CA . ASN B 1 202 ? 25.609 -5.965 -6.062 1 48.44 202 ASN B CA 1
ATOM 5163 C C . ASN B 1 202 ? 25.312 -7.43 -5.75 1 48.44 202 ASN B C 1
ATOM 5165 O O . ASN B 1 202 ? 24.688 -7.738 -4.73 1 48.44 202 ASN B O 1
ATOM 5169 N N . LEU B 1 203 ? 25.141 -8.141 -6.734 1 50.16 203 LEU B N 1
ATOM 5170 C CA . LEU B 1 203 ? 25.016 -9.57 -6.445 1 50.16 203 LEU B CA 1
ATOM 5171 C C . LEU B 1 203 ? 26.312 -10.125 -5.863 1 50.16 203 LEU B C 1
ATOM 5173 O O . LEU B 1 203 ? 27.234 -10.477 -6.602 1 50.16 203 LEU B O 1
ATOM 5177 N N . GLU B 1 204 ? 26.734 -9.602 -4.812 1 47.69 204 GLU B N 1
ATOM 5178 C CA . GLU B 1 204 ? 27.875 -10.227 -4.164 1 47.69 204 GLU B CA 1
ATOM 5179 C C . GLU B 1 204 ? 27.938 -11.719 -4.453 1 47.69 204 GLU B C 1
ATOM 5181 O O . GLU B 1 204 ? 29.016 -12.289 -4.605 1 47.69 204 GLU B O 1
ATOM 5186 N N . TRP B 1 205 ? 26.828 -12.25 -4.566 1 46.44 205 TRP B N 1
ATOM 5187 C CA . TRP B 1 205 ? 26.859 -13.695 -4.758 1 46.44 205 TRP B CA 1
ATOM 5188 C C . TRP B 1 205 ? 27.359 -14.055 -6.148 1 46.44 205 TRP B C 1
ATOM 5190 O O . TRP B 1 205 ? 27.844 -15.164 -6.375 1 46.44 205 TRP B O 1
ATOM 5200 N N . VAL B 1 206 ? 27.219 -13.086 -7 1 52.88 206 VAL B N 1
ATOM 5201 C CA . VAL B 1 206 ? 27.609 -13.398 -8.367 1 52.88 206 VAL B CA 1
ATOM 5202 C C . VAL B 1 206 ? 29.109 -13.68 -8.422 1 52.88 206 VAL B C 1
ATOM 5204 O O . VAL B 1 206 ? 29.578 -14.461 -9.258 1 52.88 206 VAL B O 1
ATOM 5207 N N . SER B 1 207 ? 29.734 -13.188 -7.441 1 51.84 207 SER B N 1
ATOM 5208 C CA . SER B 1 207 ? 31.172 -13.312 -7.586 1 51.84 207 SER B CA 1
ATOM 5209 C C . SER B 1 207 ? 31.625 -14.766 -7.461 1 51.84 207 SER B C 1
ATOM 5211 O O . SER B 1 207 ? 32.656 -15.148 -7.98 1 51.84 207 SER B O 1
ATOM 5213 N N . HIS B 1 208 ? 30.766 -15.562 -6.895 1 54.38 208 HIS B N 1
ATOM 5214 C CA . HIS B 1 208 ? 31.219 -16.938 -6.703 1 54.38 208 HIS B CA 1
ATOM 5215 C C . HIS B 1 208 ? 30.547 -17.875 -7.684 1 54.38 208 HIS B C 1
ATOM 5217 O O . HIS B 1 208 ? 30.797 -19.094 -7.66 1 54.38 208 HIS B O 1
ATOM 5223 N N . SER B 1 209 ? 29.719 -17.297 -8.469 1 57.56 209 SER B N 1
ATOM 5224 C CA . SER B 1 209 ? 29 -18.156 -9.398 1 57.56 209 SER B CA 1
ATOM 5225 C C . SER B 1 209 ? 29.766 -18.312 -10.711 1 57.56 209 SER B C 1
ATOM 5227 O O . SER B 1 209 ? 30.375 -17.359 -11.188 1 57.56 209 SER B O 1
ATOM 5229 N N . PRO B 1 210 ? 30.062 -19.594 -11.117 1 59.56 210 PRO B N 1
ATOM 5230 C CA . PRO B 1 210 ? 30.672 -19.781 -12.438 1 59.56 210 PRO B CA 1
ATOM 5231 C C . PRO B 1 210 ? 29.969 -18.969 -13.531 1 59.56 210 PRO B C 1
ATOM 5233 O O . PRO B 1 210 ? 30.547 -18.703 -14.578 1 59.56 210 PRO B O 1
ATOM 5236 N N . LEU B 1 211 ? 28.766 -18.562 -13.188 1 61.47 211 LEU B N 1
ATOM 5237 C CA . LEU B 1 211 ? 28 -17.844 -14.188 1 61.47 211 LEU B CA 1
ATOM 5238 C C . LEU B 1 211 ? 28.109 -16.328 -13.969 1 61.47 211 LEU B C 1
ATOM 5240 O O . LEU B 1 211 ? 27.484 -15.547 -14.688 1 61.47 211 LEU B O 1
ATOM 5244 N N . ALA B 1 212 ? 28.906 -16.016 -13.055 1 65.81 212 ALA B N 1
ATOM 5245 C CA . ALA B 1 212 ? 29.047 -14.617 -12.664 1 65.81 212 ALA B CA 1
ATOM 5246 C C . ALA B 1 212 ? 29.453 -13.75 -13.859 1 65.81 212 ALA B C 1
ATOM 5248 O O . ALA B 1 212 ? 28.906 -12.664 -14.062 1 65.81 212 ALA B O 1
ATOM 5249 N N . ALA B 1 213 ? 30.438 -14.305 -14.555 1 66 213 ALA B N 1
ATOM 5250 C CA . ALA B 1 213 ? 30.938 -13.539 -15.688 1 66 213 ALA B CA 1
ATOM 5251 C C . ALA B 1 213 ? 29.844 -13.312 -16.734 1 66 213 ALA B C 1
ATOM 5253 O O . ALA B 1 213 ? 29.719 -12.211 -17.266 1 66 213 ALA B O 1
ATOM 5254 N N . GLU B 1 214 ? 29.141 -14.32 -16.953 1 66 214 GLU B N 1
ATOM 5255 C CA . GLU B 1 214 ? 28.062 -14.227 -17.938 1 66 214 GLU B CA 1
ATOM 5256 C C . GLU B 1 214 ? 26.984 -13.258 -17.469 1 66 214 GLU B C 1
ATOM 5258 O O . GLU B 1 214 ? 26.438 -12.484 -18.266 1 66 214 GLU B O 1
ATOM 5263 N N . TYR B 1 215 ? 26.719 -13.336 -16.297 1 65.31 215 TYR B N 1
ATOM 5264 C CA . TYR B 1 215 ? 25.719 -12.438 -15.719 1 65.31 215 TYR B CA 1
ATOM 5265 C C . TYR B 1 215 ? 26.188 -10.984 -15.797 1 65.31 215 TYR B C 1
ATOM 5267 O O . TYR B 1 215 ? 25.406 -10.094 -16.141 1 65.31 215 TYR B O 1
ATOM 5275 N N . GLN B 1 216 ? 27.391 -10.867 -15.406 1 65.69 216 GLN B N 1
ATOM 5276 C CA . GLN B 1 216 ? 27.953 -9.523 -15.43 1 65.69 216 GLN B CA 1
ATOM 5277 C C . GLN B 1 216 ? 27.922 -8.945 -16.844 1 65.69 216 GLN B C 1
ATOM 5279 O O . GLN B 1 216 ? 27.656 -7.75 -17.031 1 65.69 216 GLN B O 1
ATOM 5284 N N . LYS B 1 217 ? 28.219 -9.844 -17.719 1 64.69 217 LYS B N 1
ATOM 5285 C CA . LYS B 1 217 ? 28.156 -9.414 -19.109 1 64.69 217 LYS B CA 1
ATOM 5286 C C . LYS B 1 217 ? 26.734 -9 -19.484 1 64.69 217 LYS B C 1
ATOM 5288 O O . LYS B 1 217 ? 26.531 -8 -20.172 1 64.69 217 LYS B O 1
ATOM 5293 N N . MET B 1 218 ? 25.891 -9.766 -18.953 1 62.25 218 MET B N 1
ATOM 5294 C CA . MET B 1 218 ? 24.484 -9.484 -19.25 1 62.25 218 MET B CA 1
ATOM 5295 C C . MET B 1 218 ? 24.031 -8.18 -18.594 1 62.25 218 MET B C 1
ATOM 5297 O O . MET B 1 218 ? 23.375 -7.355 -19.234 1 62.25 218 MET B O 1
ATOM 5301 N N . VAL B 1 219 ? 24.391 -8.008 -17.375 1 63.12 219 VAL B N 1
ATOM 5302 C CA . VAL B 1 219 ? 24.047 -6.793 -16.641 1 63.12 219 VAL B CA 1
ATOM 5303 C C . VAL B 1 219 ? 24.688 -5.582 -17.312 1 63.12 219 VAL B C 1
ATOM 5305 O O . VAL B 1 219 ? 24.062 -4.527 -17.438 1 63.12 219 VAL B O 1
ATOM 5308 N N . ALA B 1 220 ? 25.906 -5.793 -17.719 1 63.53 220 ALA B N 1
ATOM 5309 C CA . ALA B 1 220 ? 26.609 -4.719 -18.406 1 63.53 220 ALA B CA 1
ATOM 5310 C C . ALA B 1 220 ? 25.906 -4.355 -19.719 1 63.53 220 ALA B C 1
ATOM 5312 O O . ALA B 1 220 ? 25.766 -3.178 -20.047 1 63.53 220 ALA B O 1
ATOM 5313 N N . SER B 1 221 ? 25.516 -5.375 -20.375 1 60.16 221 SER B N 1
ATOM 5314 C CA . SER B 1 221 ? 24.797 -5.152 -21.625 1 60.16 221 SER B CA 1
ATOM 5315 C C . SER B 1 221 ? 23.484 -4.41 -21.391 1 60.16 221 SER B C 1
ATOM 5317 O O . SER B 1 221 ? 23.109 -3.557 -22.203 1 60.16 221 SER B O 1
ATOM 5319 N N . ILE B 1 222 ? 22.859 -4.738 -20.328 1 58.12 222 ILE B N 1
ATOM 5320 C CA . ILE B 1 222 ? 21.594 -4.078 -19.984 1 58.12 222 ILE B CA 1
ATOM 5321 C C . ILE B 1 222 ? 21.859 -2.609 -19.656 1 58.12 222 ILE B C 1
ATOM 5323 O O . ILE B 1 222 ? 21.125 -1.727 -20.109 1 58.12 222 ILE B O 1
ATOM 5327 N N . GLY B 1 223 ? 22.797 -2.475 -18.781 1 59.62 223 GLY B N 1
ATOM 5328 C CA . GLY B 1 223 ? 23.203 -1.108 -18.484 1 59.62 223 GLY B CA 1
ATOM 5329 C C . GLY B 1 223 ? 23.5 -0.284 -19.719 1 59.62 223 GLY B C 1
ATOM 5330 O O . GLY B 1 223 ? 23.078 0.871 -19.812 1 59.62 223 GLY B O 1
ATOM 5331 N N . ASP B 1 224 ? 24.156 -0.909 -20.641 1 57.47 224 ASP B N 1
ATOM 5332 C CA . ASP B 1 224 ? 24.5 -0.241 -21.891 1 57.47 224 ASP B CA 1
ATOM 5333 C C . ASP B 1 224 ? 23.25 0.115 -22.672 1 57.47 224 ASP B C 1
ATOM 5335 O O . ASP B 1 224 ? 23.141 1.208 -23.234 1 57.47 224 ASP B O 1
ATOM 5339 N N . ALA B 1 225 ? 22.422 -0.773 -22.625 1 54.22 225 ALA B N 1
ATOM 5340 C CA . ALA B 1 225 ? 21.172 -0.559 -23.375 1 54.22 225 ALA B CA 1
ATOM 5341 C C . ALA B 1 225 ? 20.344 0.55 -22.75 1 54.22 225 ALA B C 1
ATOM 5343 O O . ALA B 1 225 ? 19.766 1.381 -23.453 1 54.22 225 ALA B O 1
ATOM 5344 N N . VAL B 1 226 ? 20.219 0.487 -21.484 1 56.69 226 VAL B N 1
ATOM 5345 C CA . VAL B 1 226 ? 19.484 1.52 -20.766 1 56.69 226 VAL B CA 1
ATOM 5346 C C . VAL B 1 226 ? 20.125 2.881 -21.016 1 56.69 226 VAL B C 1
ATOM 5348 O O . VAL B 1 226 ? 19.438 3.869 -21.266 1 56.69 226 VAL B O 1
ATOM 5351 N N . HIS B 1 227 ? 21.406 2.836 -20.875 1 54.97 227 HIS B N 1
ATOM 5352 C CA . HIS B 1 227 ? 22.141 4.07 -21.156 1 54.97 227 HIS B CA 1
ATOM 5353 C C . HIS B 1 227 ? 21.891 4.547 -22.578 1 54.97 227 HIS B C 1
ATOM 5355 O O . HIS B 1 227 ? 21.734 5.75 -22.828 1 54.97 227 HIS B O 1
ATOM 5361 N N . PHE B 1 228 ? 21.859 3.648 -23.375 1 49.28 228 PHE B N 1
ATOM 5362 C CA . PHE B 1 228 ? 21.609 3.975 -24.766 1 49.28 228 PHE B CA 1
ATOM 5363 C C . PHE B 1 228 ? 20.219 4.59 -24.938 1 49.28 228 PHE B C 1
ATOM 5365 O O . PHE B 1 228 ? 20.062 5.602 -25.625 1 49.28 228 PHE B O 1
ATOM 5372 N N . MET B 1 229 ? 19.297 4.023 -24.359 1 48.88 229 MET B N 1
ATOM 5373 C CA . MET B 1 229 ? 17.922 4.512 -24.453 1 48.88 229 MET B CA 1
ATOM 5374 C C . MET B 1 229 ? 17.797 5.898 -23.828 1 48.88 229 MET B C 1
ATOM 5376 O O . MET B 1 229 ? 17.078 6.754 -24.359 1 48.88 229 MET B O 1
ATOM 5380 N N . GLU B 1 230 ? 18.422 6.039 -22.797 1 50.44 230 GLU B N 1
ATOM 5381 C CA . GLU B 1 230 ? 18.422 7.355 -22.172 1 50.44 230 GLU B CA 1
ATOM 5382 C C . GLU B 1 230 ? 19.078 8.398 -23.062 1 50.44 230 GLU B C 1
ATOM 5384 O O . GLU B 1 230 ? 18.641 9.547 -23.125 1 50.44 230 GLU B O 1
ATOM 5389 N N . THR B 1 231 ? 20.172 8.031 -23.609 1 48.38 231 THR B N 1
ATOM 5390 C CA . THR B 1 231 ? 20.891 8.922 -24.516 1 48.38 231 THR B CA 1
ATOM 5391 C C . THR B 1 231 ? 20.016 9.305 -25.703 1 48.38 231 THR B C 1
ATOM 5393 O O . THR B 1 231 ? 20 10.461 -26.125 1 48.38 231 THR B O 1
ATOM 5396 N N . LEU B 1 232 ? 19.422 8.391 -26.203 1 42.84 232 LEU B N 1
ATOM 5397 C CA . LEU B 1 232 ? 18.547 8.656 -27.359 1 42.84 232 LEU B CA 1
ATOM 5398 C C . LEU B 1 232 ? 17.359 9.508 -26.953 1 42.84 232 LEU B C 1
ATOM 5400 O O . LEU B 1 232 ? 16.922 10.375 -27.703 1 42.84 232 LEU B O 1
ATOM 5404 N N . ALA B 1 233 ? 16.906 9.07 -25.906 1 43.84 233 ALA B N 1
ATOM 5405 C CA . ALA B 1 233 ? 15.688 9.766 -25.469 1 43.84 233 ALA B CA 1
ATOM 5406 C C . ALA B 1 233 ? 16.016 11.156 -24.953 1 43.84 233 ALA B C 1
ATOM 5408 O O . ALA B 1 233 ? 15.133 12.023 -24.875 1 43.84 233 ALA B O 1
ATOM 5409 N N . GLY B 1 234 ? 17.391 11.648 -25.047 1 39.75 234 GLY B N 1
ATOM 5410 C CA . GLY B 1 234 ? 17.844 12.961 -24.609 1 39.75 234 GLY B CA 1
ATOM 5411 C C . GLY B 1 234 ? 17.484 13.273 -23.172 1 39.75 234 GLY B C 1
ATOM 5412 O O . GLY B 1 234 ? 17.906 14.297 -22.625 1 39.75 234 GLY B O 1
ATOM 5413 N N . ALA B 1 235 ? 16.375 13.016 -22.672 1 40.75 235 ALA B N 1
ATOM 5414 C CA . ALA B 1 235 ? 15.945 13.18 -21.281 1 40.75 235 ALA B CA 1
ATOM 5415 C C . ALA B 1 235 ? 15.805 11.828 -20.594 1 40.75 235 ALA B C 1
ATOM 5417 O O . ALA B 1 235 ? 15.586 10.805 -21.25 1 40.75 235 ALA B O 1
ATOM 5418 N N . ARG B 1 236 ? 16.219 11.797 -19.328 1 42.06 236 ARG B N 1
ATOM 5419 C CA . ARG B 1 236 ? 16 10.562 -18.578 1 42.06 236 ARG B CA 1
ATOM 5420 C C . ARG B 1 236 ? 14.625 9.984 -18.859 1 42.06 236 ARG B C 1
ATOM 5422 O O . ARG B 1 236 ? 13.609 10.664 -18.672 1 42.06 236 ARG B O 1
ATOM 5429 N N . VAL B 1 237 ? 14.398 9.281 -19.875 1 36.66 237 VAL B N 1
ATOM 5430 C CA . VAL B 1 237 ? 13.133 8.68 -20.266 1 36.66 237 VAL B CA 1
ATOM 5431 C C . VAL B 1 237 ? 12.398 8.164 -19.016 1 36.66 237 VAL B C 1
ATOM 5433 O O . VAL B 1 237 ? 12.75 7.113 -18.469 1 36.66 237 VAL B O 1
ATOM 5436 N N . HIS B 1 238 ? 11.953 8.953 -18.156 1 40.25 238 HIS B N 1
ATOM 5437 C CA . HIS B 1 238 ? 11.156 8.648 -16.984 1 40.25 238 HIS B CA 1
ATOM 5438 C C . HIS B 1 238 ? 10.047 7.656 -17.312 1 40.25 238 HIS B C 1
ATOM 5440 O O . HIS B 1 238 ? 9.594 6.914 -16.438 1 40.25 238 HIS B O 1
ATOM 5446 N N . ASN B 1 239 ? 9.516 7.773 -18.641 1 40.44 239 ASN B N 1
ATOM 5447 C CA . ASN B 1 239 ? 8.359 6.98 -19.047 1 40.44 239 ASN B CA 1
ATOM 5448 C C . ASN B 1 239 ? 8.727 5.512 -19.234 1 40.44 239 ASN B C 1
ATOM 5450 O O . ASN B 1 239 ? 7.859 4.641 -19.172 1 40.44 239 ASN B O 1
ATOM 5454 N N . LEU B 1 240 ? 9.836 5.383 -19.875 1 40.41 240 LEU B N 1
ATOM 5455 C CA . LEU B 1 240 ? 10.258 4.008 -20.125 1 40.41 240 LEU B CA 1
ATOM 5456 C C . LEU B 1 240 ? 10.297 3.207 -18.828 1 40.41 240 LEU B C 1
ATOM 5458 O O . LEU B 1 240 ? 10.453 1.983 -18.859 1 40.41 240 LEU B O 1
ATOM 5462 N N . ASN B 1 241 ? 10.195 3.934 -17.75 1 45 241 ASN B N 1
ATOM 5463 C CA . ASN B 1 241 ? 10.688 3.447 -16.469 1 45 241 ASN B CA 1
ATOM 5464 C C . ASN B 1 241 ? 9.555 2.844 -15.633 1 45 241 ASN B C 1
ATOM 5466 O O . ASN B 1 241 ? 9.781 2.391 -14.508 1 45 241 ASN B O 1
ATOM 5470 N N . ARG B 1 242 ? 8.352 2.91 -16.266 1 53.38 242 ARG B N 1
ATOM 5471 C CA . ARG B 1 242 ? 7.41 2.32 -15.32 1 53.38 242 ARG B CA 1
ATOM 5472 C C . ARG B 1 242 ? 7.254 0.823 -15.57 1 53.38 242 ARG B C 1
ATOM 5474 O O . ARG B 1 242 ? 6.91 0.402 -16.672 1 53.38 242 ARG B O 1
ATOM 5481 N N . ILE B 1 243 ? 7.922 0.005 -14.742 1 64.88 243 ILE B N 1
ATOM 5482 C CA . ILE B 1 243 ? 7.82 -1.45 -14.727 1 64.88 243 ILE B CA 1
ATOM 5483 C C . ILE B 1 243 ? 6.512 -1.87 -14.055 1 64.88 243 ILE B C 1
ATOM 5485 O O . ILE B 1 243 ? 6.215 -1.437 -12.938 1 64.88 243 ILE B O 1
ATOM 5489 N N . ASP B 1 244 ? 5.695 -2.467 -14.938 1 81.44 244 ASP B N 1
ATOM 5490 C CA . ASP B 1 244 ? 4.473 -3.014 -14.352 1 81.44 244 ASP B CA 1
ATOM 5491 C C . ASP B 1 244 ? 4.773 -4.254 -13.516 1 81.44 244 ASP B C 1
ATOM 5493 O O . ASP B 1 244 ? 5.605 -5.078 -13.891 1 81.44 244 ASP B O 1
ATOM 5497 N N . PHE B 1 245 ? 4.262 -4.238 -12.391 1 89.56 245 PHE B N 1
ATOM 5498 C CA . PHE B 1 245 ? 4.367 -5.395 -11.508 1 89.56 245 PHE B CA 1
ATOM 5499 C C . PHE B 1 245 ? 2.998 -5.797 -10.977 1 89.56 245 PHE B C 1
ATOM 5501 O O . PHE B 1 245 ? 2.234 -4.953 -10.508 1 89.56 245 PHE B O 1
ATOM 5508 N N . TYR B 1 246 ? 2.682 -7.062 -11.133 1 96.62 246 TYR B N 1
ATOM 5509 C CA . TYR B 1 246 ? 1.39 -7.582 -10.695 1 96.62 246 TYR B CA 1
ATOM 5510 C C . TYR B 1 246 ? 1.563 -8.641 -9.609 1 96.62 246 TYR B C 1
ATOM 5512 O O . TYR B 1 246 ? 2.682 -9.086 -9.344 1 96.62 246 TYR B O 1
ATOM 5520 N N . THR B 1 247 ? 0.482 -8.961 -8.922 1 97.62 247 THR B N 1
ATOM 5521 C CA . THR B 1 247 ? 0.513 -9.984 -7.883 1 97.62 247 THR B CA 1
ATOM 5522 C C . THR B 1 247 ? -0.45 -11.117 -8.219 1 97.62 247 THR B C 1
ATOM 5524 O O . THR B 1 247 ? -1.374 -10.945 -9.016 1 97.62 247 THR B O 1
ATOM 5527 N N . SER B 1 248 ? -0.164 -12.273 -7.609 1 98.38 248 SER B N 1
ATOM 5528 C CA . SER B 1 248 ? -0.995 -13.461 -7.781 1 98.38 248 SER B CA 1
ATOM 5529 C C . SER B 1 248 ? -0.996 -14.328 -6.52 1 98.38 248 SER B C 1
ATOM 5531 O O . SER B 1 248 ? -0.084 -14.227 -5.695 1 98.38 248 SER B O 1
ATOM 5533 N N . HIS B 1 249 ? -2.068 -15.031 -6.32 1 98 249 HIS B N 1
ATOM 5534 C CA . HIS B 1 249 ? -2.094 -16.078 -5.312 1 98 249 HIS B CA 1
ATOM 5535 C C . HIS B 1 249 ? -3.158 -17.125 -5.637 1 98 249 HIS B C 1
ATOM 5537 O O . HIS B 1 249 ? -3.998 -16.922 -6.512 1 98 249 HIS B O 1
ATOM 5543 N N . GLU B 1 250 ? -3.035 -18.266 -5.039 1 97.5 250 GLU B N 1
ATOM 5544 C CA . GLU B 1 250 ? -4.043 -19.312 -5.164 1 97.5 250 GLU B CA 1
ATOM 5545 C C . GLU B 1 250 ? -5.348 -18.906 -4.488 1 97.5 250 GLU B C 1
ATOM 5547 O O . GLU B 1 250 ? -5.363 -18.562 -3.303 1 97.5 250 GLU B O 1
ATOM 5552 N N . ALA B 1 251 ? -6.406 -18.906 -5.281 1 98.06 251 ALA B N 1
ATOM 5553 C CA . ALA B 1 251 ? -7.719 -18.609 -4.711 1 98.06 251 ALA B CA 1
ATOM 5554 C C . ALA B 1 251 ? -8.266 -19.812 -3.936 1 98.06 251 ALA B C 1
ATOM 5556 O O . ALA B 1 251 ? -9.312 -20.359 -4.293 1 98.06 251 ALA B O 1
ATOM 5557 N N . LEU B 1 252 ? -7.645 -20.047 -2.816 1 97.56 252 LEU B N 1
ATOM 5558 C CA . LEU B 1 252 ? -7.965 -21.234 -2.041 1 97.56 252 LEU B CA 1
ATOM 5559 C C . LEU B 1 252 ? -9.07 -20.953 -1.032 1 97.56 252 LEU B C 1
ATOM 5561 O O . LEU B 1 252 ? -10.047 -21.703 -0.946 1 97.56 252 LEU B O 1
ATOM 5565 N N . LEU B 1 253 ? -8.922 -19.891 -0.253 1 98.06 253 LEU B N 1
ATOM 5566 C CA . LEU B 1 253 ? -9.891 -19.531 0.783 1 98.06 253 LEU B CA 1
ATOM 5567 C C . LEU B 1 253 ? -11.023 -18.703 0.205 1 98.06 253 LEU B C 1
ATOM 5569 O O . LEU B 1 253 ? -10.953 -17.469 0.198 1 98.06 253 LEU B O 1
ATOM 5573 N N . LEU B 1 254 ? -12.062 -19.312 -0.144 1 98.38 254 LEU B N 1
ATOM 5574 C CA . LEU B 1 254 ? -13.109 -18.703 -0.956 1 98.38 254 LEU B CA 1
ATOM 5575 C C . LEU B 1 254 ? -13.852 -17.625 -0.172 1 98.38 254 LEU B C 1
ATOM 5577 O O . LEU B 1 254 ? -14.234 -16.594 -0.734 1 98.38 254 LEU B O 1
ATOM 5581 N N . PRO B 1 255 ? -14.078 -17.766 1.17 1 98.06 255 PRO B N 1
ATOM 5582 C CA . PRO B 1 255 ? -14.711 -16.656 1.889 1 98.06 255 PRO B CA 1
ATOM 5583 C C . PRO B 1 255 ? -13.922 -15.359 1.786 1 98.06 255 PRO B C 1
ATOM 5585 O O . PRO B 1 255 ? -14.508 -14.281 1.644 1 98.06 255 PRO B O 1
ATOM 5588 N N . TYR B 1 256 ? -12.641 -15.492 1.854 1 98.56 256 TYR B N 1
ATOM 5589 C CA . TYR B 1 256 ? -11.773 -14.336 1.705 1 98.56 256 TYR B CA 1
ATOM 5590 C C . TYR B 1 256 ? -11.906 -13.727 0.314 1 98.56 256 TYR B C 1
ATOM 5592 O O . TYR B 1 256 ? -12.086 -12.516 0.175 1 98.56 256 TYR B O 1
ATOM 5600 N N . GLU B 1 257 ? -11.828 -14.594 -0.671 1 98.56 257 GLU B N 1
ATOM 5601 C CA . GLU B 1 257 ? -11.938 -14.141 -2.055 1 98.56 257 GLU B CA 1
ATOM 5602 C C . GLU B 1 257 ? -13.289 -13.484 -2.316 1 98.56 257 GLU B C 1
ATOM 5604 O O . GLU B 1 257 ? -13.359 -12.43 -2.947 1 98.56 257 GLU B O 1
ATOM 5609 N N . GLN B 1 258 ? -14.289 -14.102 -1.839 1 98.31 258 GLN B N 1
ATOM 5610 C CA . GLN B 1 258 ? -15.633 -13.578 -2.014 1 98.31 258 GLN B CA 1
ATOM 5611 C C . GLN B 1 258 ? -15.766 -12.18 -1.403 1 98.31 258 GLN B C 1
ATOM 5613 O O . GLN B 1 258 ? -16.359 -11.289 -2.01 1 98.31 258 GLN B O 1
ATOM 5618 N N . ALA B 1 259 ? -15.234 -11.992 -0.221 1 98.12 259 ALA B N 1
ATOM 5619 C CA . ALA B 1 259 ? -15.359 -10.727 0.498 1 98.12 259 ALA B CA 1
ATOM 5620 C C . ALA B 1 259 ? -14.688 -9.594 -0.276 1 98.12 259 ALA B C 1
ATOM 5622 O O . ALA B 1 259 ? -15.086 -8.43 -0.158 1 98.12 259 ALA B O 1
ATOM 5623 N N . LEU B 1 260 ? -13.75 -9.953 -1.059 1 98.06 260 LEU B N 1
ATOM 5624 C CA . LEU B 1 260 ? -13 -8.938 -1.788 1 98.06 260 LEU B CA 1
ATOM 5625 C C . LEU B 1 260 ? -13.422 -8.898 -3.254 1 98.06 260 LEU B C 1
ATOM 5627 O O . LEU B 1 260 ? -12.703 -8.352 -4.094 1 98.06 260 LEU B O 1
ATOM 5631 N N . THR B 1 261 ? -14.469 -9.539 -3.613 1 98.38 261 THR B N 1
ATOM 5632 C CA . THR B 1 261 ? -15.078 -9.469 -4.938 1 98.38 261 THR B CA 1
ATOM 5633 C C . THR B 1 261 ? -16.094 -8.336 -5.004 1 98.38 261 THR B C 1
ATOM 5635 O O . THR B 1 261 ? -17.031 -8.297 -4.211 1 98.38 261 THR B O 1
ATOM 5638 N N . ARG B 1 262 ? -15.906 -7.43 -5.949 1 96.31 262 ARG B N 1
ATOM 5639 C CA . ARG B 1 262 ? -16.719 -6.215 -5.965 1 96.31 262 ARG B CA 1
ATOM 5640 C C . ARG B 1 262 ? -17.109 -5.836 -7.387 1 96.31 262 ARG B C 1
ATOM 5642 O O . ARG B 1 262 ? -16.484 -6.27 -8.352 1 96.31 262 ARG B O 1
ATOM 5649 N N . GLN B 1 263 ? -18.188 -5.113 -7.449 1 94.62 263 GLN B N 1
ATOM 5650 C CA . GLN B 1 263 ? -18.5 -4.336 -8.641 1 94.62 263 GLN B CA 1
ATOM 5651 C C . GLN B 1 263 ? -17.906 -2.938 -8.562 1 94.62 263 GLN B C 1
ATOM 5653 O O . GLN B 1 263 ? -18.047 -2.256 -7.543 1 94.62 263 GLN B O 1
ATOM 5658 N N . VAL B 1 264 ? -17.188 -2.668 -9.484 1 88 264 VAL B N 1
ATOM 5659 C CA . VAL B 1 264 ? -16.5 -1.38 -9.5 1 88 264 VAL B CA 1
ATOM 5660 C C . VAL B 1 264 ? -17.219 -0.424 -10.453 1 88 264 VAL B C 1
ATOM 5662 O O . VAL B 1 264 ? -17.734 -0.845 -11.492 1 88 264 VAL B O 1
ATOM 5665 N N . PRO B 1 265 ? -17.234 0.859 -10.102 1 77.19 265 PRO B N 1
ATOM 5666 C CA . PRO B 1 265 ? -17.906 1.835 -10.961 1 77.19 265 PRO B CA 1
ATOM 5667 C C . PRO B 1 265 ? -17.359 1.85 -12.383 1 77.19 265 PRO B C 1
ATOM 5669 O O . PRO B 1 265 ? -16.141 1.767 -12.578 1 77.19 265 PRO B O 1
ATOM 5672 N N . ARG B 1 266 ? -18.203 1.796 -13.352 1 76.25 266 ARG B N 1
ATOM 5673 C CA . ARG B 1 266 ? -17.906 1.937 -14.773 1 76.25 266 ARG B CA 1
ATOM 5674 C C . ARG B 1 266 ? -17.266 0.669 -15.328 1 76.25 266 ARG B C 1
ATOM 5676 O O . ARG B 1 266 ? -16.625 0.702 -16.375 1 76.25 266 ARG B O 1
ATOM 5683 N N . GLN B 1 267 ? -17.25 -0.265 -14.633 1 83.38 267 GLN B N 1
ATOM 5684 C CA . GLN B 1 267 ? -16.844 -1.582 -15.102 1 83.38 267 GLN B CA 1
ATOM 5685 C C . GLN B 1 267 ? -17.984 -2.59 -14.992 1 83.38 267 GLN B C 1
ATOM 5687 O O . GLN B 1 267 ? -18.75 -2.557 -14.023 1 83.38 267 GLN B O 1
ATOM 5692 N N . GLN B 1 268 ? -18.031 -3.275 -15.938 1 88.38 268 GLN B N 1
ATOM 5693 C CA . GLN B 1 268 ? -19.062 -4.309 -15.914 1 88.38 268 GLN B CA 1
ATOM 5694 C C . GLN B 1 268 ? -18.562 -5.559 -15.188 1 88.38 268 GLN B C 1
ATOM 5696 O O . GLN B 1 268 ? -17.375 -5.867 -15.219 1 88.38 268 GLN B O 1
ATOM 5701 N N . GLY B 1 269 ? -19.531 -6.188 -14.539 1 94.62 269 GLY B N 1
ATOM 5702 C CA . GLY B 1 269 ? -19.234 -7.48 -13.953 1 94.62 269 GLY B CA 1
ATOM 5703 C C . GLY B 1 269 ? -18.594 -7.379 -12.578 1 94.62 269 GLY B C 1
ATOM 5704 O O . GLY B 1 269 ? -18.656 -6.332 -11.93 1 94.62 269 GLY B O 1
ATOM 5705 N N . TRP B 1 270 ? -18.125 -8.531 -12.102 1 97.5 270 TRP B N 1
ATOM 5706 C CA . TRP B 1 270 ? -17.5 -8.664 -10.781 1 97.5 270 TRP B CA 1
ATOM 5707 C C . TRP B 1 270 ? -16 -8.891 -10.906 1 97.5 270 TRP B C 1
ATOM 5709 O O . TRP B 1 270 ? -15.555 -9.625 -11.789 1 97.5 270 TRP B O 1
ATOM 5719 N N . LEU B 1 271 ? -15.258 -8.234 -10.086 1 97.94 271 LEU B N 1
ATOM 5720 C CA . LEU B 1 271 ? -13.812 -8.406 -10.062 1 97.94 271 LEU B CA 1
ATOM 5721 C C . LEU B 1 271 ? -13.336 -8.812 -8.672 1 97.94 271 LEU B C 1
ATOM 5723 O O . LEU B 1 271 ? -13.82 -8.289 -7.664 1 97.94 271 LEU B O 1
ATOM 5727 N N . ASN B 1 272 ? -12.539 -9.852 -8.641 1 98.5 272 ASN B N 1
ATOM 5728 C CA . ASN B 1 272 ? -11.773 -10.117 -7.422 1 98.5 272 ASN B CA 1
ATOM 5729 C C . ASN B 1 272 ? -10.648 -9.109 -7.234 1 98.5 272 ASN B C 1
ATOM 5731 O O . ASN B 1 272 ? -9.734 -9.031 -8.055 1 98.5 272 ASN B O 1
ATOM 5735 N N . LEU B 1 273 ? -10.695 -8.367 -6.129 1 98.06 273 LEU B N 1
ATOM 5736 C CA . LEU B 1 273 ? -9.734 -7.289 -5.953 1 98.06 273 LEU B CA 1
ATOM 5737 C C . LEU B 1 273 ? -8.703 -7.652 -4.887 1 98.06 273 LEU B C 1
ATOM 5739 O O . LEU B 1 273 ? -8.016 -6.773 -4.363 1 98.06 273 LEU B O 1
ATOM 5743 N N . SER B 1 274 ? -8.633 -8.961 -4.496 1 98.12 274 SER B N 1
ATOM 5744 C CA . SER B 1 274 ? -7.617 -9.438 -3.564 1 98.12 274 SER B CA 1
ATOM 5745 C C . SER B 1 274 ? -6.277 -9.633 -4.262 1 98.12 274 SER B C 1
ATOM 5747 O O . SER B 1 274 ? -5.23 -9.656 -3.611 1 98.12 274 SER B O 1
ATOM 5749 N N . THR B 1 275 ? -6.273 -9.852 -5.559 1 98.5 275 THR B N 1
ATOM 5750 C CA . THR B 1 275 ? -5.074 -10.062 -6.363 1 98.5 275 THR B CA 1
ATOM 5751 C C . THR B 1 275 ? -5.363 -9.812 -7.84 1 98.5 275 THR B C 1
ATOM 5753 O O . THR B 1 275 ? -6.523 -9.789 -8.258 1 98.5 275 THR B O 1
ATOM 5756 N N . HIS B 1 276 ? -4.316 -9.609 -8.641 1 98.44 276 HIS B N 1
ATOM 5757 C CA . HIS B 1 276 ? -4.488 -9.391 -10.07 1 98.44 276 HIS B CA 1
ATOM 5758 C C . HIS B 1 276 ? -4.824 -10.695 -10.789 1 98.44 276 HIS B C 1
ATOM 5760 O O . HIS B 1 276 ? -5.648 -10.711 -11.703 1 98.44 276 HIS B O 1
ATOM 5766 N N . TYR B 1 277 ? -4.211 -11.758 -10.328 1 98.69 277 TYR B N 1
ATOM 5767 C CA . TYR B 1 277 ? -4.129 -12.992 -11.102 1 98.69 277 TYR B CA 1
ATOM 5768 C C . TYR B 1 277 ? -4.328 -14.211 -10.211 1 98.69 277 TYR B C 1
ATOM 5770 O O . TYR B 1 277 ? -3.379 -14.945 -9.93 1 98.69 277 TYR B O 1
ATOM 5778 N N . PRO B 1 278 ? -5.629 -14.484 -9.836 1 98.75 278 PRO B N 1
ATOM 5779 C CA . PRO B 1 278 ? -5.891 -15.68 -9.031 1 98.75 278 PRO B CA 1
ATOM 5780 C C . PRO B 1 278 ? -5.758 -16.969 -9.828 1 98.75 278 PRO B C 1
ATOM 5782 O O . PRO B 1 278 ? -6.008 -16.984 -11.039 1 98.75 278 PRO B O 1
ATOM 5785 N N . TRP B 1 279 ? -5.375 -18.031 -9.141 1 98.25 279 TRP B N 1
ATOM 5786 C CA . TRP B 1 279 ? -5.348 -19.312 -9.844 1 98.25 279 TRP B CA 1
ATOM 5787 C C . TRP B 1 279 ? -5.996 -20.406 -9 1 98.25 279 TRP B C 1
ATOM 5789 O O . TRP B 1 279 ? -6.23 -20.219 -7.809 1 98.25 279 TRP B O 1
ATOM 5799 N N . ILE B 1 280 ? -6.391 -21.453 -9.648 1 97.88 280 ILE B N 1
ATOM 5800 C CA . ILE B 1 280 ? -6.957 -22.656 -9.039 1 97.88 280 ILE B CA 1
ATOM 5801 C C . ILE B 1 280 ? -5.891 -23.75 -8.969 1 97.88 280 ILE B C 1
ATOM 5803 O O . ILE B 1 280 ? -5.242 -24.062 -9.969 1 97.88 280 ILE B O 1
ATOM 5807 N N . GLY B 1 281 ? -5.762 -24.312 -7.793 1 94.19 281 GLY B N 1
ATOM 5808 C CA . GLY B 1 281 ? -4.852 -25.438 -7.633 1 94.19 281 GLY B CA 1
ATOM 5809 C C . GLY B 1 281 ? -5.434 -26.75 -8.141 1 94.19 281 GLY B C 1
ATOM 5810 O O . GLY B 1 281 ? -6.637 -26.844 -8.383 1 94.19 281 GLY B O 1
ATOM 5811 N N . MET B 1 282 ? -4.629 -27.766 -8.125 1 88.06 282 MET B N 1
ATOM 5812 C CA . MET B 1 282 ? -5.02 -29.062 -8.664 1 88.06 282 MET B CA 1
ATOM 5813 C C . MET B 1 282 ? -6.094 -29.719 -7.801 1 88.06 282 MET B C 1
ATOM 5815 O O . MET B 1 282 ? -7.043 -30.312 -8.32 1 88.06 282 MET B O 1
ATOM 5819 N N . ARG B 1 283 ? -6.004 -29.516 -6.559 1 88.56 283 ARG B N 1
ATOM 5820 C CA . ARG B 1 283 ? -6.875 -30.203 -5.613 1 88.56 283 ARG B CA 1
ATOM 5821 C C . ARG B 1 283 ? -8.273 -29.594 -5.605 1 88.56 283 ARG B C 1
ATOM 5823 O O . ARG B 1 283 ? -9.211 -30.188 -5.074 1 88.56 283 ARG B O 1
ATOM 5830 N N . THR B 1 284 ? -8.352 -28.438 -6.121 1 94.5 284 THR B N 1
ATOM 5831 C CA . THR B 1 284 ? -9.625 -27.734 -6.078 1 94.5 284 THR B CA 1
ATOM 5832 C C . THR B 1 284 ? -10.148 -27.469 -7.488 1 94.5 284 THR B C 1
ATOM 5834 O O . THR B 1 284 ? -11.016 -26.625 -7.684 1 94.5 284 THR B O 1
ATOM 5837 N N . ALA B 1 285 ? -9.656 -28.219 -8.445 1 94.62 285 ALA B N 1
ATOM 5838 C CA . ALA B 1 285 ? -9.922 -27.922 -9.852 1 94.62 285 ALA B CA 1
ATOM 5839 C C . ALA B 1 285 ? -11.078 -28.75 -10.391 1 94.62 285 ALA B C 1
ATOM 5841 O O . ALA B 1 285 ? -11.289 -28.828 -11.602 1 94.62 285 ALA B O 1
ATOM 5842 N N . ALA B 1 286 ? -11.828 -29.312 -9.547 1 94.44 286 ALA B N 1
ATOM 5843 C CA . ALA B 1 286 ? -12.969 -30.094 -10.008 1 94.44 286 ALA B CA 1
ATOM 5844 C C . ALA B 1 286 ? -13.953 -29.219 -10.789 1 94.44 286 ALA B C 1
ATOM 5846 O O . ALA B 1 286 ? -14.289 -28.125 -10.352 1 94.44 286 ALA B O 1
ATOM 5847 N N . LEU B 1 287 ? -14.375 -29.734 -11.891 1 94.62 287 LEU B N 1
ATOM 5848 C CA . LEU B 1 287 ? -15.242 -29 -12.805 1 94.62 287 LEU B CA 1
ATOM 5849 C C . LEU B 1 287 ? -16.5 -28.5 -12.102 1 94.62 287 LEU B C 1
ATOM 5851 O O . LEU B 1 287 ? -16.938 -27.375 -12.328 1 94.62 287 LEU B O 1
ATOM 5855 N N . ASP B 1 288 ? -17.047 -29.281 -11.242 1 94.31 288 ASP B N 1
ATOM 5856 C CA . ASP B 1 288 ? -18.281 -28.906 -10.547 1 94.31 288 ASP B CA 1
ATOM 5857 C C . ASP B 1 288 ? -17.984 -28.422 -9.125 1 94.31 288 ASP B C 1
ATOM 5859 O O . ASP B 1 288 ? -18.875 -28.375 -8.281 1 94.31 288 ASP B O 1
ATOM 5863 N N . GLY B 1 289 ? -16.766 -28.125 -8.891 1 97.19 289 GLY B N 1
ATOM 5864 C CA . GLY B 1 289 ? -16.359 -27.719 -7.562 1 97.19 289 GLY B CA 1
ATOM 5865 C C . GLY B 1 289 ? -16.547 -26.234 -7.312 1 97.19 289 GLY B C 1
ATOM 5866 O O . GLY B 1 289 ? -16.828 -25.469 -8.242 1 97.19 289 GLY B O 1
ATOM 5867 N N . ALA B 1 290 ? -16.375 -25.844 -6.105 1 98.31 290 ALA B N 1
ATOM 5868 C CA . ALA B 1 290 ? -16.641 -24.484 -5.648 1 98.31 290 ALA B CA 1
ATOM 5869 C C . ALA B 1 290 ? -15.672 -23.5 -6.281 1 98.31 290 ALA B C 1
ATOM 5871 O O . ALA B 1 290 ? -16.062 -22.391 -6.656 1 98.31 290 ALA B O 1
ATOM 5872 N N . HIS B 1 291 ? -14.43 -23.875 -6.344 1 98.56 291 HIS B N 1
ATOM 5873 C CA . HIS B 1 291 ? -13.414 -22.953 -6.82 1 98.56 291 HIS B CA 1
ATOM 5874 C C . HIS B 1 291 ? -13.609 -22.625 -8.297 1 98.56 291 HIS B C 1
ATOM 5876 O O . HIS B 1 291 ? -13.492 -21.469 -8.703 1 98.56 291 HIS B O 1
ATOM 5882 N N . VAL B 1 292 ? -13.93 -23.625 -9.094 1 98.31 292 VAL B N 1
ATOM 5883 C CA . VAL B 1 292 ? -14.219 -23.406 -10.508 1 98.31 292 VAL B CA 1
ATOM 5884 C C . VAL B 1 292 ? -15.477 -22.562 -10.656 1 98.31 292 VAL B C 1
ATOM 5886 O O . VAL B 1 292 ? -15.516 -21.625 -11.461 1 98.31 292 VAL B O 1
ATOM 5889 N N . GLU B 1 293 ? -16.469 -22.812 -9.844 1 98.25 293 GLU B N 1
ATOM 5890 C CA . GLU B 1 293 ? -17.688 -22.016 -9.844 1 98.25 293 GLU B CA 1
ATOM 5891 C C . GLU B 1 293 ? -17.391 -20.547 -9.531 1 98.25 293 GLU B C 1
ATOM 5893 O O . GLU B 1 293 ? -17.891 -19.656 -10.211 1 98.25 293 GLU B O 1
ATOM 5898 N N . TYR B 1 294 ? -16.641 -20.344 -8.57 1 98.5 294 TYR B N 1
ATOM 5899 C CA . TYR B 1 294 ? -16.328 -18.984 -8.156 1 98.5 294 TYR B CA 1
ATOM 5900 C C . TYR B 1 294 ? -15.57 -18.25 -9.258 1 98.5 294 TYR B C 1
ATOM 5902 O O . TYR B 1 294 ? -15.953 -17.141 -9.641 1 98.5 294 TYR B O 1
ATOM 5910 N N . LEU B 1 295 ? -14.531 -18.859 -9.805 1 98.56 295 LEU B N 1
ATOM 5911 C CA . LEU B 1 295 ? -13.625 -18.141 -10.695 1 98.56 295 LEU B CA 1
ATOM 5912 C C . LEU B 1 295 ? -14.203 -18.062 -12.102 1 98.56 295 LEU B C 1
ATOM 5914 O O . LEU B 1 295 ? -13.734 -17.266 -12.922 1 98.56 295 LEU B O 1
ATOM 5918 N N . ARG B 1 296 ? -15.211 -18.781 -12.422 1 97.81 296 ARG B N 1
ATOM 5919 C CA . ARG B 1 296 ? -15.781 -18.672 -13.758 1 97.81 296 ARG B CA 1
ATOM 5920 C C . ARG B 1 296 ? -16.5 -17.344 -13.938 1 97.81 296 ARG B C 1
ATOM 5922 O O . ARG B 1 296 ? -16.703 -16.891 -15.062 1 97.81 296 ARG B O 1
ATOM 5929 N N . GLY B 1 297 ? -16.844 -16.703 -12.805 1 97.5 297 GLY B N 1
ATOM 5930 C CA . GLY B 1 297 ? -17.719 -15.547 -12.914 1 97.5 297 GLY B CA 1
ATOM 5931 C C . GLY B 1 297 ? -16.984 -14.234 -12.758 1 97.5 297 GLY B C 1
ATOM 5932 O O . GLY B 1 297 ? -17.516 -13.172 -13.094 1 97.5 297 GLY B O 1
ATOM 5933 N N . VAL B 1 298 ? -15.812 -14.25 -12.148 1 98.25 298 VAL B N 1
ATOM 5934 C CA . VAL B 1 298 ? -15.07 -13.008 -12 1 98.25 298 VAL B CA 1
ATOM 5935 C C . VAL B 1 298 ? -14.422 -12.625 -13.328 1 98.25 298 VAL B C 1
ATOM 5937 O O . VAL B 1 298 ? -14.094 -13.492 -14.141 1 98.25 298 VAL B O 1
ATOM 5940 N N . ARG B 1 299 ? -14.133 -11.383 -13.555 1 97.44 299 ARG B N 1
ATOM 5941 C CA . ARG B 1 299 ? -13.594 -10.875 -14.812 1 97.44 299 ARG B CA 1
ATOM 5942 C C . ARG B 1 299 ? -12.07 -10.977 -14.828 1 97.44 299 ARG B C 1
ATOM 5944 O O . ARG B 1 299 ? -11.445 -10.742 -15.867 1 97.44 299 ARG B O 1
ATOM 5951 N N . ASN B 1 300 ? -11.461 -11.305 -13.742 1 98.56 300 ASN B N 1
ATOM 5952 C CA . ASN B 1 300 ? -10.008 -11.422 -13.648 1 98.56 300 ASN B CA 1
ATOM 5953 C C . ASN B 1 300 ? -9.469 -12.414 -14.672 1 98.56 300 ASN B C 1
ATOM 5955 O O . ASN B 1 300 ? -10.148 -13.375 -15.039 1 98.56 300 ASN B O 1
ATOM 5959 N N . PRO B 1 301 ? -8.234 -12.133 -15.234 1 98.81 301 PRO B N 1
ATOM 5960 C CA . PRO B 1 301 ? -7.539 -13.305 -15.766 1 98.81 301 PRO B CA 1
ATOM 5961 C C . PRO B 1 301 ? -7.281 -14.367 -14.695 1 98.81 301 PRO B C 1
ATOM 5963 O O . PRO B 1 301 ? -7.008 -14.039 -13.539 1 98.81 301 PRO B O 1
ATOM 5966 N N . ILE B 1 302 ? -7.434 -15.617 -15.086 1 98.75 302 ILE B N 1
ATOM 5967 C CA . ILE B 1 302 ? -7.289 -16.688 -14.102 1 98.75 302 ILE B CA 1
ATOM 5968 C C . ILE B 1 302 ? -6.379 -17.781 -14.664 1 98.75 302 ILE B C 1
ATOM 5970 O O . ILE B 1 302 ? -6.176 -17.859 -15.875 1 98.75 302 ILE B O 1
ATOM 5974 N N . ALA B 1 303 ? -5.785 -18.484 -13.789 1 98.69 303 ALA B N 1
ATOM 5975 C CA . ALA B 1 303 ? -4.977 -19.641 -14.172 1 98.69 303 ALA B CA 1
ATOM 5976 C C . ALA B 1 303 ? -5.434 -20.906 -13.43 1 98.69 303 ALA B C 1
ATOM 5978 O O . ALA B 1 303 ? -6.141 -20.812 -12.422 1 98.69 303 ALA B O 1
ATOM 5979 N N . ILE B 1 304 ? -5.129 -21.969 -13.969 1 98 304 ILE B N 1
ATOM 5980 C CA . ILE B 1 304 ? -5.426 -23.25 -13.32 1 98 304 ILE B CA 1
ATOM 5981 C C . ILE B 1 304 ? -4.23 -24.188 -13.453 1 98 304 ILE B C 1
ATOM 5983 O O . ILE B 1 304 ? -3.604 -24.25 -14.516 1 98 304 ILE B O 1
ATOM 5987 N N . LYS B 1 305 ? -3.895 -24.875 -12.344 1 97.5 305 LYS B N 1
ATOM 5988 C CA . LYS B 1 305 ? -2.818 -25.859 -12.383 1 97.5 305 LYS B CA 1
ATOM 5989 C C . LY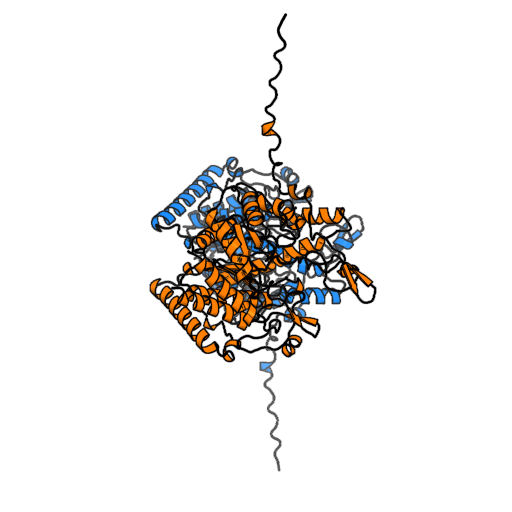S B 1 305 ? -3.273 -27.141 -13.062 1 97.5 305 LYS B C 1
ATOM 5991 O O . LYS B 1 305 ? -4.391 -27.609 -12.836 1 97.5 305 LYS B O 1
ATOM 5996 N N . VAL B 1 306 ? -2.4 -27.656 -13.922 1 97.25 306 VAL B N 1
ATOM 5997 C CA . VAL B 1 306 ? -2.68 -28.875 -14.672 1 97.25 306 VAL B CA 1
ATOM 5998 C C . VAL B 1 306 ? -1.641 -29.938 -14.336 1 97.25 306 VAL B C 1
ATOM 6000 O O . VAL B 1 306 ? -0.467 -29.812 -14.695 1 97.25 306 VAL B O 1
ATOM 6003 N N . GLY B 1 307 ? -2.1 -31.016 -13.719 1 95.44 307 GLY B N 1
ATOM 6004 C CA . GLY B 1 307 ? -1.216 -32.094 -13.336 1 95.44 307 GLY B CA 1
ATOM 6005 C C . GLY B 1 307 ? -1.188 -33.25 -14.336 1 95.44 307 GLY B C 1
ATOM 6006 O O . GLY B 1 307 ? -1.869 -33.188 -15.367 1 95.44 307 GLY B O 1
ATOM 6007 N N . PRO B 1 308 ? -0.397 -34.25 -14.016 1 94.62 308 PRO B N 1
ATOM 6008 C CA . PRO B 1 308 ? -0.192 -35.344 -14.961 1 94.62 308 PRO B CA 1
ATOM 6009 C C . PRO B 1 308 ? -1.438 -36.219 -15.133 1 94.62 308 PRO B C 1
ATOM 6011 O O . PRO B 1 308 ? -1.543 -36.969 -16.109 1 94.62 308 PRO B O 1
ATOM 6014 N N . SER B 1 309 ? -2.391 -36.125 -14.273 1 93.5 309 SER B N 1
ATOM 6015 C CA . SER B 1 309 ? -3.57 -36.969 -14.336 1 93.5 309 SER B CA 1
ATOM 6016 C C . SER B 1 309 ? -4.676 -36.312 -15.164 1 93.5 309 SER B C 1
ATOM 6018 O O . SER B 1 309 ? -5.68 -36.969 -15.477 1 93.5 309 SER B O 1
ATOM 6020 N N . VAL B 1 310 ? -4.531 -35.125 -15.508 1 95.5 310 VAL B N 1
ATOM 6021 C CA . VAL B 1 310 ? -5.57 -34.406 -16.25 1 95.5 310 VAL B CA 1
ATOM 6022 C C . VAL B 1 310 ? -5.676 -34.969 -17.656 1 95.5 310 VAL B C 1
ATOM 6024 O O . VAL B 1 310 ? -4.66 -35.25 -18.312 1 95.5 310 VAL B O 1
ATOM 6027 N N . THR B 1 311 ? -6.883 -35.156 -18.125 1 96.19 311 THR B N 1
ATOM 6028 C CA . THR B 1 311 ? -7.125 -35.656 -19.469 1 96.19 311 THR B CA 1
ATOM 6029 C C . THR B 1 311 ? -7.512 -34.531 -20.422 1 96.19 311 THR B C 1
ATOM 6031 O O . THR B 1 311 ? -7.953 -33.469 -19.984 1 96.19 311 THR B O 1
ATOM 6034 N N . PRO B 1 312 ? -7.324 -34.812 -21.734 1 97.38 312 PRO B N 1
ATOM 6035 C CA . PRO B 1 312 ? -7.734 -33.812 -22.734 1 97.38 312 PRO B CA 1
ATOM 6036 C C . PRO B 1 312 ? -9.195 -33.406 -22.594 1 97.38 312 PRO B C 1
ATOM 6038 O O . PRO B 1 312 ? -9.523 -32.219 -22.672 1 97.38 312 PRO B O 1
ATOM 6041 N N . ASP B 1 313 ? -10.023 -34.375 -22.328 1 96.81 313 ASP B N 1
ATOM 6042 C CA . ASP B 1 313 ? -11.445 -34.062 -22.188 1 96.81 313 ASP B CA 1
ATOM 6043 C C . ASP B 1 313 ? -11.703 -33.156 -21 1 96.81 313 ASP B C 1
ATOM 6045 O O . ASP B 1 313 ? -12.477 -32.188 -21.094 1 96.81 313 ASP B O 1
ATOM 6049 N N . GLN B 1 314 ? -11.109 -33.469 -19.906 1 95.56 314 GLN B N 1
ATOM 6050 C CA . GLN B 1 314 ? -11.242 -32.656 -18.719 1 95.56 314 GLN B CA 1
ATOM 6051 C C . GLN B 1 314 ? -10.766 -31.219 -18.984 1 95.56 314 GLN B C 1
ATOM 6053 O O . GLN B 1 314 ? -11.414 -30.266 -18.562 1 95.56 314 GLN B O 1
ATOM 6058 N N . LEU B 1 315 ? -9.688 -31.172 -19.625 1 96.56 315 LEU B N 1
ATOM 6059 C CA . LEU B 1 315 ? -9.078 -29.875 -19.922 1 96.56 315 LEU B CA 1
ATOM 6060 C C . LEU B 1 315 ? -10 -29.031 -20.797 1 96.56 315 LEU B C 1
ATOM 6062 O O . LEU B 1 315 ? -10.188 -27.844 -20.531 1 96.56 315 LEU B O 1
ATOM 6066 N N . LEU B 1 316 ? -10.562 -29.594 -21.875 1 97.62 316 LEU B N 1
ATOM 6067 C CA . LEU B 1 316 ? -11.445 -28.891 -22.797 1 97.62 316 LEU B CA 1
ATOM 6068 C C . LEU B 1 316 ? -12.727 -28.453 -22.094 1 97.62 316 LEU B C 1
ATOM 6070 O O . LEU B 1 316 ? -13.227 -27.359 -22.328 1 97.62 316 LEU B O 1
ATOM 6074 N N . ARG B 1 317 ? -13.25 -29.266 -21.203 1 97.19 317 ARG B N 1
ATOM 6075 C CA . ARG B 1 317 ? -14.445 -28.906 -20.438 1 97.19 317 ARG B CA 1
ATOM 6076 C C . ARG B 1 317 ? -14.172 -27.734 -19.5 1 97.19 317 ARG B C 1
ATOM 6078 O O . ARG B 1 317 ? -15.047 -26.891 -19.281 1 97.19 317 ARG B O 1
ATOM 6085 N N . LEU B 1 318 ? -13 -27.703 -18.891 1 97 318 LEU B N 1
ATOM 6086 C CA . LEU B 1 318 ? -12.602 -26.578 -18.047 1 97 318 LEU B CA 1
ATOM 6087 C C . LEU B 1 318 ? -12.586 -25.281 -18.844 1 97 318 LEU B C 1
ATOM 6089 O O . LEU B 1 318 ? -13.008 -24.234 -18.328 1 97 318 LEU B O 1
ATOM 6093 N N . ILE B 1 319 ? -12.086 -25.328 -20.094 1 97.88 319 ILE B N 1
ATOM 6094 C CA . ILE B 1 319 ? -12.07 -24.141 -20.938 1 97.88 319 ILE B CA 1
ATOM 6095 C C . ILE B 1 319 ? -13.508 -23.688 -21.203 1 97.88 319 ILE B C 1
ATOM 6097 O O . ILE B 1 319 ? -13.797 -22.484 -21.141 1 97.88 319 ILE B O 1
ATOM 6101 N N . ASP B 1 320 ? -14.406 -24.625 -21.438 1 97.56 320 ASP B N 1
ATOM 6102 C CA . ASP B 1 320 ? -15.805 -24.297 -21.719 1 97.56 320 ASP B CA 1
ATOM 6103 C C . ASP B 1 320 ? -16.422 -23.531 -20.547 1 97.56 320 ASP B C 1
ATOM 6105 O O . ASP B 1 320 ? -17.25 -22.641 -20.75 1 97.56 320 ASP B O 1
ATOM 6109 N N . VAL B 1 321 ? -16 -23.859 -19.391 1 97.31 321 VAL B N 1
ATOM 6110 C CA . VAL B 1 321 ? -16.625 -23.297 -18.203 1 97.31 321 VAL B CA 1
ATOM 6111 C C . VAL B 1 321 ? -15.922 -21.984 -17.844 1 97.31 321 VAL B C 1
ATOM 6113 O O . VAL B 1 321 ? -16.578 -21 -17.5 1 97.31 321 VAL B O 1
ATOM 6116 N N . LEU B 1 322 ? -14.641 -21.906 -17.859 1 97.88 322 LEU B N 1
ATOM 6117 C CA . LEU B 1 322 ? -13.859 -20.797 -17.328 1 97.88 322 LEU B CA 1
ATOM 6118 C C . LEU B 1 322 ? -13.664 -19.719 -18.375 1 97.88 322 LEU B C 1
ATOM 6120 O O . LEU B 1 322 ? -13.367 -18.562 -18.031 1 97.88 322 LEU B O 1
ATOM 6124 N N . ASN B 1 323 ? -13.742 -20.109 -19.594 1 97.88 323 ASN B N 1
ATOM 6125 C CA . ASN B 1 323 ? -13.609 -19.141 -20.688 1 97.88 323 ASN B CA 1
ATOM 6126 C C . ASN B 1 323 ? -14.562 -19.453 -21.828 1 97.88 323 ASN B C 1
ATOM 6128 O O . ASN B 1 323 ? -14.141 -19.625 -22.969 1 97.88 323 ASN B O 1
ATOM 6132 N N . PRO B 1 324 ? -15.844 -19.375 -21.578 1 96 324 PRO B N 1
ATOM 6133 C CA . PRO B 1 324 ? -16.844 -19.781 -22.562 1 96 324 PRO B CA 1
ATOM 6134 C C . PRO B 1 324 ? -16.859 -18.906 -23.812 1 96 324 PRO B C 1
ATOM 6136 O O . PRO B 1 324 ? -17.266 -19.359 -24.891 1 96 324 PRO B O 1
ATOM 6139 N N . HIS B 1 325 ? -16.328 -17.719 -23.734 1 96 325 HIS B N 1
ATOM 6140 C CA . HIS B 1 325 ? -16.375 -16.797 -24.875 1 96 325 HIS B CA 1
ATOM 6141 C C . HIS B 1 325 ? -15.016 -16.641 -25.531 1 96 325 HIS B C 1
ATOM 6143 O O . HIS B 1 325 ? -14.82 -15.773 -26.375 1 96 325 HIS B O 1
ATOM 6149 N N . ASP B 1 326 ? -14.109 -17.453 -25.109 1 97.38 326 ASP B N 1
ATOM 6150 C CA . ASP B 1 326 ? -12.75 -17.453 -25.656 1 97.38 326 ASP B CA 1
ATOM 6151 C C . ASP B 1 326 ? -12.141 -16.062 -25.594 1 97.38 326 ASP B C 1
ATOM 6153 O O . ASP B 1 326 ? -11.609 -15.57 -26.594 1 97.38 326 ASP B O 1
ATOM 6157 N N . GLU B 1 327 ? -12.352 -15.422 -24.469 1 97.62 327 GLU B N 1
ATOM 6158 C CA . GLU B 1 327 ? -11.812 -14.086 -24.234 1 97.62 327 GLU B CA 1
ATOM 6159 C C . GLU B 1 327 ? -10.289 -14.109 -24.172 1 97.62 327 GLU B C 1
ATOM 6161 O O . GLU B 1 327 ? -9.711 -14.859 -23.375 1 97.62 327 GLU B O 1
ATOM 6166 N N . PRO B 1 328 ? -9.602 -13.266 -25.016 1 98.12 328 PRO B N 1
ATOM 6167 C CA . PRO B 1 328 ? -8.141 -13.219 -24.938 1 98.12 328 PRO B CA 1
ATOM 6168 C C . PRO B 1 328 ? -7.625 -12.805 -23.562 1 98.12 328 PRO B C 1
ATOM 6170 O O . PRO B 1 328 ? -8.188 -11.914 -22.938 1 98.12 328 PRO B O 1
ATOM 6173 N N . GLY B 1 329 ? -6.645 -13.562 -23.047 1 98.56 329 GLY B N 1
ATOM 6174 C CA . GLY B 1 329 ? -5.996 -13.227 -21.781 1 98.56 329 GLY B CA 1
ATOM 6175 C C . GLY B 1 329 ? -6.723 -13.781 -20.578 1 98.56 329 GLY B C 1
ATOM 6176 O O . GLY B 1 329 ? -6.227 -13.68 -19.453 1 98.56 329 GLY B O 1
ATOM 6177 N N . ARG B 1 330 ? -7.797 -14.438 -20.781 1 98.44 330 ARG B N 1
ATOM 6178 C CA . ARG B 1 330 ? -8.688 -14.844 -19.688 1 98.44 330 ARG B CA 1
ATOM 6179 C C . ARG B 1 330 ? -8.133 -16.062 -18.969 1 98.44 330 ARG B C 1
ATOM 6181 O O . ARG B 1 330 ? -8.18 -16.141 -17.734 1 98.44 330 ARG B O 1
ATOM 6188 N N . LEU B 1 331 ? -7.582 -16.984 -19.703 1 98.69 331 LEU B N 1
ATOM 6189 C CA . LEU B 1 331 ? -7.312 -18.281 -19.094 1 98.69 331 LEU B CA 1
ATOM 6190 C C . LEU B 1 331 ? -5.883 -18.734 -19.391 1 98.69 331 LEU B C 1
ATOM 6192 O O . LEU B 1 331 ? -5.426 -18.656 -20.531 1 98.69 331 LEU B O 1
ATOM 6196 N N . SER B 1 332 ? -5.195 -19.125 -18.359 1 98.75 332 SER B N 1
ATOM 6197 C CA . SER B 1 332 ? -3.873 -19.734 -18.453 1 98.75 332 SER B CA 1
ATOM 6198 C C . SER B 1 332 ? -3.865 -21.141 -17.844 1 98.75 332 SER B C 1
ATOM 6200 O O . SER B 1 332 ? -4.508 -21.375 -16.828 1 98.75 332 SER B O 1
ATOM 6202 N N . PHE B 1 333 ? -3.184 -22.016 -18.484 1 98.62 333 PHE B N 1
ATOM 6203 C CA . PHE B 1 333 ? -2.906 -23.344 -17.938 1 98.62 333 PHE B CA 1
ATOM 6204 C C . PHE B 1 333 ? -1.469 -23.422 -17.438 1 98.62 333 PHE B C 1
ATOM 6206 O O . PHE B 1 333 ? -0.525 -23.234 -18.203 1 98.62 333 PHE B O 1
ATOM 6213 N N . ILE B 1 334 ? -1.347 -23.688 -16.156 1 98.69 334 ILE B N 1
ATOM 6214 C CA . ILE B 1 334 ? -0.036 -23.875 -15.539 1 98.69 334 ILE B CA 1
ATOM 6215 C C . ILE B 1 334 ? 0.253 -25.359 -15.367 1 98.69 334 ILE B C 1
ATOM 6217 O O . ILE B 1 334 ? -0.202 -25.984 -14.406 1 98.69 334 ILE B O 1
ATOM 6221 N N . HIS B 1 335 ? 0.994 -25.922 -16.281 1 98.19 335 HIS B N 1
ATOM 6222 C CA . HIS B 1 335 ? 1.231 -27.359 -16.203 1 98.19 335 HIS B CA 1
ATOM 6223 C C . HIS B 1 335 ? 2.398 -27.656 -15.266 1 98.19 335 HIS B C 1
ATOM 6225 O O . HIS B 1 335 ? 3.379 -26.922 -15.219 1 98.19 335 HIS B O 1
ATOM 6231 N N . ARG B 1 336 ? 2.283 -28.703 -14.453 1 96.56 336 ARG B N 1
ATOM 6232 C CA . ARG B 1 336 ? 3.252 -29.156 -13.469 1 96.56 336 ARG B CA 1
ATOM 6233 C C . ARG B 1 336 ? 3.359 -30.672 -13.469 1 96.56 336 ARG B C 1
ATOM 6235 O O . ARG B 1 336 ? 2.932 -31.344 -12.516 1 96.56 336 ARG B O 1
ATOM 6242 N N . MET B 1 337 ? 4.086 -31.203 -14.375 1 95.56 337 MET B N 1
ATOM 6243 C CA . MET B 1 337 ? 4.102 -32.656 -14.586 1 95.56 337 MET B CA 1
ATOM 6244 C C . MET B 1 337 ? 5.359 -33.281 -13.984 1 95.56 337 MET B C 1
ATOM 6246 O O . MET B 1 337 ? 5.379 -34.469 -13.688 1 95.56 337 MET B O 1
ATOM 6250 N N . GLY B 1 338 ? 6.352 -32.531 -13.828 1 96.25 338 GLY B N 1
ATOM 6251 C CA . GLY B 1 338 ? 7.648 -33.062 -13.445 1 96.25 338 GLY B CA 1
ATOM 6252 C C . GLY B 1 338 ? 8.492 -33.5 -14.633 1 96.25 338 GLY B C 1
ATOM 6253 O O . GLY B 1 338 ? 7.965 -33.906 -15.656 1 96.25 338 GLY B O 1
ATOM 6254 N N . ALA B 1 339 ? 9.758 -33.438 -14.391 1 96.69 339 ALA B N 1
ATOM 6255 C CA . ALA B 1 339 ? 10.703 -33.75 -15.461 1 96.69 339 ALA B CA 1
ATOM 6256 C C . ALA B 1 339 ? 10.555 -35.188 -15.93 1 96.69 339 ALA B C 1
ATOM 6258 O O . ALA B 1 339 ? 10.75 -35.469 -17.109 1 96.69 339 ALA B O 1
ATOM 6259 N N . ALA B 1 340 ? 10.125 -36.031 -15.102 1 95.94 340 ALA B N 1
ATOM 6260 C CA . ALA B 1 340 ? 10.047 -37.469 -15.391 1 95.94 340 ALA B CA 1
ATOM 6261 C C . ALA B 1 340 ? 8.828 -37.781 -16.25 1 95.94 340 ALA B C 1
ATOM 6263 O O . ALA B 1 340 ? 8.828 -38.75 -17 1 95.94 340 ALA B O 1
ATOM 6264 N N . GLN B 1 341 ? 7.824 -36.938 -16.203 1 97.25 341 GLN B N 1
ATOM 6265 C CA . GLN B 1 341 ? 6.555 -37.344 -16.797 1 97.25 341 GLN B CA 1
ATOM 6266 C C . GLN B 1 341 ? 6.137 -36.406 -17.906 1 97.25 341 GLN B C 1
ATOM 6268 O O . GLN B 1 341 ? 5.254 -36.719 -18.719 1 97.25 341 GLN B O 1
ATOM 6273 N N . ILE B 1 342 ? 6.719 -35.281 -17.984 1 98.06 342 ILE B N 1
ATOM 6274 C CA . ILE B 1 342 ? 6.199 -34.219 -18.828 1 98.06 342 ILE B CA 1
ATOM 6275 C C . ILE B 1 342 ? 6.219 -34.656 -20.297 1 98.06 342 ILE B C 1
ATOM 6277 O O . ILE B 1 342 ? 5.305 -34.344 -21.062 1 98.06 342 ILE B O 1
ATOM 6281 N N . ALA B 1 343 ? 7.18 -35.375 -20.734 1 97.88 343 ALA B N 1
ATOM 6282 C CA . ALA B 1 343 ? 7.32 -35.781 -22.125 1 97.88 343 ALA B CA 1
ATOM 6283 C C . ALA B 1 343 ? 6.148 -36.688 -22.562 1 97.88 343 ALA B C 1
ATOM 6285 O O . ALA B 1 343 ? 5.734 -36.656 -23.719 1 97.88 343 ALA B O 1
ATOM 6286 N N . GLU B 1 344 ? 5.633 -37.375 -21.641 1 97.75 344 GLU B N 1
ATOM 6287 C CA . GLU B 1 344 ? 4.539 -38.281 -21.922 1 97.75 344 GLU B CA 1
ATOM 6288 C C . GLU B 1 344 ? 3.186 -37.625 -21.734 1 97.75 344 GLU B C 1
ATOM 6290 O O . GLU B 1 344 ? 2.258 -37.844 -22.516 1 97.75 344 GLU B O 1
ATOM 6295 N N . LYS B 1 345 ? 3.088 -36.812 -20.766 1 98.06 345 LYS B N 1
ATOM 6296 C CA . LYS B 1 345 ? 1.772 -36.406 -20.297 1 98.06 345 LYS B CA 1
ATOM 6297 C C . LYS B 1 345 ? 1.341 -35.094 -20.953 1 98.06 345 LYS B C 1
ATOM 6299 O O . LYS B 1 345 ? 0.146 -34.844 -21.141 1 98.06 345 LYS B O 1
ATOM 6304 N N . LEU B 1 346 ? 2.215 -34.219 -21.375 1 98.44 346 LEU B N 1
ATOM 6305 C CA . LEU B 1 346 ? 1.867 -32.875 -21.844 1 98.44 346 LEU B CA 1
ATOM 6306 C C . LEU B 1 346 ? 1.398 -32.906 -23.297 1 98.44 346 LEU B C 1
ATOM 6308 O O . LEU B 1 346 ? 0.404 -32.281 -23.641 1 98.44 346 LEU B O 1
ATOM 6312 N N . PRO B 1 347 ? 2.029 -33.656 -24.219 1 98.31 347 PRO B N 1
ATOM 6313 C CA . PRO B 1 347 ? 1.728 -33.594 -25.656 1 98.31 347 PRO B CA 1
ATOM 6314 C C . PRO B 1 347 ? 0.257 -33.844 -25.953 1 98.31 347 PRO B C 1
ATOM 6316 O O . PRO B 1 347 ? -0.364 -33.125 -26.734 1 98.31 347 PRO B O 1
ATOM 6319 N N . PRO B 1 348 ? -0.381 -34.875 -25.328 1 98.25 348 PRO B N 1
ATOM 6320 C CA . PRO B 1 348 ? -1.798 -35.094 -25.641 1 98.25 348 PRO B CA 1
ATOM 6321 C C . PRO B 1 348 ? -2.664 -33.875 -25.281 1 98.25 348 PRO B C 1
ATOM 6323 O O . PRO B 1 348 ? -3.668 -33.625 -25.953 1 98.25 348 PRO B O 1
ATOM 6326 N N . LEU B 1 349 ? -2.32 -33.219 -24.234 1 98.38 349 LEU B N 1
ATOM 6327 C CA . LEU B 1 349 ? -3.066 -32.031 -23.828 1 98.38 349 LEU B CA 1
ATOM 6328 C C . LEU B 1 349 ? -2.857 -30.875 -24.812 1 98.38 349 LEU B C 1
ATOM 6330 O O . LEU B 1 349 ? -3.812 -30.203 -25.203 1 98.38 349 LEU B O 1
ATOM 6334 N N . LEU B 1 350 ? -1.618 -30.672 -25.25 1 98.38 350 LEU B N 1
ATOM 6335 C CA . LEU B 1 350 ? -1.302 -29.641 -26.234 1 98.38 350 LEU B CA 1
ATOM 6336 C C . LEU B 1 350 ? -2.057 -29.875 -27.547 1 98.38 350 LEU B C 1
ATOM 6338 O O . LEU B 1 350 ? -2.645 -28.953 -28.109 1 98.38 350 LEU B O 1
ATOM 6342 N N . ASP B 1 351 ? -2.09 -31.094 -27.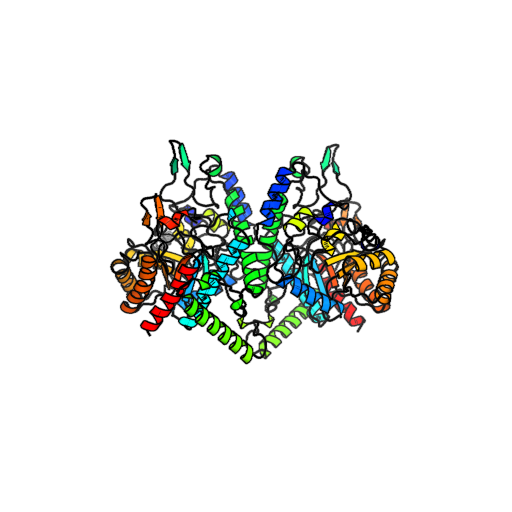953 1 98.06 351 ASP B N 1
ATOM 6343 C CA . ASP B 1 351 ? -2.748 -31.469 -29.203 1 98.06 351 ASP B CA 1
ATOM 6344 C C . ASP B 1 351 ? -4.25 -31.203 -29.141 1 98.06 351 ASP B C 1
ATOM 6346 O O . ASP B 1 351 ? -4.844 -30.703 -30.094 1 98.06 351 ASP B O 1
ATOM 6350 N N . ALA B 1 352 ? -4.793 -31.562 -28.047 1 98 352 ALA B N 1
ATOM 6351 C CA . ALA B 1 352 ? -6.234 -31.406 -27.891 1 98 352 ALA B CA 1
ATOM 6352 C C . ALA B 1 352 ? -6.633 -29.938 -27.938 1 98 352 ALA B C 1
ATOM 6354 O O . ALA B 1 352 ? -7.598 -29.578 -28.609 1 98 352 ALA B O 1
ATOM 6355 N N . VAL B 1 353 ? -5.914 -29.078 -27.219 1 97.62 353 VAL B N 1
ATOM 6356 C CA . VAL B 1 353 ? -6.242 -27.656 -27.172 1 97.62 353 VAL B CA 1
ATOM 6357 C C . VAL B 1 353 ? -5.984 -27.016 -28.531 1 97.62 353 VAL B C 1
ATOM 6359 O O . VAL B 1 353 ? -6.777 -26.188 -29 1 97.62 353 VAL B O 1
ATOM 6362 N N . LYS B 1 354 ? -4.879 -27.391 -29.172 1 97.38 354 LYS B N 1
ATOM 6363 C CA . LYS B 1 354 ? -4.562 -26.875 -30.5 1 97.38 354 LYS B CA 1
ATOM 6364 C C . LYS B 1 354 ? -5.652 -27.234 -31.5 1 97.38 354 LYS B C 1
ATOM 6366 O O . LYS B 1 354 ? -6.094 -26.375 -32.281 1 97.38 354 LYS B O 1
ATOM 6371 N N . ARG B 1 355 ? -6.07 -28.422 -31.484 1 97.31 355 ARG B N 1
ATOM 6372 C CA . ARG B 1 355 ? -7.105 -28.891 -32.406 1 97.31 355 ARG B CA 1
ATOM 6373 C C . ARG B 1 355 ? -8.414 -28.141 -32.156 1 97.31 355 ARG B C 1
ATOM 6375 O O . ARG B 1 355 ? -9.141 -27.844 -33.125 1 97.31 355 ARG B O 1
ATOM 6382 N N . ASP B 1 356 ? -8.703 -27.922 -30.953 1 96.5 356 ASP B N 1
ATOM 6383 C CA . ASP B 1 356 ? -9.93 -27.234 -30.594 1 96.5 356 ASP B CA 1
ATOM 6384 C C . ASP B 1 356 ? -9.859 -25.75 -30.953 1 96.5 356 ASP B C 1
ATOM 6386 O O . ASP B 1 356 ? -10.891 -25.094 -31.125 1 96.5 356 ASP B O 1
ATOM 6390 N N . GLY B 1 357 ? -8.656 -25.141 -31.016 1 95.5 357 GLY B N 1
ATOM 6391 C CA . GLY B 1 357 ? -8.438 -23.781 -31.453 1 95.5 357 GLY B CA 1
ATOM 6392 C C . GLY B 1 357 ? -8.664 -22.75 -30.359 1 95.5 357 GLY B C 1
ATOM 6393 O O . GLY B 1 357 ? -8.766 -21.547 -30.641 1 95.5 357 GLY B O 1
ATOM 6394 N N . ARG B 1 358 ? -8.805 -23.156 -29.172 1 94.19 358 ARG B N 1
ATOM 6395 C CA . ARG B 1 358 ? -9.086 -22.266 -28.031 1 94.19 358 ARG B CA 1
ATOM 6396 C C . ARG B 1 358 ? -7.836 -21.5 -27.625 1 94.19 358 ARG B C 1
ATOM 6398 O O . ARG B 1 358 ? -6.723 -22.016 -27.719 1 94.19 358 ARG B O 1
ATOM 6405 N N . ARG B 1 359 ? -8.086 -20.25 -27.094 1 93.62 359 ARG B N 1
ATOM 6406 C CA . ARG B 1 359 ? -6.996 -19.391 -26.672 1 93.62 359 ARG B CA 1
ATOM 6407 C C . ARG B 1 359 ? -6.656 -19.625 -25.203 1 93.62 359 ARG B C 1
ATOM 6409 O O . ARG B 1 359 ? -7.473 -19.359 -24.312 1 93.62 359 ARG B O 1
ATOM 6416 N N . VAL B 1 360 ? -5.438 -20.109 -24.953 1 97.75 360 VAL B N 1
ATOM 6417 C CA . VAL B 1 360 ? -4.941 -20.25 -23.578 1 97.75 360 VAL B CA 1
ATOM 6418 C C . VAL B 1 360 ? -3.463 -19.891 -23.531 1 97.75 360 VAL B C 1
ATOM 6420 O O . VAL B 1 360 ? -2.76 -19.953 -24.531 1 97.75 360 VAL B O 1
ATOM 6423 N N . LEU B 1 361 ? -3.062 -19.344 -22.422 1 98.75 361 LEU B N 1
ATOM 6424 C CA . LEU B 1 361 ? -1.637 -19.172 -22.172 1 98.75 361 LEU B CA 1
ATOM 6425 C C . LEU B 1 361 ? -1.067 -20.375 -21.438 1 98.75 361 LEU B C 1
ATOM 6427 O O . LEU B 1 361 ? -1.545 -20.75 -20.359 1 98.75 361 LEU B O 1
ATOM 6431 N N . TRP B 1 362 ? -0.072 -20.984 -22.062 1 98.75 362 TRP B N 1
ATOM 6432 C CA . TRP B 1 362 ? 0.603 -22.109 -21.422 1 98.75 362 TRP B CA 1
ATOM 6433 C C . TRP B 1 362 ? 1.78 -21.625 -20.578 1 98.75 362 TRP B C 1
ATOM 6435 O O . TRP B 1 362 ? 2.633 -20.875 -21.062 1 98.75 362 TRP B O 1
ATOM 6445 N N . VAL B 1 363 ? 1.778 -22.047 -19.328 1 98.81 363 VAL B N 1
ATOM 6446 C CA . VAL B 1 363 ? 2.811 -21.672 -18.375 1 98.81 363 VAL B CA 1
ATOM 6447 C C . VAL B 1 363 ? 3.414 -22.906 -17.734 1 98.81 363 VAL B C 1
ATOM 6449 O O . VAL B 1 363 ? 2.697 -23.859 -17.406 1 98.81 363 VAL B O 1
ATOM 6452 N N . CYS B 1 364 ? 4.699 -22.906 -17.516 1 98.56 364 CYS B N 1
ATOM 6453 C CA . CYS B 1 364 ? 5.371 -24.078 -16.938 1 98.56 364 CYS B CA 1
ATOM 6454 C C . CYS B 1 364 ? 5.66 -23.859 -15.461 1 98.56 364 CYS B C 1
ATOM 6456 O O . CYS B 1 364 ? 6.383 -22.938 -15.086 1 98.56 364 CYS B O 1
ATOM 6458 N N . ASP B 1 365 ? 5.094 -24.656 -14.648 1 98.06 365 ASP B N 1
ATOM 6459 C CA . ASP B 1 365 ? 5.484 -24.797 -13.25 1 98.06 365 ASP B CA 1
ATOM 6460 C C . ASP B 1 365 ? 6.43 -25.984 -13.07 1 98.06 365 ASP B C 1
ATOM 6462 O O . ASP B 1 365 ? 5.984 -27.125 -12.875 1 98.06 365 ASP B O 1
ATOM 6466 N N . ALA B 1 366 ? 7.715 -25.688 -13.031 1 96.69 366 ALA B N 1
ATOM 6467 C CA . ALA B 1 366 ? 8.711 -26.75 -12.969 1 96.69 366 ALA B CA 1
ATOM 6468 C C . ALA B 1 366 ? 9.062 -27.094 -11.523 1 96.69 366 ALA B C 1
ATOM 6470 O O . ALA B 1 366 ? 10.039 -27.797 -11.266 1 96.69 366 ALA B O 1
ATOM 6471 N N . MET B 1 367 ? 8.289 -26.562 -10.602 1 95.38 367 MET B N 1
ATOM 6472 C CA . MET B 1 367 ? 8.594 -26.719 -9.18 1 95.38 367 MET B CA 1
ATOM 6473 C C . MET B 1 367 ? 7.863 -27.922 -8.602 1 95.38 367 MET B C 1
ATOM 6475 O O . MET B 1 367 ? 8.492 -28.891 -8.188 1 95.38 367 MET B O 1
ATOM 6479 N N . HIS B 1 368 ? 6.633 -28 -8.641 1 90.62 368 HIS B N 1
ATOM 6480 C CA . HIS B 1 368 ? 5.785 -28.875 -7.84 1 90.62 368 HIS B CA 1
ATOM 6481 C C . HIS B 1 368 ? 5.922 -30.328 -8.289 1 90.62 368 HIS B C 1
ATOM 6483 O O . HIS B 1 368 ? 5.891 -31.25 -7.461 1 90.62 368 HIS B O 1
ATOM 6489 N N . GLY B 1 369 ? 6.125 -30.562 -9.539 1 91.94 369 GLY B N 1
ATOM 6490 C CA . GLY B 1 369 ? 6.281 -31.922 -10.023 1 91.94 369 GLY B CA 1
ATOM 6491 C C . GLY B 1 369 ? 7.656 -32.5 -9.75 1 91.94 369 GLY B C 1
ATOM 6492 O O . GLY B 1 369 ? 7.914 -33.656 -10.047 1 91.94 369 GLY B O 1
ATOM 6493 N N . ASN B 1 370 ? 8.5 -31.734 -9.164 1 94.19 370 ASN B N 1
ATOM 6494 C CA . ASN B 1 370 ? 9.883 -32.156 -8.984 1 94.19 370 ASN B CA 1
ATOM 6495 C C . ASN B 1 370 ? 10.273 -32.188 -7.508 1 94.19 370 ASN B C 1
ATOM 6497 O O . ASN B 1 370 ? 11.461 -32.219 -7.172 1 94.19 370 ASN B O 1
ATOM 6501 N N . THR B 1 371 ? 9.289 -32.156 -6.633 1 90.94 371 THR B N 1
ATOM 6502 C CA . THR B 1 371 ? 9.562 -32.219 -5.203 1 90.94 371 THR B CA 1
ATOM 6503 C C . THR B 1 371 ? 9.922 -33.656 -4.793 1 90.94 371 THR B C 1
ATOM 6505 O O . THR B 1 371 ? 9.297 -34.594 -5.25 1 90.94 371 THR B O 1
ATOM 6508 N N . GLU B 1 372 ? 10.961 -33.75 -4.113 1 89 372 GLU B N 1
ATOM 6509 C CA . GLU B 1 372 ? 11.375 -35.062 -3.588 1 89 372 GLU B CA 1
ATOM 6510 C C . GLU B 1 372 ? 11.688 -34.969 -2.098 1 89 372 GLU B C 1
ATOM 6512 O O . GLU B 1 372 ? 11.93 -33.906 -1.568 1 89 372 GLU B O 1
ATOM 6517 N N . SER B 1 373 ? 11.547 -36.062 -1.387 1 85.81 373 SER B N 1
ATOM 6518 C CA . SER B 1 373 ? 11.906 -36.125 0.024 1 85.81 373 SER B CA 1
ATOM 6519 C C . SER B 1 373 ? 13.258 -36.812 0.205 1 85.81 373 SER B C 1
ATOM 6521 O O . SER B 1 373 ? 13.539 -37.844 -0.435 1 85.81 373 SER B O 1
ATOM 6523 N N . THR B 1 374 ? 14.047 -36.156 0.975 1 82.31 374 THR B N 1
ATOM 6524 C CA . THR B 1 374 ? 15.352 -36.781 1.248 1 82.31 374 THR B CA 1
ATOM 6525 C C . THR B 1 374 ? 15.25 -37.781 2.385 1 82.31 374 THR B C 1
ATOM 6527 O O . THR B 1 374 ? 14.227 -37.875 3.064 1 82.31 374 THR B O 1
ATOM 6530 N N . ALA B 1 375 ? 16.312 -38.5 2.52 1 77.25 375 ALA B N 1
ATOM 6531 C CA . ALA B 1 375 ? 16.359 -39.531 3.559 1 77.25 375 ALA B CA 1
ATOM 6532 C C . ALA B 1 375 ? 16.266 -38.906 4.949 1 77.25 375 ALA B C 1
ATOM 6534 O O . ALA B 1 375 ? 15.719 -39.5 5.867 1 77.25 375 ALA B O 1
ATOM 6535 N N . ASN B 1 376 ? 16.719 -37.688 5.125 1 75.56 376 ASN B N 1
ATOM 6536 C CA . ASN B 1 376 ? 16.719 -37.031 6.426 1 75.56 376 ASN B CA 1
ATOM 6537 C C . ASN B 1 376 ? 15.391 -36.312 6.68 1 75.56 376 ASN B C 1
ATOM 6539 O O . ASN B 1 376 ? 15.258 -35.594 7.668 1 75.56 376 ASN B O 1
ATOM 6543 N N . GLY B 1 377 ? 14.461 -36.469 5.73 1 77.12 377 GLY B N 1
ATOM 6544 C CA . GLY B 1 377 ? 13.117 -36 6.008 1 77.12 377 GLY B CA 1
ATOM 6545 C C . GLY B 1 377 ? 12.836 -34.625 5.449 1 77.12 377 GLY B C 1
ATOM 6546 O O . GLY B 1 377 ? 11.781 -34.031 5.703 1 77.12 377 GLY B O 1
ATOM 6547 N N . PHE B 1 378 ? 13.758 -34.031 4.711 1 80.81 378 PHE B N 1
ATOM 6548 C CA . PHE B 1 378 ? 13.539 -32.719 4.125 1 80.81 378 PHE B CA 1
ATOM 6549 C C . PHE B 1 378 ? 12.945 -32.812 2.727 1 80.81 378 PHE B C 1
ATOM 6551 O O . PHE B 1 378 ? 13.297 -33.719 1.967 1 80.81 378 PHE B O 1
ATOM 6558 N N . LYS B 1 379 ? 11.977 -31.938 2.482 1 85.25 379 LYS B N 1
ATOM 6559 C CA . LYS B 1 379 ? 11.531 -31.781 1.101 1 85.25 379 LYS B CA 1
ATOM 6560 C C . LYS B 1 379 ? 12.531 -30.953 0.29 1 85.25 379 LYS B C 1
ATOM 6562 O O . LYS B 1 379 ? 13.094 -29.984 0.796 1 85.25 379 LYS B O 1
ATOM 6567 N N . THR B 1 380 ? 12.828 -31.406 -0.871 1 90.06 380 THR B N 1
ATOM 6568 C CA . THR B 1 380 ? 13.75 -30.672 -1.723 1 90.06 380 THR B CA 1
ATOM 6569 C C . THR B 1 380 ? 13.398 -30.859 -3.195 1 90.06 380 THR B C 1
ATOM 6571 O O . THR B 1 380 ? 12.406 -31.516 -3.523 1 90.06 380 THR B O 1
ATOM 6574 N N . ARG B 1 381 ? 14.117 -30.125 -4.023 1 93.31 381 ARG B N 1
ATOM 6575 C CA . ARG B 1 381 ? 14.047 -30.25 -5.477 1 93.31 381 ARG B CA 1
ATOM 6576 C C . ARG B 1 381 ? 15.438 -30.25 -6.102 1 93.31 381 ARG B C 1
ATOM 6578 O O . ARG B 1 381 ? 16.297 -29.469 -5.715 1 93.31 381 ARG B O 1
ATOM 6585 N N . ARG B 1 382 ? 15.609 -31.203 -6.961 1 92.06 382 ARG B N 1
ATOM 6586 C CA . ARG B 1 382 ? 16.859 -31.172 -7.711 1 92.06 382 ARG B CA 1
ATOM 6587 C C . ARG B 1 382 ? 16.812 -30.109 -8.812 1 92.06 382 ARG B C 1
ATOM 6589 O O . ARG B 1 382 ? 15.938 -30.156 -9.672 1 92.06 382 ARG B O 1
ATOM 6596 N N . PHE B 1 383 ? 17.75 -29.281 -8.812 1 93.25 383 PHE B N 1
ATOM 6597 C CA . PHE B 1 383 ? 17.797 -28.188 -9.766 1 93.25 383 PHE B CA 1
ATOM 6598 C C . PHE B 1 383 ? 17.781 -28.703 -11.195 1 93.25 383 PHE B C 1
ATOM 6600 O O . PHE B 1 383 ? 17.141 -28.125 -12.062 1 93.25 383 PHE B O 1
ATOM 6607 N N . ASP B 1 384 ? 18.453 -29.734 -11.422 1 93.5 384 ASP B N 1
ATOM 6608 C CA . ASP B 1 384 ? 18.531 -30.297 -12.758 1 93.5 384 ASP B CA 1
ATOM 6609 C C . ASP B 1 384 ? 17.141 -30.719 -13.258 1 93.5 384 ASP B C 1
ATOM 6611 O O . ASP B 1 384 ? 16.844 -30.625 -14.445 1 93.5 384 ASP B O 1
ATOM 6615 N N . ASN B 1 385 ? 16.406 -31.25 -12.383 1 96 385 ASN B N 1
ATOM 6616 C CA . ASN B 1 385 ? 15.047 -31.625 -12.75 1 96 385 ASN B CA 1
ATOM 6617 C C . ASN B 1 385 ? 14.195 -30.406 -13.07 1 96 385 ASN B C 1
ATOM 6619 O O . ASN B 1 385 ? 13.398 -30.438 -14.016 1 96 385 ASN B O 1
ATOM 6623 N N . VAL B 1 386 ? 14.344 -29.391 -12.25 1 96.31 386 VAL B N 1
ATOM 6624 C CA . VAL B 1 386 ? 13.609 -28.156 -12.477 1 96.31 386 VAL B CA 1
ATOM 6625 C C . VAL B 1 386 ? 14 -27.562 -13.828 1 96.31 386 VAL B C 1
ATOM 6627 O O . VAL B 1 386 ? 13.133 -27.297 -14.664 1 96.31 386 VAL B O 1
ATOM 6630 N N . ARG B 1 387 ? 15.258 -27.438 -14.039 1 95.12 387 ARG B N 1
ATOM 6631 C CA . ARG B 1 387 ? 15.766 -26.922 -15.312 1 95.12 387 ARG B CA 1
ATOM 6632 C C . ARG B 1 387 ? 15.328 -27.812 -16.469 1 95.12 387 ARG B C 1
ATOM 6634 O O . ARG B 1 387 ? 14.906 -27.312 -17.516 1 95.12 387 ARG B O 1
ATOM 6641 N N . GLY B 1 388 ? 15.422 -29.062 -16.281 1 96.31 388 GLY B N 1
ATOM 6642 C CA . GLY B 1 388 ? 15.047 -30.016 -17.297 1 96.31 388 GLY B CA 1
ATOM 6643 C C . GLY B 1 388 ? 13.594 -29.906 -17.734 1 96.31 388 GLY B C 1
ATOM 6644 O O . GLY B 1 388 ? 13.281 -29.984 -18.922 1 96.31 388 GLY B O 1
ATOM 6645 N N . GLU B 1 389 ? 12.742 -29.75 -16.766 1 97.56 389 GLU B N 1
ATOM 6646 C CA . GLU B 1 389 ? 11.328 -29.609 -17.109 1 97.56 389 GLU B CA 1
ATOM 6647 C C . GLU B 1 389 ? 11.078 -28.344 -17.922 1 97.56 389 GLU B C 1
ATOM 6649 O O . GLU B 1 389 ? 10.273 -28.328 -18.844 1 97.56 389 GLU B O 1
ATOM 6654 N N . VAL B 1 390 ? 11.719 -27.266 -17.547 1 97.25 390 VAL B N 1
ATOM 6655 C CA . VAL B 1 390 ? 11.578 -26 -18.281 1 97.25 390 VAL B CA 1
ATOM 6656 C C . VAL B 1 390 ? 12.047 -26.188 -19.719 1 97.25 390 VAL B C 1
ATOM 6658 O O . VAL B 1 390 ? 11.32 -25.859 -20.672 1 97.25 390 VAL B O 1
ATOM 6661 N N . GLU B 1 391 ? 13.164 -26.797 -19.922 1 96.25 391 GLU B N 1
ATOM 6662 C CA . GLU B 1 391 ? 13.734 -26.984 -21.25 1 96.25 391 GLU B CA 1
ATOM 6663 C C . GLU B 1 391 ? 12.867 -27.922 -22.078 1 96.25 391 GLU B C 1
ATOM 6665 O O . GLU B 1 391 ? 12.594 -27.656 -23.25 1 96.25 391 GLU B O 1
ATOM 6670 N N . MET B 1 392 ? 12.484 -28.953 -21.453 1 97.19 392 MET B N 1
ATOM 6671 C CA . MET B 1 392 ? 11.633 -29.906 -22.156 1 97.19 392 MET B CA 1
ATOM 6672 C C . MET B 1 392 ? 10.305 -29.266 -22.547 1 97.19 392 MET B C 1
ATOM 6674 O O . MET B 1 392 ? 9.742 -29.594 -23.609 1 97.19 392 MET B O 1
ATOM 6678 N N . SER B 1 393 ? 9.805 -28.453 -21.656 1 97.81 393 SER B N 1
ATOM 6679 C CA . SER B 1 393 ? 8.555 -27.766 -21.984 1 97.81 393 SER B CA 1
ATOM 6680 C C . SER B 1 393 ? 8.688 -26.953 -23.266 1 97.81 393 SER B C 1
ATOM 6682 O O . SER B 1 393 ? 7.793 -26.984 -24.125 1 97.81 393 SER B O 1
ATOM 6684 N N . PHE B 1 394 ? 9.758 -26.25 -23.438 1 96.75 394 PHE B N 1
ATOM 6685 C CA . PHE B 1 394 ? 9.992 -25.5 -24.656 1 96.75 394 PHE B CA 1
ATOM 6686 C C . PHE B 1 394 ? 10.016 -26.438 -25.875 1 96.75 394 PHE B C 1
ATOM 6688 O O . PHE B 1 394 ? 9.391 -26.141 -26.891 1 96.75 394 PHE B O 1
ATOM 6695 N N . ASP B 1 395 ? 10.672 -27.547 -25.781 1 96.81 395 ASP B N 1
ATOM 6696 C CA . ASP B 1 395 ? 10.805 -28.5 -26.859 1 96.81 395 ASP B CA 1
ATOM 6697 C C . ASP B 1 395 ? 9.445 -29.094 -27.234 1 96.81 395 ASP B C 1
ATOM 6699 O O . ASP B 1 395 ? 9.125 -29.234 -28.422 1 96.81 395 ASP B O 1
ATOM 6703 N N . LEU B 1 396 ? 8.75 -29.484 -26.25 1 97.81 396 LEU B N 1
ATOM 6704 C CA . LEU B 1 396 ? 7.461 -30.141 -26.484 1 97.81 396 LEU B CA 1
ATOM 6705 C C . LEU B 1 396 ? 6.477 -29.172 -27.141 1 97.81 396 LEU B C 1
ATOM 6707 O O . LEU B 1 396 ? 5.711 -29.578 -28.016 1 97.81 396 LEU B O 1
ATOM 6711 N N . HIS B 1 397 ? 6.422 -27.938 -26.672 1 97.19 397 HIS B N 1
ATOM 6712 C CA . HIS B 1 397 ? 5.566 -26.938 -27.297 1 97.19 397 HIS B CA 1
ATOM 6713 C C . HIS B 1 397 ? 5.977 -26.703 -28.75 1 97.19 397 HIS B C 1
ATOM 6715 O O . HIS B 1 397 ? 5.121 -26.625 -29.641 1 97.19 397 HIS B O 1
ATOM 6721 N N . ALA B 1 398 ? 7.285 -26.594 -29.016 1 95.56 398 ALA B N 1
ATOM 6722 C CA . ALA B 1 398 ? 7.777 -26.438 -30.375 1 95.56 398 ALA B CA 1
ATOM 6723 C C . ALA B 1 398 ? 7.348 -27.609 -31.25 1 95.56 398 ALA B C 1
ATOM 6725 O O . ALA B 1 398 ? 6.883 -27.422 -32.375 1 95.56 398 ALA B O 1
ATOM 6726 N N . ALA B 1 399 ? 7.457 -28.781 -30.75 1 96.69 399 ALA B N 1
ATOM 6727 C CA . ALA B 1 399 ? 7.113 -29.984 -31.484 1 96.69 399 ALA B CA 1
ATOM 6728 C C . ALA B 1 399 ? 5.621 -30.047 -31.781 1 96.69 399 ALA B C 1
ATOM 6730 O O . ALA B 1 399 ? 5.211 -30.547 -32.844 1 96.69 399 ALA B O 1
ATOM 6731 N N . ALA B 1 400 ? 4.883 -29.562 -30.891 1 96.94 400 ALA B N 1
ATOM 6732 C CA . ALA B 1 400 ? 3.428 -29.625 -31.031 1 96.94 400 ALA B CA 1
ATOM 6733 C C . ALA B 1 400 ? 2.908 -28.438 -31.828 1 96.94 400 ALA B C 1
ATOM 6735 O O . ALA B 1 400 ? 1.735 -28.406 -32.219 1 96.94 400 ALA B O 1
ATOM 6736 N N . GLY B 1 401 ? 3.752 -27.484 -32.094 1 95.38 401 GLY B N 1
ATOM 6737 C CA . GLY B 1 401 ? 3.322 -26.266 -32.781 1 95.38 401 GLY B CA 1
ATOM 6738 C C . GLY B 1 401 ? 2.566 -25.312 -31.891 1 95.38 401 GLY B C 1
ATOM 6739 O O . GLY B 1 401 ? 1.683 -24.578 -32.375 1 95.38 401 GLY B O 1
ATOM 6740 N N . THR B 1 402 ? 2.715 -25.453 -30.625 1 96.38 402 THR B N 1
ATOM 6741 C CA . THR B 1 402 ? 2.193 -24.516 -29.641 1 96.38 402 THR B CA 1
ATOM 6742 C C . THR B 1 402 ? 3.322 -23.703 -29.031 1 96.38 402 THR B C 1
ATOM 6744 O O . THR B 1 402 ? 4.48 -23.828 -29.422 1 96.38 402 THR B O 1
ATOM 6747 N N . ARG B 1 403 ? 2.967 -22.797 -28.109 1 94.56 403 ARG B N 1
ATOM 6748 C CA . ARG B 1 403 ? 3.977 -21.922 -27.531 1 94.56 403 ARG B CA 1
ATOM 6749 C C . ARG B 1 403 ? 3.934 -21.953 -26.016 1 94.56 403 ARG B C 1
ATOM 6751 O O . ARG B 1 403 ? 2.861 -21.828 -25.422 1 94.56 403 ARG B O 1
ATOM 6758 N N . LEU B 1 404 ? 5.094 -22.141 -25.484 1 97.62 404 LEU B N 1
ATOM 6759 C CA . LEU B 1 404 ? 5.227 -21.875 -24.062 1 97.62 404 LEU B CA 1
ATOM 6760 C C . LEU B 1 404 ? 5.316 -20.375 -23.781 1 97.62 404 LEU B C 1
ATOM 6762 O O . LEU B 1 404 ? 6.262 -19.719 -24.219 1 97.62 404 LEU B O 1
ATOM 6766 N N . GLY B 1 405 ? 4.344 -19.844 -23 1 97.88 405 GLY B N 1
ATOM 6767 C CA . GLY B 1 405 ? 4.234 -18.406 -22.875 1 97.88 405 GLY B CA 1
ATOM 6768 C C . GLY B 1 405 ? 4.738 -17.875 -21.547 1 97.88 405 GLY B C 1
ATOM 6769 O O . GLY B 1 405 ? 4.785 -16.672 -21.328 1 97.88 405 GLY B O 1
ATOM 6770 N N . GLY B 1 406 ? 5.145 -18.781 -20.609 1 98.25 406 GLY B N 1
ATOM 6771 C CA . GLY B 1 406 ? 5.625 -18.281 -19.344 1 98.25 406 GLY B CA 1
ATOM 6772 C C . GLY B 1 406 ? 6.094 -19.391 -18.406 1 98.25 406 GLY B C 1
ATOM 6773 O O . GLY B 1 406 ? 6.031 -20.562 -18.75 1 98.25 406 GLY B O 1
ATOM 6774 N N . VAL B 1 407 ? 6.613 -18.922 -17.25 1 98.44 407 VAL B N 1
ATOM 6775 C CA . VAL B 1 407 ? 7.043 -19.859 -16.203 1 98.44 407 VAL B CA 1
ATOM 6776 C C . VAL B 1 407 ? 6.492 -19.391 -14.852 1 98.44 407 VAL B C 1
ATOM 6778 O O . VAL B 1 407 ? 6.289 -18.203 -14.633 1 98.44 407 VAL B O 1
ATOM 6781 N N . HIS B 1 408 ? 6.188 -20.312 -14.062 1 98.12 408 HIS B N 1
ATOM 6782 C CA . HIS B 1 408 ? 5.738 -20.156 -12.688 1 98.12 408 HIS B CA 1
ATOM 6783 C C . HIS B 1 408 ? 6.695 -20.828 -11.711 1 98.12 408 HIS B C 1
ATOM 6785 O O . HIS B 1 408 ? 6.734 -22.062 -11.633 1 98.12 408 HIS B O 1
ATOM 6791 N N . LEU B 1 409 ? 7.418 -20.031 -10.906 1 97.12 409 LEU B N 1
ATOM 6792 C CA . LEU B 1 409 ? 8.508 -20.562 -10.102 1 97.12 409 LEU B CA 1
ATOM 6793 C C . LEU B 1 409 ? 8.328 -20.203 -8.633 1 97.12 409 LEU B C 1
ATOM 6795 O O . LEU B 1 409 ? 7.785 -19.141 -8.312 1 97.12 409 LEU B O 1
ATOM 6799 N N . GLU B 1 410 ? 8.742 -21.094 -7.762 1 94.5 410 GLU B N 1
ATOM 6800 C CA . GLU B 1 410 ? 8.906 -20.766 -6.344 1 94.5 410 GLU B CA 1
ATOM 6801 C C . GLU B 1 410 ? 10.352 -20.406 -6.023 1 94.5 410 GLU B C 1
ATOM 6803 O O . GLU B 1 410 ? 11.25 -21.234 -6.137 1 94.5 410 GLU B O 1
ATOM 6808 N N . LEU B 1 411 ? 10.531 -19.172 -5.613 1 91.56 411 LEU B N 1
ATOM 6809 C CA . LEU B 1 411 ? 11.891 -18.672 -5.434 1 91.56 411 LEU B CA 1
ATOM 6810 C C . LEU B 1 411 ? 11.938 -17.641 -4.32 1 91.56 411 LEU B C 1
ATOM 6812 O O . LEU B 1 411 ? 10.906 -17.094 -3.92 1 91.56 411 LEU B O 1
ATOM 6816 N N . THR B 1 412 ? 13.086 -17.406 -3.779 1 84.81 412 THR B N 1
ATOM 6817 C CA . THR B 1 412 ? 13.344 -16.391 -2.768 1 84.81 412 THR B CA 1
ATOM 6818 C C . THR B 1 412 ? 14.656 -15.664 -3.062 1 84.81 412 THR B C 1
ATOM 6820 O O . THR B 1 412 ? 15.547 -16.219 -3.699 1 84.81 412 THR B O 1
ATOM 6823 N N . GLY B 1 413 ? 14.656 -14.492 -2.691 1 78.19 413 GLY B N 1
ATOM 6824 C CA . GLY B 1 413 ? 15.883 -13.727 -2.834 1 78.19 413 GLY B CA 1
ATOM 6825 C C . GLY B 1 413 ? 16.906 -14.023 -1.748 1 78.19 413 GLY B C 1
ATOM 6826 O O . GLY B 1 413 ? 18.031 -13.516 -1.789 1 78.19 413 GLY B O 1
ATOM 6827 N N . GLU B 1 414 ? 16.547 -14.852 -0.854 1 77.31 414 GLU B N 1
ATOM 6828 C CA . GLU B 1 414 ? 17.422 -15.195 0.263 1 77.31 414 GLU B CA 1
ATOM 6829 C C . GLU B 1 414 ? 18.375 -16.328 -0.109 1 77.31 414 GLU B C 1
ATOM 6831 O O . GLU B 1 414 ? 18.094 -17.094 -1.026 1 77.31 414 GLU B O 1
ATOM 6836 N N . ASP B 1 415 ? 19.422 -16.312 0.601 1 76.75 415 ASP B N 1
ATOM 6837 C CA . ASP B 1 415 ? 20.391 -17.375 0.388 1 76.75 415 ASP B CA 1
ATOM 6838 C C . ASP B 1 415 ? 20.016 -18.641 1.16 1 76.75 415 ASP B C 1
ATOM 6840 O O . ASP B 1 415 ? 20.719 -19.031 2.1 1 76.75 415 ASP B O 1
ATOM 6844 N N . VAL B 1 416 ? 19.078 -19.25 0.609 1 77.62 416 VAL B N 1
ATOM 6845 C CA . VAL B 1 416 ? 18.594 -20.453 1.281 1 77.62 416 VAL B CA 1
ATOM 6846 C C . VAL B 1 416 ? 19.156 -21.688 0.583 1 77.62 416 VAL B C 1
ATOM 6848 O O . VAL B 1 416 ? 19.594 -21.625 -0.57 1 77.62 416 VAL B O 1
ATOM 6851 N N . THR B 1 417 ? 19.234 -22.781 1.252 1 78.19 417 THR B N 1
ATOM 6852 C CA . THR B 1 417 ? 19.609 -24.094 0.711 1 78.19 417 THR B CA 1
ATOM 6853 C C . THR B 1 417 ? 18.422 -25.047 0.753 1 78.19 417 THR B C 1
ATOM 6855 O O . THR B 1 417 ? 18.422 -26.016 1.526 1 78.19 417 THR B O 1
ATOM 6858 N N . GLU B 1 418 ? 17.516 -24.812 -0.153 1 85.44 418 GLU B N 1
ATOM 6859 C CA . GLU B 1 418 ? 16.281 -25.609 -0.149 1 85.44 418 GLU B CA 1
ATOM 6860 C C . GLU B 1 418 ? 16.234 -26.547 -1.352 1 85.44 418 GLU B C 1
ATOM 6862 O O . GLU B 1 418 ? 15.664 -27.641 -1.27 1 85.44 418 GLU B O 1
ATOM 6867 N N . CYS B 1 419 ? 16.781 -26.109 -2.414 1 87 419 CYS B N 1
ATOM 6868 C CA . CYS B 1 419 ? 16.906 -26.938 -3.607 1 87 419 CYS B CA 1
ATOM 6869 C C . CYS B 1 419 ? 18.359 -27.359 -3.836 1 87 419 CYS B C 1
ATOM 6871 O O . CYS B 1 419 ? 19.266 -26.547 -3.643 1 87 419 CYS B O 1
ATOM 6873 N N . THR B 1 420 ? 18.516 -28.547 -4.273 1 85.75 420 THR B N 1
ATOM 6874 C CA . THR B 1 420 ? 19.875 -29.047 -4.457 1 85.75 420 THR B CA 1
ATOM 6875 C C . THR B 1 420 ? 20.344 -28.828 -5.895 1 85.75 420 THR B C 1
ATOM 6877 O O . THR B 1 420 ? 19.516 -28.609 -6.793 1 85.75 420 THR B O 1
ATOM 6880 N N . GLY B 1 421 ? 21.719 -28.812 -5.996 1 84.94 421 GLY B N 1
ATOM 6881 C CA . GLY B 1 421 ? 22.297 -28.641 -7.312 1 84.94 421 GLY B CA 1
ATOM 6882 C C . GLY B 1 421 ? 22.562 -27.188 -7.668 1 84.94 421 GLY B C 1
ATOM 6883 O O . GLY B 1 421 ? 22.875 -26.375 -6.797 1 84.94 421 GLY B O 1
ATOM 6884 N N . GLY B 1 422 ? 22.562 -26.953 -9.016 1 77.19 422 GLY B N 1
ATOM 6885 C CA . GLY B 1 422 ? 22.891 -25.625 -9.484 1 77.19 422 GLY B CA 1
ATOM 6886 C C . GLY B 1 422 ? 24.375 -25.375 -9.617 1 77.19 422 GLY B C 1
ATOM 6887 O O . GLY B 1 422 ? 25.172 -26.328 -9.57 1 77.19 422 GLY B O 1
ATOM 6888 N N . ALA B 1 423 ? 24.594 -24.156 -9.828 1 68.19 423 ALA B N 1
ATOM 6889 C CA . ALA B 1 423 ? 25.984 -23.812 -10.125 1 68.19 423 ALA B CA 1
ATOM 6890 C C . ALA B 1 423 ? 26.891 -24.109 -8.938 1 68.19 423 ALA B C 1
ATOM 6892 O O . ALA B 1 423 ? 28.047 -24.516 -9.117 1 68.19 423 ALA B O 1
ATOM 6893 N N . ARG B 1 424 ? 26.297 -24.031 -7.695 1 69.06 424 ARG B N 1
ATOM 6894 C CA . ARG B 1 424 ? 27.109 -24.281 -6.504 1 69.06 424 ARG B CA 1
ATOM 6895 C C . ARG B 1 424 ? 27.031 -25.75 -6.094 1 69.06 424 ARG B C 1
ATOM 6897 O O . ARG B 1 424 ? 27.703 -26.172 -5.148 1 69.06 424 ARG B O 1
ATOM 6904 N N . GLU B 1 425 ? 26.328 -26.516 -6.82 1 72.94 425 GLU B N 1
ATOM 6905 C CA . GLU B 1 425 ? 26.156 -27.938 -6.598 1 72.94 425 GLU B CA 1
ATOM 6906 C C . GLU B 1 425 ? 25.812 -28.234 -5.141 1 72.94 425 GLU B C 1
ATOM 6908 O O . GLU B 1 425 ? 26.484 -29.047 -4.484 1 72.94 425 GLU B O 1
ATOM 6913 N N . LEU B 1 426 ? 24.828 -27.547 -4.672 1 75.69 426 LEU B N 1
ATOM 6914 C CA . LEU B 1 426 ? 24.359 -27.797 -3.314 1 75.69 426 LEU B CA 1
ATOM 6915 C C . LEU B 1 426 ? 23.922 -29.25 -3.139 1 75.69 426 LEU B C 1
ATOM 6917 O O . LEU B 1 426 ? 23.328 -29.844 -4.039 1 75.69 426 LEU B O 1
ATOM 6921 N N . THR B 1 427 ? 24.312 -29.812 -2.041 1 78.44 427 THR B N 1
ATOM 6922 C CA . THR B 1 427 ? 24 -31.219 -1.763 1 78.44 427 THR B CA 1
ATOM 6923 C C . THR B 1 427 ? 22.969 -31.328 -0.638 1 78.44 427 THR B C 1
ATOM 6925 O O . THR B 1 427 ? 22.547 -30.312 -0.078 1 78.44 427 THR B O 1
ATOM 6928 N N . GLU B 1 428 ? 22.516 -32.5 -0.386 1 79.62 428 GLU B N 1
ATOM 6929 C CA . GLU B 1 428 ? 21.531 -32.781 0.669 1 79.62 428 GLU B CA 1
ATOM 6930 C C . GLU B 1 428 ? 22.062 -32.312 2.027 1 79.62 428 GLU B C 1
ATOM 6932 O O . GLU B 1 428 ? 21.281 -31.906 2.891 1 79.62 428 GLU B O 1
ATOM 6937 N N . ARG B 1 429 ? 23.281 -32.344 2.166 1 75.12 429 ARG B N 1
ATOM 6938 C CA . ARG B 1 429 ? 23.906 -31.938 3.422 1 75.12 429 ARG B CA 1
ATOM 6939 C C . ARG B 1 429 ? 23.734 -30.438 3.643 1 75.12 429 ARG B C 1
ATOM 6941 O O . ARG B 1 429 ? 23.672 -29.969 4.785 1 75.12 429 ARG B O 1
ATOM 6948 N N . ASP B 1 430 ? 23.641 -29.828 2.568 1 75.06 430 ASP B N 1
ATOM 6949 C CA . ASP B 1 430 ? 23.562 -28.375 2.633 1 75.06 430 ASP B CA 1
ATOM 6950 C C . ASP B 1 430 ? 22.156 -27.922 3.027 1 75.06 430 ASP B C 1
ATOM 6952 O O . ASP B 1 430 ? 21.953 -26.766 3.416 1 75.06 430 ASP B O 1
ATOM 6956 N N . LEU B 1 431 ? 21.266 -28.75 2.99 1 76.94 431 LEU B N 1
ATOM 6957 C CA . LEU B 1 431 ? 19.875 -28.406 3.25 1 76.94 431 LEU B CA 1
ATOM 6958 C C . LEU B 1 431 ? 19.688 -27.938 4.691 1 76.94 431 LEU B C 1
ATOM 6960 O O . LEU B 1 431 ? 18.859 -27.062 4.969 1 76.94 431 LEU B O 1
ATOM 6964 N N . GLU B 1 432 ? 20.406 -28.469 5.488 1 73.12 432 GLU B N 1
ATOM 6965 C CA . GLU B 1 432 ? 20.25 -28.172 6.91 1 73.12 432 GLU B CA 1
ATOM 6966 C C . GLU B 1 432 ? 20.812 -26.781 7.246 1 73.12 432 GLU B C 1
ATOM 6968 O O . GLU B 1 432 ? 20.453 -26.203 8.273 1 73.12 432 GLU B O 1
ATOM 6973 N N . ARG B 1 433 ? 21.547 -26.312 6.367 1 64.5 433 ARG B N 1
ATOM 6974 C CA . ARG B 1 433 ? 22.234 -25.062 6.66 1 64.5 433 ARG B CA 1
ATOM 6975 C C . ARG B 1 433 ? 21.266 -23.875 6.688 1 64.5 433 ARG B C 1
ATOM 6977 O O . ARG B 1 433 ? 21.328 -23.031 7.582 1 64.5 433 ARG B O 1
ATOM 6984 N N . ALA B 1 434 ? 20.438 -23.812 5.668 1 72.62 434 ALA B N 1
ATOM 6985 C CA . ALA B 1 434 ? 19.547 -22.656 5.559 1 72.62 434 ALA B CA 1
ATOM 6986 C C . ALA B 1 434 ? 18.188 -23.047 4.984 1 72.62 434 ALA B C 1
ATOM 6988 O O . ALA B 1 434 ? 17.734 -22.453 4.008 1 72.62 434 ALA B O 1
ATOM 6989 N N . TYR B 1 435 ? 17.703 -24.078 5.629 1 75.5 435 TYR B N 1
ATOM 6990 C CA . TYR B 1 435 ? 16.344 -24.484 5.258 1 75.5 435 TYR B CA 1
ATOM 6991 C C . TYR B 1 435 ? 15.312 -23.656 6.02 1 75.5 435 TYR B C 1
ATOM 6993 O O . TYR B 1 435 ? 15.109 -23.859 7.215 1 75.5 435 TYR B O 1
ATOM 7001 N N . ARG B 1 436 ? 14.656 -22.719 5.352 1 72 436 ARG B N 1
ATOM 7002 C CA . ARG B 1 436 ? 13.805 -21.75 6.043 1 72 436 ARG B CA 1
ATOM 7003 C C . ARG B 1 436 ? 12.344 -21.922 5.637 1 72 436 ARG B C 1
ATOM 7005 O O . ARG B 1 436 ? 11.445 -21.391 6.289 1 72 436 ARG B O 1
ATOM 7012 N N . SER B 1 437 ? 12.133 -22.734 4.688 1 73.62 437 SER B N 1
ATOM 7013 C CA . SER B 1 437 ? 10.758 -22.875 4.215 1 73.62 437 SER B CA 1
ATOM 7014 C C . SER B 1 437 ? 9.914 -23.672 5.195 1 73.62 437 SER B C 1
ATOM 7016 O O . SER B 1 437 ? 10.383 -24.672 5.762 1 73.62 437 SER B O 1
ATOM 7018 N N . THR B 1 438 ? 8.727 -23.219 5.375 1 67.62 438 THR B N 1
ATOM 7019 C CA . THR B 1 438 ? 7.805 -23.953 6.234 1 67.62 438 THR B CA 1
ATOM 7020 C C . THR B 1 438 ? 6.957 -24.922 5.414 1 67.62 438 THR B C 1
ATOM 7022 O O . THR B 1 438 ? 6.184 -25.703 5.969 1 67.62 438 THR B O 1
ATOM 7025 N N . VAL B 1 439 ? 7.148 -24.859 4.102 1 74.56 439 VAL B N 1
ATOM 7026 C CA . VAL B 1 439 ? 6.301 -25.672 3.248 1 74.56 439 VAL B CA 1
ATOM 7027 C C . VAL B 1 439 ? 7.137 -26.312 2.137 1 74.56 439 VAL B C 1
ATOM 7029 O O . VAL B 1 439 ? 8.008 -27.141 2.406 1 74.56 439 VAL B O 1
ATOM 7032 N N . ASP B 1 440 ? 7.125 -25.719 0.925 1 82 440 ASP B N 1
ATOM 7033 C CA . ASP B 1 440 ? 7.855 -26.312 -0.191 1 82 440 ASP B CA 1
ATOM 7034 C C . ASP B 1 440 ? 9.156 -25.562 -0.46 1 82 440 ASP B C 1
ATOM 7036 O O . ASP B 1 440 ? 9.242 -24.359 -0.224 1 82 440 ASP B O 1
ATOM 7040 N N . PRO B 1 441 ? 10.172 -26.281 -0.923 1 87.06 441 PRO B N 1
ATOM 7041 C CA . PRO B 1 441 ? 11.484 -25.672 -1.159 1 87.06 441 PRO B CA 1
ATOM 7042 C C . PRO B 1 441 ? 11.477 -24.672 -2.312 1 87.06 441 PRO B C 1
ATOM 7044 O O . PRO B 1 441 ? 10.781 -24.891 -3.311 1 87.06 441 PRO B O 1
ATOM 7047 N N . ARG B 1 442 ? 12.352 -23.75 -2.217 1 88.56 442 ARG B N 1
ATOM 7048 C CA . ARG B 1 442 ? 12.43 -22.672 -3.197 1 88.56 442 ARG B CA 1
ATOM 7049 C C . ARG B 1 442 ? 13.805 -22.625 -3.855 1 88.56 442 ARG B C 1
ATOM 7051 O O . ARG B 1 442 ? 14.805 -23 -3.238 1 88.56 442 ARG B O 1
ATOM 7058 N N . LEU B 1 443 ? 13.727 -22.078 -4.988 1 90.56 443 LEU B N 1
ATOM 7059 C CA . LEU B 1 443 ? 14.992 -21.719 -5.621 1 90.56 443 LEU B CA 1
ATOM 7060 C C . LEU B 1 443 ? 15.625 -20.531 -4.926 1 90.56 443 LEU B C 1
ATOM 7062 O O . LEU B 1 443 ? 14.938 -19.578 -4.559 1 90.56 443 LEU B O 1
ATOM 7066 N N . ASN B 1 444 ? 16.938 -20.609 -4.688 1 85.94 444 ASN B N 1
ATOM 7067 C CA . ASN B 1 444 ? 17.641 -19.438 -4.172 1 85.94 444 ASN B CA 1
ATOM 7068 C C . ASN B 1 444 ? 17.969 -18.438 -5.281 1 85.94 444 ASN B C 1
ATOM 7070 O O . ASN B 1 444 ? 17.594 -18.656 -6.438 1 85.94 444 ASN B O 1
ATOM 7074 N N . TYR B 1 445 ? 18.594 -17.469 -4.93 1 81.69 445 TYR B N 1
ATOM 7075 C CA . TYR B 1 445 ? 18.891 -16.359 -5.832 1 81.69 445 TYR B CA 1
ATOM 7076 C C . TYR B 1 445 ? 19.656 -16.844 -7.062 1 81.69 445 TYR B C 1
ATOM 7078 O O . TYR B 1 445 ? 19.266 -16.547 -8.195 1 81.69 445 TYR B O 1
ATOM 7086 N N . GLU B 1 446 ? 20.625 -17.594 -6.906 1 80.19 446 GLU B N 1
ATOM 7087 C CA . GLU B 1 446 ? 21.484 -18.078 -7.984 1 80.19 446 GLU B CA 1
ATOM 7088 C C . GLU B 1 446 ? 20.734 -19.031 -8.906 1 80.19 446 GLU B C 1
ATOM 7090 O O . GLU B 1 446 ? 20.844 -18.938 -10.133 1 80.19 446 GLU B O 1
ATOM 7095 N N . GLN B 1 447 ? 20.109 -19.906 -8.305 1 87.19 447 GLN B N 1
ATOM 7096 C CA . GLN B 1 447 ? 19.344 -20.875 -9.07 1 87.19 447 GLN B CA 1
ATOM 7097 C C . GLN B 1 447 ? 18.266 -20.188 -9.906 1 87.19 447 GLN B C 1
ATOM 7099 O O . GLN B 1 447 ? 18 -20.594 -11.047 1 87.19 447 GLN B O 1
ATOM 7104 N N . SER B 1 448 ? 17.672 -19.219 -9.344 1 89.69 448 SER B N 1
ATOM 7105 C CA . SER B 1 448 ? 16.656 -18.469 -10.062 1 89.69 448 SER B CA 1
ATOM 7106 C C . SER B 1 448 ? 17.234 -17.797 -11.305 1 89.69 448 SER B C 1
ATOM 7108 O O . SER B 1 448 ? 16.641 -17.875 -12.391 1 89.69 448 SER B O 1
ATOM 7110 N N . LEU B 1 449 ? 18.312 -17.234 -11.188 1 84.44 449 LEU B N 1
ATOM 7111 C CA . LEU B 1 449 ? 18.969 -16.578 -12.312 1 84.44 449 LEU B CA 1
ATOM 7112 C C . LEU B 1 449 ? 19.406 -17.594 -13.352 1 84.44 449 LEU B C 1
ATOM 7114 O O . LEU B 1 449 ? 19.344 -17.328 -14.555 1 84.44 449 LEU B O 1
ATOM 7118 N N . GLU B 1 450 ? 19.828 -18.719 -12.867 1 87.06 450 GLU B N 1
ATOM 7119 C CA . GLU B 1 450 ? 20.234 -19.781 -13.773 1 87.06 450 GLU B CA 1
ATOM 7120 C C . GLU B 1 450 ? 19.062 -20.25 -14.633 1 87.06 450 GLU B C 1
ATOM 7122 O O . GLU B 1 450 ? 19.234 -20.578 -15.805 1 87.06 450 GLU B O 1
ATOM 7127 N N . ILE B 1 451 ? 17.953 -20.312 -14.047 1 93.12 451 ILE B N 1
ATOM 7128 C CA . ILE B 1 451 ? 16.766 -20.719 -14.805 1 93.12 451 ILE B CA 1
ATOM 7129 C C . ILE B 1 451 ? 16.469 -19.672 -15.891 1 93.12 451 ILE B C 1
ATOM 7131 O O . ILE B 1 451 ? 16.141 -20.031 -17.031 1 93.12 451 ILE B O 1
ATOM 7135 N N . ALA B 1 452 ? 16.562 -18.422 -15.531 1 90.88 452 ALA B N 1
ATOM 7136 C CA . ALA B 1 452 ? 16.344 -17.359 -16.516 1 90.88 452 ALA B CA 1
ATOM 7137 C C . ALA B 1 452 ? 17.312 -17.484 -17.688 1 90.88 452 ALA B C 1
ATOM 7139 O O . ALA B 1 452 ? 16.922 -17.375 -18.844 1 90.88 452 ALA B O 1
ATOM 7140 N N . MET B 1 453 ? 18.516 -17.797 -17.391 1 85.69 453 MET B N 1
ATOM 7141 C CA . MET B 1 453 ? 19.531 -17.953 -18.422 1 85.69 453 MET B CA 1
ATOM 7142 C C . MET B 1 453 ? 19.266 -19.203 -19.266 1 85.69 453 MET B C 1
ATOM 7144 O O . MET B 1 453 ? 19.484 -19.188 -20.484 1 85.69 453 MET B O 1
ATOM 7148 N N . ALA B 1 454 ? 18.859 -20.188 -18.609 1 90.12 454 ALA B N 1
ATOM 7149 C CA . ALA B 1 454 ? 18.531 -21.422 -19.328 1 90.12 454 ALA B CA 1
ATOM 7150 C C . ALA B 1 454 ? 17.391 -21.203 -20.328 1 90.12 454 ALA B C 1
ATOM 7152 O O . ALA B 1 454 ? 17.406 -21.734 -21.438 1 90.12 454 ALA B O 1
ATOM 7153 N N . ILE B 1 455 ? 16.453 -20.438 -19.922 1 93.44 455 ILE B N 1
ATOM 7154 C CA . ILE B 1 455 ? 15.328 -20.109 -20.797 1 93.44 455 ILE B CA 1
ATOM 7155 C C . ILE B 1 455 ? 15.828 -19.359 -22.031 1 93.44 455 ILE B C 1
ATOM 7157 O O . ILE B 1 455 ? 15.438 -19.688 -23.156 1 93.44 455 ILE B O 1
ATOM 7161 N N . VAL B 1 456 ? 16.656 -18.453 -21.797 1 86.88 456 VAL B N 1
ATOM 7162 C CA . VAL B 1 456 ? 17.203 -17.641 -22.891 1 86.88 456 VAL B CA 1
ATOM 7163 C C . VAL B 1 456 ? 17.984 -18.531 -23.859 1 86.88 456 VAL B C 1
ATOM 7165 O O . VAL B 1 456 ? 17.812 -18.438 -25.078 1 86.88 456 VAL B O 1
ATOM 7168 N N . ARG B 1 457 ? 18.797 -19.391 -23.312 1 86.06 457 ARG B N 1
ATOM 7169 C CA . ARG B 1 457 ? 19.609 -20.281 -24.141 1 86.06 457 ARG B CA 1
ATOM 7170 C C . ARG B 1 457 ? 18.734 -21.203 -24.969 1 86.06 457 ARG B C 1
ATOM 7172 O O . ARG B 1 457 ? 19.016 -21.453 -26.141 1 86.06 457 ARG B O 1
ATOM 7179 N N . LYS B 1 458 ? 17.781 -21.688 -24.359 1 88.31 458 LYS B N 1
ATOM 7180 C CA . LYS B 1 458 ? 16.875 -22.609 -25.031 1 88.31 458 LYS B CA 1
ATOM 7181 C C . LYS B 1 458 ? 16.156 -21.922 -26.188 1 88.31 458 LYS B C 1
ATOM 7183 O O . LYS B 1 458 ? 15.961 -22.516 -27.25 1 88.31 458 LYS B O 1
ATOM 7188 N N . GLN B 1 459 ? 15.773 -20.766 -26.016 1 84.44 459 GLN B N 1
ATOM 7189 C CA . GLN B 1 459 ? 15.055 -20.031 -27.062 1 84.44 459 GLN B CA 1
ATOM 7190 C C . GLN B 1 459 ? 15.969 -19.688 -28.234 1 84.44 459 GLN B C 1
ATOM 7192 O O . GLN B 1 459 ? 15.516 -19.625 -29.375 1 84.44 459 GLN B O 1
ATOM 7197 N N . GLU B 1 460 ? 17.203 -19.469 -27.922 1 78.81 460 GLU B N 1
ATOM 7198 C CA . GLU B 1 460 ? 18.188 -19.203 -28.969 1 78.81 460 GLU B CA 1
ATOM 7199 C C . GLU B 1 460 ? 18.391 -20.438 -29.844 1 78.81 460 GLU B C 1
ATOM 7201 O O . GLU B 1 460 ? 18.656 -20.328 -31.031 1 78.81 460 GLU B O 1
ATOM 7206 N N . GLN B 1 461 ? 18.25 -21.516 -29.25 1 76.38 461 GLN B N 1
ATOM 7207 C CA . GLN B 1 461 ? 18.422 -22.766 -29.984 1 76.38 461 GLN B CA 1
ATOM 7208 C C . GLN B 1 461 ? 17.234 -23.031 -30.891 1 76.38 461 GLN B C 1
ATOM 7210 O O . GLN B 1 461 ? 17.391 -23.641 -31.953 1 76.38 461 GLN B O 1
ATOM 7215 N N . VAL B 1 462 ? 16.172 -22.578 -30.531 1 66.81 462 VAL B N 1
ATOM 7216 C CA . VAL B 1 462 ? 14.953 -22.844 -31.297 1 66.81 462 VAL B CA 1
ATOM 7217 C C . VAL B 1 462 ? 14.852 -21.828 -32.438 1 66.81 462 VAL B C 1
ATOM 7219 O O . VAL B 1 462 ? 14.328 -22.141 -33.5 1 66.81 462 VAL B O 1
ATOM 7222 N N . ARG B 1 463 ? 15.367 -20.688 -32.344 1 60.5 463 ARG B N 1
ATOM 7223 C CA . ARG B 1 463 ? 15.375 -19.719 -33.438 1 60.5 463 ARG B CA 1
ATOM 7224 C C . ARG B 1 463 ? 16.438 -20.062 -34.469 1 60.5 463 ARG B C 1
ATOM 7226 O O . ARG B 1 463 ? 16.219 -19.875 -35.656 1 60.5 463 ARG B O 1
#

Nearest PDB structures (foldseek):
  5uxm-assembly1_A  TM=9.613E-01  e=5.496E-58  Pseudomonas aeruginosa PAO1
  5uxo-assembly1_A  TM=9.730E-01  e=2.186E-55  Pseudomonas aeruginosa PAO1
  5e4n-assembly1_B-2  TM=9.603E-01  e=9.964E-54  Mycobacterium tuberculosis
  5e4n-assembly1_A-2  TM=9.281E-01  e=5.635E-54  Mycobacterium tuberculosis
  5ckv-assembly1_B-2  TM=9.579E-01  e=5.205E-53  Mycobacterium tuberculosis

Solvent-accessible surface area (backbone atoms only — not comparable to full-atom values): 48513 Å² total; per-residue (Å²): 139,82,78,75,77,73,75,79,76,76,74,67,82,74,64,82,60,79,76,79,79,47,82,63,52,22,75,81,32,60,65,61,81,61,82,75,65,88,47,65,66,56,38,51,51,38,42,54,50,49,50,43,34,51,52,68,50,52,71,55,58,26,52,51,49,18,53,49,40,29,37,14,52,71,66,59,24,36,38,44,30,35,22,48,70,57,47,49,74,86,53,54,22,44,68,57,50,51,32,38,49,49,46,53,52,51,31,42,51,51,34,28,64,55,62,68,37,55,61,46,43,30,32,28,39,51,57,19,22,57,44,82,64,94,50,70,57,41,74,55,96,88,45,77,42,49,39,65,33,28,48,33,37,21,34,83,55,96,41,72,80,32,23,43,49,38,50,64,27,45,57,50,40,53,31,52,17,18,34,46,47,28,37,49,54,48,42,40,70,63,35,76,52,36,60,74,46,52,75,70,58,66,51,69,63,34,75,75,36,88,56,23,64,59,46,49,50,48,47,49,49,45,36,48,48,46,49,47,51,30,58,69,56,71,42,81,54,68,68,81,49,69,71,74,74,44,33,17,28,65,59,59,60,53,69,62,49,40,36,35,43,42,72,50,92,98,46,84,63,37,34,50,21,63,37,42,38,37,25,38,48,65,86,38,54,43,80,76,20,13,51,42,50,41,58,40,58,34,70,44,22,35,34,34,44,40,50,65,82,64,46,48,67,58,52,54,52,46,44,53,59,59,40,68,79,58,48,75,27,36,41,30,43,32,38,29,42,17,50,89,38,34,83,71,49,45,56,60,42,53,51,45,43,58,73,70,64,65,71,54,28,36,26,42,25,38,48,77,37,32,62,43,72,46,94,88,70,46,61,25,29,50,37,64,42,29,51,45,28,52,55,47,46,49,52,52,22,55,73,69,72,49,65,68,22,30,39,40,46,40,32,38,39,48,89,44,29,27,39,28,36,55,90,79,52,38,46,80,78,43,28,75,74,34,56,78,63,91,72,59,52,32,32,22,43,67,50,46,45,49,47,31,50,48,52,30,52,54,51,60,70,72,106,136,81,79,76,78,74,74,78,73,75,69,66,82,72,62,83,59,76,76,78,80,48,80,62,52,23,75,82,32,59,66,61,81,60,83,75,62,87,47,64,65,57,38,50,52,38,42,54,52,49,53,43,36,50,53,69,48,53,71,54,58,24,53,51,48,19,52,49,40,28,36,15,52,72,67,60,24,36,38,44,30,34,22,47,70,56,47,48,75,86,54,54,22,44,68,55,51,51,32,38,51,48,46,53,52,52,30,42,50,50,34,30,65,55,64,72,36,54,61,46,44,30,32,29,39,51,56,19,22,58,46,82,65,96,50,70,55,42,72,55,96,88,45,76,42,50,37,65,33,27,47,31,36,23,35,82,54,96,43,72,79,33,22,43,49,36,51,62,26,46,56,50,40,52,32,52,18,18,35,46,47,28,37,51,53,48,41,38,70,61,34,76,53,36,59,74,46,51,74,72,57,65,52,69,65,34,76,76,37,90,55,24,64,60,47,49,51,48,45,49,52,45,35,51,48,47,50,46,50,29,58,70,56,70,41,80,52,66,67,80,48,67,71,74,74,44,34,18,27,66,59,59,60,53,71,62,50,39,34,35,43,42,70,50,91,96,47,85,65,37,33,49,22,63,37,41,38,37,25,37,49,65,87,39,55,44,81,77,19,14,49,41,50,41,57,39,58,35,71,44,23,35,35,33,45,39,48,66,82,65,45,49,66,58,53,55,53,46,43,52,59,57,39,69,77,57,49,73,27,36,42,30,42,32,37,30,45,17,52,89,39,34,84,71,50,46,55,62,42,53,51,47,44,58,73,69,64,66,69,55,29,34,25,42,24,39,47,77,38,35,61,43,73,46,94,89,69,46,62,25,29,48,37,64,43,29,50,45,27,52,54,46,46,49,51,52,21,56,74,69,71,49,65,70,22,30,39,40,44,39,33,39,39,48,89,45,29,27,37,27,35,54,90,81,52,38,46,80,77,43,29,74,74,36,57,75,65,93,72,59,52,32,31,22,45,66,50,46,45,48,48,32,49,50,52,29,54,52,52,60,70,72,104